Protein AF-0000000071582471 (afdb_homodimer)

Structure (mmCIF, N/CA/C/O backbone):
data_AF-0000000071582471-model_v1
#
loop_
_entity.id
_entity.type
_entity.pdbx_description
1 polymer Carboxypeptidase
#
loop_
_atom_site.group_PDB
_atom_site.id
_atom_site.type_symbol
_atom_site.label_atom_id
_atom_site.label_alt_id
_atom_site.label_comp_id
_atom_site.label_asym_id
_atom_site.label_entity_id
_atom_site.label_seq_id
_atom_site.pdbx_PDB_ins_code
_atom_site.Cartn_x
_atom_site.Cartn_y
_atom_site.Cartn_z
_atom_site.occupancy
_atom_site.B_iso_or_equiv
_atom_site.auth_seq_id
_atom_site.auth_comp_id
_atom_site.auth_asym_id
_atom_site.auth_atom_id
_atom_site.pdbx_PDB_model_num
ATOM 1 N N . MET A 1 1 ? -23.078 28.016 10.961 1 32.47 1 MET A N 1
ATOM 2 C CA . MET A 1 1 ? -22.375 28.109 12.234 1 32.47 1 MET A CA 1
ATOM 3 C C . MET A 1 1 ? -22.875 27.062 13.219 1 32.47 1 MET A C 1
ATOM 5 O O . MET A 1 1 ? -24.062 26.734 13.25 1 32.47 1 MET A O 1
ATOM 9 N N . SER A 1 2 ? -21.938 26.266 13.539 1 37.84 2 SER A N 1
ATOM 10 C CA . SER A 1 2 ? -22.453 25.297 14.492 1 37.84 2 SER A CA 1
ATOM 11 C C . SER A 1 2 ? -23.359 25.969 15.539 1 37.84 2 SER A C 1
ATOM 13 O O . SER A 1 2 ? -22.969 26.969 16.141 1 37.84 2 SER A O 1
ATOM 15 N N . ASN A 1 3 ? -24.5 25.844 15.461 1 38.28 3 ASN A N 1
ATOM 16 C CA . ASN A 1 3 ? -25.578 26.203 16.375 1 38.28 3 ASN A CA 1
ATOM 17 C C . ASN A 1 3 ? -25.234 25.812 17.812 1 38.28 3 ASN A C 1
ATOM 19 O O . ASN A 1 3 ? -26.062 25.953 18.719 1 38.28 3 ASN A O 1
ATOM 23 N N . ASN A 1 4 ? -24.359 24.859 18.031 1 43.53 4 ASN A N 1
ATOM 24 C CA . ASN A 1 4 ? -24.219 24.484 19.422 1 43.53 4 ASN A CA 1
ATOM 25 C C . ASN A 1 4 ? -23.25 25.406 20.172 1 43.53 4 ASN A C 1
ATOM 27 O O . ASN A 1 4 ? -22.125 25.625 19.719 1 43.53 4 ASN A O 1
ATOM 31 N N . ASN A 1 5 ? -23.625 26.203 21.047 1 47.34 5 ASN A N 1
ATOM 32 C CA . ASN A 1 5 ? -23 27.188 21.938 1 47.34 5 ASN A CA 1
ATOM 33 C C . ASN A 1 5 ? -21.609 26.734 22.375 1 47.34 5 ASN A C 1
ATOM 35 O O . ASN A 1 5 ? -20.703 27.547 22.516 1 47.34 5 ASN A O 1
ATOM 39 N N . ASN A 1 6 ? -21.422 25.484 22.672 1 47.84 6 ASN A N 1
ATOM 40 C CA . ASN A 1 6 ? -20.156 24.969 23.172 1 47.84 6 ASN A CA 1
ATOM 41 C C . ASN A 1 6 ? -19.094 24.906 22.078 1 47.84 6 ASN A C 1
ATOM 43 O O . ASN A 1 6 ? -17.906 24.953 22.359 1 47.84 6 ASN A O 1
ATOM 47 N N . LEU A 1 7 ? -19.438 24.688 20.859 1 53.22 7 LEU A N 1
ATOM 48 C CA . LEU A 1 7 ? -18.547 24.641 19.703 1 53.22 7 LEU A CA 1
ATOM 49 C C . LEU A 1 7 ? -17.859 25.984 19.5 1 53.22 7 LEU A C 1
ATOM 51 O O . LEU A 1 7 ? -16.828 26.062 18.828 1 53.22 7 LEU A O 1
ATOM 55 N N . LEU A 1 8 ? -18.328 26.984 20.328 1 62.06 8 LEU A N 1
ATOM 56 C CA . LEU A 1 8 ? -17.891 28.359 20.094 1 62.06 8 LEU A CA 1
ATOM 57 C C . LEU A 1 8 ? -16.703 28.703 20.969 1 62.06 8 LEU A C 1
ATOM 59 O O . LEU A 1 8 ? -16.094 29.766 20.812 1 62.06 8 LEU A O 1
ATOM 63 N N . CYS A 1 9 ? -16.266 27.656 21.719 1 79.31 9 CYS A N 1
ATOM 64 C CA . CYS A 1 9 ? -15.172 28.016 22.609 1 79.31 9 CYS A CA 1
ATOM 65 C C . CYS A 1 9 ? -13.844 27.5 22.078 1 79.31 9 CYS A C 1
ATOM 67 O O . CYS A 1 9 ? -12.789 27.766 22.656 1 79.31 9 CYS A O 1
ATOM 69 N N . ILE A 1 10 ? -13.883 26.828 21 1 89.38 10 ILE A N 1
ATOM 70 C CA . ILE A 1 10 ? -12.664 26.297 20.406 1 89.38 10 ILE A CA 1
ATOM 71 C C . ILE A 1 10 ? -12.492 26.844 18.984 1 89.38 10 ILE A C 1
ATOM 73 O O . ILE A 1 10 ? -13.453 26.891 18.219 1 89.38 10 ILE A O 1
ATOM 77 N N . GLN A 1 11 ? -11.328 27.281 18.719 1 93.75 11 GLN A N 1
ATOM 78 C CA . GLN A 1 11 ? -10.969 27.766 17.391 1 93.75 11 GLN A CA 1
ATOM 79 C C . GLN A 1 11 ? -9.82 26.938 16.797 1 93.75 11 GLN A C 1
ATOM 81 O O . GLN A 1 11 ? -8.844 26.641 17.484 1 93.75 11 GLN A O 1
ATOM 86 N N . VAL A 1 12 ? -10.016 26.516 15.57 1 96.88 12 VAL A N 1
ATOM 87 C CA . VAL A 1 12 ? -8.969 25.812 14.852 1 96.88 12 VAL A CA 1
ATOM 88 C C . VAL A 1 12 ? -8.523 26.641 13.641 1 96.88 12 VAL A C 1
ATOM 90 O O . VAL A 1 12 ? -9.352 27.031 12.82 1 96.88 12 VAL A O 1
ATOM 93 N N . ILE A 1 13 ? -7.246 26.938 13.586 1 97.69 13 ILE A N 1
ATOM 94 C CA . ILE A 1 13 ? -6.664 27.531 12.391 1 97.69 13 ILE A CA 1
ATOM 95 C C . ILE A 1 13 ? -6.191 26.438 11.438 1 97.69 13 ILE A C 1
ATOM 97 O O . ILE A 1 13 ? -5.547 25.484 11.852 1 97.69 13 ILE A O 1
ATOM 101 N N . TRP A 1 14 ? -6.527 26.562 10.18 1 98.19 14 TRP A N 1
ATOM 102 C CA . TRP A 1 14 ? -6.082 25.609 9.172 1 98.19 14 TRP A CA 1
ATOM 103 C C . TRP A 1 14 ? -5.039 26.234 8.25 1 98.19 14 TRP A C 1
ATOM 105 O O . TRP A 1 14 ? -5.242 27.344 7.734 1 98.19 14 TRP A O 1
ATOM 115 N N . LEU A 1 15 ? -3.936 25.469 8.023 1 96.94 15 LEU A N 1
ATOM 116 C CA . LEU A 1 15 ? -2.863 25.922 7.141 1 96.94 15 LEU A CA 1
ATOM 117 C C . LEU A 1 15 ? -2.508 24.844 6.121 1 96.94 15 LEU A C 1
ATOM 119 O O . LEU A 1 15 ? -2.051 23.766 6.492 1 96.94 15 LEU A O 1
ATOM 123 N N . ASN A 1 16 ? -2.688 25.156 4.848 1 93.44 16 ASN A N 1
ATOM 124 C CA . ASN A 1 16 ? -2.16 24.281 3.801 1 93.44 16 ASN A CA 1
ATOM 125 C C . ASN A 1 16 ? -0.647 24.422 3.66 1 93.44 16 ASN A C 1
ATOM 127 O O . ASN A 1 16 ? -0.058 25.375 4.195 1 93.44 16 ASN A O 1
ATOM 131 N N . GLY A 1 17 ? -0.134 23.438 2.975 1 89.5 17 GLY A N 1
ATOM 132 C CA . GLY A 1 17 ? 1.314 23.422 2.844 1 89.5 17 GLY A CA 1
ATOM 133 C C . GLY A 1 17 ? 1.81 24.141 1.599 1 89.5 17 GLY A C 1
ATOM 134 O O . GLY A 1 17 ? 1.415 25.266 1.325 1 89.5 17 GLY A O 1
ATOM 135 N N . GLY A 1 18 ? 2.525 23.516 0.954 1 81.06 18 GLY A N 1
ATOM 136 C CA . GLY A 1 18 ? 3.207 24.047 -0.213 1 81.06 18 GLY A CA 1
ATOM 137 C C . GLY A 1 18 ? 4.715 23.875 -0.155 1 81.06 18 GLY A C 1
ATOM 138 O O . GLY A 1 18 ? 5.223 22.766 -0.297 1 81.06 18 GLY A O 1
ATOM 139 N N . PRO A 1 19 ? 5.434 24.688 0.303 1 83.06 19 PRO A N 1
ATOM 140 C CA . PRO A 1 19 ? 4.953 25.953 0.853 1 83.06 19 PRO A CA 1
ATOM 141 C C . PRO A 1 19 ? 4.281 26.828 -0.198 1 83.06 19 PRO A C 1
ATOM 143 O O . PRO A 1 19 ? 4.477 26.625 -1.398 1 83.06 19 PRO A O 1
ATOM 146 N N . GLY A 1 20 ? 3.422 27.688 0.308 1 81.38 20 GLY A N 1
ATOM 147 C CA . GLY A 1 20 ? 2.863 28.734 -0.536 1 81.38 20 GLY A CA 1
ATOM 148 C C . GLY A 1 20 ? 1.494 28.391 -1.09 1 81.38 20 GLY A C 1
ATOM 149 O O . GLY A 1 20 ? 1.019 29.016 -2.031 1 81.38 20 GLY A O 1
ATOM 150 N N . CYS A 1 21 ? 0.934 27.344 -0.471 1 88.19 21 CYS A N 1
ATOM 151 C CA . CYS A 1 21 ? -0.406 27.016 -0.944 1 88.19 21 CYS A CA 1
ATOM 152 C C . CYS A 1 21 ? -1.469 27.625 -0.037 1 88.19 21 CYS A C 1
ATOM 154 O O . CYS A 1 21 ? -1.316 27.641 1.186 1 88.19 21 CYS A O 1
ATOM 156 N N . SER A 1 22 ? -2.498 28.094 -0.693 1 90.88 22 SER A N 1
ATOM 157 C CA . SER A 1 22 ? -3.566 28.812 -0.015 1 90.88 22 SER A CA 1
ATOM 158 C C . SER A 1 22 ? -4.379 27.891 0.884 1 90.88 22 SER A C 1
ATOM 160 O O . SER A 1 22 ? -4.723 26.781 0.487 1 90.88 22 SER A O 1
ATOM 162 N N . SER A 1 23 ? -4.738 28.359 2.053 1 94.75 23 SER A N 1
ATOM 163 C CA . SER A 1 23 ? -5.582 27.609 2.973 1 94.75 23 SER A CA 1
ATOM 164 C C . SER A 1 23 ? -7.035 27.594 2.508 1 94.75 23 SER A C 1
ATOM 166 O O . SER A 1 23 ? -7.844 26.812 3 1 94.75 23 SER A O 1
ATOM 168 N N . MET A 1 24 ? -7.312 28.359 1.475 1 92.69 24 MET A N 1
ATOM 169 C CA . MET A 1 24 ? -8.656 28.344 0.913 1 92.69 24 MET A CA 1
ATOM 170 C C . MET A 1 24 ? -8.938 27.016 0.206 1 92.69 24 MET A C 1
ATOM 172 O O . MET A 1 24 ? -10.094 26.641 0.012 1 92.69 24 MET A O 1
ATOM 176 N N . ILE A 1 25 ? -7.883 26.406 -0.139 1 89.69 25 ILE A N 1
ATOM 177 C CA . ILE A 1 25 ? -8.047 25.047 -0.656 1 89.69 25 ILE A CA 1
ATOM 178 C C . ILE A 1 25 ? -8.711 24.172 0.403 1 89.69 25 ILE A C 1
ATOM 180 O O . ILE A 1 25 ? -9.641 23.422 0.103 1 89.69 25 ILE A O 1
ATOM 184 N N . GLY A 1 26 ? -8.195 24.266 1.63 1 93.12 26 GLY A N 1
ATOM 185 C CA . GLY A 1 26 ? -8.805 23.531 2.734 1 93.12 26 GLY A CA 1
ATOM 186 C C . GLY A 1 26 ? -10.266 23.875 2.949 1 93.12 26 GLY A C 1
ATOM 187 O O . GLY A 1 26 ? -11.078 23 3.244 1 93.12 26 GLY A O 1
ATOM 188 N N . LEU A 1 27 ? -10.586 25.078 2.758 1 93.38 27 LEU A N 1
ATOM 189 C CA . LEU A 1 27 ? -11.953 25.562 2.943 1 93.38 27 LEU A CA 1
ATOM 190 C C . LEU A 1 27 ? -12.898 24.938 1.924 1 93.38 27 LEU A C 1
ATOM 192 O O . LEU A 1 27 ? -14.016 24.562 2.266 1 93.38 27 LEU A O 1
ATOM 196 N N . LEU A 1 28 ? -12.461 24.812 0.715 1 88.88 28 LEU A N 1
ATOM 197 C CA . LEU A 1 28 ? -13.398 24.469 -0.351 1 88.88 28 LEU A CA 1
ATOM 198 C C . LEU A 1 28 ? -13.32 22.984 -0.683 1 88.88 28 LEU A C 1
ATOM 200 O O . LEU A 1 28 ? -14.219 22.438 -1.318 1 88.88 28 LEU A O 1
ATOM 204 N N . VAL A 1 29 ? -12.273 22.281 -0.297 1 86.81 29 VAL A N 1
ATOM 205 C CA . VAL A 1 29 ? -12.133 20.922 -0.819 1 86.81 29 VAL A CA 1
ATOM 206 C C . VAL A 1 29 ? -11.82 19.969 0.323 1 86.81 29 VAL A C 1
ATOM 208 O O . VAL A 1 29 ? -12.062 18.766 0.213 1 86.81 29 VAL A O 1
ATOM 211 N N . GLU A 1 30 ? -11.352 20.422 1.375 1 91.81 30 GLU A N 1
ATOM 212 C CA . GLU A 1 30 ? -10.875 19.516 2.408 1 91.81 30 GLU A CA 1
ATOM 213 C C . GLU A 1 30 ? -11.812 19.484 3.607 1 91.81 30 GLU A C 1
ATOM 215 O O . GLU A 1 30 ? -12.758 18.688 3.645 1 91.81 30 GLU A O 1
ATOM 220 N N . ASN A 1 31 ? -11.664 20.344 4.527 1 95.81 31 ASN A N 1
ATOM 221 C CA . ASN A 1 31 ? -12.367 20.188 5.793 1 95.81 31 ASN A CA 1
ATOM 222 C C . ASN A 1 31 ? -13.367 21.312 6.027 1 95.81 31 ASN A C 1
ATOM 224 O O . ASN A 1 31 ? -13.883 21.469 7.137 1 95.81 31 ASN A O 1
ATOM 228 N N . GLY A 1 32 ? -13.648 22.094 5 1 95.06 32 GLY A N 1
ATOM 229 C CA . GLY A 1 32 ? -14.641 23.156 5.094 1 95.06 32 GLY A CA 1
ATOM 230 C C . GLY A 1 32 ? -16.047 22.656 4.832 1 95.06 32 GLY A C 1
ATOM 231 O O . GLY A 1 32 ? -16.281 21.469 4.629 1 95.06 32 GLY A O 1
ATOM 232 N N . PRO A 1 33 ? -16.984 23.531 4.918 1 93.31 33 PRO A N 1
ATOM 233 C CA . PRO A 1 33 ? -18.391 23.156 4.789 1 93.31 33 PRO A CA 1
ATOM 234 C C . PRO A 1 33 ? -18.781 22.812 3.354 1 93.31 33 PRO A C 1
ATOM 236 O O . PRO A 1 33 ? -19.859 22.25 3.117 1 93.31 33 PRO A O 1
ATOM 239 N N . ILE A 1 34 ? -17.953 23.203 2.41 1 87.94 34 ILE A N 1
ATOM 240 C CA . ILE A 1 34 ? -18.172 22.891 1.003 1 87.94 34 ILE A CA 1
ATOM 241 C C . ILE A 1 34 ? -17.047 22 0.491 1 87.94 34 ILE A C 1
ATOM 243 O O . ILE A 1 34 ? -15.914 22.078 0.989 1 87.94 34 ILE A O 1
ATOM 247 N N . THR A 1 35 ? -17.469 21.125 -0.405 1 85.44 35 THR A N 1
ATOM 248 C CA . THR A 1 35 ? -16.453 20.25 -0.972 1 85.44 35 THR A CA 1
ATOM 249 C C . THR A 1 35 ? -16.781 19.906 -2.426 1 85.44 35 THR A C 1
ATOM 251 O O . THR A 1 35 ? -17.734 20.438 -2.99 1 85.44 35 THR A O 1
ATOM 254 N N . LEU A 1 36 ? -15.797 19.281 -3.035 1 77.25 36 LEU A N 1
ATOM 255 C CA . LEU A 1 36 ? -16.016 18.703 -4.363 1 77.25 36 LEU A CA 1
ATOM 256 C C . LEU A 1 36 ? -16.266 17.203 -4.281 1 77.25 36 LEU A C 1
ATOM 258 O O . LEU A 1 36 ? -15.859 16.562 -3.32 1 77.25 36 LEU A O 1
ATOM 262 N N . PRO A 1 37 ? -17.078 16.75 -5.172 1 65.56 37 PRO A N 1
ATOM 263 C CA . PRO A 1 37 ? -17.312 15.312 -5.148 1 65.56 37 PRO A CA 1
ATOM 264 C C . PRO A 1 37 ? -16.016 14.508 -5.133 1 65.56 37 PRO A C 1
ATOM 266 O O . PRO A 1 37 ? -15.07 14.828 -5.863 1 65.56 37 PRO A O 1
ATOM 269 N N . THR A 1 38 ? -15.875 13.766 -3.924 1 60.31 38 THR A N 1
ATOM 270 C CA . THR A 1 38 ? -14.648 13.031 -3.635 1 60.31 38 THR A CA 1
ATOM 271 C C . THR A 1 38 ? -14.656 11.672 -4.328 1 60.31 38 THR A C 1
ATOM 273 O O . THR A 1 38 ? -15.719 11.07 -4.512 1 60.31 38 THR A O 1
ATOM 276 N N . PHE A 1 39 ? -13.648 11.359 -5.023 1 51.94 39 PHE A N 1
ATOM 277 C CA . PHE A 1 39 ? -13.594 9.992 -5.543 1 51.94 39 PHE A CA 1
ATOM 278 C C . PHE A 1 39 ? -12.688 9.125 -4.684 1 51.94 39 PHE A C 1
ATOM 280 O O . PHE A 1 39 ? -11.688 9.609 -4.141 1 51.94 39 PHE A O 1
ATOM 287 N N . PRO A 1 40 ? -13.234 7.973 -4.426 1 50.88 40 PRO A N 1
ATOM 288 C CA . PRO A 1 40 ? -12.477 7.039 -3.59 1 50.88 40 PRO A CA 1
ATOM 289 C C . PRO A 1 40 ? -11.102 6.711 -4.176 1 50.88 40 PRO A C 1
ATOM 291 O O . PRO A 1 40 ? -10.906 6.812 -5.387 1 50.88 40 PRO A O 1
ATOM 294 N N . SER A 1 41 ? -10.133 6.586 -3.264 1 50.78 41 SER A N 1
ATOM 295 C CA . SER A 1 41 ? -8.82 6.051 -3.621 1 50.78 41 SER A CA 1
ATOM 296 C C . SER A 1 41 ? -8.953 4.789 -4.465 1 50.78 41 SER A C 1
ATOM 298 O O . SER A 1 41 ? -9.898 4.016 -4.301 1 50.78 41 SER A O 1
ATOM 300 N N . GLY A 1 42 ? -8.102 4.543 -5.543 1 48.16 42 GLY A N 1
ATOM 301 C CA . GLY A 1 42 ? -8.031 3.326 -6.336 1 48.16 42 GLY A CA 1
ATOM 302 C C . GLY A 1 42 ? -8.75 3.439 -7.668 1 48.16 42 GLY A C 1
ATOM 303 O O . GLY A 1 42 ? -8.789 2.482 -8.445 1 48.16 42 GLY A O 1
ATOM 304 N N . ILE A 1 43 ? -9.547 4.535 -7.785 1 47.84 43 ILE A N 1
ATOM 305 C CA . ILE A 1 43 ? -10.281 4.578 -9.047 1 47.84 43 ILE A CA 1
ATOM 306 C C . ILE A 1 43 ? -9.391 5.172 -10.141 1 47.84 43 ILE A C 1
ATOM 308 O O . ILE A 1 43 ? -8.859 6.273 -9.984 1 47.84 43 ILE A O 1
ATOM 312 N N . PRO A 1 44 ? -9.062 4.289 -11.102 1 44.41 44 PRO A N 1
ATOM 313 C CA . PRO A 1 44 ? -8.234 4.758 -12.219 1 44.41 44 PRO A CA 1
ATOM 314 C C . PRO A 1 44 ? -8.719 6.086 -12.789 1 44.41 44 PRO A C 1
ATOM 316 O O . PRO A 1 44 ? -9.914 6.398 -12.727 1 44.41 44 PRO A O 1
ATOM 319 N N . PRO A 1 45 ? -7.629 6.844 -13.414 1 42.25 45 PRO A N 1
ATOM 320 C CA . PRO A 1 45 ? -7.953 8.102 -14.094 1 42.25 45 PRO A CA 1
ATOM 321 C C . PRO A 1 45 ? -8.945 7.914 -15.242 1 42.25 45 PRO A C 1
ATOM 323 O O . PRO A 1 45 ? -8.938 6.879 -15.914 1 42.25 45 PRO A O 1
ATOM 326 N N . GLY A 1 46 ? -9.883 8.938 -15.484 1 44 46 GLY A N 1
ATOM 327 C CA . GLY A 1 46 ? -10.836 8.992 -16.578 1 44 46 GLY A CA 1
ATOM 328 C C . GLY A 1 46 ? -12.203 8.453 -16.203 1 44 46 GLY A C 1
ATOM 329 O O . GLY A 1 46 ? -13.18 8.656 -16.938 1 44 46 GLY A O 1
ATOM 330 N N . LYS A 1 47 ? -12.133 7.48 -15.477 1 44.97 47 LYS A N 1
ATOM 331 C CA . LYS A 1 47 ? -13.461 7.027 -15.07 1 44.97 47 LYS A CA 1
ATOM 332 C C . LYS A 1 47 ? -14.008 7.875 -13.922 1 44.97 47 LYS A C 1
ATOM 334 O O . LYS A 1 47 ? -15.133 7.656 -13.469 1 44.97 47 LYS A O 1
ATOM 339 N N . ASN A 1 48 ? -13.078 8.672 -13.477 1 45.88 48 ASN A N 1
ATOM 340 C CA . ASN A 1 48 ? -13.547 9.461 -12.336 1 45.88 48 ASN A CA 1
ATOM 341 C C . ASN A 1 48 ? -14.102 10.812 -12.781 1 45.88 48 ASN A C 1
ATOM 343 O O . ASN A 1 48 ? -13.344 11.664 -13.258 1 45.88 48 ASN A O 1
ATOM 347 N N . PRO A 1 49 ? -15.25 10.867 -13.055 1 44.22 49 PRO A N 1
ATOM 348 C CA . PRO A 1 49 ? -15.82 12.164 -13.43 1 44.22 49 PRO A CA 1
ATOM 349 C C . PRO A 1 49 ? -15.297 13.305 -12.562 1 44.22 49 PRO A C 1
ATOM 351 O O . PRO A 1 49 ? -15.195 14.445 -13.039 1 44.22 49 PRO A O 1
ATOM 354 N N . SER A 1 50 ? -15.219 13.164 -11.414 1 46.59 50 SER A N 1
ATOM 355 C CA . SER A 1 50 ? -15.195 14.305 -10.5 1 46.59 50 SER A CA 1
ATOM 356 C C . SER A 1 50 ? -13.844 15.016 -10.547 1 46.59 50 SER A C 1
ATOM 358 O O . SER A 1 50 ? -13.703 16.125 -10.016 1 46.59 50 SER A O 1
ATOM 360 N N . SER A 1 51 ? -12.797 14.234 -10.836 1 50.25 51 SER A N 1
ATOM 361 C CA . SER A 1 51 ? -11.625 15.094 -10.992 1 50.25 51 SER A CA 1
ATOM 362 C C . SER A 1 51 ? -11.773 16.016 -12.195 1 50.25 51 SER A C 1
ATOM 364 O O . SER A 1 51 ? -10.82 16.703 -12.586 1 50.25 51 SER A O 1
ATOM 366 N N . SER A 1 52 ? -13 16.125 -12.492 1 54.19 52 SER A N 1
ATOM 367 C CA . SER A 1 52 ? -13.172 16.969 -13.68 1 54.19 52 SER A CA 1
ATOM 368 C C . SER A 1 52 ? -13.078 18.438 -13.328 1 54.19 52 SER A C 1
ATOM 370 O O . SER A 1 52 ? -13.508 18.859 -12.25 1 54.19 52 SER A O 1
ATOM 372 N N . MET A 1 53 ? -12.328 19.062 -14.008 1 60.72 53 MET A N 1
ATOM 373 C CA . MET A 1 53 ? -12.078 20.5 -13.977 1 60.72 53 MET A CA 1
ATOM 374 C C . MET A 1 53 ? -13.375 21.281 -13.773 1 60.72 53 MET A C 1
ATOM 376 O O . MET A 1 53 ? -13.367 22.359 -13.18 1 60.72 53 MET A O 1
ATOM 380 N N . GLY A 1 54 ? -14.469 20.625 -13.906 1 63.19 54 GLY A N 1
ATOM 381 C CA . GLY A 1 54 ? -15.719 21.359 -13.852 1 63.19 54 GLY A CA 1
ATOM 382 C C . GLY A 1 54 ? -16.703 20.812 -12.836 1 63.19 54 GLY A C 1
ATOM 383 O O . GLY A 1 54 ? -17.906 21.016 -12.953 1 63.19 54 GLY A O 1
ATOM 384 N N . ALA A 1 55 ? -16.109 20.219 -11.844 1 70.19 55 ALA A N 1
ATOM 385 C CA . ALA A 1 55 ? -17.016 19.656 -10.844 1 70.19 55 ALA A CA 1
ATOM 386 C C . ALA A 1 55 ? -17.703 20.75 -10.047 1 70.19 55 ALA A C 1
ATOM 388 O O . ALA A 1 55 ? -17.109 21.812 -9.789 1 70.19 55 ALA A O 1
ATOM 389 N N . LEU A 1 56 ? -18.938 20.531 -9.656 1 75.25 56 LEU A N 1
ATOM 390 C CA . LEU A 1 56 ? -19.703 21.5 -8.867 1 75.25 56 LEU A CA 1
ATOM 391 C C . LEU A 1 56 ? -19.531 21.25 -7.375 1 75.25 56 LEU A C 1
ATOM 393 O O . LEU A 1 56 ? -19.469 20.094 -6.941 1 75.25 56 LEU A O 1
ATOM 397 N N . PHE A 1 57 ? -19.422 22.359 -6.66 1 82.69 57 PHE A N 1
ATOM 398 C CA . PHE A 1 57 ? -19.312 22.266 -5.211 1 82.69 57 PHE A CA 1
ATOM 399 C C . PHE A 1 57 ? -20.547 21.594 -4.613 1 82.69 57 PHE A C 1
ATOM 401 O O . PHE A 1 57 ? -21.656 21.766 -5.121 1 82.69 57 PHE A O 1
ATOM 408 N N . THR A 1 58 ? -20.297 20.844 -3.629 1 84.38 58 THR A N 1
ATOM 409 C CA . THR A 1 58 ? -21.359 20.234 -2.852 1 84.38 58 THR A CA 1
ATOM 410 C C . THR A 1 58 ? -21.141 20.438 -1.357 1 84.38 58 THR A C 1
ATOM 412 O O . THR A 1 58 ? -20.031 20.797 -0.935 1 84.38 58 THR A O 1
ATOM 415 N N . SER A 1 59 ? -22.25 20.312 -0.565 1 89.81 59 SER A N 1
ATOM 416 C CA . SER A 1 59 ? -22.109 20.422 0.884 1 89.81 59 SER A CA 1
ATOM 417 C C . SER A 1 59 ? -21.234 19.297 1.441 1 89.81 59 SER A C 1
ATOM 419 O O . SER A 1 59 ? -21.297 18.172 0.958 1 89.81 59 SER A O 1
ATOM 421 N N . ASN A 1 60 ? -20.531 19.641 2.461 1 92.25 60 ASN A N 1
ATOM 422 C CA . ASN A 1 60 ? -19.672 18.688 3.145 1 92.25 60 ASN A CA 1
ATOM 423 C C . ASN A 1 60 ? -20.266 18.266 4.488 1 92.25 60 ASN A C 1
ATOM 425 O O . ASN A 1 60 ? -20.156 19 5.473 1 92.25 60 ASN A O 1
ATOM 429 N N . PRO A 1 61 ? -20.797 17.109 4.566 1 92.75 61 PRO A N 1
ATOM 430 C CA . PRO A 1 61 ? -21.406 16.688 5.832 1 92.75 61 PRO A CA 1
ATOM 431 C C . PRO A 1 61 ? -20.375 16.391 6.91 1 92.75 61 PRO A C 1
ATOM 433 O O . PRO A 1 61 ? -20.734 16.234 8.086 1 92.75 61 PRO A O 1
ATOM 436 N N . PHE A 1 62 ? -19.172 16.422 6.551 1 94.69 62 PHE A N 1
ATOM 437 C CA . PHE A 1 62 ? -18.125 16.078 7.512 1 94.69 62 PHE A CA 1
ATOM 438 C C . PHE A 1 62 ? -17.172 17.25 7.699 1 94.69 62 PHE A C 1
ATOM 440 O O . PHE A 1 62 ? -15.969 17.062 7.875 1 94.69 62 PHE A O 1
ATOM 447 N N . ALA A 1 63 ? -17.688 18.422 7.641 1 95.5 63 ALA A N 1
ATOM 448 C CA . ALA A 1 63 ? -16.906 19.641 7.832 1 95.5 63 ALA A CA 1
ATOM 449 C C . ALA A 1 63 ? -16.422 19.75 9.273 1 95.5 63 ALA A C 1
ATOM 451 O O . ALA A 1 63 ? -17.141 19.406 10.211 1 95.5 63 ALA A O 1
ATOM 452 N N . TRP A 1 64 ? -15.227 20.266 9.422 1 96.88 64 TRP A N 1
ATOM 453 C CA . TRP A 1 64 ? -14.664 20.453 10.758 1 96.88 64 TRP A CA 1
ATOM 454 C C . TRP A 1 64 ? -15.414 21.547 11.516 1 96.88 64 TRP A C 1
ATOM 456 O O . TRP A 1 64 ? -15.32 21.625 12.742 1 96.88 64 TRP A O 1
ATOM 466 N N . THR A 1 65 ? -16.25 22.281 10.852 1 94.25 65 THR A N 1
ATOM 467 C CA . THR A 1 65 ? -17.062 23.312 11.484 1 94.25 65 THR A CA 1
ATOM 468 C C . THR A 1 65 ? -18.109 22.688 12.406 1 94.25 65 THR A C 1
ATOM 470 O O . THR A 1 65 ? -18.703 23.375 13.234 1 94.25 65 THR A O 1
ATOM 473 N N . ARG A 1 66 ? -18.203 21.469 12.289 1 93 66 ARG A N 1
ATOM 474 C CA . ARG A 1 66 ? -19.125 20.75 13.172 1 93 66 ARG A CA 1
ATOM 475 C C . ARG A 1 66 ? -18.516 20.578 14.562 1 93 66 ARG A C 1
ATOM 477 O O . ARG A 1 66 ? -19.219 20.25 15.516 1 93 66 ARG A O 1
ATOM 484 N N . LYS A 1 67 ? -17.234 20.844 14.688 1 93.31 67 LYS A N 1
ATOM 485 C CA . LYS A 1 67 ? -16.562 20.578 15.953 1 93.31 67 LYS A CA 1
ATOM 486 C C . LYS A 1 67 ? -15.883 21.844 16.5 1 93.31 67 LYS A C 1
ATOM 488 O O . LYS A 1 67 ? -15.539 21.906 17.672 1 93.31 67 LYS A O 1
ATOM 493 N N . SER A 1 68 ? -15.75 22.812 15.648 1 93.44 68 SER A N 1
ATOM 494 C CA . SER A 1 68 ? -15.016 24 16.047 1 93.44 68 SER A CA 1
ATOM 495 C C . SER A 1 68 ? -15.312 25.172 15.133 1 93.44 68 SER A C 1
ATOM 497 O O . SER A 1 68 ? -15.852 25 14.039 1 93.44 68 SER A O 1
ATOM 499 N N . ALA A 1 69 ? -15.031 26.391 15.734 1 91.44 69 ALA A N 1
ATOM 500 C CA . ALA A 1 69 ? -14.859 27.531 14.82 1 91.44 69 ALA A CA 1
ATOM 501 C C . ALA A 1 69 ? -13.586 27.375 14 1 91.44 69 ALA A C 1
ATOM 503 O O . ALA A 1 69 ? -12.547 26.938 14.516 1 91.44 69 ALA A O 1
ATOM 504 N N . MET A 1 70 ? -13.711 27.703 12.734 1 94.25 70 MET A N 1
ATOM 505 C CA . MET A 1 70 ? -12.562 27.516 11.859 1 94.25 70 MET A CA 1
ATOM 506 C C . MET A 1 70 ? -12.047 28.844 11.336 1 94.25 70 MET A C 1
ATOM 508 O O . MET A 1 70 ? -12.836 29.734 11.023 1 94.25 70 MET A O 1
ATOM 512 N N . LEU A 1 71 ? -10.75 28.984 11.312 1 94.31 71 LEU A N 1
ATOM 513 C CA . LEU A 1 71 ? -10.062 30.094 10.68 1 94.31 71 LEU A CA 1
ATOM 514 C C . LEU A 1 71 ? -9.086 29.609 9.617 1 94.31 71 LEU A C 1
ATOM 516 O O . LEU A 1 71 ? -8.188 28.812 9.914 1 94.31 71 LEU A O 1
ATOM 520 N N . TYR A 1 72 ? -9.281 30 8.375 1 95.25 72 TYR A N 1
ATOM 521 C CA . TYR A 1 72 ? -8.391 29.672 7.277 1 95.25 72 TYR A CA 1
ATOM 522 C C . TYR A 1 72 ? -7.488 30.859 6.93 1 95.25 72 TYR A C 1
ATOM 524 O O . TYR A 1 72 ? -7.973 31.906 6.512 1 95.25 72 TYR A O 1
ATOM 532 N N . VAL A 1 73 ? -6.188 30.672 7.07 1 94.62 73 VAL A N 1
ATOM 533 C CA . VAL A 1 73 ? -5.27 31.781 6.922 1 94.62 73 VAL A CA 1
ATOM 534 C C . VAL A 1 73 ? -4.352 31.547 5.727 1 94.62 73 VAL A C 1
ATOM 536 O O . VAL A 1 73 ? -3.662 30.531 5.656 1 94.62 73 VAL A O 1
ATOM 539 N N . GLU A 1 74 ? -4.406 32.438 4.773 1 91.75 74 GLU A N 1
ATOM 540 C CA . GLU A 1 74 ? -3.449 32.406 3.67 1 91.75 74 GLU A CA 1
ATOM 541 C C . GLU A 1 74 ? -2.092 32.969 4.094 1 91.75 74 GLU A C 1
ATOM 543 O O . GLU A 1 74 ? -1.972 34.125 4.418 1 91.75 74 GLU A O 1
ATOM 548 N N . GLN A 1 75 ? -1.256 32.125 4.09 1 88.19 75 GLN A N 1
ATOM 549 C CA . GLN A 1 75 ? 0.106 32.438 4.5 1 88.19 75 GLN A CA 1
ATOM 550 C C . GLN A 1 75 ? 1.125 31.594 3.748 1 88.19 75 GLN A C 1
ATOM 552 O O . GLN A 1 75 ? 0.794 30.516 3.256 1 88.19 75 GLN A O 1
ATOM 557 N N . PRO A 1 76 ? 2.484 32.062 3.713 1 84.75 76 PRO A N 1
ATOM 558 C CA . PRO A 1 76 ? 3.027 33.344 4.125 1 84.75 76 PRO A CA 1
ATOM 559 C C . PRO A 1 76 ? 2.535 34.5 3.254 1 84.75 76 PRO A C 1
ATOM 561 O O . PRO A 1 76 ? 1.744 34.281 2.332 1 84.75 76 PRO A O 1
ATOM 564 N N . GLY A 1 77 ? 2.879 35.656 3.664 1 81.75 77 GLY A N 1
ATOM 565 C CA . GLY A 1 77 ? 2.537 36.781 2.818 1 81.75 77 GLY A CA 1
ATOM 566 C C . GLY A 1 77 ? 2.83 36.562 1.351 1 81.75 77 GLY A C 1
ATOM 567 O O . GLY A 1 77 ? 3.893 36.031 1.002 1 81.75 77 GLY A O 1
ATOM 568 N N . GLY A 1 78 ? 1.813 36.844 0.454 1 80.31 78 GLY A N 1
ATOM 569 C CA . GLY A 1 78 ? 1.955 36.656 -0.978 1 80.31 78 GLY A CA 1
ATOM 570 C C . GLY A 1 78 ? 1.126 35.469 -1.494 1 80.31 78 GLY A C 1
ATOM 571 O O . GLY A 1 78 ? 0.917 35.344 -2.701 1 80.31 78 GLY A O 1
ATOM 572 N N . VAL A 1 79 ? 0.657 34.75 -0.56 1 86.44 79 VAL A N 1
ATOM 573 C CA . VAL A 1 79 ? -0.149 33.594 -0.933 1 86.44 79 VAL A CA 1
ATOM 574 C C . VAL A 1 79 ? -1.62 34 -1.021 1 86.44 79 VAL A C 1
ATOM 576 O O . VAL A 1 79 ? -2.125 34.719 -0.157 1 86.44 79 VAL A O 1
ATOM 579 N N . GLY A 1 80 ? -2.266 33.531 -2.061 1 88.5 80 GLY A N 1
ATOM 580 C CA . GLY A 1 80 ? -3.674 33.812 -2.246 1 88.5 80 GLY A CA 1
ATOM 581 C C . GLY A 1 80 ? -3.963 35.312 -2.297 1 88.5 80 GLY A C 1
ATOM 582 O O . GLY A 1 80 ? -3.33 36.062 -3.059 1 88.5 80 GLY A O 1
ATOM 583 N N . TYR A 1 81 ? -4.832 35.719 -1.387 1 87.62 81 TYR A N 1
ATOM 584 C CA . TYR A 1 81 ? -5.223 37.125 -1.355 1 87.62 81 TYR A CA 1
ATOM 585 C C . TYR A 1 81 ? -4.309 37.938 -0.435 1 87.62 81 TYR A C 1
ATOM 587 O O . TYR A 1 81 ? -4.398 39.156 -0.372 1 87.62 81 TYR A O 1
ATOM 595 N N . SER A 1 82 ? -3.498 37.125 0.31 1 79.81 82 SER A N 1
ATOM 596 C CA . SER A 1 82 ? -2.652 37.812 1.271 1 79.81 82 SER A CA 1
ATOM 597 C C . SER A 1 82 ? -1.598 38.656 0.567 1 79.81 82 SER A C 1
ATOM 599 O O . SER A 1 82 ? -0.83 38.156 -0.252 1 79.81 82 SER A O 1
ATOM 601 N N . SER A 1 83 ? -2.094 39.594 -0.336 1 60.12 83 SER A N 1
ATOM 602 C CA . SER A 1 83 ? -1.246 40.469 -1.148 1 60.12 83 SER A CA 1
ATOM 603 C C . SER A 1 83 ? -0.167 41.125 -0.303 1 60.12 83 SER A C 1
ATOM 605 O O . SER A 1 83 ? -0.47 41.781 0.698 1 60.12 83 SER A O 1
ATOM 607 N N . ALA A 1 84 ? 1.005 40.5 -0.173 1 51.94 84 ALA A N 1
ATOM 608 C CA . ALA A 1 84 ? 2.088 41.375 0.242 1 51.94 84 ALA A CA 1
ATOM 609 C C . ALA A 1 84 ? 2.264 42.531 -0.745 1 51.94 84 ALA A C 1
ATOM 611 O O . ALA A 1 84 ? 2.82 42.344 -1.83 1 51.94 84 ALA A O 1
ATOM 612 N N . SER A 1 85 ? 1.312 43.062 -1.186 1 44.72 85 SER A N 1
ATOM 613 C CA . SER A 1 85 ? 1.693 44.062 -2.154 1 44.72 85 SER A CA 1
ATOM 614 C C . SER A 1 85 ? 3.049 44.688 -1.812 1 44.72 85 SER A C 1
ATOM 616 O O . SER A 1 85 ? 3.34 44.938 -0.642 1 44.72 85 SER A O 1
ATOM 618 N N . SER A 1 86 ? 3.908 44.406 -2.613 1 43.97 86 SER A N 1
ATOM 619 C CA . SER A 1 86 ? 5.148 45.156 -2.574 1 43.97 86 SER A CA 1
ATOM 620 C C . SER A 1 86 ? 4.91 46.562 -2.029 1 43.97 86 SER A C 1
ATOM 622 O O . SER A 1 86 ? 5.82 47.188 -1.462 1 43.97 86 SER A O 1
ATOM 624 N N . LYS A 1 87 ? 3.889 47.188 -2.465 1 43.53 87 LYS A N 1
ATOM 625 C CA . LYS A 1 87 ? 3.67 48.562 -2.084 1 43.53 87 LYS A CA 1
ATOM 626 C C . LYS A 1 87 ? 3.479 48.719 -0.576 1 43.53 87 LYS A C 1
ATOM 628 O O . LYS A 1 87 ? 3.68 49.781 -0.014 1 43.53 87 LYS A O 1
ATOM 633 N N . TRP A 1 88 ? 2.807 47.812 -0.055 1 40.03 88 TRP A N 1
ATOM 634 C CA . TRP A 1 88 ? 2.637 47.969 1.388 1 40.03 88 TRP A CA 1
ATOM 635 C C . TRP A 1 88 ? 3.795 47.312 2.139 1 40.03 88 TRP A C 1
ATOM 637 O O . TRP A 1 88 ? 3.949 47.5 3.346 1 40.03 88 TRP A O 1
ATOM 647 N N . ARG A 1 89 ? 4.426 46.312 1.438 1 42.94 89 ARG A N 1
ATOM 648 C CA . ARG A 1 89 ? 5.602 45.719 2.08 1 42.94 89 ARG A CA 1
ATOM 649 C C . ARG A 1 89 ? 6.805 46.656 1.954 1 42.94 89 ARG A C 1
ATOM 651 O O . ARG A 1 89 ? 7.215 47 0.844 1 42.94 89 ARG A O 1
ATOM 658 N N . GLY A 1 90 ? 6.859 47.5 2.725 1 40.34 90 GLY A N 1
ATOM 659 C CA . GLY A 1 90 ? 8.188 48.094 2.705 1 40.34 90 GLY A CA 1
ATOM 660 C C . GLY A 1 90 ? 9.281 47.094 2.365 1 40.34 90 GLY A C 1
ATOM 661 O O . GLY A 1 90 ? 9.016 45.906 2.219 1 40.34 90 GLY A O 1
ATOM 662 N N . GLU A 1 91 ? 10.5 47.469 1.925 1 43.41 91 GLU A N 1
ATOM 663 C CA . GLU A 1 91 ? 11.711 46.688 1.646 1 43.41 91 GLU A CA 1
ATOM 664 C C . GLU A 1 91 ? 11.797 45.469 2.541 1 43.41 91 GLU A C 1
ATOM 666 O O . GLU A 1 91 ? 12.359 44.438 2.145 1 43.41 91 GLU A O 1
ATOM 671 N N . ASP A 1 92 ? 11.359 45.438 3.717 1 43.47 92 ASP A N 1
ATOM 672 C CA . ASP A 1 92 ? 11.555 44.5 4.809 1 43.47 92 ASP A CA 1
ATOM 673 C C . ASP A 1 92 ? 10.469 43.438 4.797 1 43.47 92 ASP A C 1
ATOM 675 O O . ASP A 1 92 ? 10.406 42.594 5.703 1 43.47 92 ASP A O 1
ATOM 679 N N . ALA A 1 93 ? 9.547 43.406 3.887 1 51.16 93 ALA A N 1
ATOM 680 C CA . ALA A 1 93 ? 8.297 42.625 3.918 1 51.16 93 ALA A CA 1
ATOM 681 C C . ALA A 1 93 ? 8.477 41.25 3.318 1 51.16 93 ALA A C 1
ATOM 683 O O . ALA A 1 93 ? 7.535 40.469 3.258 1 51.16 93 ALA A O 1
ATOM 684 N N . ASP A 1 94 ? 9.547 40.938 3.002 1 61.66 94 ASP A N 1
ATOM 685 C CA . ASP A 1 94 ? 9.773 39.656 2.387 1 61.66 94 ASP A CA 1
ATOM 686 C C . ASP A 1 94 ? 9.875 38.531 3.445 1 61.66 94 ASP A C 1
ATOM 688 O O . ASP A 1 94 ? 10.719 38.625 4.336 1 61.66 94 ASP A O 1
ATOM 692 N N . VAL A 1 95 ? 8.711 37.781 3.518 1 74.56 95 VAL A N 1
ATOM 693 C CA . VAL A 1 95 ? 8.797 36.594 4.363 1 74.56 95 VAL A CA 1
ATOM 694 C C . VAL A 1 95 ? 9.812 35.625 3.777 1 74.56 95 VAL A C 1
ATOM 696 O O . VAL A 1 95 ? 9.547 34.969 2.758 1 74.56 95 VAL A O 1
ATOM 699 N N . ARG A 1 96 ? 10.938 35.562 4.379 1 73 96 ARG A N 1
ATOM 700 C CA . ARG A 1 96 ? 12.047 34.812 3.783 1 73 96 ARG A CA 1
ATOM 701 C C . ARG A 1 96 ? 12.344 33.531 4.578 1 73 96 ARG A C 1
ATOM 703 O O . ARG A 1 96 ? 12.914 32.594 4.043 1 73 96 ARG A O 1
ATOM 710 N N . THR A 1 97 ? 11.984 33.562 5.84 1 76 97 THR A N 1
ATOM 711 C CA . THR A 1 97 ? 12.344 32.438 6.695 1 76 97 THR A CA 1
ATOM 712 C C . THR A 1 97 ? 11.141 31.984 7.516 1 76 97 THR A C 1
ATOM 714 O O . THR A 1 97 ? 10.141 32.688 7.609 1 76 97 THR A O 1
ATOM 717 N N . GLU A 1 98 ? 11.312 30.859 8.148 1 78.25 98 GLU A N 1
ATOM 718 C CA . GLU A 1 98 ? 10.281 30.375 9.055 1 78.25 98 GLU A CA 1
ATOM 719 C C . GLU A 1 98 ? 10.117 31.297 10.258 1 78.25 98 GLU A C 1
ATOM 721 O O . GLU A 1 98 ? 9.016 31.438 10.789 1 78.25 98 GLU A O 1
ATOM 726 N N . LYS A 1 99 ? 11.188 31.891 10.57 1 79.31 99 LYS A N 1
ATOM 727 C CA . LYS A 1 99 ? 11.117 32.875 11.656 1 79.31 99 LYS A CA 1
ATOM 728 C C . LYS A 1 99 ? 10.203 34.031 11.289 1 79.31 99 LYS A C 1
ATOM 730 O O . LYS A 1 99 ? 9.43 34.5 12.125 1 79.31 99 LYS A O 1
ATOM 735 N N . ASP A 1 100 ? 10.352 34.438 10.062 1 81.38 100 ASP A N 1
ATOM 736 C CA . ASP A 1 100 ? 9.484 35.531 9.594 1 81.38 100 ASP A CA 1
ATOM 737 C C . ASP A 1 100 ? 8.023 35.094 9.609 1 81.38 100 ASP A C 1
ATOM 739 O O . ASP A 1 100 ? 7.145 35.875 9.969 1 81.38 100 ASP A O 1
ATOM 743 N N . VAL A 1 101 ? 7.848 33.875 9.266 1 84.69 101 VAL A N 1
ATOM 744 C CA . VAL A 1 101 ? 6.492 33.344 9.234 1 84.69 101 VAL A CA 1
ATOM 745 C C . VAL A 1 101 ? 5.91 33.312 10.648 1 84.69 101 VAL A C 1
ATOM 747 O O . VAL A 1 101 ? 4.766 33.719 10.859 1 84.69 101 VAL A O 1
ATOM 750 N N . ALA A 1 102 ? 6.695 32.875 11.578 1 88.94 102 ALA A N 1
ATOM 751 C CA . ALA A 1 102 ? 6.246 32.781 12.969 1 88.94 102 ALA A CA 1
ATOM 752 C C . ALA A 1 102 ? 5.918 34.188 13.531 1 88.94 102 ALA A C 1
ATOM 754 O O . ALA A 1 102 ? 4.906 34.344 14.211 1 88.94 102 ALA A O 1
ATOM 755 N N . LEU A 1 103 ? 6.742 35.125 13.219 1 85.81 103 LEU A N 1
ATOM 756 C CA . LEU A 1 103 ? 6.543 36.469 13.727 1 85.81 103 LEU A CA 1
ATOM 757 C C . LEU A 1 103 ? 5.312 37.125 13.094 1 85.81 103 LEU A C 1
ATOM 759 O O . LEU A 1 103 ? 4.516 37.75 13.789 1 85.81 103 LEU A O 1
ATOM 763 N N . ASP A 1 104 ? 5.242 36.969 11.852 1 86.75 104 ASP A N 1
ATOM 764 C CA . ASP A 1 104 ? 4.086 37.5 11.148 1 86.75 104 ASP A CA 1
ATOM 765 C C . ASP A 1 104 ? 2.787 36.906 11.68 1 86.75 104 ASP A C 1
ATOM 767 O O . ASP A 1 104 ? 1.785 37.594 11.828 1 86.75 104 ASP A O 1
ATOM 771 N N . PHE A 1 105 ? 2.857 35.656 11.93 1 91.75 105 PHE A N 1
ATOM 772 C CA . PHE A 1 105 ? 1.662 34.969 12.398 1 91.75 105 PHE A CA 1
ATOM 773 C C . PHE A 1 105 ? 1.289 35.438 13.805 1 91.75 105 PHE A C 1
ATOM 775 O O . PHE A 1 105 ? 0.107 35.594 14.117 1 91.75 105 PHE A O 1
ATOM 782 N N . TYR A 1 106 ? 2.281 35.562 14.672 1 91.94 106 TYR A N 1
ATOM 783 C CA . TYR A 1 106 ? 2.031 36.094 16.016 1 91.94 106 TYR A CA 1
ATOM 784 C C . TYR A 1 106 ? 1.388 37.469 15.961 1 91.94 106 TYR A C 1
ATOM 786 O O . TYR A 1 106 ? 0.413 37.719 16.672 1 91.94 106 TYR A O 1
ATOM 794 N N . ARG A 1 107 ? 1.873 38.312 15.086 1 88.31 107 ARG A N 1
ATOM 795 C CA . ARG A 1 107 ? 1.324 39.656 14.922 1 88.31 107 ARG A CA 1
ATOM 796 C C . ARG A 1 107 ? -0.096 39.625 14.367 1 88.31 107 ARG A C 1
ATOM 798 O O . ARG A 1 107 ? -0.96 40.375 14.789 1 88.31 107 ARG A O 1
ATOM 805 N N . PHE A 1 108 ? -0.284 38.812 13.461 1 90.19 108 PHE A N 1
ATOM 806 C CA . PHE A 1 108 ? -1.613 38.625 12.898 1 90.19 108 PHE A CA 1
ATOM 807 C C . PHE A 1 108 ? -2.619 38.25 13.984 1 90.19 108 PHE A C 1
ATOM 809 O O . PHE A 1 108 ? -3.697 38.844 14.062 1 90.19 108 PHE A O 1
ATOM 816 N N . LEU A 1 109 ? -2.234 37.219 14.852 1 92.56 109 LEU A N 1
ATOM 817 C CA . LEU A 1 109 ? -3.145 36.75 15.891 1 92.56 109 LEU A CA 1
ATOM 818 C C . LEU A 1 109 ? -3.424 37.844 16.906 1 92.56 109 LEU A C 1
ATOM 820 O O . LEU A 1 109 ? -4.559 38 17.359 1 92.56 109 LEU A O 1
ATOM 824 N N . GLN A 1 110 ? -2.398 38.656 17.266 1 89.75 110 GLN A N 1
ATOM 825 C CA . GLN A 1 110 ? -2.596 39.781 18.172 1 89.75 110 GLN A CA 1
ATOM 826 C C . GLN A 1 110 ? -3.578 40.812 17.609 1 89.75 110 GLN A C 1
ATOM 828 O O . GLN A 1 110 ? -4.473 41.281 18.312 1 89.75 110 GLN A O 1
ATOM 833 N N . ASN A 1 111 ? -3.402 41.062 16.344 1 87.12 111 ASN A N 1
ATOM 834 C CA . ASN A 1 111 ? -4.305 42.031 15.688 1 87.12 111 ASN A CA 1
ATOM 835 C C . ASN A 1 111 ? -5.715 41.438 15.562 1 87.12 111 ASN A C 1
ATOM 837 O O . ASN A 1 111 ? -6.699 42.156 15.719 1 87.12 111 ASN A O 1
ATOM 841 N N . PHE A 1 112 ? -5.773 40.219 15.234 1 88.5 112 PHE A N 1
ATOM 842 C CA . PHE A 1 112 ? -7.055 39.531 15.102 1 88.5 112 PHE A CA 1
ATOM 843 C C . PHE A 1 112 ? -7.844 39.594 16.406 1 88.5 112 PHE A C 1
ATOM 845 O O . PHE A 1 112 ? -9.039 39.875 16.391 1 88.5 112 PHE A O 1
ATOM 852 N N . TYR A 1 113 ? -7.184 39.312 17.5 1 86.44 113 TYR A N 1
ATOM 853 C CA . TYR A 1 113 ? -7.863 39.281 18.797 1 86.44 113 TYR A CA 1
ATOM 854 C C . TYR A 1 113 ? -8.203 40.688 19.266 1 86.44 113 TYR A C 1
ATOM 856 O O . TYR A 1 113 ? -9.133 40.875 20.062 1 86.44 113 TYR A O 1
ATOM 864 N N . ARG A 1 114 ? -7.512 41.656 18.781 1 83.88 114 ARG A N 1
ATOM 865 C CA . ARG A 1 114 ? -7.859 43.031 19.078 1 83.88 114 ARG A CA 1
ATOM 866 C C . ARG A 1 114 ? -9.125 43.469 18.344 1 83.88 114 ARG A C 1
ATOM 868 O O . ARG A 1 114 ? -9.945 44.219 18.891 1 83.88 114 ARG A O 1
ATOM 875 N N . VAL A 1 115 ? -9.266 42.969 17.219 1 84.19 115 VAL A N 1
ATOM 876 C CA . VAL A 1 115 ? -10.406 43.344 16.391 1 84.19 115 VAL A CA 1
ATOM 877 C C . VAL A 1 115 ? -11.633 42.531 16.797 1 84.19 115 VAL A C 1
ATOM 879 O O . VAL A 1 115 ? -12.75 43.062 16.828 1 84.19 115 VAL A O 1
ATOM 882 N N . PHE A 1 116 ? -11.359 41.312 17.109 1 82.44 116 PHE A N 1
ATOM 883 C CA . PHE A 1 116 ? -12.453 40.406 17.469 1 82.44 116 PHE A CA 1
ATOM 884 C C . PHE A 1 116 ? -12.344 40 18.938 1 82.44 116 PHE A C 1
ATOM 886 O O . PHE A 1 116 ? -11.852 38.906 19.25 1 82.44 116 PHE A O 1
ATOM 893 N N . ASP A 1 117 ? -12.789 40.812 19.906 1 71.88 117 ASP A N 1
ATOM 894 C CA . ASP A 1 117 ? -12.578 40.75 21.344 1 71.88 117 ASP A CA 1
ATOM 895 C C . ASP A 1 117 ? -13.07 39.406 21.891 1 71.88 117 ASP A C 1
ATOM 897 O O . ASP A 1 117 ? -12.484 38.875 22.828 1 71.88 117 ASP A O 1
ATOM 901 N N . ASP A 1 118 ? -14 38.812 21.5 1 71.56 118 ASP A N 1
ATOM 902 C CA . ASP A 1 118 ? -14.555 37.594 22.109 1 71.56 118 ASP A CA 1
ATOM 903 C C . ASP A 1 118 ? -13.797 36.344 21.641 1 71.56 118 ASP A C 1
ATOM 905 O O . ASP A 1 118 ? -13.93 35.281 22.234 1 71.56 118 ASP A O 1
ATOM 909 N N . GLU A 1 119 ? -12.82 36.5 20.875 1 73.94 119 GLU A N 1
ATOM 910 C CA . GLU A 1 119 ? -12.141 35.344 20.281 1 73.94 119 GLU A CA 1
ATOM 911 C C . GLU A 1 119 ? -10.914 34.969 21.094 1 73.94 119 GLU A C 1
ATOM 913 O O . GLU A 1 119 ? -10.461 33.812 21.016 1 73.94 119 GLU A O 1
ATOM 918 N N . GLU A 1 120 ? -10.43 35.781 21.922 1 73.19 120 GLU A N 1
ATOM 919 C CA . GLU A 1 120 ? -9.164 35.562 22.625 1 73.19 120 GLU A CA 1
ATOM 920 C C . GLU A 1 120 ? -9.32 34.562 23.75 1 73.19 120 GLU A C 1
ATOM 922 O O . GLU A 1 120 ? -8.344 33.969 24.203 1 73.19 120 GLU A O 1
ATOM 927 N N . THR A 1 121 ? -10.438 34.375 24.172 1 77.75 121 THR A N 1
ATOM 928 C CA . THR A 1 121 ? -10.656 33.5 25.312 1 77.75 121 THR A CA 1
ATOM 929 C C . THR A 1 121 ? -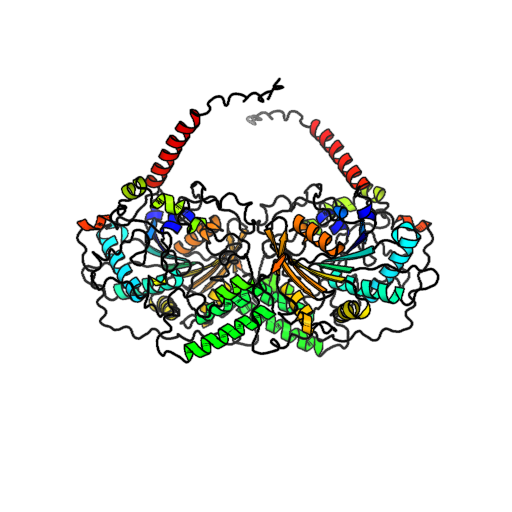10.828 32.062 24.844 1 77.75 121 THR A C 1
ATOM 931 O O . THR A 1 121 ? -10.797 31.125 25.656 1 77.75 121 THR A O 1
ATOM 934 N N . LYS A 1 122 ? -10.859 31.922 23.578 1 84.5 122 LYS A N 1
ATOM 935 C CA . LYS A 1 122 ? -11.07 30.578 23.047 1 84.5 122 LYS A CA 1
ATOM 936 C C . LYS A 1 122 ? -9.789 29.766 23.109 1 84.5 122 LYS A C 1
ATOM 938 O O . LYS A 1 122 ? -8.688 30.312 23.047 1 84.5 122 LYS A O 1
ATOM 943 N N . LYS A 1 123 ? -10.023 28.453 23.328 1 92.81 123 LYS A N 1
ATOM 944 C CA . LYS A 1 123 ? -8.914 27.516 23.141 1 92.81 123 LYS A CA 1
ATOM 945 C C . LYS A 1 123 ? -8.492 27.469 21.672 1 92.81 123 LYS A C 1
ATOM 947 O O . LYS A 1 123 ? -9.32 27.25 20.781 1 92.81 123 LYS A O 1
ATOM 952 N N . LEU A 1 124 ? -7.246 27.75 21.438 1 96.06 124 LEU A N 1
ATOM 953 C CA . LEU A 1 124 ? -6.754 27.812 20.062 1 96.06 124 LEU A CA 1
ATOM 954 C C . LEU A 1 124 ? -6.004 26.531 19.703 1 96.06 124 LEU A C 1
ATOM 956 O O . LEU A 1 124 ? -5.184 26.047 20.484 1 96.06 124 LEU A O 1
ATOM 960 N N . PHE A 1 125 ? -6.355 25.938 18.594 1 97.62 125 PHE A N 1
ATOM 961 C CA . PHE A 1 125 ? -5.602 24.875 17.953 1 97.62 125 PHE A CA 1
ATOM 962 C C . PHE A 1 125 ? -5.156 25.297 16.547 1 97.62 125 PHE A C 1
ATOM 964 O O . PHE A 1 125 ? -5.855 26.047 15.875 1 97.62 125 PHE A O 1
ATOM 971 N N . ILE A 1 126 ? -3.979 24.875 16.141 1 98.56 126 ILE A N 1
ATOM 972 C CA . ILE A 1 126 ? -3.506 25.094 14.773 1 98.56 126 ILE A CA 1
ATOM 973 C C . ILE A 1 126 ? -3.314 23.766 14.062 1 98.56 126 ILE A C 1
ATOM 975 O O . ILE A 1 126 ? -2.609 22.875 14.57 1 98.56 126 ILE A O 1
ATOM 979 N N . ALA A 1 127 ? -3.975 23.609 12.969 1 98.69 127 ALA A N 1
ATOM 980 C CA . ALA A 1 127 ? -3.891 22.375 12.172 1 98.69 127 ALA A CA 1
ATOM 981 C C . ALA A 1 127 ? -3.463 22.688 10.742 1 98.69 127 ALA A C 1
ATOM 983 O O . ALA A 1 127 ? -3.66 23.797 10.25 1 98.69 127 ALA A O 1
ATOM 984 N N . GLY A 1 128 ? -2.893 21.766 10.117 1 98.12 128 GLY A N 1
ATOM 985 C CA . GLY A 1 128 ? -2.451 21.891 8.734 1 98.12 128 GLY A CA 1
ATOM 986 C C . GLY A 1 128 ? -1.887 20.609 8.164 1 98.12 128 GLY A C 1
ATOM 987 O O . GLY A 1 128 ? -2.031 19.531 8.766 1 98.12 128 GLY A O 1
ATOM 988 N N . GLU A 1 129 ? -1.353 20.703 6.941 1 95.81 129 GLU A N 1
ATOM 989 C CA . GLU A 1 129 ? -0.846 19.5 6.289 1 95.81 129 GLU A CA 1
ATOM 990 C C . GLU A 1 129 ? 0.363 19.812 5.414 1 95.81 129 GLU A C 1
ATOM 992 O O . GLU A 1 129 ? 0.604 20.969 5.074 1 95.81 129 GLU A O 1
ATOM 997 N N . SER A 1 130 ? 1.062 18.781 5.074 1 92.94 130 SER A N 1
ATOM 998 C CA . SER A 1 130 ? 2.178 18.906 4.141 1 92.94 130 SER A CA 1
ATOM 999 C C . SER A 1 130 ? 3.258 19.828 4.695 1 92.94 130 SER A C 1
ATOM 1001 O O . SER A 1 130 ? 3.727 19.641 5.82 1 92.94 130 SER A O 1
ATOM 1003 N N . TYR A 1 131 ? 3.609 20.875 4.023 1 90.06 131 TYR A N 1
ATOM 1004 C CA . TYR A 1 131 ? 4.672 21.766 4.473 1 90.06 131 TYR A CA 1
ATOM 1005 C C . TYR A 1 131 ? 4.258 22.516 5.73 1 90.06 131 TYR A C 1
ATOM 1007 O O . TYR A 1 131 ? 5.102 23.109 6.414 1 90.06 131 TYR A O 1
ATOM 1015 N N . ALA A 1 132 ? 3.02 22.484 6.051 1 94.06 132 ALA A N 1
ATOM 1016 C CA . ALA A 1 132 ? 2.613 23.031 7.34 1 94.06 132 ALA A CA 1
ATOM 1017 C C . ALA A 1 132 ? 3.336 22.328 8.484 1 94.06 132 ALA A C 1
ATOM 1019 O O . ALA A 1 132 ? 3.363 22.828 9.617 1 94.06 132 ALA A O 1
ATOM 1020 N N . GLY A 1 133 ? 3.859 21.188 8.18 1 94.06 133 GLY A N 1
ATOM 1021 C CA . GLY A 1 133 ? 4.727 20.531 9.141 1 94.06 133 GLY A CA 1
ATOM 1022 C C . GLY A 1 133 ? 5.922 21.375 9.547 1 94.06 133 GLY A C 1
ATOM 1023 O O . GLY A 1 133 ? 6.465 21.219 10.641 1 94.06 133 GLY A O 1
ATOM 1024 N N . MET A 1 134 ? 6.309 22.234 8.688 1 89.44 134 MET A N 1
ATOM 1025 C CA . MET A 1 134 ? 7.379 23.188 8.992 1 89.44 134 MET A CA 1
ATOM 1026 C C . MET A 1 134 ? 6.816 24.453 9.625 1 89.44 134 MET A C 1
ATOM 1028 O O . MET A 1 134 ? 7.375 24.969 10.594 1 89.44 134 MET A O 1
ATOM 1032 N N . TYR A 1 135 ? 5.691 24.891 9.141 1 90.75 135 TYR A N 1
ATOM 1033 C CA . TYR A 1 135 ? 5.066 26.141 9.586 1 90.75 135 TYR A CA 1
ATOM 1034 C C . TYR A 1 135 ? 4.621 26.031 11.039 1 90.75 135 TYR A C 1
ATOM 1036 O O . TYR A 1 135 ? 4.934 26.906 11.859 1 90.75 135 TYR A O 1
ATOM 1044 N N . ILE A 1 136 ? 3.967 25.031 11.312 1 96.44 136 ILE A N 1
ATOM 1045 C CA . ILE A 1 136 ? 3.15 24.969 12.516 1 96.44 136 ILE A CA 1
ATOM 1046 C C . ILE A 1 136 ? 4.055 24.906 13.75 1 96.44 136 ILE A C 1
ATOM 1048 O O . ILE A 1 136 ? 3.859 25.656 14.703 1 96.44 136 ILE A O 1
ATOM 1052 N N . PRO A 1 137 ? 5.07 24.078 13.742 1 94.5 137 PRO A N 1
ATOM 1053 C CA . PRO A 1 137 ? 5.949 24.109 14.914 1 94.5 137 PRO A CA 1
ATOM 1054 C C . PRO A 1 137 ? 6.633 25.453 15.094 1 94.5 137 PRO A C 1
ATOM 1056 O O . PRO A 1 137 ? 6.809 25.922 16.234 1 94.5 137 PRO A O 1
ATOM 1059 N N . SER A 1 138 ? 6.984 26.078 14.031 1 90.69 138 SER A N 1
ATOM 1060 C CA . SER A 1 138 ? 7.602 27.391 14.094 1 90.69 138 SER A CA 1
ATOM 1061 C C . SER A 1 138 ? 6.629 28.438 14.641 1 90.69 138 SER A C 1
ATOM 1063 O O . SER A 1 138 ? 6.996 29.25 15.492 1 90.69 138 SER A O 1
ATOM 1065 N N . ILE A 1 139 ? 5.457 28.391 14.156 1 95 139 ILE A N 1
ATOM 1066 C CA . ILE A 1 139 ? 4.418 29.328 14.57 1 95 139 ILE A CA 1
ATOM 1067 C C . ILE A 1 139 ? 4.074 29.078 16.047 1 95 139 ILE A C 1
ATOM 1069 O O . ILE A 1 139 ? 3.986 30.031 16.828 1 95 139 ILE A O 1
ATOM 1073 N N . ALA A 1 140 ? 3.873 27.844 16.391 1 96.81 140 ALA A N 1
ATOM 1074 C CA . ALA A 1 140 ? 3.543 27.484 17.781 1 96.81 140 ALA A CA 1
ATOM 1075 C C . ALA A 1 140 ? 4.629 27.969 18.734 1 96.81 140 ALA A C 1
ATOM 1077 O O . ALA A 1 140 ? 4.332 28.531 19.781 1 96.81 140 ALA A O 1
ATOM 1078 N N . ARG A 1 141 ? 5.824 27.719 18.359 1 93.44 141 ARG A N 1
ATOM 1079 C CA . ARG A 1 141 ? 6.934 28.172 19.188 1 93.44 141 ARG A CA 1
ATOM 1080 C C . ARG A 1 141 ? 6.941 29.703 19.297 1 93.44 141 ARG A C 1
ATOM 1082 O O . ARG A 1 141 ? 7.184 30.25 20.375 1 93.44 141 ARG A O 1
ATOM 1089 N N . GLY A 1 142 ? 6.711 30.375 18.188 1 92.69 142 GLY A N 1
ATOM 1090 C CA . GLY A 1 142 ? 6.613 31.828 18.188 1 92.69 142 GLY A CA 1
ATOM 1091 C C . GLY A 1 142 ? 5.547 32.344 19.141 1 92.69 142 GLY A C 1
ATOM 1092 O O . GLY A 1 142 ? 5.762 33.344 19.844 1 92.69 142 GLY A O 1
ATOM 1093 N N . ILE A 1 143 ? 4.449 31.703 19.156 1 94.5 143 ILE A N 1
ATOM 1094 C CA . ILE A 1 143 ? 3.352 32.094 20.047 1 94.5 143 ILE A CA 1
ATOM 1095 C C . ILE A 1 143 ? 3.773 31.906 21.5 1 94.5 143 ILE A C 1
ATOM 1097 O O . ILE A 1 143 ? 3.559 32.812 22.328 1 94.5 143 ILE A O 1
ATOM 1101 N N . ILE A 1 144 ? 4.359 30.766 21.844 1 94.06 144 ILE A N 1
ATOM 1102 C CA . ILE A 1 144 ? 4.777 30.469 23.203 1 94.06 144 ILE A CA 1
ATOM 1103 C C . ILE A 1 144 ? 5.809 31.5 23.672 1 94.06 144 ILE A C 1
ATOM 1105 O O . ILE A 1 144 ? 5.723 32.031 24.781 1 94.06 144 ILE A O 1
ATOM 1109 N N . LYS A 1 145 ? 6.754 31.812 22.797 1 90.56 145 LYS A N 1
ATOM 1110 C CA . LYS A 1 145 ? 7.781 32.781 23.125 1 90.56 145 LYS A CA 1
ATOM 1111 C C . LYS A 1 145 ? 7.18 34.188 23.25 1 90.56 145 LYS A C 1
ATOM 1113 O O . LYS A 1 145 ? 7.594 34.969 24.109 1 90.56 145 LYS A O 1
ATOM 1118 N N . GLY A 1 146 ? 6.238 34.469 22.391 1 89.94 146 GLY A N 1
ATOM 1119 C CA . GLY A 1 146 ? 5.527 35.719 22.5 1 89.94 146 GLY A CA 1
ATOM 1120 C C . GLY A 1 146 ? 4.734 35.844 23.781 1 89.94 146 GLY A C 1
ATOM 1121 O O . GLY A 1 146 ? 4.672 36.938 24.375 1 89.94 146 GLY A O 1
ATOM 1122 N N . ASN A 1 147 ? 4.125 34.812 24.188 1 91 147 ASN A N 1
ATOM 1123 C CA . ASN A 1 147 ? 3.393 34.812 25.453 1 91 147 ASN A CA 1
ATOM 1124 C C . ASN A 1 147 ? 4.316 35.031 26.641 1 91 147 ASN A C 1
ATOM 1126 O O . ASN A 1 147 ? 3.918 35.656 27.625 1 91 147 ASN A O 1
ATOM 1130 N N . GLU A 1 148 ? 5.504 34.562 26.594 1 89.38 148 GLU A N 1
ATOM 1131 C CA . GLU A 1 148 ? 6.473 34.719 27.688 1 89.38 148 GLU A CA 1
ATOM 1132 C C . GLU A 1 148 ? 6.984 36.125 27.781 1 89.38 148 GLU A C 1
ATOM 1134 O O . GLU A 1 148 ? 7.371 36.594 28.859 1 89.38 148 GLU A O 1
ATOM 1139 N N . ARG A 1 149 ? 6.938 36.75 26.625 1 85.44 149 ARG A N 1
ATOM 1140 C CA . ARG A 1 149 ? 7.438 38.125 26.562 1 85.44 149 ARG A CA 1
ATOM 1141 C C . ARG A 1 149 ? 6.309 39.125 26.281 1 85.44 149 ARG A C 1
ATOM 1143 O O . ARG A 1 149 ? 6.445 39.969 25.406 1 85.44 149 ARG A O 1
ATOM 1150 N N . LEU A 1 150 ? 5.359 38.844 27.047 1 82.25 150 LEU A N 1
ATOM 1151 C CA . LEU A 1 150 ? 4.137 39.594 26.734 1 82.25 150 LEU A CA 1
ATOM 1152 C C . LEU A 1 150 ? 4.34 41.094 26.938 1 82.25 150 LEU A C 1
ATOM 1154 O O . LEU A 1 150 ? 4.793 41.5 28 1 82.25 150 LEU A O 1
ATOM 1158 N N . MET A 1 151 ? 4.047 41.719 25.891 1 73.75 151 MET A N 1
ATOM 1159 C CA . MET A 1 151 ? 4.02 43.188 25.969 1 73.75 151 MET A CA 1
ATOM 1160 C C . MET A 1 151 ? 2.666 43.656 26.484 1 73.75 151 MET A C 1
ATOM 1162 O O . MET A 1 151 ? 1.662 42.969 26.375 1 73.75 151 MET A O 1
ATOM 1166 N N . ALA A 1 152 ? 2.713 44.844 27.062 1 70.69 152 ALA A N 1
ATOM 1167 C CA . ALA A 1 152 ? 1.539 45.375 27.734 1 70.69 152 ALA A CA 1
ATOM 1168 C C . ALA A 1 152 ? 0.328 45.406 26.797 1 70.69 152 ALA A C 1
ATOM 1170 O O . ALA A 1 152 ? -0.791 45.094 27.234 1 70.69 152 ALA A O 1
ATOM 1171 N N . ALA A 1 153 ? 0.399 45.625 25.547 1 75.19 153 ALA A N 1
ATOM 1172 C CA . ALA A 1 153 ? -0.732 45.75 24.641 1 75.19 153 ALA A CA 1
ATOM 1173 C C . ALA A 1 153 ? -1.121 44.406 24.031 1 75.19 153 ALA A C 1
ATOM 1175 O O . ALA A 1 153 ? -2.145 44.281 23.359 1 75.19 153 ALA A O 1
ATOM 1176 N N . ASN A 1 154 ? -0.468 43.375 24.406 1 78 154 ASN A N 1
ATOM 1177 C CA . ASN A 1 154 ? -0.71 42.062 23.766 1 78 154 ASN A CA 1
ATOM 1178 C C . ASN A 1 154 ? -1.486 41.125 24.688 1 78 154 ASN A C 1
ATOM 1180 O O . ASN A 1 154 ? -1.486 41.312 25.906 1 78 154 ASN A O 1
ATOM 1184 N N . GLU A 1 155 ? -2.158 40.312 24.078 1 85.31 155 GLU A N 1
ATOM 1185 C CA . GLU A 1 155 ? -2.91 39.281 24.812 1 85.31 155 GLU A CA 1
ATOM 1186 C C . GLU A 1 155 ? -2.191 37.938 24.781 1 85.31 155 GLU A C 1
ATOM 1188 O O . GLU A 1 155 ? -1.46 37.656 23.844 1 85.31 155 GLU A O 1
ATOM 1193 N N . VAL A 1 156 ? -2.387 37.281 25.906 1 90.88 156 VAL A N 1
ATOM 1194 C CA . VAL A 1 156 ? -1.886 35.906 25.922 1 90.88 156 VAL A CA 1
ATOM 1195 C C . VAL A 1 156 ? -2.689 35.031 24.953 1 90.88 156 VAL A C 1
ATOM 1197 O O . VAL A 1 156 ? -3.922 35 25.016 1 90.88 156 VAL A O 1
ATOM 1200 N N . ILE A 1 157 ? -2.012 34.469 24.031 1 93.19 157 ILE A N 1
ATOM 1201 C CA . ILE A 1 157 ? -2.662 33.562 23.078 1 93.19 157 ILE A CA 1
ATOM 1202 C C . ILE A 1 157 ? -2.785 32.188 23.688 1 93.19 157 ILE A C 1
ATOM 1204 O O . ILE A 1 157 ? -1.784 31.578 24.078 1 93.19 157 ILE A O 1
ATOM 1208 N N . ASN A 1 158 ? -3.99 31.625 23.797 1 93.31 158 ASN A N 1
ATOM 1209 C CA . ASN A 1 158 ? -4.305 30.391 24.484 1 93.31 158 ASN A CA 1
ATOM 1210 C C . ASN A 1 158 ? -4.129 29.172 23.578 1 93.31 158 ASN A C 1
ATOM 1212 O O . ASN A 1 158 ? -5.082 28.422 23.344 1 93.31 158 ASN A O 1
ATOM 1216 N N . LEU A 1 159 ? -2.922 28.938 23.125 1 96.38 159 LEU A N 1
ATOM 1217 C CA . LEU A 1 159 ? -2.605 27.781 22.281 1 96.38 159 LEU A CA 1
ATOM 1218 C C . LEU A 1 159 ? -2.641 26.484 23.078 1 96.38 159 LEU A C 1
ATOM 1220 O O . LEU A 1 159 ? -1.865 26.312 24.031 1 96.38 159 LEU A O 1
ATOM 1224 N N . GLN A 1 160 ? -3.545 25.562 22.641 1 96.25 160 GLN A N 1
ATOM 1225 C CA . GLN A 1 160 ? -3.725 24.312 23.375 1 96.25 160 GLN A CA 1
ATOM 1226 C C . GLN A 1 160 ? -3.062 23.141 22.656 1 96.25 160 GLN A C 1
ATOM 1228 O O . GLN A 1 160 ? -2.631 22.188 23.297 1 96.25 160 GLN A O 1
ATOM 1233 N N . GLY A 1 161 ? -3.029 23.203 21.375 1 97.69 161 GLY A N 1
ATOM 1234 C CA . GLY A 1 161 ? -2.494 22.062 20.641 1 97.69 161 GLY A CA 1
ATOM 1235 C C . GLY A 1 161 ? -2.307 22.344 19.156 1 97.69 161 GLY A C 1
ATOM 1236 O O . GLY A 1 161 ? -2.756 23.375 18.656 1 97.69 161 GLY A O 1
ATOM 1237 N N . VAL A 1 162 ? -1.561 21.453 18.531 1 98.69 162 VAL A N 1
ATOM 1238 C CA . VAL A 1 162 ? -1.355 21.531 17.094 1 98.69 162 VAL A CA 1
ATOM 1239 C C . VAL A 1 162 ? -1.58 20.141 16.469 1 98.69 162 VAL A C 1
ATOM 1241 O O . VAL A 1 162 ? -1.302 19.125 17.094 1 98.69 162 VAL A O 1
ATOM 1244 N N . ALA A 1 163 ? -2.133 20.094 15.242 1 98.75 163 ALA A N 1
ATOM 1245 C CA . ALA A 1 163 ? -2.344 18.875 14.461 1 98.75 163 ALA A CA 1
ATOM 1246 C C . ALA A 1 163 ? -1.701 18.984 13.086 1 98.75 163 ALA A C 1
ATOM 1248 O O . ALA A 1 163 ? -2.051 19.875 12.305 1 98.75 163 ALA A O 1
ATOM 1249 N N . ILE A 1 164 ? -0.796 18.109 12.82 1 98.56 164 ILE A N 1
ATOM 1250 C CA . ILE A 1 164 ? -0.02 18.172 11.586 1 98.56 164 ILE A CA 1
ATOM 1251 C C . ILE A 1 164 ? -0.269 16.922 10.742 1 98.56 164 ILE A C 1
ATOM 1253 O O . ILE A 1 164 ? 0.182 15.836 11.094 1 98.56 164 ILE A O 1
ATOM 1257 N N . GLY A 1 165 ? -0.933 17.109 9.602 1 98.44 165 GLY A N 1
ATOM 1258 C CA . GLY A 1 165 ? -1.246 16.016 8.703 1 98.44 165 GLY A CA 1
ATOM 1259 C C . GLY A 1 165 ? -0.229 15.844 7.59 1 98.44 165 GLY A C 1
ATOM 1260 O O . GLY A 1 165 ? 0.084 16.797 6.879 1 98.44 165 GLY A O 1
ATOM 1261 N N . ASN A 1 166 ? 0.205 14.617 7.461 1 97.12 166 ASN A N 1
ATOM 1262 C CA . ASN A 1 166 ? 1.162 14.359 6.391 1 97.12 166 ASN A CA 1
ATOM 1263 C C . ASN A 1 166 ? 2.225 15.445 6.309 1 97.12 166 ASN A C 1
ATOM 1265 O O . ASN A 1 166 ? 2.475 16 5.238 1 97.12 166 ASN A O 1
ATOM 1269 N N . GLY A 1 167 ? 2.84 15.711 7.426 1 95.69 167 GLY A N 1
ATOM 1270 C CA . GLY A 1 167 ? 3.697 16.875 7.551 1 95.69 167 GLY A CA 1
ATOM 1271 C C . GLY A 1 167 ? 5.125 16.625 7.109 1 95.69 167 GLY A C 1
ATOM 1272 O O . GLY A 1 167 ? 5.684 15.555 7.387 1 95.69 167 GLY A O 1
ATOM 1273 N N . TRP A 1 168 ? 5.66 17.516 6.398 1 90.88 168 TRP A N 1
ATOM 1274 C CA . TRP A 1 168 ? 7.102 17.562 6.172 1 90.88 168 TRP A CA 1
ATOM 1275 C C . TRP A 1 168 ? 7.812 18.25 7.34 1 90.88 168 TRP A C 1
ATOM 1277 O O . TRP A 1 168 ? 7.594 19.438 7.605 1 90.88 168 TRP A O 1
ATOM 1287 N N . ILE A 1 169 ? 8.672 17.484 8.062 1 90.62 169 ILE A N 1
ATOM 1288 C CA . ILE A 1 169 ? 9.172 18.062 9.305 1 90.62 169 ILE A CA 1
ATOM 1289 C C . ILE A 1 169 ? 10.688 17.875 9.375 1 90.62 169 ILE A C 1
ATOM 1291 O O . ILE A 1 169 ? 11.367 18.578 10.133 1 90.62 169 ILE A O 1
ATOM 1295 N N . ASP A 1 170 ? 11.25 16.938 8.555 1 86.88 170 ASP A N 1
ATOM 1296 C CA . ASP A 1 170 ? 12.68 16.641 8.57 1 86.88 170 ASP A CA 1
ATOM 1297 C C . ASP A 1 170 ? 13.148 16.094 7.227 1 86.88 170 ASP A C 1
ATOM 1299 O O . ASP A 1 170 ? 12.852 14.953 6.875 1 86.88 170 ASP A O 1
ATOM 1303 N N . ALA A 1 171 ? 13.922 16.797 6.57 1 81.19 171 ALA A N 1
ATOM 1304 C CA . ALA A 1 171 ? 14.32 16.453 5.207 1 81.19 171 ALA A CA 1
ATOM 1305 C C . ALA A 1 171 ? 15.281 15.273 5.195 1 81.19 171 ALA A C 1
ATOM 1307 O O . ALA A 1 171 ? 15.266 14.461 4.27 1 81.19 171 ALA A O 1
ATOM 1308 N N . TYR A 1 172 ? 16.125 15.133 6.195 1 80.62 172 TYR A N 1
ATOM 1309 C CA . TYR A 1 172 ? 17.172 14.117 6.199 1 80.62 172 TYR A CA 1
ATOM 1310 C C . TYR A 1 172 ? 16.578 12.727 6.414 1 80.62 172 TYR A C 1
ATOM 1312 O O . TYR A 1 172 ? 17.016 11.758 5.793 1 80.62 172 TYR A O 1
ATOM 1320 N N . ILE A 1 173 ? 15.641 12.695 7.32 1 86.38 173 ILE A N 1
ATOM 1321 C CA . ILE A 1 173 ? 15.047 11.391 7.617 1 86.38 173 ILE A CA 1
ATOM 1322 C C . ILE A 1 173 ? 13.969 11.07 6.59 1 86.38 173 ILE A C 1
ATOM 1324 O O . ILE A 1 173 ? 13.906 9.953 6.074 1 86.38 173 ILE A O 1
ATOM 1328 N N . GLN A 1 174 ? 13.164 12.039 6.25 1 88.62 174 GLN A N 1
ATOM 1329 C CA . GLN A 1 174 ? 12.016 11.773 5.387 1 88.62 174 GLN A CA 1
ATOM 1330 C C . GLN A 1 174 ? 12.445 11.664 3.926 1 88.62 174 GLN A C 1
ATOM 1332 O O . GLN A 1 174 ? 11.836 10.922 3.15 1 88.62 174 GLN A O 1
ATOM 1337 N N . GLY A 1 175 ? 13.5 12.297 3.555 1 86.19 175 GLY A N 1
ATOM 1338 C CA . GLY A 1 175 ? 13.922 12.375 2.166 1 86.19 175 GLY A CA 1
ATOM 1339 C C . GLY A 1 175 ? 14.094 11.016 1.514 1 86.19 175 GLY A C 1
ATOM 1340 O O . GLY A 1 175 ? 13.406 10.695 0.543 1 86.19 175 GLY A O 1
ATOM 1341 N N . PRO A 1 176 ? 14.938 10.195 2.057 1 88.88 176 PRO A N 1
ATOM 1342 C CA . PRO A 1 176 ? 15.203 8.922 1.389 1 88.88 176 PRO A CA 1
ATOM 1343 C C . PRO A 1 176 ? 14.078 7.906 1.579 1 88.88 176 PRO A C 1
ATOM 1345 O O . PRO A 1 176 ? 14.039 6.883 0.893 1 88.88 176 PRO A O 1
ATOM 1348 N N . THR A 1 177 ? 13.141 8.133 2.477 1 92.81 177 THR A N 1
ATOM 1349 C CA . THR A 1 177 ? 12.086 7.168 2.764 1 92.81 177 THR A CA 1
ATOM 1350 C C . THR A 1 177 ? 11.156 7.008 1.56 1 92.81 177 THR A C 1
ATOM 1352 O O . THR A 1 177 ? 10.484 5.984 1.421 1 92.81 177 THR A O 1
ATOM 1355 N N . VAL A 1 178 ? 11.125 8.016 0.664 1 93.31 178 VAL A N 1
ATOM 1356 C CA . VAL A 1 178 ? 10.273 7.969 -0.52 1 93.31 178 VAL A CA 1
ATOM 1357 C C . VAL A 1 178 ? 10.695 6.801 -1.409 1 93.31 178 VAL A C 1
ATOM 1359 O O . VAL A 1 178 ? 9.859 6.188 -2.078 1 93.31 178 VAL A O 1
ATOM 1362 N N . ILE A 1 179 ? 11.992 6.449 -1.401 1 94.06 179 ILE A N 1
ATOM 1363 C CA . ILE A 1 179 ? 12.531 5.371 -2.221 1 94.06 179 ILE A CA 1
ATOM 1364 C C . ILE A 1 179 ? 11.961 4.035 -1.75 1 94.06 179 ILE A C 1
ATOM 1366 O O . ILE A 1 179 ? 11.383 3.285 -2.541 1 94.06 179 ILE A O 1
ATOM 1370 N N . ASP A 1 180 ? 12.086 3.785 -0.463 1 95.88 180 ASP A N 1
ATOM 1371 C CA . ASP A 1 180 ? 11.617 2.523 0.106 1 95.88 180 ASP A CA 1
ATOM 1372 C C . ASP A 1 180 ? 10.094 2.42 0.041 1 95.88 180 ASP A C 1
ATOM 1374 O O . ASP A 1 180 ? 9.555 1.354 -0.252 1 95.88 180 ASP A O 1
ATOM 1378 N N . TYR A 1 181 ? 9.469 3.537 0.348 1 97.19 181 TYR A N 1
ATOM 1379 C CA . TYR A 1 181 ? 8.016 3.543 0.239 1 97.19 181 TYR A CA 1
ATOM 1380 C C . TYR A 1 181 ? 7.57 3.111 -1.153 1 97.19 181 TYR A C 1
ATOM 1382 O O . TYR A 1 181 ? 6.676 2.277 -1.294 1 97.19 181 TYR A O 1
ATOM 1390 N N . ALA A 1 182 ? 8.156 3.686 -2.193 1 96.94 182 ALA A N 1
ATOM 1391 C CA . ALA A 1 182 ? 7.809 3.389 -3.58 1 96.94 182 ALA A CA 1
ATOM 1392 C C . ALA A 1 182 ? 8.039 1.912 -3.896 1 96.94 182 ALA A C 1
ATOM 1394 O O . ALA A 1 182 ? 7.227 1.288 -4.586 1 96.94 182 ALA A O 1
ATOM 1395 N N . PHE A 1 183 ? 9.109 1.363 -3.432 1 97.19 183 PHE A N 1
ATOM 1396 C CA . PHE A 1 183 ? 9.406 -0.045 -3.652 1 97.19 183 PHE A CA 1
ATOM 1397 C C . PHE A 1 183 ? 8.336 -0.934 -3.041 1 97.19 183 PHE A C 1
ATOM 1399 O O . PHE A 1 183 ? 7.805 -1.825 -3.709 1 97.19 183 PHE A O 1
ATOM 1406 N N . TRP A 1 184 ? 7.961 -0.691 -1.794 1 97.25 184 TRP A N 1
ATOM 1407 C CA . TRP A 1 184 ? 7.07 -1.577 -1.052 1 97.25 184 TRP A CA 1
ATOM 1408 C C . TRP A 1 184 ? 5.621 -1.386 -1.489 1 97.25 184 TRP A C 1
ATOM 1410 O O . TRP A 1 184 ? 4.742 -2.16 -1.104 1 97.25 184 TRP A O 1
ATOM 1420 N N . HIS A 1 185 ? 5.398 -0.396 -2.32 1 96 185 HIS A N 1
ATOM 1421 C CA . HIS A 1 185 ? 4.078 -0.239 -2.924 1 96 185 HIS A CA 1
ATOM 1422 C C . HIS A 1 185 ? 4.098 -0.63 -4.398 1 96 185 HIS A C 1
ATOM 1424 O O . HIS A 1 185 ? 3.158 -0.333 -5.137 1 96 185 HIS A O 1
ATOM 1430 N N . GLY A 1 186 ? 5.145 -1.231 -4.832 1 95.25 186 GLY A N 1
ATOM 1431 C CA . GLY A 1 186 ? 5.219 -1.841 -6.152 1 95.25 186 GLY A CA 1
ATOM 1432 C C . GLY A 1 186 ? 5.469 -0.835 -7.258 1 95.25 186 GLY A C 1
ATOM 1433 O O . GLY A 1 186 ? 5.273 -1.141 -8.438 1 95.25 186 GLY A O 1
ATOM 1434 N N . MET A 1 187 ? 5.965 0.375 -6.938 1 95.5 187 MET A N 1
ATOM 1435 C CA . MET A 1 187 ? 6.074 1.46 -7.91 1 95.5 187 MET A CA 1
ATOM 1436 C C . MET A 1 187 ? 7.391 1.375 -8.672 1 95.5 187 MET A C 1
ATOM 1438 O O . MET A 1 187 ? 7.473 1.791 -9.828 1 95.5 187 MET A O 1
ATOM 1442 N N . ILE A 1 188 ? 8.422 0.925 -8.039 1 96 188 ILE A N 1
ATOM 1443 C CA . ILE A 1 188 ? 9.742 0.812 -8.656 1 96 188 ILE A CA 1
ATOM 1444 C C . ILE A 1 188 ? 10.359 -0.538 -8.297 1 96 188 ILE A C 1
ATOM 1446 O O . ILE A 1 188 ? 9.953 -1.183 -7.332 1 96 188 ILE A O 1
ATOM 1450 N N . ASP A 1 189 ? 11.336 -0.942 -9.109 1 94.25 189 ASP A N 1
ATOM 1451 C CA . ASP A 1 189 ? 11.961 -2.236 -8.852 1 94.25 189 ASP A CA 1
ATOM 1452 C C . ASP A 1 189 ? 13.18 -2.09 -7.945 1 94.25 189 ASP A C 1
ATOM 1454 O O . ASP A 1 189 ? 13.602 -0.972 -7.645 1 94.25 189 ASP A O 1
ATOM 1458 N N . LEU A 1 190 ? 13.703 -3.162 -7.473 1 92.06 190 LEU A N 1
ATOM 1459 C CA . LEU A 1 190 ? 14.758 -3.197 -6.469 1 92.06 190 LEU A CA 1
ATOM 1460 C C . LEU A 1 190 ? 16.031 -2.549 -7 1 92.06 190 LEU A C 1
ATOM 1462 O O . LEU A 1 190 ? 16.766 -1.899 -6.25 1 92.06 190 LEU A O 1
ATOM 1466 N N . ARG A 1 191 ? 16.328 -2.713 -8.211 1 90.31 191 ARG A N 1
ATOM 1467 C CA . ARG A 1 191 ? 17.5 -2.096 -8.805 1 90.31 191 ARG A CA 1
ATOM 1468 C C . ARG A 1 191 ? 17.422 -0.575 -8.719 1 90.31 191 ARG A C 1
ATOM 1470 O O . ARG A 1 191 ? 18.422 0.085 -8.383 1 90.31 191 ARG A O 1
ATOM 1477 N N . THR A 1 192 ? 16.281 -0.111 -9.125 1 93.12 192 THR A N 1
ATOM 1478 C CA . THR A 1 192 ? 16.062 1.328 -9.039 1 93.12 192 THR A CA 1
ATOM 1479 C C . THR A 1 192 ? 16.219 1.819 -7.605 1 93.12 192 THR A C 1
ATOM 1481 O O . THR A 1 192 ? 16.781 2.891 -7.367 1 93.12 192 THR A O 1
ATOM 1484 N N . VAL A 1 193 ? 15.734 1.048 -6.617 1 93.75 193 VAL A N 1
ATOM 1485 C CA . VAL A 1 193 ? 15.867 1.378 -5.203 1 93.75 193 VAL A CA 1
ATOM 1486 C C . VAL A 1 193 ? 17.344 1.593 -4.855 1 93.75 193 VAL A C 1
ATOM 1488 O O . VAL A 1 193 ? 17.703 2.613 -4.266 1 93.75 193 VAL A O 1
ATOM 1491 N N . ASN A 1 194 ? 18.141 0.67 -5.223 1 89.69 194 ASN A N 1
ATOM 1492 C CA . ASN A 1 194 ? 19.562 0.723 -4.914 1 89.69 194 ASN A CA 1
ATOM 1493 C C . ASN A 1 194 ? 20.219 1.943 -5.543 1 89.69 194 ASN A C 1
ATOM 1495 O O . ASN A 1 194 ? 21 2.637 -4.887 1 89.69 194 ASN A O 1
ATOM 1499 N N . SER A 1 195 ? 19.891 2.152 -6.75 1 90.94 195 SER A N 1
ATOM 1500 C CA . SER A 1 195 ? 20.453 3.295 -7.465 1 90.94 195 SER A CA 1
ATOM 1501 C C . SER A 1 195 ? 20.062 4.609 -6.801 1 90.94 195 SER A C 1
ATOM 1503 O O . SER A 1 195 ? 20.891 5.52 -6.684 1 90.94 195 SER A O 1
ATOM 1505 N N . LEU A 1 196 ? 18.859 4.734 -6.434 1 92.12 196 LEU A N 1
ATOM 1506 C CA . LEU A 1 196 ? 18.359 5.992 -5.883 1 92.12 196 LEU A CA 1
ATOM 1507 C C . LEU A 1 196 ? 18.906 6.219 -4.477 1 92.12 196 LEU A C 1
ATOM 1509 O O . LEU A 1 196 ? 19.141 7.359 -4.066 1 92.12 196 LEU A O 1
ATOM 1513 N N . HIS A 1 197 ? 19.094 5.133 -3.717 1 91.75 197 HIS A N 1
ATOM 1514 C CA . HIS A 1 197 ? 19.766 5.289 -2.432 1 91.75 197 HIS A CA 1
ATOM 1515 C C . HIS A 1 197 ? 21.203 5.758 -2.613 1 91.75 197 HIS A C 1
ATOM 1517 O O . HIS A 1 197 ? 21.703 6.551 -1.812 1 91.75 197 HIS A O 1
ATOM 1523 N N . GLU A 1 198 ? 21.859 5.23 -3.623 1 88.25 198 GLU A N 1
ATOM 1524 C CA . GLU A 1 198 ? 23.188 5.707 -3.945 1 88.25 198 GLU A CA 1
ATOM 1525 C C . GLU A 1 198 ? 23.188 7.199 -4.277 1 88.25 198 GLU A C 1
ATOM 1527 O O . GLU A 1 198 ? 24.047 7.945 -3.818 1 88.25 198 GLU A O 1
ATOM 1532 N N . LYS A 1 199 ? 22.25 7.543 -5.094 1 86.44 199 LYS A N 1
ATOM 1533 C CA . LYS A 1 199 ? 22.094 8.953 -5.445 1 86.44 199 LYS A CA 1
ATOM 1534 C C . LYS A 1 199 ? 21.891 9.805 -4.199 1 86.44 199 LYS A C 1
ATOM 1536 O O . LYS A 1 199 ? 22.5 10.875 -4.066 1 86.44 199 LYS A O 1
ATOM 1541 N N . TRP A 1 200 ? 21.031 9.375 -3.32 1 87.38 200 TRP A N 1
ATOM 1542 C CA . TRP A 1 200 ? 20.766 10.102 -2.082 1 87.38 200 TRP A CA 1
ATOM 1543 C C . TRP A 1 200 ? 22.047 10.219 -1.239 1 87.38 200 TRP A C 1
ATOM 1545 O O . TRP A 1 200 ? 22.359 11.305 -0.749 1 87.38 200 TRP A O 1
ATOM 1555 N N . ASP A 1 201 ? 22.734 9.102 -1.057 1 84.62 201 ASP A N 1
ATOM 1556 C CA . ASP A 1 201 ? 23.938 9.07 -0.239 1 84.62 201 ASP A CA 1
ATOM 1557 C C . ASP A 1 201 ? 24.984 10.039 -0.783 1 84.62 201 ASP A C 1
ATOM 1559 O O . ASP A 1 201 ? 25.641 10.75 -0.016 1 84.62 201 ASP A O 1
ATOM 1563 N N . GLU A 1 202 ? 25.141 10.008 -2.029 1 83 202 GLU A N 1
ATOM 1564 C CA . GLU A 1 202 ? 26.109 10.906 -2.66 1 83 202 GLU A CA 1
ATOM 1565 C C . GLU A 1 202 ? 25.703 12.367 -2.477 1 83 202 GLU A C 1
ATOM 1567 O O . GLU A 1 202 ? 26.562 13.227 -2.242 1 83 202 GLU A O 1
ATOM 1572 N N . CYS A 1 203 ? 24.438 12.586 -2.617 1 81.56 203 CYS A N 1
ATOM 1573 C CA . CYS A 1 203 ? 23.922 13.938 -2.473 1 81.56 203 CYS A CA 1
ATOM 1574 C C . CYS A 1 203 ? 24.156 14.469 -1.061 1 81.56 203 CYS A C 1
ATOM 1576 O O . CYS A 1 203 ? 24.625 15.586 -0.883 1 81.56 203 CYS A O 1
ATOM 1578 N N . ILE A 1 204 ? 23.828 13.711 -0.053 1 78.75 204 ILE A N 1
ATOM 1579 C CA . ILE A 1 204 ? 23.906 14.164 1.332 1 78.75 204 ILE A CA 1
ATOM 1580 C C . ILE A 1 204 ? 25.375 14.32 1.738 1 78.75 204 ILE A C 1
ATOM 1582 O O . ILE A 1 204 ? 25.719 15.211 2.52 1 78.75 204 ILE A O 1
ATOM 1586 N N . LYS A 1 205 ? 26.188 13.422 1.304 1 75.38 205 LYS A N 1
ATOM 1587 C CA . LYS A 1 205 ? 27.625 13.539 1.581 1 75.38 205 LYS A CA 1
ATOM 1588 C C . LYS A 1 205 ? 28.172 14.867 1.075 1 75.38 205 LYS A C 1
ATOM 1590 O O . LYS A 1 205 ? 29 15.492 1.737 1 75.38 205 LYS A O 1
ATOM 1595 N N . ASN A 1 206 ? 27.766 15.258 -0.062 1 70.12 206 ASN A N 1
ATOM 1596 C CA . ASN A 1 206 ? 28.25 16.5 -0.662 1 70.12 206 ASN A CA 1
ATOM 1597 C C . ASN A 1 206 ? 27.625 17.719 0.008 1 70.12 206 ASN A C 1
ATOM 1599 O O . ASN A 1 206 ? 28.234 18.797 0.056 1 70.12 206 ASN A O 1
ATOM 1603 N N . LYS A 1 207 ? 26.391 17.656 0.326 1 61.72 207 LYS A N 1
ATOM 1604 C CA . LYS A 1 207 ? 25.703 18.766 0.977 1 61.72 207 LYS A CA 1
ATOM 1605 C C . LYS A 1 207 ? 26.188 18.953 2.412 1 61.72 207 LYS A C 1
ATOM 1607 O O . LYS A 1 207 ? 26.344 20.078 2.883 1 61.72 207 LYS A O 1
ATOM 1612 N N . ILE A 1 208 ? 26.203 17.844 3.139 1 53.78 208 ILE A N 1
ATOM 1613 C CA . ILE A 1 208 ? 26.734 17.938 4.492 1 53.78 208 ILE A CA 1
ATOM 1614 C C . ILE A 1 208 ? 28.172 18.469 4.441 1 53.78 208 ILE A C 1
ATOM 1616 O O . ILE A 1 208 ? 28.594 19.219 5.324 1 53.78 208 ILE A O 1
ATOM 1620 N N . THR A 1 209 ? 28.984 17.906 3.453 1 44.06 209 THR A N 1
ATOM 1621 C CA . THR A 1 209 ? 30.344 18.375 3.354 1 44.06 209 THR A CA 1
ATOM 1622 C C . THR A 1 209 ? 30.391 19.844 2.93 1 44.06 209 THR A C 1
ATOM 1624 O O . THR A 1 209 ? 31.391 20.531 3.111 1 44.06 209 THR A O 1
ATOM 1627 N N . SER A 1 210 ? 29.516 20.109 2.033 1 40.53 210 SER A N 1
ATOM 1628 C CA . SER A 1 210 ? 29.609 21.516 1.688 1 40.53 210 SER A CA 1
ATOM 1629 C C . SER A 1 210 ? 29.219 22.406 2.863 1 40.53 210 SER A C 1
ATOM 1631 O O . SER A 1 210 ? 29.141 21.938 4.004 1 40.53 210 SER A O 1
ATOM 1633 N N . SER A 1 211 ? 28.172 23.344 2.711 1 35.75 211 SER A N 1
ATOM 1634 C CA . SER A 1 211 ? 27.953 24.562 3.463 1 35.75 211 SER A CA 1
ATOM 1635 C C . SER A 1 211 ? 27.562 24.266 4.91 1 35.75 211 SER A C 1
ATOM 1637 O O . SER A 1 211 ? 26.859 23.297 5.184 1 35.75 211 SER A O 1
ATOM 1639 N N . GLU A 1 212 ? 28.469 24.672 5.914 1 34.28 212 GLU A N 1
ATOM 1640 C CA . GLU A 1 212 ? 28.172 25.188 7.246 1 34.28 212 GLU A CA 1
ATOM 1641 C C . GLU A 1 212 ? 26.734 25.672 7.355 1 34.28 212 GLU A C 1
ATOM 1643 O O . GLU A 1 212 ? 26.281 26.062 8.43 1 34.28 212 GLU A O 1
ATOM 1648 N N . SER A 1 213 ? 26.312 26.219 6.219 1 33.66 213 SER A N 1
ATOM 1649 C CA . SER A 1 213 ? 25.047 26.953 6.305 1 33.66 213 SER A CA 1
ATOM 1650 C C . SER A 1 213 ? 23.875 25.984 6.434 1 33.66 213 SER A C 1
ATOM 1652 O O . SER A 1 213 ? 23.938 24.859 5.945 1 33.66 213 SER A O 1
ATOM 1654 N N . GLU A 1 214 ? 23.203 26.266 7.34 1 33.38 214 GLU A N 1
ATOM 1655 C CA . GLU A 1 214 ? 21.953 25.594 7.672 1 33.38 214 GLU A CA 1
ATOM 1656 C C . GLU A 1 214 ? 21.219 25.141 6.41 1 33.38 214 GLU A C 1
ATOM 1658 O O . GLU A 1 214 ? 21 25.953 5.496 1 33.38 214 GLU A O 1
ATOM 1663 N N . PRO A 1 215 ? 21.531 24.031 6.043 1 33.66 215 PRO A N 1
ATOM 1664 C CA . PRO A 1 215 ? 21.016 23.484 4.781 1 33.66 215 PRO A CA 1
ATOM 1665 C C . PRO A 1 215 ? 19.609 23.969 4.449 1 33.66 215 PRO A C 1
ATOM 1667 O O . PRO A 1 215 ? 18.625 23.469 5.012 1 33.66 215 PRO A O 1
ATOM 1670 N N . PHE A 1 216 ? 19.438 25.375 4.457 1 30.92 216 PHE A N 1
ATOM 1671 C CA . PHE A 1 216 ? 18.125 25.859 4.062 1 30.92 216 PHE A CA 1
ATOM 1672 C C . PHE A 1 216 ? 17.844 25.531 2.605 1 30.92 216 PHE A C 1
ATOM 1674 O O . PHE A 1 216 ? 18.531 26 1.706 1 30.92 216 PHE A O 1
ATOM 1681 N N . HIS A 1 217 ? 17.516 24.391 2.268 1 35.44 217 HIS A N 1
ATOM 1682 C CA . HIS A 1 217 ? 17.266 24.141 0.856 1 35.44 217 HIS A CA 1
ATOM 1683 C C . HIS A 1 217 ? 16 24.844 0.385 1 35.44 217 HIS A C 1
ATOM 1685 O O . HIS A 1 217 ? 15.062 25.047 1.166 1 35.44 217 HIS A O 1
ATOM 1691 N N . PRO A 1 218 ? 16.125 25.75 -0.497 1 33.09 218 PRO A N 1
ATOM 1692 C CA . PRO A 1 218 ? 14.906 26.25 -1.136 1 33.09 218 PRO A CA 1
ATOM 1693 C C . PRO A 1 218 ? 13.773 25.219 -1.123 1 33.09 218 PRO A C 1
ATOM 1695 O O . PRO A 1 218 ? 14.023 24.016 -1.132 1 33.09 218 PRO A O 1
ATOM 1698 N N . PHE A 1 219 ? 12.719 25.547 -0.516 1 33.69 219 PHE A N 1
ATOM 1699 C CA . PHE A 1 219 ? 11.477 24.797 -0.339 1 33.69 219 PHE A CA 1
ATOM 1700 C C . PHE A 1 219 ? 11.211 23.906 -1.543 1 33.69 219 PHE A C 1
ATOM 1702 O O . PHE A 1 219 ? 10.172 23.234 -1.613 1 33.69 219 PHE A O 1
ATOM 1709 N N . THR A 1 220 ? 11.648 24.406 -2.73 1 36.31 220 THR A N 1
ATOM 1710 C CA . THR A 1 220 ? 11.398 23.219 -3.557 1 36.31 220 THR A CA 1
ATOM 1711 C C . THR A 1 220 ? 12.016 21.984 -2.92 1 36.31 220 THR A C 1
ATOM 1713 O O . THR A 1 220 ? 13.148 21.609 -3.236 1 36.31 220 THR A O 1
ATOM 1716 N N . THR A 1 221 ? 12.055 22.156 -1.633 1 40.97 221 THR A N 1
ATOM 1717 C CA . THR A 1 221 ? 12.625 21.172 -0.721 1 40.97 221 THR A CA 1
ATOM 1718 C C . THR A 1 221 ? 12.758 19.828 -1.404 1 40.97 221 THR A C 1
ATOM 1720 O O . THR A 1 221 ? 13.602 19 -1.017 1 40.97 221 THR A O 1
ATOM 1723 N N . PRO A 1 222 ? 11.438 19.438 -1.764 1 45.53 222 PRO A N 1
ATOM 1724 C CA . PRO A 1 222 ? 11.477 17.984 -1.57 1 45.53 222 PRO A CA 1
ATOM 1725 C C . PRO A 1 222 ? 12.836 17.375 -1.913 1 45.53 222 PRO A C 1
ATOM 1727 O O . PRO A 1 222 ? 13.422 16.656 -1.101 1 45.53 222 PRO A O 1
ATOM 1730 N N . ASP A 1 223 ? 12.953 17.141 -3.131 1 57.5 223 ASP A N 1
ATOM 1731 C CA . ASP A 1 223 ? 13.828 16.156 -3.758 1 57.5 223 ASP A CA 1
ATOM 1732 C C . ASP A 1 223 ? 15.242 16.703 -3.93 1 57.5 223 ASP A C 1
ATOM 1734 O O . ASP A 1 223 ? 15.688 16.938 -5.055 1 57.5 223 ASP A O 1
ATOM 1738 N N . GLU A 1 224 ? 15.805 17.594 -2.719 1 59.59 224 GLU A N 1
ATOM 1739 C CA . GLU A 1 224 ? 17.156 18.125 -2.855 1 59.59 224 GLU A CA 1
ATOM 1740 C C . GLU A 1 224 ? 18.047 17.188 -3.654 1 59.59 224 GLU A C 1
ATOM 1742 O O . GLU A 1 224 ? 18.859 17.625 -4.461 1 59.59 224 GLU A O 1
ATOM 1747 N N . CYS A 1 225 ? 17.781 16.234 -3.26 1 76.06 225 CYS A N 1
ATOM 1748 C CA . CYS A 1 225 ? 18.578 15.234 -3.953 1 76.06 225 CYS A CA 1
ATOM 1749 C C . CYS A 1 225 ? 17.859 14.711 -5.188 1 76.06 225 CYS A C 1
ATOM 1751 O O . CYS A 1 225 ? 18.391 13.867 -5.91 1 76.06 225 CYS A O 1
ATOM 1753 N N . GLY A 1 226 ? 16.688 15.328 -5.434 1 79.62 226 GLY A N 1
ATOM 1754 C CA . GLY A 1 226 ? 15.93 14.945 -6.613 1 79.62 226 GLY A CA 1
ATOM 1755 C C . GLY A 1 226 ? 15.414 13.516 -6.559 1 79.62 226 GLY A C 1
ATOM 1756 O O . GLY A 1 226 ? 15.094 12.93 -7.59 1 79.62 226 GLY A O 1
ATOM 1757 N N . VAL A 1 227 ? 15.414 13.047 -5.402 1 86.31 227 VAL A N 1
ATOM 1758 C CA . VAL A 1 227 ? 15.094 11.625 -5.281 1 86.31 227 VAL A CA 1
ATOM 1759 C C . VAL A 1 227 ? 13.594 11.422 -5.469 1 86.31 227 VAL A C 1
ATOM 1761 O O . VAL A 1 227 ? 13.164 10.43 -6.07 1 86.31 227 VAL A O 1
ATOM 1764 N N . THR A 1 228 ? 12.758 12.32 -4.902 1 88.12 228 THR A N 1
ATOM 1765 C CA . THR A 1 228 ? 11.32 12.188 -5.094 1 88.12 228 THR A CA 1
ATOM 1766 C C . THR A 1 228 ? 10.961 12.281 -6.574 1 88.12 228 THR A C 1
ATOM 1768 O O . THR A 1 228 ? 10.172 11.477 -7.078 1 88.12 228 THR A O 1
ATOM 1771 N N . MET A 1 229 ? 11.531 13.234 -7.234 1 85.94 229 MET A N 1
ATOM 1772 C CA . MET A 1 229 ? 11.289 13.383 -8.664 1 85.94 229 MET A CA 1
ATOM 1773 C C . MET A 1 229 ? 11.758 12.148 -9.43 1 85.94 229 MET A C 1
ATOM 1775 O O . MET A 1 229 ? 11.094 11.695 -10.359 1 85.94 229 MET A O 1
ATOM 1779 N N . ALA A 1 230 ? 12.898 11.672 -9.078 1 90 230 ALA A N 1
ATOM 1780 C CA . ALA A 1 230 ? 13.438 10.484 -9.727 1 90 230 ALA A CA 1
ATOM 1781 C C . ALA A 1 230 ? 12.508 9.289 -9.523 1 90 230 ALA A C 1
ATOM 1783 O O . ALA A 1 230 ? 12.289 8.5 -10.445 1 90 230 ALA A O 1
ATOM 1784 N N . VAL A 1 231 ? 12 9.141 -8.273 1 93.25 231 VAL A N 1
ATOM 1785 C CA . VAL A 1 231 ? 11.062 8.07 -7.984 1 93.25 231 VAL A CA 1
ATOM 1786 C C . VAL A 1 231 ? 9.82 8.211 -8.867 1 93.25 231 VAL A C 1
ATOM 1788 O O . VAL A 1 231 ? 9.336 7.23 -9.43 1 93.25 231 VAL A O 1
ATOM 1791 N N . MET A 1 232 ? 9.32 9.406 -8.992 1 90.44 232 MET A N 1
ATOM 1792 C CA . MET A 1 232 ? 8.125 9.648 -9.797 1 90.44 232 MET A CA 1
ATOM 1793 C C . MET A 1 232 ? 8.391 9.367 -11.273 1 90.44 232 MET A C 1
ATOM 1795 O O . MET A 1 232 ? 7.527 8.844 -11.977 1 90.44 232 MET A O 1
ATOM 1799 N N . GLU A 1 233 ? 9.547 9.711 -11.727 1 90.56 233 GLU A N 1
ATOM 1800 C CA . GLU A 1 233 ? 9.922 9.398 -13.102 1 90.56 233 GLU A CA 1
ATOM 1801 C C . GLU A 1 233 ? 10.039 7.891 -13.312 1 90.56 233 GLU A C 1
ATOM 1803 O O . GLU A 1 233 ? 9.555 7.355 -14.312 1 90.56 233 GLU A O 1
ATOM 1808 N N . ALA A 1 234 ? 10.656 7.273 -12.391 1 93.12 234 ALA A N 1
ATOM 1809 C CA . ALA A 1 234 ? 10.906 5.836 -12.484 1 93.12 234 ALA A CA 1
ATOM 1810 C C . ALA A 1 234 ? 9.602 5.051 -12.391 1 93.12 234 ALA A C 1
ATOM 1812 O O . ALA A 1 234 ? 9.5 3.928 -12.891 1 93.12 234 ALA A O 1
ATOM 1813 N N . SER A 1 235 ? 8.602 5.602 -11.695 1 93.38 235 SER A N 1
ATOM 1814 C CA . SER A 1 235 ? 7.344 4.902 -11.469 1 93.38 235 SER A CA 1
ATOM 1815 C C . SER A 1 235 ? 6.344 5.188 -12.586 1 93.38 235 SER A C 1
ATOM 1817 O O . SER A 1 235 ? 5.34 4.488 -12.719 1 93.38 235 SER A O 1
ATOM 1819 N N . GLY A 1 236 ? 6.641 6.195 -13.352 1 88.75 236 GLY A N 1
ATOM 1820 C CA . GLY A 1 236 ? 5.766 6.512 -14.469 1 88.75 236 GLY A CA 1
ATOM 1821 C C . GLY A 1 236 ? 4.602 7.402 -14.086 1 88.75 236 GLY A C 1
ATOM 1822 O O . GLY A 1 236 ? 4.801 8.5 -13.555 1 88.75 236 GLY A O 1
ATOM 1823 N N . SER A 1 237 ? 3.355 6.918 -14.141 1 79.19 237 SER A N 1
ATOM 1824 C CA . SER A 1 237 ? 2.135 7.715 -14.039 1 79.19 237 SER A CA 1
ATOM 1825 C C . SER A 1 237 ? 1.626 7.762 -12.602 1 79.19 237 SER A C 1
ATOM 1827 O O . SER A 1 237 ? 0.507 8.219 -12.352 1 79.19 237 SER A O 1
ATOM 1829 N N . SER A 1 238 ? 2.412 7.461 -11.727 1 83.5 238 SER A N 1
ATOM 1830 C CA . SER A 1 238 ? 1.983 7.379 -10.336 1 83.5 238 SER A CA 1
ATOM 1831 C C . SER A 1 238 ? 1.722 8.766 -9.758 1 83.5 238 SER A C 1
ATOM 1833 O O . SER A 1 238 ? 2.252 9.766 -10.25 1 83.5 238 SER A O 1
ATOM 1835 N N . ASN A 1 239 ? 0.827 8.82 -8.766 1 84.81 239 ASN A N 1
ATOM 1836 C CA . ASN A 1 239 ? 0.502 10.016 -7.996 1 84.81 239 ASN A CA 1
ATOM 1837 C C . ASN A 1 239 ? 1.17 10 -6.625 1 84.81 239 ASN A C 1
ATOM 1839 O O . ASN A 1 239 ? 0.857 9.156 -5.785 1 84.81 239 ASN A O 1
ATOM 1843 N N . MET A 1 240 ? 2.066 10.938 -6.379 1 88.81 240 MET A N 1
ATOM 1844 C CA . MET A 1 240 ? 2.836 10.922 -5.141 1 88.81 240 MET A CA 1
ATOM 1845 C C . MET A 1 240 ? 1.942 11.227 -3.941 1 88.81 240 MET A C 1
ATOM 1847 O O . MET A 1 240 ? 2.32 10.961 -2.799 1 88.81 240 MET A O 1
ATOM 1851 N N . TYR A 1 241 ? 0.729 11.766 -4.164 1 88.38 241 TYR A N 1
ATOM 1852 C CA . TYR A 1 241 ? -0.154 12.172 -3.076 1 88.38 241 TYR A CA 1
ATOM 1853 C C . TYR A 1 241 ? -1.182 11.086 -2.773 1 88.38 241 TYR A C 1
ATOM 1855 O O . TYR A 1 241 ? -1.916 11.18 -1.785 1 88.38 241 TYR A O 1
ATOM 1863 N N . ASP A 1 242 ? -1.295 10.125 -3.57 1 88.5 242 ASP A N 1
ATOM 1864 C CA . ASP A 1 242 ? -2.09 8.914 -3.393 1 88.5 242 ASP A CA 1
ATOM 1865 C C . ASP A 1 242 ? -1.663 7.828 -4.379 1 88.5 242 ASP A C 1
ATOM 1867 O O . ASP A 1 242 ? -2.125 7.801 -5.52 1 88.5 242 ASP A O 1
ATOM 1871 N N . VAL A 1 243 ? -0.966 6.91 -3.939 1 88.94 243 VAL A N 1
ATOM 1872 C CA . VAL A 1 243 ? -0.246 6.004 -4.828 1 88.94 243 VAL A CA 1
ATOM 1873 C C . VAL A 1 243 ? -1.229 5.043 -5.492 1 88.94 243 VAL A C 1
ATOM 1875 O O . VAL A 1 243 ? -0.856 4.293 -6.398 1 88.94 243 VAL A O 1
ATOM 1878 N N . THR A 1 244 ? -2.445 5.078 -5.094 1 82.12 244 THR A N 1
ATOM 1879 C CA . THR A 1 244 ? -3.439 4.219 -5.723 1 82.12 244 THR A CA 1
ATOM 1880 C C . THR A 1 244 ? -4.129 4.941 -6.875 1 82.12 244 THR A C 1
ATOM 1882 O O . THR A 1 244 ? -4.977 4.363 -7.559 1 82.12 244 THR A O 1
ATOM 1885 N N . THR A 1 245 ? -3.775 6.199 -7.055 1 78.69 245 THR A N 1
ATOM 1886 C CA . THR A 1 245 ? -4.414 6.988 -8.102 1 78.69 245 THR A CA 1
ATOM 1887 C C . THR A 1 245 ? -3.381 7.492 -9.102 1 78.69 245 THR A C 1
ATOM 1889 O O . THR A 1 245 ? -2.182 7.484 -8.82 1 78.69 245 THR A O 1
ATOM 1892 N N . TYR A 1 246 ? -3.9 7.945 -10.25 1 71.44 246 TYR A N 1
ATOM 1893 C CA . TYR A 1 246 ? -3.01 8.398 -11.312 1 71.44 246 TYR A CA 1
ATOM 1894 C C . TYR A 1 246 ? -3.352 9.82 -11.742 1 71.44 246 TYR A C 1
ATOM 1896 O O . TYR A 1 246 ? -2.785 10.336 -12.711 1 71.44 246 TYR A O 1
ATOM 1904 N N . ASP A 1 247 ? -4.234 10.344 -10.953 1 64.75 247 ASP A N 1
ATOM 1905 C CA . ASP A 1 247 ? -4.562 11.742 -11.188 1 64.75 247 ASP A CA 1
ATOM 1906 C C . ASP A 1 247 ? -3.971 12.641 -10.094 1 64.75 247 ASP A C 1
ATOM 1908 O O . ASP A 1 247 ? -4.016 12.297 -8.914 1 64.75 247 ASP A O 1
ATOM 1912 N N . THR A 1 248 ? -3.266 13.648 -10.422 1 60.5 248 THR A N 1
ATOM 1913 C CA . THR A 1 248 ? -2.584 14.5 -9.453 1 60.5 248 THR A CA 1
ATOM 1914 C C . THR A 1 248 ? -3.557 15.5 -8.836 1 60.5 248 THR A C 1
ATOM 1916 O O . THR A 1 248 ? -3.152 16.578 -8.414 1 60.5 248 THR A O 1
ATOM 1919 N N . TYR A 1 249 ? -4.719 15.148 -8.656 1 62.22 249 TYR A N 1
ATOM 1920 C CA . TYR A 1 249 ? -5.715 16.031 -8.062 1 62.22 249 TYR A CA 1
ATOM 1921 C C . TYR A 1 249 ? -5.719 17.391 -8.758 1 62.22 249 TYR A C 1
ATOM 1923 O O . TYR A 1 249 ? -5.602 18.438 -8.102 1 62.22 249 TYR A O 1
ATOM 1931 N N . PRO A 1 250 ? -5.797 17.406 -9.961 1 56.75 250 PRO A N 1
ATOM 1932 C CA . PRO A 1 250 ? -5.695 18.672 -10.695 1 56.75 250 PRO A CA 1
ATOM 1933 C C . PRO A 1 250 ? -6.672 19.734 -10.188 1 56.75 250 PRO A C 1
ATOM 1935 O O . PRO A 1 250 ? -6.379 20.922 -10.25 1 56.75 250 PRO A O 1
ATOM 1938 N N . VAL A 1 251 ? -7.617 19.281 -9.68 1 55.38 251 VAL A N 1
ATOM 1939 C CA . VAL A 1 251 ? -8.672 20.219 -9.297 1 55.38 251 VAL A CA 1
ATOM 1940 C C . VAL A 1 251 ? -8.156 21.172 -8.211 1 55.38 251 VAL A C 1
ATOM 1942 O O . VAL A 1 251 ? -8.555 22.328 -8.164 1 55.38 251 VAL A O 1
ATOM 1945 N N . HIS A 1 252 ? -7.238 20.703 -7.512 1 62.66 252 HIS A N 1
ATOM 1946 C CA . HIS A 1 252 ? -6.805 21.516 -6.379 1 62.66 252 HIS A CA 1
ATOM 1947 C C . HIS A 1 252 ? -5.828 22.594 -6.816 1 62.66 252 HIS A C 1
ATOM 1949 O O . HIS A 1 252 ? -5.762 23.656 -6.199 1 62.66 252 HIS A O 1
ATOM 1955 N N . VAL A 1 253 ? -5.18 22.359 -7.93 1 65.94 253 VAL A N 1
ATOM 1956 C CA . VAL A 1 253 ? -4.109 23.328 -8.188 1 65.94 253 VAL A CA 1
ATOM 1957 C C . VAL A 1 253 ? -4.191 23.812 -9.625 1 65.94 253 VAL A C 1
ATOM 1959 O O . VAL A 1 253 ? -3.455 24.719 -10.016 1 65.94 253 VAL A O 1
ATOM 1962 N N . ASP A 1 254 ? -5.191 23.391 -10.289 1 72.69 254 ASP A N 1
ATOM 1963 C CA . ASP A 1 254 ? -5.309 23.828 -11.68 1 72.69 254 ASP A CA 1
ATOM 1964 C C . ASP A 1 254 ? -5.773 25.281 -11.773 1 72.69 254 ASP A C 1
ATOM 1966 O O . ASP A 1 254 ? -6.816 25.625 -11.219 1 72.69 254 ASP A O 1
ATOM 1970 N N . PRO A 1 255 ? -5.039 26.078 -12.523 1 77.56 255 PRO A N 1
ATOM 1971 C CA . PRO A 1 255 ? -5.418 27.484 -12.641 1 77.56 255 PRO A CA 1
ATOM 1972 C C . PRO A 1 255 ? -6.746 27.688 -13.375 1 77.56 255 PRO A C 1
ATOM 1974 O O . PRO A 1 255 ? -7.348 28.75 -13.297 1 77.56 255 PRO A O 1
ATOM 1977 N N . HIS A 1 256 ? -7.184 26.656 -14.016 1 76.12 256 HIS A N 1
ATOM 1978 C CA . HIS A 1 256 ? -8.453 26.75 -14.734 1 76.12 256 HIS A CA 1
ATOM 1979 C C . HIS A 1 256 ? -9.5 25.828 -14.102 1 76.12 256 HIS A C 1
ATOM 1981 O O . HIS A 1 256 ? -10.531 25.562 -14.711 1 76.12 256 HIS A O 1
ATOM 1987 N N . GLY A 1 257 ? -9.148 25.422 -12.961 1 78.25 257 GLY A N 1
ATOM 1988 C CA . GLY A 1 257 ? -10.078 24.562 -12.258 1 78.25 257 GLY A CA 1
ATOM 1989 C C . GLY A 1 257 ? -11.148 25.328 -11.5 1 78.25 257 GLY A C 1
ATOM 1990 O O . GLY A 1 257 ? -11.117 26.547 -11.438 1 78.25 257 GLY A O 1
ATOM 1991 N N . THR A 1 258 ? -12.031 24.594 -10.984 1 80.38 258 THR A N 1
ATOM 1992 C CA . THR A 1 258 ? -13.211 25.109 -10.305 1 80.38 258 THR A CA 1
ATOM 1993 C C . THR A 1 258 ? -12.805 26.062 -9.18 1 80.38 258 THR A C 1
ATOM 1995 O O . THR A 1 258 ? -13.414 27.125 -9 1 80.38 258 THR A O 1
ATOM 1998 N N . ILE A 1 259 ? -11.773 25.797 -8.445 1 85.62 259 ILE A N 1
ATOM 1999 C CA . ILE A 1 259 ? -11.359 26.578 -7.289 1 85.62 259 ILE A CA 1
ATOM 2000 C C . ILE A 1 259 ? -10.766 27.906 -7.75 1 85.62 259 ILE A C 1
ATOM 2002 O O . ILE A 1 259 ? -11.109 28.969 -7.219 1 85.62 259 ILE A O 1
ATOM 2006 N N . ALA A 1 260 ? -9.898 27.812 -8.68 1 86.56 260 ALA A N 1
ATOM 2007 C CA . ALA A 1 260 ? -9.289 29.031 -9.211 1 86.56 260 ALA A CA 1
ATOM 2008 C C . ALA A 1 260 ? -10.336 29.938 -9.828 1 86.56 260 ALA A C 1
ATOM 2010 O O . ALA A 1 260 ? -10.289 31.156 -9.648 1 86.56 260 ALA A O 1
ATOM 2011 N N . GLU A 1 261 ? -11.211 29.344 -10.562 1 86.75 261 GLU A N 1
ATOM 2012 C CA . GLU A 1 261 ? -12.273 30.141 -11.172 1 86.75 261 GLU A CA 1
ATOM 2013 C C . GLU A 1 261 ? -13.148 30.812 -10.117 1 86.75 261 GLU A C 1
ATOM 2015 O O . GLU A 1 261 ? -13.562 31.953 -10.281 1 86.75 261 GLU A O 1
ATOM 2020 N N . PHE A 1 262 ? -13.406 30.125 -9.141 1 88.94 262 PHE A N 1
ATOM 2021 C CA . PHE A 1 262 ? -14.234 30.656 -8.062 1 88.94 262 PHE A CA 1
ATOM 2022 C C . PHE A 1 262 ? -13.578 31.859 -7.41 1 88.94 262 PHE A C 1
ATOM 2024 O O . PHE A 1 262 ? -14.188 32.938 -7.289 1 88.94 262 PHE A O 1
ATOM 2031 N N . PHE A 1 263 ? -12.328 31.781 -7.055 1 91.38 263 PHE A N 1
ATOM 2032 C CA . PHE A 1 263 ? -11.68 32.844 -6.281 1 91.38 263 PHE A CA 1
ATOM 2033 C C . PHE A 1 263 ? -11.219 33.969 -7.191 1 91.38 263 PHE A C 1
ATOM 2035 O O . PHE A 1 263 ? -10.867 35.062 -6.715 1 91.38 263 PHE A O 1
ATOM 2042 N N . ASN A 1 264 ? -11.266 33.719 -8.453 1 92 264 ASN A N 1
ATOM 2043 C CA . ASN A 1 264 ? -10.922 34.781 -9.383 1 92 264 ASN A CA 1
ATOM 2044 C C . ASN A 1 264 ? -12.164 35.469 -9.945 1 92 264 ASN A C 1
ATOM 2046 O O . ASN A 1 264 ? -12.062 36.438 -10.719 1 92 264 ASN A O 1
ATOM 2050 N N . ASP A 1 265 ? -13.281 34.969 -9.562 1 92.81 265 ASP A N 1
ATOM 2051 C CA . ASP A 1 265 ? -14.539 35.594 -9.969 1 92.81 265 ASP A CA 1
ATOM 2052 C C . ASP A 1 265 ? -14.711 36.969 -9.305 1 92.81 265 ASP A C 1
ATOM 2054 O O . ASP A 1 265 ? -14.531 37.094 -8.094 1 92.81 265 ASP A O 1
ATOM 2058 N N . ALA A 1 266 ? -15.188 37.938 -10.055 1 93.38 266 ALA A N 1
ATOM 2059 C CA . ALA A 1 266 ? -15.281 39.312 -9.578 1 93.38 266 ALA A CA 1
ATOM 2060 C C . ALA A 1 266 ? -16.328 39.438 -8.469 1 93.38 266 ALA A C 1
ATOM 2062 O O . ALA A 1 266 ? -16.125 40.156 -7.492 1 93.38 266 ALA A O 1
ATOM 2063 N N . ASP A 1 267 ? -17.422 38.781 -8.594 1 93.12 267 ASP A N 1
ATOM 2064 C CA . ASP A 1 267 ? -18.484 38.844 -7.598 1 93.12 267 ASP A CA 1
ATOM 2065 C C . ASP A 1 267 ? -18.047 38.219 -6.285 1 93.12 267 ASP A C 1
ATOM 2067 O O . ASP A 1 267 ? -18.391 38.688 -5.207 1 93.12 267 ASP A O 1
ATOM 2071 N N . VAL A 1 268 ? -17.297 37.156 -6.488 1 91.31 268 VAL A N 1
ATOM 2072 C CA . VAL A 1 268 ? -16.797 36.438 -5.309 1 91.31 268 VAL A CA 1
ATOM 2073 C C . VAL A 1 268 ? -15.789 37.344 -4.574 1 91.31 268 VAL A C 1
ATOM 2075 O O . VAL A 1 268 ? -15.852 37.469 -3.35 1 91.31 268 VAL A O 1
ATOM 2078 N N . ARG A 1 269 ? -14.914 37.906 -5.223 1 91.38 269 ARG A N 1
ATOM 2079 C CA . ARG A 1 269 ? -13.93 38.812 -4.621 1 91.38 269 ARG A CA 1
ATOM 2080 C C . ARG A 1 269 ? -14.609 39.938 -3.871 1 91.38 269 ARG A C 1
ATOM 2082 O O . ARG A 1 269 ? -14.211 40.281 -2.754 1 91.38 269 ARG A O 1
ATOM 2089 N N . MET A 1 270 ? -15.578 40.438 -4.477 1 91.81 270 MET A N 1
ATOM 2090 C CA . MET A 1 270 ? -16.312 41.531 -3.846 1 91.81 270 MET A CA 1
ATOM 2091 C C . MET A 1 270 ? -17.016 41.062 -2.57 1 91.81 270 MET A C 1
ATOM 2093 O O . MET A 1 270 ? -16.953 41.75 -1.54 1 91.81 270 MET A O 1
ATOM 2097 N N . ALA A 1 271 ? -17.594 39.938 -2.684 1 89.75 271 ALA A N 1
ATOM 2098 C CA . ALA A 1 271 ? -18.328 39.375 -1.541 1 89.75 271 ALA A CA 1
ATOM 2099 C C . ALA A 1 271 ? -17.375 39.094 -0.384 1 89.75 271 ALA A C 1
ATOM 2101 O O . ALA A 1 271 ? -17.766 39.188 0.784 1 89.75 271 ALA A O 1
ATOM 2102 N N . LEU A 1 272 ? -16.141 38.781 -0.706 1 88.62 272 LEU A N 1
ATOM 2103 C CA . LEU A 1 272 ? -15.172 38.406 0.306 1 88.62 272 LEU A CA 1
ATOM 2104 C C . LEU A 1 272 ? -14.359 39.594 0.772 1 88.62 272 LEU A C 1
ATOM 2106 O O . LEU A 1 272 ? -13.5 39.469 1.646 1 88.62 272 LEU A O 1
ATOM 2110 N N . ASN A 1 273 ? -14.664 40.688 0.14 1 88.31 273 ASN A N 1
ATOM 2111 C CA . ASN A 1 273 ? -13.859 41.875 0.374 1 88.31 273 ASN A CA 1
ATOM 2112 C C . ASN A 1 273 ? -12.383 41.625 0.072 1 88.31 273 ASN A C 1
ATOM 2114 O O . ASN A 1 273 ? -11.508 42.094 0.815 1 88.31 273 ASN A O 1
ATOM 2118 N N . ALA A 1 274 ? -12.18 40.844 -0.887 1 87.69 274 ALA A N 1
ATOM 2119 C CA . ALA A 1 274 ? -10.828 40.531 -1.349 1 87.69 274 ALA A CA 1
ATOM 2120 C C . ALA A 1 274 ? -10.336 41.594 -2.332 1 87.69 274 ALA A C 1
ATOM 2122 O O . ALA A 1 274 ? -11.141 42.375 -2.891 1 87.69 274 ALA A O 1
ATOM 2123 N N . PRO A 1 275 ? -8.977 41.625 -2.438 1 86.25 275 PRO A N 1
ATOM 2124 C CA . PRO A 1 275 ? -8.477 42.594 -3.41 1 86.25 275 PRO A CA 1
ATOM 2125 C C . PRO A 1 275 ? -9.055 42.406 -4.809 1 86.25 275 PRO A C 1
ATOM 2127 O O . PRO A 1 275 ? -9.195 41.25 -5.258 1 86.25 275 PRO A O 1
ATOM 2130 N N . SER A 1 276 ? -9.305 43.562 -5.391 1 84.19 276 SER A N 1
ATOM 2131 C CA . SER A 1 276 ? -9.805 43.5 -6.762 1 84.19 276 SER A CA 1
ATOM 2132 C C . SER A 1 276 ? -8.719 43.094 -7.734 1 84.19 276 SER A C 1
ATOM 2134 O O . SER A 1 276 ? -7.547 43 -7.363 1 84.19 276 SER A O 1
ATOM 2136 N N . SER A 1 277 ? -9.172 42.812 -8.992 1 84.62 277 SER A N 1
ATOM 2137 C CA . SER A 1 277 ? -8.25 42.312 -10.016 1 84.62 277 SER A CA 1
ATOM 2138 C C . SER A 1 277 ? -7.207 43.375 -10.359 1 84.62 277 SER A C 1
ATOM 2140 O O . SER A 1 277 ? -6.141 43.062 -10.891 1 84.62 277 SER A O 1
ATOM 2142 N N . ASP A 1 278 ? -7.465 44.625 -10.062 1 82.31 278 ASP A N 1
ATOM 2143 C CA . ASP A 1 278 ? -6.52 45.719 -10.312 1 82.31 278 ASP A CA 1
ATOM 2144 C C . ASP A 1 278 ? -5.359 45.688 -9.312 1 82.31 278 ASP A C 1
ATOM 2146 O O . ASP A 1 278 ? -4.254 46.125 -9.617 1 82.31 278 ASP A O 1
ATOM 2150 N N . VAL A 1 279 ? -5.688 45.156 -8.109 1 78.81 279 VAL A N 1
ATOM 2151 C CA . VAL A 1 279 ? -4.691 45.062 -7.047 1 78.81 279 VAL A CA 1
ATOM 2152 C C . VAL A 1 279 ? -3.975 43.719 -7.137 1 78.81 279 VAL A C 1
ATOM 2154 O O . VAL A 1 279 ? -2.746 43.656 -7.055 1 78.81 279 VAL A O 1
ATOM 2157 N N . LEU A 1 280 ? -4.703 42.719 -7.281 1 85.06 280 LEU A N 1
ATOM 2158 C CA . LEU A 1 280 ? -4.211 41.344 -7.477 1 85.06 280 LEU A CA 1
ATOM 2159 C C . LEU A 1 280 ? -4.84 40.719 -8.711 1 85.06 280 LEU A C 1
ATOM 2161 O O . LEU A 1 280 ? -6.008 40.312 -8.688 1 85.06 280 LEU A O 1
ATOM 2165 N N . SER A 1 281 ? -4.078 40.625 -9.672 1 84.94 281 SER A N 1
ATOM 2166 C CA . SER A 1 281 ? -4.602 40.219 -10.969 1 84.94 281 SER A CA 1
ATOM 2167 C C . SER A 1 281 ? -5.18 38.812 -10.914 1 84.94 281 SER A C 1
ATOM 2169 O O . SER A 1 281 ? -6.262 38.531 -11.445 1 84.94 281 SER A O 1
ATOM 2171 N N . THR A 1 282 ? -4.422 37.906 -10.289 1 87.75 282 THR A N 1
ATOM 2172 C CA . THR A 1 282 ? -4.867 36.531 -10.305 1 87.75 282 THR A CA 1
ATOM 2173 C C . THR A 1 282 ? -4.617 35.875 -8.953 1 87.75 282 THR A C 1
ATOM 2175 O O . THR A 1 282 ? -3.529 36 -8.391 1 87.75 282 THR A O 1
ATOM 2178 N N . TRP A 1 283 ? -5.699 35.312 -8.453 1 89.5 283 TRP A N 1
ATOM 2179 C CA . TRP A 1 283 ? -5.551 34.406 -7.309 1 89.5 283 TRP A CA 1
ATOM 2180 C C . TRP A 1 283 ? -5 33.062 -7.75 1 89.5 283 TRP A C 1
ATOM 2182 O O . TRP A 1 283 ? -5.488 32.469 -8.719 1 89.5 283 TRP A O 1
ATOM 2192 N N . GLU A 1 284 ? -3.99 32.625 -7.074 1 85.5 284 GLU A N 1
ATOM 2193 C CA . GLU A 1 284 ? -3.396 31.328 -7.355 1 85.5 284 GLU A CA 1
ATOM 2194 C C . GLU A 1 284 ? -3.465 30.406 -6.133 1 85.5 284 GLU A C 1
ATOM 2196 O O . GLU A 1 284 ? -3.246 30.859 -5.008 1 85.5 284 GLU A O 1
ATOM 2201 N N . ALA A 1 285 ? -3.818 29.156 -6.465 1 86.06 285 ALA A N 1
ATOM 2202 C CA . ALA A 1 285 ? -3.922 28.188 -5.383 1 86.06 285 ALA A CA 1
ATOM 2203 C C . ALA A 1 285 ? -2.578 27.984 -4.688 1 86.06 285 ALA A C 1
ATOM 2205 O O . ALA A 1 285 ? -2.52 27.859 -3.463 1 86.06 285 ALA A O 1
ATOM 2206 N N . CYS A 1 286 ? -1.55 27.891 -5.457 1 84.81 286 CYS A N 1
ATOM 2207 C CA . CYS A 1 286 ? -0.201 27.75 -4.922 1 84.81 286 CYS A CA 1
ATOM 2208 C C . CYS A 1 286 ? 0.781 28.641 -5.684 1 84.81 286 CYS A C 1
ATOM 2210 O O . CYS A 1 286 ? 0.742 28.703 -6.914 1 84.81 286 CYS A O 1
ATOM 2212 N N . VAL A 1 287 ? 1.572 29.281 -4.918 1 77.88 287 VAL A N 1
ATOM 2213 C CA . VAL A 1 287 ? 2.658 30.062 -5.512 1 77.88 287 VAL A CA 1
ATOM 2214 C C . VAL A 1 287 ? 3.969 29.281 -5.398 1 77.88 287 VAL A C 1
ATOM 2216 O O . VAL A 1 287 ? 4.219 28.625 -4.395 1 77.88 287 VAL A O 1
ATOM 2219 N N . PRO A 1 288 ? 4.672 29.266 -6.477 1 66.94 288 PRO A N 1
ATOM 2220 C CA . PRO A 1 288 ? 5.93 28.516 -6.398 1 66.94 288 PRO A CA 1
ATOM 2221 C C . PRO A 1 288 ? 6.793 28.938 -5.211 1 66.94 288 PRO A C 1
ATOM 2223 O O . PRO A 1 288 ? 6.926 30.125 -4.934 1 66.94 288 PRO A O 1
ATOM 2226 N N . GLY A 1 289 ? 7.277 28.031 -4.547 1 58.59 289 GLY A N 1
ATOM 2227 C CA . GLY A 1 289 ? 8.039 28.188 -3.32 1 58.59 289 GLY A CA 1
ATOM 2228 C C . GLY A 1 289 ? 9.266 29.062 -3.486 1 58.59 289 GLY A C 1
ATOM 2229 O O . GLY A 1 289 ? 9.672 29.766 -2.553 1 58.59 289 GLY A O 1
ATOM 2230 N N . ASN A 1 290 ? 9.797 28.922 -4.652 1 55.47 290 ASN A N 1
ATOM 2231 C CA . ASN A 1 290 ? 11.008 29.703 -4.863 1 55.47 290 ASN A CA 1
ATOM 2232 C C . ASN A 1 290 ? 10.727 31.203 -4.809 1 55.47 290 ASN A C 1
ATOM 2234 O O . ASN A 1 290 ? 11.656 32 -4.754 1 55.47 290 ASN A O 1
ATOM 2238 N N . LEU A 1 291 ? 9.617 31.375 -4.668 1 54.53 291 LEU A N 1
ATOM 2239 C CA . LEU A 1 291 ? 9.242 32.781 -4.574 1 54.53 291 LEU A CA 1
ATOM 2240 C C . LEU A 1 291 ? 8.93 33.156 -3.131 1 54.53 291 LEU A C 1
ATOM 2242 O O . LEU A 1 291 ? 8.812 34.344 -2.811 1 54.53 291 LEU A O 1
ATOM 2246 N N . ILE A 1 292 ? 8.828 32.062 -2.445 1 60.69 292 ILE A N 1
ATOM 2247 C CA . ILE A 1 292 ? 8.508 32.281 -1.038 1 60.69 292 ILE A CA 1
ATOM 2248 C C . ILE A 1 292 ? 9.555 31.609 -0.162 1 60.69 292 ILE A C 1
ATOM 2250 O O . ILE A 1 292 ? 10.148 30.594 -0.557 1 60.69 292 ILE A O 1
ATOM 2254 N N . LEU A 1 293 ? 9.898 32.125 0.914 1 61.34 293 LEU A N 1
ATOM 2255 C CA . LEU A 1 293 ? 10.812 31.594 1.913 1 61.34 293 LEU A CA 1
ATOM 2256 C C . LEU A 1 293 ? 12.203 31.375 1.318 1 61.34 293 LEU A C 1
ATOM 2258 O O . LEU A 1 293 ? 12.797 30.312 1.486 1 61.34 293 LEU A O 1
ATOM 2262 N N . LEU A 1 294 ? 12.586 32.25 0.512 1 59.5 294 LEU A N 1
ATOM 2263 C CA . LEU A 1 294 ? 13.781 32.188 -0.312 1 59.5 294 LEU A CA 1
ATOM 2264 C C . LEU A 1 294 ? 15.016 31.938 0.546 1 59.5 294 LEU A C 1
ATOM 2266 O O . LEU A 1 294 ? 16.031 31.438 0.05 1 59.5 294 LEU A O 1
ATOM 2270 N N . ALA A 1 295 ? 14.859 32.281 1.776 1 52.12 295 ALA A N 1
ATOM 2271 C CA . ALA A 1 295 ? 16.047 32.125 2.621 1 52.12 295 ALA A CA 1
ATOM 2272 C C . ALA A 1 295 ? 15.852 31.031 3.654 1 52.12 295 ALA A C 1
ATOM 2274 O O . ALA A 1 295 ? 16.594 30.953 4.633 1 52.12 295 ALA A O 1
ATOM 2275 N N . ASN A 1 296 ? 14.828 30.312 3.408 1 55.25 296 ASN A N 1
ATOM 2276 C CA . ASN A 1 296 ? 14.539 29.281 4.398 1 55.25 296 ASN A CA 1
ATOM 2277 C C . ASN A 1 29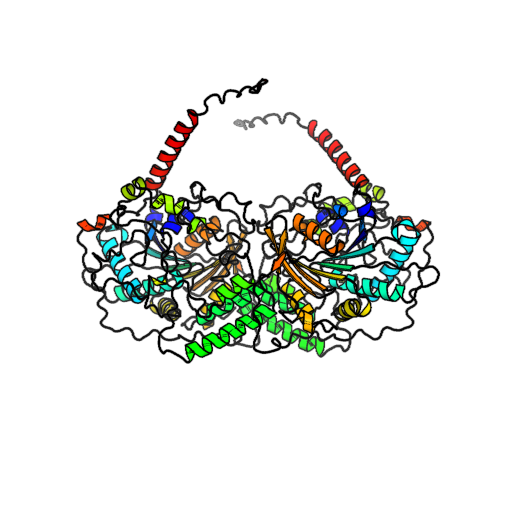6 ? 15.492 28.109 4.273 1 55.25 296 ASN A C 1
ATOM 2279 O O . ASN A 1 296 ? 15.586 27.484 3.211 1 55.25 296 ASN A O 1
ATOM 2283 N N . ASP A 1 297 ? 16.25 27.969 5.324 1 58.38 297 ASP A N 1
ATOM 2284 C CA . ASP A 1 297 ? 17.328 26.969 5.293 1 58.38 297 ASP A CA 1
ATOM 2285 C C . ASP A 1 297 ? 17.016 25.797 6.23 1 58.38 297 ASP A C 1
ATOM 2287 O O . ASP A 1 297 ? 17.828 24.875 6.367 1 58.38 297 ASP A O 1
ATOM 2291 N N . ARG A 1 298 ? 15.875 25.828 6.707 1 62.22 298 ARG A N 1
ATOM 2292 C CA . ARG A 1 298 ? 15.727 24.812 7.75 1 62.22 298 ARG A CA 1
ATOM 2293 C C . ARG A 1 298 ? 15.336 23.469 7.152 1 62.22 298 ARG A C 1
ATOM 2295 O O . ARG A 1 298 ? 14.406 23.375 6.352 1 62.22 298 ARG A O 1
ATOM 2302 N N . THR A 1 299 ? 16.219 22.516 7.617 1 72.44 299 THR A N 1
ATOM 2303 C CA . THR A 1 299 ? 16.016 21.156 7.105 1 72.44 299 THR A CA 1
ATOM 2304 C C . THR A 1 299 ? 15.195 20.328 8.086 1 72.44 299 THR A C 1
ATOM 2306 O O . THR A 1 299 ? 14.703 19.266 7.734 1 72.44 299 THR A O 1
ATOM 2309 N N . SER A 1 300 ? 15.023 20.938 9.289 1 82.5 300 SER A N 1
ATOM 2310 C CA . SER A 1 300 ? 14.266 20.188 10.281 1 82.5 300 SER A CA 1
ATOM 2311 C C . SER A 1 300 ? 13.648 21.109 11.328 1 82.5 300 SER A C 1
ATOM 2313 O O . SER A 1 300 ? 14.25 22.125 11.703 1 82.5 300 SER A O 1
ATOM 2315 N N . VAL A 1 301 ? 12.5 20.859 11.758 1 88.25 301 VAL A N 1
ATOM 2316 C CA . VAL A 1 301 ? 11.852 21.594 12.844 1 88.25 301 VAL A CA 1
ATOM 2317 C C . VAL A 1 301 ? 11.695 20.688 14.062 1 88.25 301 VAL A C 1
ATOM 2319 O O . VAL A 1 301 ? 10.969 21.016 15 1 88.25 301 VAL A O 1
ATOM 2322 N N . VAL A 1 302 ? 12.406 19.531 14.062 1 90.38 302 VAL A N 1
ATOM 2323 C CA . VAL A 1 302 ? 12.305 18.547 15.125 1 90.38 302 VAL A CA 1
ATOM 2324 C C . VAL A 1 302 ? 12.664 19.172 16.469 1 90.38 302 VAL A C 1
ATOM 2326 O O . VAL A 1 302 ? 11.992 18.938 17.469 1 90.38 302 VAL A O 1
ATOM 2329 N N . PRO A 1 303 ? 13.68 20.078 16.562 1 88.38 303 PRO A N 1
ATOM 2330 C CA . PRO A 1 303 ? 13.977 20.703 17.859 1 88.38 303 PRO A CA 1
ATOM 2331 C C . PRO A 1 303 ? 12.836 21.562 18.375 1 88.38 303 PRO A C 1
ATOM 2333 O O . PRO A 1 303 ? 12.617 21.656 19.578 1 88.38 303 PRO A O 1
ATOM 2336 N N . TYR A 1 304 ? 12.109 22.234 17.469 1 91.25 304 TYR A N 1
ATOM 2337 C CA . TYR A 1 304 ? 10.953 23.016 17.891 1 91.25 304 TYR A CA 1
ATOM 2338 C C . TYR A 1 304 ? 9.859 22.125 18.453 1 91.25 304 TYR A C 1
ATOM 2340 O O . TYR A 1 304 ? 9.227 22.469 19.453 1 91.25 304 TYR A O 1
ATOM 2348 N N . ILE A 1 305 ? 9.672 21 17.844 1 95.31 305 ILE A N 1
ATOM 2349 C CA . ILE A 1 305 ? 8.664 20.047 18.297 1 95.31 305 ILE A CA 1
ATOM 2350 C C . ILE A 1 305 ? 9.031 19.547 19.688 1 95.31 305 ILE A C 1
ATOM 2352 O O . ILE A 1 305 ? 8.18 19.5 20.594 1 95.31 305 ILE A O 1
ATOM 2356 N N . ALA A 1 306 ? 10.281 19.219 19.875 1 94.44 306 ALA A N 1
ATOM 2357 C CA . ALA A 1 306 ? 10.758 18.734 21.156 1 94.44 306 ALA A CA 1
ATOM 2358 C C . ALA A 1 306 ? 10.555 19.797 22.25 1 94.44 306 ALA A C 1
ATOM 2360 O O . ALA A 1 306 ? 10.133 19.469 23.359 1 94.44 306 ALA A O 1
ATOM 2361 N N . GLU A 1 307 ? 10.875 21 21.922 1 93.81 307 GLU A N 1
ATOM 2362 C CA . GLU A 1 307 ? 10.695 22.094 22.875 1 93.81 307 GLU A CA 1
ATOM 2363 C C . GLU A 1 307 ? 9.227 22.266 23.234 1 93.81 307 GLU A C 1
ATOM 2365 O O . GLU A 1 307 ? 8.898 22.484 24.406 1 93.81 307 GLU A O 1
ATOM 2370 N N . LEU A 1 308 ? 8.359 22.219 22.266 1 96.62 308 LEU A N 1
ATOM 2371 C CA . LEU A 1 308 ? 6.93 22.375 22.5 1 96.62 308 LEU A CA 1
ATOM 2372 C C . LEU A 1 308 ? 6.402 21.266 23.406 1 96.62 308 LEU A C 1
ATOM 2374 O O . LEU A 1 308 ? 5.555 21.516 24.266 1 96.62 308 LEU A O 1
ATOM 2378 N N . LEU A 1 309 ? 6.883 20.078 23.172 1 97.12 309 LEU A N 1
ATOM 2379 C CA . LEU A 1 309 ? 6.469 18.938 23.984 1 97.12 309 LEU A CA 1
ATOM 2380 C C . LEU A 1 309 ? 6.961 19.094 25.422 1 97.12 309 LEU A C 1
ATOM 2382 O O . LEU A 1 309 ? 6.211 18.844 26.375 1 97.12 309 LEU A O 1
ATOM 2386 N N . ASP A 1 310 ? 8.172 19.5 25.625 1 95.81 310 ASP A N 1
ATOM 2387 C CA . ASP A 1 310 ? 8.836 19.469 26.922 1 95.81 310 ASP A CA 1
ATOM 2388 C C . ASP A 1 310 ? 8.492 20.703 27.75 1 95.81 310 ASP A C 1
ATOM 2390 O O . ASP A 1 310 ? 8.242 20.594 28.953 1 95.81 310 ASP A O 1
ATOM 2394 N N . GLU A 1 311 ? 8.5 21.812 27.125 1 91.94 311 GLU A N 1
ATOM 2395 C CA . GLU A 1 311 ? 8.445 23.062 27.891 1 91.94 311 GLU A CA 1
ATOM 2396 C C . GLU A 1 311 ? 7.035 23.656 27.891 1 91.94 311 GLU A C 1
ATOM 2398 O O . GLU A 1 311 ? 6.535 24.094 28.922 1 91.94 311 GLU A O 1
ATOM 2403 N N . ALA A 1 312 ? 6.414 23.656 26.812 1 91.25 312 ALA A N 1
ATOM 2404 C CA . ALA A 1 312 ? 5.117 24.312 26.688 1 91.25 312 ALA A CA 1
ATOM 2405 C C . ALA A 1 312 ? 3.975 23.344 26.938 1 91.25 312 ALA A C 1
ATOM 2407 O O . ALA A 1 312 ? 2.834 23.75 27.172 1 91.25 312 ALA A O 1
ATOM 2408 N N . LYS A 1 313 ? 4.234 22.078 26.875 1 92.12 313 LYS A N 1
ATOM 2409 C CA . LYS A 1 313 ? 3.264 21.016 27.109 1 92.12 313 LYS A CA 1
ATOM 2410 C C . LYS A 1 313 ? 2.066 21.156 26.172 1 92.12 313 LYS A C 1
ATOM 2412 O O . LYS A 1 313 ? 0.922 20.953 26.578 1 92.12 313 LYS A O 1
ATOM 2417 N N . VAL A 1 314 ? 2.35 21.656 25.016 1 94.44 314 VAL A N 1
ATOM 2418 C CA . VAL A 1 314 ? 1.366 21.719 23.938 1 94.44 314 VAL A CA 1
ATOM 2419 C C . VAL A 1 314 ? 1.034 20.297 23.453 1 94.44 314 VAL A C 1
ATOM 2421 O O . VAL A 1 314 ? 1.922 19.453 23.344 1 94.44 314 VAL A O 1
ATOM 2424 N N . ARG A 1 315 ? -0.24 20.047 23.266 1 97.12 315 ARG A N 1
ATOM 2425 C CA . ARG A 1 315 ? -0.621 18.766 22.688 1 97.12 315 ARG A CA 1
ATOM 2426 C C . ARG A 1 315 ? -0.297 18.719 21.188 1 97.12 315 ARG A C 1
ATOM 2428 O O . ARG A 1 315 ? -0.67 19.625 20.453 1 97.12 315 ARG A O 1
ATOM 2435 N N . ILE A 1 316 ? 0.386 17.703 20.781 1 98.38 316 ILE A N 1
ATOM 2436 C CA . ILE A 1 316 ? 0.779 17.609 19.375 1 98.38 316 ILE A CA 1
ATOM 2437 C C . ILE A 1 316 ? 0.249 16.312 18.766 1 98.38 316 ILE A C 1
ATOM 2439 O O . ILE A 1 316 ? 0.512 15.227 19.297 1 98.38 316 ILE A O 1
ATOM 2443 N N . LEU A 1 317 ? -0.509 16.391 17.688 1 98.75 317 LEU A N 1
ATOM 2444 C CA . LEU A 1 317 ? -1.01 15.266 16.906 1 98.75 317 LEU A CA 1
ATOM 2445 C C . LEU A 1 317 ? -0.378 15.234 15.516 1 98.75 317 LEU A C 1
ATOM 2447 O O . LEU A 1 317 ? -0.479 16.203 14.766 1 98.75 317 LEU A O 1
ATOM 2451 N N . PHE A 1 318 ? 0.303 14.172 15.273 1 98.81 318 PHE A N 1
ATOM 2452 C CA . PHE A 1 318 ? 0.675 13.859 13.898 1 98.81 318 PHE A CA 1
ATOM 2453 C C . PHE A 1 318 ? -0.272 12.828 13.305 1 98.81 318 PHE A C 1
ATOM 2455 O O . PHE A 1 318 ? -0.615 11.836 13.961 1 98.81 318 PHE A O 1
ATOM 2462 N N . TYR A 1 319 ? -0.729 13.055 12.07 1 98.75 319 TYR A N 1
ATOM 2463 C CA . TYR A 1 319 ? -1.546 12.062 11.375 1 98.75 319 TYR A CA 1
ATOM 2464 C C . TYR A 1 319 ? -1.172 11.984 9.898 1 98.75 319 TYR A C 1
ATOM 2466 O O . TYR A 1 319 ? -0.883 13.008 9.273 1 98.75 319 TYR A O 1
ATOM 2474 N N . ASN A 1 320 ? -1.045 10.789 9.398 1 98.56 320 ASN A N 1
ATOM 2475 C CA . ASN A 1 320 ? -0.653 10.547 8.016 1 98.56 320 ASN A CA 1
ATOM 2476 C C . ASN A 1 320 ? -1.563 9.516 7.352 1 98.56 320 ASN A C 1
ATOM 2478 O O . ASN A 1 320 ? -1.942 8.523 7.973 1 98.56 320 ASN A O 1
ATOM 2482 N N . GLY A 1 321 ? -1.938 9.859 6.09 1 96.44 321 GLY A N 1
ATOM 2483 C CA . GLY A 1 321 ? -2.514 8.805 5.281 1 96.44 321 GLY A CA 1
ATOM 2484 C C . GLY A 1 321 ? -1.516 7.719 4.918 1 96.44 321 GLY A C 1
ATOM 2485 O O . GLY A 1 321 ? -0.351 8.008 4.637 1 96.44 321 GLY A O 1
ATOM 2486 N N . ASP A 1 322 ? -1.999 6.465 4.832 1 94.94 322 ASP A N 1
ATOM 2487 C CA . ASP A 1 322 ? -1.12 5.328 4.582 1 94.94 322 ASP A CA 1
ATOM 2488 C C . ASP A 1 322 ? -0.756 5.23 3.102 1 94.94 322 ASP A C 1
ATOM 2490 O O . ASP A 1 322 ? 0.162 4.496 2.73 1 94.94 322 ASP A O 1
ATOM 2494 N N . LEU A 1 323 ? -1.369 6.016 2.25 1 92.56 323 LEU A N 1
ATOM 2495 C CA . LEU A 1 323 ? -1.166 5.914 0.809 1 92.56 323 LEU A CA 1
ATOM 2496 C C . LEU A 1 323 ? -0.468 7.156 0.27 1 92.56 323 LEU A C 1
ATOM 2498 O O . LEU A 1 323 ? -0.54 7.445 -0.927 1 92.56 323 LEU A O 1
ATOM 2502 N N . ASP A 1 324 ? 0.191 7.867 1.156 1 94.31 324 ASP A N 1
ATOM 2503 C CA . ASP A 1 324 ? 0.927 9.078 0.799 1 94.31 324 ASP A CA 1
ATOM 2504 C C . ASP A 1 324 ? 2.418 8.789 0.641 1 94.31 324 ASP A C 1
ATOM 2506 O O . ASP A 1 324 ? 3.1 8.469 1.617 1 94.31 324 ASP A O 1
ATOM 2510 N N . LEU A 1 325 ? 2.898 8.992 -0.54 1 94.12 325 LEU A N 1
ATOM 2511 C CA . LEU A 1 325 ? 4.32 8.789 -0.793 1 94.12 325 LEU A CA 1
ATOM 2512 C C . LEU A 1 325 ? 5.125 10.016 -0.381 1 94.12 325 LEU A C 1
ATOM 2514 O O . LEU A 1 325 ? 6.234 9.891 0.141 1 94.12 325 LEU A O 1
ATOM 2518 N N . SER A 1 326 ? 4.648 11.133 -0.573 1 90.88 326 SER A N 1
ATOM 2519 C CA . SER A 1 326 ? 5.363 12.391 -0.388 1 90.88 326 SER A CA 1
ATOM 2520 C C . SER A 1 326 ? 5.73 12.609 1.075 1 90.88 326 SER A C 1
ATOM 2522 O O . SER A 1 326 ? 6.84 13.047 1.384 1 90.88 326 SER A O 1
ATOM 2524 N N . CYS A 1 327 ? 4.809 12.398 1.909 1 94.44 327 CYS A N 1
ATOM 2525 C CA . CYS A 1 327 ? 4.977 12.469 3.355 1 94.44 327 CYS A CA 1
ATOM 2526 C C . CYS A 1 327 ? 4.387 11.234 4.031 1 94.44 327 CYS A C 1
ATOM 2528 O O . CYS A 1 327 ? 3.395 11.328 4.754 1 94.44 327 CYS A O 1
ATOM 2530 N N . SER A 1 328 ? 5.105 10.148 3.902 1 96.62 328 SER A N 1
ATOM 2531 C CA . SER A 1 328 ? 4.555 8.859 4.312 1 96.62 328 SER A CA 1
ATOM 2532 C C . SER A 1 328 ? 4.457 8.758 5.832 1 96.62 328 SER A C 1
ATOM 2534 O O . SER A 1 328 ? 5.164 9.469 6.551 1 96.62 328 SER A O 1
ATOM 2536 N N . SER A 1 329 ? 3.514 7.926 6.262 1 98.06 329 SER A N 1
ATOM 2537 C CA . SER A 1 329 ? 3.385 7.676 7.695 1 98.06 329 SER A CA 1
ATOM 2538 C C . SER A 1 329 ? 4.672 7.105 8.273 1 98.06 329 SER A C 1
ATOM 2540 O O . SER A 1 329 ? 5.051 7.43 9.406 1 98.06 329 SER A O 1
ATOM 2542 N N . GLN A 1 330 ? 5.395 6.305 7.543 1 97.19 330 GLN A N 1
ATOM 2543 C CA . GLN A 1 330 ? 6.645 5.703 7.988 1 97.19 330 GLN A CA 1
ATOM 2544 C C . GLN A 1 330 ? 7.719 6.766 8.211 1 97.19 330 GLN A C 1
ATOM 2546 O O . GLN A 1 330 ? 8.469 6.699 9.188 1 97.19 330 GLN A O 1
ATOM 2551 N N . SER A 1 331 ? 7.781 7.672 7.285 1 94.69 331 SER A N 1
ATOM 2552 C CA . SER A 1 331 ? 8.773 8.734 7.434 1 94.69 331 SER A CA 1
ATOM 2553 C C . SER A 1 331 ? 8.523 9.547 8.695 1 94.69 331 SER A C 1
ATOM 2555 O O . SER A 1 331 ? 9.461 9.898 9.406 1 94.69 331 SER A O 1
ATOM 2557 N N . THR A 1 332 ? 7.254 9.883 8.945 1 97.06 332 THR A N 1
ATOM 2558 C CA . THR A 1 332 ? 6.906 10.617 10.156 1 97.06 332 THR A CA 1
ATOM 2559 C C . THR A 1 332 ? 7.266 9.805 11.406 1 97.06 332 THR A C 1
ATOM 2561 O O . THR A 1 332 ? 7.844 10.336 12.352 1 97.06 332 THR A O 1
ATOM 2564 N N . GLU A 1 333 ? 6.91 8.594 11.383 1 97.06 333 GLU A N 1
ATOM 2565 C CA . GLU A 1 333 ? 7.219 7.738 12.523 1 97.06 333 GLU A CA 1
ATOM 2566 C C . GLU A 1 333 ? 8.719 7.691 12.789 1 97.06 333 GLU A C 1
ATOM 2568 O O . GLU A 1 333 ? 9.156 7.758 13.938 1 97.06 333 GLU A O 1
ATOM 2573 N N . MET A 1 334 ? 9.484 7.527 11.766 1 94.25 334 MET A N 1
ATOM 2574 C CA . MET A 1 334 ? 10.938 7.457 11.906 1 94.25 334 MET A CA 1
ATOM 2575 C C . MET A 1 334 ? 11.484 8.734 12.531 1 94.25 334 MET A C 1
ATOM 2577 O O . MET A 1 334 ? 12.391 8.688 13.359 1 94.25 334 MET A O 1
ATOM 2581 N N . VAL A 1 335 ? 10.953 9.883 12.125 1 93.44 335 VAL A N 1
ATOM 2582 C CA . VAL A 1 335 ? 11.375 11.156 12.695 1 93.44 335 VAL A CA 1
ATOM 2583 C C . VAL A 1 335 ? 11.008 11.195 14.18 1 93.44 335 VAL A C 1
ATOM 2585 O O . VAL A 1 335 ? 11.836 11.547 15.023 1 93.44 335 VAL A O 1
ATOM 2588 N N . LEU A 1 336 ? 9.773 10.836 14.492 1 96.25 336 LEU A N 1
ATOM 2589 C CA . LEU A 1 336 ? 9.297 10.898 15.875 1 96.25 336 LEU A CA 1
ATOM 2590 C C . LEU A 1 336 ? 10.086 9.938 16.766 1 96.25 336 LEU A C 1
ATOM 2592 O O . LEU A 1 336 ? 10.391 10.258 17.906 1 96.25 336 LEU A O 1
ATOM 2596 N N . ASP A 1 337 ? 10.391 8.781 16.234 1 93.5 337 ASP A N 1
ATOM 2597 C CA . ASP A 1 337 ? 11.148 7.797 17 1 93.5 337 ASP A CA 1
ATOM 2598 C C . ASP A 1 337 ? 12.57 8.273 17.25 1 93.5 337 ASP A C 1
ATOM 2600 O O . ASP A 1 337 ? 13.195 7.902 18.25 1 93.5 337 ASP A O 1
ATOM 2604 N N . SER A 1 338 ? 13.078 9.109 16.391 1 90.94 338 SER A N 1
ATOM 2605 C CA . SER A 1 338 ? 14.461 9.562 16.5 1 90.94 338 SER A CA 1
ATOM 2606 C C . SER A 1 338 ? 14.562 10.859 17.297 1 90.94 338 SER A C 1
ATOM 2608 O O . SER A 1 338 ? 15.656 11.258 17.703 1 90.94 338 SER A O 1
ATOM 2610 N N . MET A 1 339 ? 13.477 11.484 17.547 1 92.38 339 MET A N 1
ATOM 2611 C CA . MET A 1 339 ? 13.453 12.789 18.203 1 92.38 339 MET A CA 1
ATOM 2612 C C . MET A 1 339 ? 13.891 12.672 19.672 1 92.38 339 MET A C 1
ATOM 2614 O O . MET A 1 339 ? 13.391 11.812 20.406 1 92.38 339 MET A O 1
ATOM 2618 N N . LYS A 1 340 ? 14.812 13.555 20.016 1 90 340 LYS A N 1
ATOM 2619 C CA . LYS A 1 340 ? 15.234 13.617 21.422 1 90 340 LYS A CA 1
ATOM 2620 C C . LYS A 1 340 ? 14.352 14.57 22.219 1 90 340 LYS A C 1
ATOM 2622 O O . LYS A 1 340 ? 14.297 15.766 21.922 1 90 340 LYS A O 1
ATOM 2627 N N . TRP A 1 341 ? 13.656 14.102 23.156 1 93.81 341 TRP A N 1
ATOM 2628 C CA . TRP A 1 341 ? 12.82 14.844 24.109 1 93.81 341 TRP A CA 1
ATOM 2629 C C . TRP A 1 341 ? 12.617 14.047 25.391 1 93.81 341 TRP A C 1
ATOM 2631 O O . TRP A 1 341 ? 13.062 12.906 25.5 1 93.81 341 TRP A O 1
ATOM 2641 N N . SER A 1 342 ? 12.109 14.617 26.391 1 95.38 342 SER A N 1
ATOM 2642 C CA . SER A 1 342 ? 12.039 14.016 27.719 1 95.38 342 SER A CA 1
ATOM 2643 C C . SER A 1 342 ? 11.219 12.734 27.703 1 95.38 342 SER A C 1
ATOM 2645 O O . SER A 1 342 ? 11.43 11.844 28.531 1 95.38 342 SER A O 1
ATOM 2647 N N . GLY A 1 343 ? 10.367 12.562 26.797 1 95.81 343 GLY A N 1
ATOM 2648 C CA . GLY A 1 343 ? 9.492 11.406 26.734 1 95.81 343 GLY A CA 1
ATOM 2649 C C . GLY A 1 343 ? 9.969 10.344 25.766 1 95.81 343 GLY A C 1
ATOM 2650 O O . GLY A 1 343 ? 9.258 9.367 25.516 1 95.81 343 GLY A O 1
ATOM 2651 N N . ASN A 1 344 ? 11.133 10.453 25.203 1 94.19 344 ASN A N 1
ATOM 2652 C CA . ASN A 1 344 ? 11.578 9.578 24.125 1 94.19 344 ASN A CA 1
ATOM 2653 C C . ASN A 1 344 ? 11.656 8.125 24.562 1 94.19 344 ASN A C 1
ATOM 2655 O O . ASN A 1 344 ? 11.227 7.223 23.844 1 94.19 344 ASN A O 1
ATOM 2659 N N . GLU A 1 345 ? 12.234 7.844 25.75 1 92.44 345 GLU A N 1
ATOM 2660 C CA . GLU A 1 345 ? 12.367 6.48 26.25 1 92.44 345 GLU A CA 1
ATOM 2661 C C . GLU A 1 345 ? 11 5.809 26.39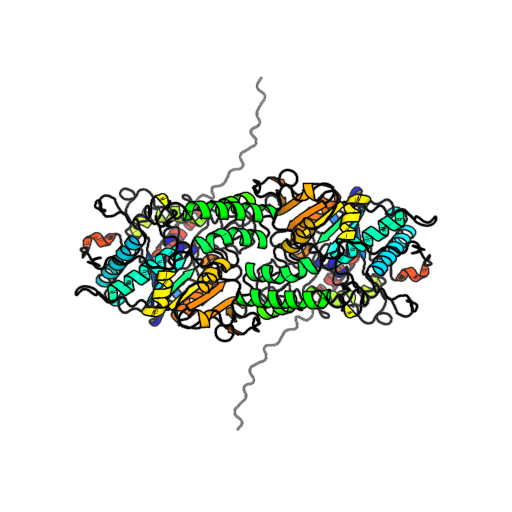1 1 92.44 345 GLU A C 1
ATOM 2663 O O . GLU A 1 345 ? 10.82 4.66 25.984 1 92.44 345 GLU A O 1
ATOM 2668 N N . ALA A 1 346 ? 10.078 6.516 26.938 1 94.88 346 ALA A N 1
ATOM 2669 C CA . ALA A 1 346 ? 8.727 5.984 27.094 1 94.88 346 ALA A CA 1
ATOM 2670 C C . ALA A 1 346 ? 8.055 5.797 25.734 1 94.88 346 ALA A C 1
ATOM 2672 O O . ALA A 1 346 ? 7.324 4.82 25.531 1 94.88 346 ALA A O 1
ATOM 2673 N N . TRP A 1 347 ? 8.281 6.723 24.844 1 95 347 TRP A N 1
ATOM 2674 C CA . TRP A 1 347 ? 7.73 6.684 23.5 1 95 347 TRP A CA 1
ATOM 2675 C C . TRP A 1 347 ? 8.172 5.418 22.766 1 95 347 TRP A C 1
ATOM 2677 O O . TRP A 1 347 ? 7.398 4.828 22.016 1 95 347 TRP A O 1
ATOM 2687 N N . LEU A 1 348 ? 9.375 4.949 23 1 90.94 348 LEU A N 1
ATOM 2688 C CA . LEU A 1 348 ? 9.961 3.814 22.297 1 90.94 348 LEU A CA 1
ATOM 2689 C C . LEU A 1 348 ? 9.711 2.516 23.062 1 90.94 348 LEU A C 1
ATOM 2691 O O . LEU A 1 348 ? 10.039 1.433 22.578 1 90.94 348 LEU A O 1
ATOM 2695 N N . ASN A 1 349 ? 9.07 2.58 24.234 1 89.19 349 ASN A N 1
ATOM 2696 C CA . ASN A 1 349 ? 8.82 1.41 25.062 1 89.19 349 ASN A CA 1
ATOM 2697 C C . ASN A 1 349 ? 7.426 0.835 24.812 1 89.19 349 ASN A C 1
ATOM 2699 O O . ASN A 1 349 ? 6.422 1.475 25.125 1 89.19 349 ASN A O 1
ATOM 2703 N N . PRO A 1 350 ? 7.367 -0.403 24.312 1 85.31 350 PRO A N 1
ATOM 2704 C CA . PRO A 1 350 ? 6.062 -0.983 23.984 1 85.31 350 PRO A CA 1
ATOM 2705 C C . PRO A 1 350 ? 5.188 -1.197 25.219 1 85.31 350 PRO A C 1
ATOM 2707 O O . PRO A 1 350 ? 3.967 -1.347 25.094 1 85.31 350 PRO A O 1
ATOM 2710 N N . ASP A 1 351 ? 5.734 -1.193 26.375 1 85.44 351 ASP A N 1
ATOM 2711 C CA . ASP A 1 351 ? 4.953 -1.347 27.609 1 85.44 351 ASP A CA 1
ATOM 2712 C C . ASP A 1 351 ? 4.238 -0.048 27.969 1 85.44 351 ASP A C 1
ATOM 2714 O O . ASP A 1 351 ? 3.182 -0.072 28.609 1 85.44 351 ASP A O 1
ATOM 2718 N N . THR A 1 352 ? 4.879 0.975 27.562 1 88.38 352 THR A N 1
ATOM 2719 C CA . THR A 1 352 ? 4.324 2.273 27.922 1 88.38 352 THR A CA 1
ATOM 2720 C C . THR A 1 352 ? 3.502 2.846 26.766 1 88.38 352 THR A C 1
ATOM 2722 O O . THR A 1 352 ? 2.479 3.496 27 1 88.38 352 THR A O 1
ATOM 2725 N N . THR A 1 353 ? 3.994 2.691 25.625 1 92.56 353 THR A N 1
ATOM 2726 C CA . THR A 1 353 ? 3.342 3.207 24.422 1 92.56 353 THR A CA 1
ATOM 2727 C C . THR A 1 353 ? 2.992 2.07 23.469 1 92.56 353 THR A C 1
ATOM 2729 O O . THR A 1 353 ? 3.852 1.593 22.719 1 92.56 353 THR A O 1
ATOM 2732 N N . GLN A 1 354 ? 1.726 1.798 23.406 1 92.44 354 GLN A N 1
ATOM 2733 C CA . GLN A 1 354 ? 1.271 0.656 22.625 1 92.44 354 GLN A CA 1
ATOM 2734 C C . GLN A 1 354 ? 0.732 1.101 21.266 1 92.44 354 GLN A C 1
ATOM 2736 O O . GLN A 1 354 ? 0.167 2.189 21.141 1 92.44 354 GLN A O 1
ATOM 2741 N N . TRP A 1 355 ? 1.021 0.237 20.328 1 93.81 355 TRP A N 1
ATOM 2742 C CA . TRP A 1 355 ? 0.349 0.343 19.047 1 93.81 355 TRP A CA 1
ATOM 2743 C C . TRP A 1 355 ? -1.089 -0.156 19.141 1 93.81 355 TRP A C 1
ATOM 2745 O O . TRP A 1 355 ? -1.34 -1.258 19.625 1 93.81 355 TRP A O 1
ATOM 2755 N N . LYS A 1 356 ? -2.09 0.766 18.781 1 96 356 LYS A N 1
ATOM 2756 C CA . LYS A 1 356 ? -3.502 0.436 18.953 1 96 356 LYS A CA 1
ATOM 2757 C C . LYS A 1 356 ? -4.285 0.705 17.672 1 96 356 LYS A C 1
ATOM 2759 O O . LYS A 1 356 ? -3.824 1.439 16.797 1 96 356 LYS A O 1
ATOM 2764 N N . GLU A 1 357 ? -5.496 0.089 17.594 1 95.38 357 GLU A N 1
ATOM 2765 C CA . GLU A 1 357 ? -6.395 0.363 16.484 1 95.38 357 GLU A CA 1
ATOM 2766 C C . GLU A 1 357 ? -7.309 1.547 16.781 1 95.38 357 GLU A C 1
ATOM 2768 O O . GLU A 1 357 ? -7.781 1.696 17.906 1 95.38 357 GLU A O 1
ATOM 2773 N N . TRP A 1 358 ? -7.43 2.383 15.852 1 96.88 358 TRP A N 1
ATOM 2774 C CA . TRP A 1 358 ? -8.414 3.459 15.844 1 96.88 358 TRP A CA 1
ATOM 2775 C C . TRP A 1 358 ? -9.664 3.047 15.062 1 96.88 358 TRP A C 1
ATOM 2777 O O . TRP A 1 358 ? -9.578 2.682 13.891 1 96.88 358 TRP A O 1
ATOM 2787 N N . ILE A 1 359 ? -10.852 3.084 15.742 1 93.69 359 ILE A N 1
ATOM 2788 C CA . ILE A 1 359 ? -12.102 2.588 15.172 1 93.69 359 ILE A CA 1
ATOM 2789 C C . ILE A 1 359 ? -13.109 3.729 15.07 1 93.69 359 ILE A C 1
ATOM 2791 O O . ILE A 1 359 ? -13.32 4.469 16.031 1 93.69 359 ILE A O 1
ATOM 2795 N N . VAL A 1 360 ? -13.625 3.898 13.898 1 93.44 360 VAL A N 1
ATOM 2796 C CA . VAL A 1 360 ? -14.688 4.867 13.648 1 93.44 360 VAL A CA 1
ATOM 2797 C C . VAL A 1 360 ? -15.914 4.156 13.062 1 93.44 360 VAL A C 1
ATOM 2799 O O . VAL A 1 360 ? -15.828 3.523 12.008 1 93.44 360 VAL A O 1
ATOM 2802 N N . GLU A 1 361 ? -17.031 4.25 13.766 1 88.62 361 GLU A N 1
ATOM 2803 C CA . GLU A 1 361 ? -18.281 3.613 13.367 1 88.62 361 GLU A CA 1
ATOM 2804 C C . GLU A 1 361 ? -18.078 2.131 13.07 1 88.62 361 GLU A C 1
ATOM 2806 O O . GLU A 1 361 ? -18.422 1.655 11.984 1 88.62 361 GLU A O 1
ATOM 2811 N N . ASP A 1 362 ? -17.375 1.488 13.836 1 84.88 362 ASP A N 1
ATOM 2812 C CA . ASP A 1 362 ? -17.188 0.041 13.867 1 84.88 362 ASP A CA 1
ATOM 2813 C C . ASP A 1 362 ? -16.266 -0.422 12.734 1 84.88 362 ASP A C 1
ATOM 2815 O O . ASP A 1 362 ? -16.281 -1.596 12.359 1 84.88 362 ASP A O 1
ATOM 2819 N N . GLN A 1 363 ? -15.617 0.499 12.227 1 84.69 363 GLN A N 1
ATOM 2820 C CA . GLN A 1 363 ? -14.625 0.163 11.211 1 84.69 363 GLN A CA 1
ATOM 2821 C C . GLN A 1 363 ? -13.242 0.665 11.602 1 84.69 363 GLN A C 1
ATOM 2823 O O . GLN A 1 363 ? -13.109 1.75 12.172 1 84.69 363 GLN A O 1
ATOM 2828 N N . VAL A 1 364 ? -12.297 -0.174 11.281 1 89.12 364 VAL A N 1
ATOM 2829 C CA . VAL A 1 364 ? -10.93 0.251 11.555 1 89.12 364 VAL A CA 1
ATOM 2830 C C . VAL A 1 364 ? -10.57 1.447 10.672 1 89.12 364 VAL A C 1
ATOM 2832 O O . VAL A 1 364 ? -10.633 1.359 9.445 1 89.12 364 VAL A O 1
ATOM 2835 N N . ALA A 1 365 ? -10.25 2.527 11.258 1 93.31 365 ALA A N 1
ATOM 2836 C CA . ALA A 1 365 ? -9.898 3.756 10.555 1 93.31 365 ALA A CA 1
ATOM 2837 C C . ALA A 1 365 ? -8.391 3.908 10.43 1 93.31 365 ALA A C 1
ATOM 2839 O O . ALA A 1 365 ? -7.898 4.68 9.602 1 93.31 365 ALA A O 1
ATOM 2840 N N . GLY A 1 366 ? -7.668 3.195 11.266 1 94.81 366 GLY A N 1
ATOM 2841 C CA . GLY A 1 366 ? -6.215 3.258 11.266 1 94.81 366 GLY A CA 1
ATOM 2842 C C . GLY A 1 366 ? -5.602 2.785 12.57 1 94.81 366 GLY A C 1
ATOM 2843 O O . GLY A 1 366 ? -6.172 1.94 13.266 1 94.81 366 GLY A O 1
ATOM 2844 N N . HIS A 1 367 ? -4.387 3.221 12.805 1 96.81 367 HIS A N 1
ATOM 2845 C CA . HIS A 1 367 ? -3.66 2.881 14.023 1 96.81 367 HIS A CA 1
ATOM 2846 C C . HIS A 1 367 ? -3.113 4.129 14.711 1 96.81 367 HIS A C 1
ATOM 2848 O O . HIS A 1 367 ? -3.043 5.195 14.094 1 96.81 367 HIS A O 1
ATOM 2854 N N . THR A 1 368 ? -2.777 3.918 15.984 1 97.56 368 THR A N 1
ATOM 2855 C CA . THR A 1 368 ? -2.277 5.059 16.734 1 97.56 368 THR A CA 1
ATOM 2856 C C . THR A 1 368 ? -1.325 4.602 17.844 1 97.56 368 THR A C 1
ATOM 2858 O O . THR A 1 368 ? -1.303 3.424 18.203 1 97.56 368 THR A O 1
ATOM 2861 N N . LYS A 1 369 ? -0.479 5.5 18.219 1 96 369 LYS A N 1
ATOM 2862 C CA . LYS A 1 369 ? 0.232 5.406 19.5 1 96 369 LYS A CA 1
ATOM 2863 C C . LYS A 1 369 ? 0.359 6.777 20.156 1 96 369 LYS A C 1
ATOM 2865 O O . LYS A 1 369 ? 0.448 7.797 19.469 1 96 369 LYS A O 1
ATOM 2870 N N . ARG A 1 370 ? 0.287 6.758 21.484 1 96.69 370 ARG A N 1
ATOM 2871 C CA . ARG A 1 370 ? 0.262 8.008 22.234 1 96.69 370 ARG A CA 1
ATOM 2872 C C . ARG A 1 370 ? 1.104 7.895 23.5 1 96.69 370 ARG A C 1
ATOM 2874 O O . ARG A 1 370 ? 1.094 6.859 24.172 1 96.69 370 ARG A O 1
ATOM 2881 N N . TYR A 1 371 ? 1.864 8.922 23.734 1 96.62 371 TYR A N 1
ATOM 2882 C CA . TYR A 1 371 ? 2.512 9.109 25.031 1 96.62 371 TYR A CA 1
ATOM 2883 C C . TYR A 1 371 ? 2.473 10.578 25.453 1 96.62 371 TYR A C 1
ATOM 2885 O O . TYR A 1 371 ? 2.959 11.453 24.734 1 96.62 371 TYR A O 1
ATOM 2893 N N . SER A 1 372 ? 1.815 10.805 26.656 1 95.94 372 SER A N 1
ATOM 2894 C CA . SER A 1 372 ? 1.706 12.156 27.188 1 95.94 372 SER A CA 1
ATOM 2895 C C . SER A 1 372 ? 1.008 13.086 26.203 1 95.94 372 SER A C 1
ATOM 2897 O O . SER A 1 372 ? -0.101 12.797 25.75 1 95.94 372 SER A O 1
ATOM 2899 N N . ASN A 1 373 ? 1.706 14.172 25.75 1 97.38 373 ASN A N 1
ATOM 2900 C CA . ASN A 1 373 ? 1.078 15.164 24.891 1 97.38 373 ASN A CA 1
ATOM 2901 C C . ASN A 1 373 ? 1.451 14.953 23.422 1 97.38 373 ASN A C 1
ATOM 2903 O O . ASN A 1 373 ? 1.248 15.844 22.594 1 97.38 373 ASN A O 1
ATOM 2907 N N . LEU A 1 374 ? 2.025 13.766 23.078 1 98.06 374 LEU A N 1
ATOM 2908 C CA . LEU A 1 374 ? 2.338 13.406 21.688 1 98.06 374 LEU A CA 1
ATOM 2909 C C . LEU A 1 374 ? 1.508 12.203 21.234 1 98.06 374 LEU A C 1
ATOM 2911 O O . LEU A 1 374 ? 1.449 11.188 21.938 1 98.06 374 LEU A O 1
ATOM 2915 N N . GLU A 1 375 ? 0.868 12.328 20.141 1 98.12 375 GLU A N 1
ATOM 2916 C CA . GLU A 1 375 ? 0.113 11.227 19.547 1 98.12 375 GLU A CA 1
ATOM 2917 C C . GLU A 1 375 ? 0.335 11.148 18.047 1 98.12 375 GLU A C 1
ATOM 2919 O O . GLU A 1 375 ? 0.473 12.172 17.375 1 98.12 375 GLU A O 1
ATOM 2924 N N . PHE A 1 376 ? 0.505 9.938 17.547 1 98.31 376 PHE A N 1
ATOM 2925 C CA . PHE A 1 376 ? 0.686 9.648 16.125 1 98.31 376 PHE A CA 1
ATOM 2926 C C . PHE A 1 376 ? -0.418 8.727 15.617 1 98.31 376 PHE A C 1
ATOM 2928 O O . PHE A 1 376 ? -0.69 7.684 16.219 1 98.31 376 PHE A O 1
ATOM 2935 N N . VAL A 1 377 ? -1.041 9.148 14.484 1 98.69 377 VAL A N 1
ATOM 2936 C CA . VAL A 1 377 ? -2.145 8.383 13.914 1 98.69 377 VAL A CA 1
ATOM 2937 C C . VAL A 1 377 ? -1.857 8.078 12.445 1 98.69 377 VAL A C 1
ATOM 2939 O O . VAL A 1 377 ? -1.499 8.977 11.68 1 98.69 377 VAL A O 1
ATOM 2942 N N . VAL A 1 378 ? -1.966 6.816 12.086 1 98.19 378 VAL A N 1
ATOM 2943 C CA . VAL A 1 378 ? -1.996 6.406 10.688 1 98.19 378 VAL A CA 1
ATOM 2944 C C . VAL A 1 378 ? -3.443 6.262 10.227 1 98.19 378 VAL A C 1
ATOM 2946 O O . VAL A 1 378 ? -4.215 5.5 10.812 1 98.19 378 VAL A O 1
ATOM 2949 N N . VAL A 1 379 ? -3.771 7 9.188 1 96.62 379 VAL A N 1
ATOM 2950 C CA . VAL A 1 379 ? -5.121 6.957 8.641 1 96.62 379 VAL A CA 1
ATOM 2951 C C . VAL A 1 379 ? -5.152 6.043 7.414 1 96.62 379 VAL A C 1
ATOM 2953 O O . VAL A 1 379 ? -4.469 6.301 6.422 1 96.62 379 VAL A O 1
ATOM 2956 N N . TYR A 1 380 ? -5.969 5.035 7.449 1 91.94 380 TYR A N 1
ATOM 2957 C CA . TYR A 1 380 ? -5.992 4.035 6.387 1 91.94 380 TYR A CA 1
ATOM 2958 C C . TYR A 1 380 ? -6.781 4.539 5.184 1 91.94 380 TYR A C 1
ATOM 2960 O O . TYR A 1 380 ? -7.738 5.301 5.336 1 91.94 380 TYR A O 1
ATOM 2968 N N . ASN A 1 381 ? -6.336 4.027 4.031 1 88 381 ASN A N 1
ATOM 2969 C CA . ASN A 1 381 ? -6.973 4.312 2.748 1 88 381 ASN A CA 1
ATOM 2970 C C . ASN A 1 381 ? -7.039 5.812 2.477 1 88 381 ASN A C 1
ATOM 2972 O O . ASN A 1 381 ? -8.078 6.324 2.051 1 88 381 ASN A O 1
ATOM 2976 N N . SER A 1 382 ? -5.973 6.422 2.826 1 91.56 382 SER A N 1
ATOM 2977 C CA . SER A 1 382 ? -5.902 7.867 2.645 1 91.56 382 SER A CA 1
ATOM 2978 C C . SER A 1 382 ? -4.566 8.281 2.037 1 91.56 382 SER A C 1
ATOM 2980 O O . SER A 1 382 ? -3.512 7.785 2.439 1 91.56 382 SER A O 1
ATOM 2982 N N . GLY A 1 383 ? -4.664 9.156 1.077 1 90.75 383 GLY A N 1
ATOM 2983 C CA . GLY A 1 383 ? -3.475 9.797 0.549 1 90.75 383 GLY A CA 1
ATOM 2984 C C . GLY A 1 383 ? -3.051 11.016 1.347 1 90.75 383 GLY A C 1
ATOM 2985 O O . GLY A 1 383 ? -3.146 11.023 2.576 1 90.75 383 GLY A O 1
ATOM 2986 N N . HIS A 1 384 ? -2.582 12 0.646 1 91.62 384 HIS A N 1
ATOM 2987 C CA . HIS A 1 384 ? -1.985 13.203 1.203 1 91.62 384 HIS A CA 1
ATOM 2988 C C . HIS A 1 384 ? -3.043 14.094 1.848 1 91.62 384 HIS A C 1
ATOM 2990 O O . HIS A 1 384 ? -2.754 14.812 2.807 1 91.62 384 HIS A O 1
ATOM 2996 N N . PHE A 1 385 ? -4.23 14.039 1.31 1 91.06 385 PHE A N 1
ATOM 2997 C CA . PHE A 1 385 ? -5.305 14.906 1.769 1 91.06 385 PHE A CA 1
ATOM 2998 C C . PHE A 1 385 ? -6.328 14.125 2.58 1 91.06 385 PHE A C 1
ATOM 3000 O O . PHE A 1 385 ? -7.422 13.828 2.09 1 91.06 385 PHE A O 1
ATOM 3007 N N . VAL A 1 386 ? -6.039 13.984 3.834 1 94.25 386 VAL A N 1
ATOM 3008 C CA . VAL A 1 386 ? -6.805 13.117 4.723 1 94.25 386 VAL A CA 1
ATOM 3009 C C . VAL A 1 386 ? -8.258 13.586 4.781 1 94.25 386 VAL A C 1
ATOM 3011 O O . VAL A 1 386 ? -9.18 12.781 4.672 1 94.25 386 VAL A O 1
ATOM 3014 N N . PRO A 1 387 ? -8.555 14.883 4.871 1 93.25 387 PRO A N 1
ATOM 3015 C CA . PRO A 1 387 ? -9.953 15.297 4.938 1 93.25 387 PRO A CA 1
ATOM 3016 C C . PRO A 1 387 ? -10.719 15.016 3.645 1 93.25 387 PRO A C 1
ATOM 3018 O O . PRO A 1 387 ? -11.945 14.914 3.656 1 93.25 387 PRO A O 1
ATOM 3021 N N . VAL A 1 388 ? -9.977 14.945 2.545 1 87.5 388 VAL A N 1
ATOM 3022 C CA . VAL A 1 388 ? -10.602 14.641 1.265 1 87.5 388 VAL A CA 1
ATOM 3023 C C . VAL A 1 388 ? -10.82 13.133 1.137 1 87.5 388 VAL A C 1
ATOM 3025 O O . VAL A 1 388 ? -11.914 12.688 0.784 1 87.5 388 VAL A O 1
ATOM 3028 N N . ASN A 1 389 ? -9.82 12.367 1.435 1 87.06 389 ASN A N 1
ATOM 3029 C CA . ASN A 1 389 ? -9.844 10.93 1.21 1 87.06 389 ASN A CA 1
ATOM 3030 C C . ASN A 1 389 ? -10.688 10.211 2.258 1 87.06 389 ASN A C 1
ATOM 3032 O O . ASN A 1 389 ? -11.289 9.172 1.973 1 87.06 389 ASN A O 1
ATOM 3036 N N . GLN A 1 390 ? -10.664 10.75 3.459 1 90.81 390 GLN A N 1
ATOM 3037 C CA . GLN A 1 390 ? -11.375 10.156 4.59 1 90.81 390 GLN A CA 1
ATOM 3038 C C . GLN A 1 390 ? -12.109 11.219 5.398 1 90.81 390 GLN A C 1
ATOM 3040 O O . GLN A 1 390 ? -11.781 11.461 6.562 1 90.81 390 GLN A O 1
ATOM 3045 N N . ALA A 1 391 ? -13.148 11.711 4.809 1 91.5 391 ALA A N 1
ATOM 3046 C CA . ALA A 1 391 ? -13.859 12.852 5.383 1 91.5 391 ALA A CA 1
ATOM 3047 C C . ALA A 1 391 ? -14.453 12.5 6.742 1 91.5 391 ALA A C 1
ATOM 3049 O O . ALA A 1 391 ? -14.273 13.234 7.715 1 91.5 391 ALA A O 1
ATOM 3050 N N . ARG A 1 392 ? -15.109 11.391 6.805 1 93.5 392 ARG A N 1
ATOM 3051 C CA . ARG A 1 392 ? -15.734 10.961 8.055 1 93.5 392 ARG A CA 1
ATOM 3052 C C . ARG A 1 392 ? -14.688 10.742 9.141 1 93.5 392 ARG A C 1
ATOM 3054 O O . ARG A 1 392 ? -14.852 11.219 10.273 1 93.5 392 ARG A O 1
ATOM 3061 N N . ASN A 1 393 ? -13.711 10.008 8.812 1 95.81 393 ASN A N 1
ATOM 3062 C CA . ASN A 1 393 ? -12.648 9.727 9.773 1 95.81 393 ASN A CA 1
ATOM 3063 C C . ASN A 1 393 ? -11.914 11 10.18 1 95.81 393 ASN A C 1
ATOM 3065 O O . ASN A 1 393 ? -11.461 11.125 11.32 1 95.81 393 ASN A O 1
ATOM 3069 N N . SER A 1 394 ? -11.75 11.914 9.266 1 96.62 394 SER A N 1
ATOM 3070 C CA . SER A 1 394 ? -11.094 13.188 9.539 1 96.62 394 SER A CA 1
ATOM 3071 C C . SER A 1 394 ? -11.883 14 10.562 1 96.62 394 SER A C 1
ATOM 3073 O O . SER A 1 394 ? -11.289 14.641 11.445 1 96.62 394 SER A O 1
ATOM 3075 N N . LEU A 1 395 ? -13.172 14.008 10.422 1 97.06 395 LEU A N 1
ATOM 3076 C CA . LEU A 1 395 ? -14 14.703 11.406 1 97.06 395 LEU A CA 1
ATOM 3077 C C . LEU A 1 395 ? -13.867 14.055 12.781 1 97.06 395 LEU A C 1
ATOM 3079 O O . LEU A 1 395 ? -13.789 14.75 13.797 1 97.06 395 LEU A O 1
ATOM 3083 N N . ASN A 1 396 ? -13.883 12.734 12.797 1 97.69 396 ASN A N 1
ATOM 3084 C CA . ASN A 1 396 ? -13.648 12.047 14.055 1 97.69 396 ASN A CA 1
ATOM 3085 C C . ASN A 1 396 ? -12.289 12.391 14.648 1 97.69 396 ASN A C 1
ATOM 3087 O O . ASN A 1 396 ? -12.164 12.617 15.852 1 97.69 396 ASN A O 1
ATOM 3091 N N . LEU A 1 397 ? -11.32 12.43 13.805 1 98.38 397 LEU A N 1
ATOM 3092 C CA . LEU A 1 397 ? -9.938 12.703 14.18 1 98.38 397 LEU A CA 1
ATOM 3093 C C . LEU A 1 397 ? -9.828 14.062 14.875 1 98.38 397 LEU A C 1
ATOM 3095 O O . LEU A 1 397 ? -9.305 14.148 15.984 1 98.38 397 LEU A O 1
ATOM 3099 N N . ILE A 1 398 ? -10.328 15.125 14.281 1 97.88 398 ILE A N 1
ATOM 3100 C CA . ILE A 1 398 ? -10.188 16.453 14.859 1 97.88 398 ILE A CA 1
ATOM 3101 C C . ILE A 1 398 ? -11.039 16.562 16.125 1 97.88 398 ILE A C 1
ATOM 3103 O O . ILE A 1 398 ? -10.664 17.234 17.078 1 97.88 398 ILE A O 1
ATOM 3107 N N . GLY A 1 399 ? -12.172 15.922 16.094 1 96.56 399 GLY A N 1
ATOM 3108 C CA . GLY A 1 399 ? -13 15.914 17.297 1 96.56 399 GLY A CA 1
ATOM 3109 C C . GLY A 1 399 ? -12.297 15.328 18.5 1 96.56 399 GLY A C 1
ATOM 3110 O O . GLY A 1 399 ? -12.328 15.906 19.578 1 96.56 399 GLY A O 1
ATOM 3111 N N . ARG A 1 400 ? -11.672 14.25 18.297 1 97.19 400 ARG A N 1
ATOM 3112 C CA . ARG A 1 400 ? -10.977 13.602 19.406 1 97.19 400 ARG A CA 1
ATOM 3113 C C . ARG A 1 400 ? -9.773 14.43 19.859 1 97.19 400 ARG A C 1
ATOM 3115 O O . ARG A 1 400 ? -9.461 14.477 21.047 1 97.19 400 ARG A O 1
ATOM 3122 N N . MET A 1 401 ? -9.109 15.023 18.891 1 96.88 401 MET A N 1
ATOM 3123 C CA . MET A 1 401 ? -8 15.906 19.234 1 96.88 401 MET A CA 1
ATOM 3124 C C . MET A 1 401 ? -8.469 17.047 20.125 1 96.88 401 MET A C 1
ATOM 3126 O O . MET A 1 401 ? -7.84 17.344 21.141 1 96.88 401 MET A O 1
ATOM 3130 N N . LEU A 1 402 ? -9.555 17.641 19.766 1 95.19 402 LEU A N 1
ATOM 3131 C CA . LEU A 1 402 ? -10.062 18.812 20.484 1 95.19 402 LEU A CA 1
ATOM 3132 C C . LEU A 1 402 ? -10.578 18.422 21.859 1 95.19 402 LEU A C 1
ATOM 3134 O O . LEU A 1 402 ? -10.461 19.203 22.812 1 95.19 402 LEU A O 1
ATOM 3138 N N . ASP A 1 403 ? -11.086 17.188 21.984 1 93.31 403 ASP A N 1
ATOM 3139 C CA . ASP A 1 403 ? -11.664 16.719 23.25 1 93.31 403 ASP A CA 1
ATOM 3140 C C . ASP A 1 403 ? -10.625 16.016 24.094 1 93.31 403 ASP A C 1
ATOM 3142 O O . ASP A 1 403 ? -10.914 15.602 25.234 1 93.31 403 ASP A O 1
ATOM 3146 N N . ASP A 1 404 ? -9.508 15.852 23.578 1 93.25 404 ASP A N 1
ATOM 3147 C CA . ASP A 1 404 ? -8.43 15.125 24.25 1 93.25 404 ASP A CA 1
ATOM 3148 C C . ASP A 1 404 ? -8.844 13.688 24.547 1 93.25 404 ASP A C 1
ATOM 3150 O O . ASP A 1 404 ? -8.703 13.227 25.688 1 93.25 404 ASP A O 1
ATOM 3154 N N . VAL A 1 405 ? -9.375 13.102 23.594 1 92.06 405 VAL A N 1
ATOM 3155 C CA . VAL A 1 405 ? -9.727 11.688 23.656 1 92.06 405 VAL A CA 1
ATOM 3156 C C . VAL A 1 405 ? -8.734 10.875 22.828 1 92.06 405 VAL A C 1
ATOM 3158 O O . VAL A 1 405 ? -8.445 11.211 21.672 1 92.06 405 VAL A O 1
ATOM 3161 N N . SER A 1 406 ? -8.258 9.805 23.406 1 90.38 406 SER A N 1
ATOM 3162 C CA . SER A 1 406 ? -7.301 8.953 22.703 1 90.38 406 SER A CA 1
ATOM 3163 C C . SER A 1 406 ? -7.945 8.273 21.5 1 90.38 406 SER A C 1
ATOM 3165 O O . SER A 1 406 ? -9.141 7.957 21.531 1 90.38 406 SER A O 1
ATOM 3167 N N . PHE A 1 407 ? -7.098 8.023 20.531 1 94.81 407 PHE A N 1
ATOM 3168 C CA . PHE A 1 407 ? -7.543 7.348 19.312 1 94.81 407 PHE A CA 1
ATOM 3169 C C . PHE A 1 407 ? -7.484 5.832 19.484 1 94.81 407 PHE A C 1
ATOM 3171 O O . PHE A 1 407 ? -7.996 5.09 18.656 1 94.81 407 PHE A O 1
ATOM 3178 N N . GLY A 1 408 ? -6.844 5.348 20.531 1 95.31 408 GLY A N 1
ATOM 3179 C CA . GLY A 1 408 ? -6.656 3.92 20.734 1 95.31 408 GLY A CA 1
ATOM 3180 C C . GLY A 1 408 ? -7.902 3.219 21.234 1 95.31 408 GLY A C 1
ATOM 3181 O O . GLY A 1 408 ? -8.164 3.195 22.438 1 95.31 408 GLY A O 1
ATOM 3182 N N . ASP A 1 409 ? -8.578 2.574 20.375 1 94.12 409 ASP A N 1
ATOM 3183 C CA . ASP A 1 409 ? -9.836 1.922 20.734 1 94.12 409 ASP A CA 1
ATOM 3184 C C . ASP A 1 409 ? -9.609 0.446 21.062 1 94.12 409 ASP A C 1
ATOM 3186 O O . ASP A 1 409 ? -10.289 -0.113 21.922 1 94.12 409 ASP A O 1
ATOM 3190 N N . GLU A 1 410 ? -8.766 -0.197 20.359 1 92.44 410 GLU A N 1
ATOM 3191 C CA . GLU A 1 410 ? -8.469 -1.608 20.594 1 92.44 410 GLU A CA 1
ATOM 3192 C C . GLU A 1 410 ? -6.977 -1.832 20.797 1 92.44 410 GLU A C 1
ATOM 3194 O O . GLU A 1 410 ? -6.164 -1.426 19.953 1 92.44 410 GLU A O 1
ATOM 3199 N N . SER A 1 411 ? -6.656 -2.486 21.906 1 91.88 411 SER A N 1
ATOM 3200 C CA . SER A 1 411 ? -5.266 -2.838 22.188 1 91.88 411 SER A CA 1
ATOM 3201 C C . SER A 1 411 ? -4.84 -4.066 21.391 1 91.88 411 SER A C 1
ATOM 3203 O O . SER A 1 411 ? -5.633 -4.984 21.172 1 91.88 411 SER A O 1
ATOM 3205 N N . LEU A 1 412 ? -3.643 -4.004 20.953 1 92.06 412 LEU A N 1
ATOM 3206 C CA . LEU A 1 412 ? -3.08 -5.09 20.156 1 92.06 412 LEU A CA 1
ATOM 3207 C C . LEU A 1 412 ? -1.921 -5.758 20.891 1 92.06 412 LEU A C 1
ATOM 3209 O O . LEU A 1 412 ? -1.286 -5.141 21.75 1 92.06 412 LEU A O 1
ATOM 3213 N N . PRO A 1 413 ? -1.71 -7.039 20.547 1 88.06 413 PRO A N 1
ATOM 3214 C CA . PRO A 1 413 ? -0.545 -7.707 21.125 1 88.06 413 PRO A CA 1
ATOM 3215 C C . PRO A 1 413 ? 0.765 -6.984 20.828 1 88.06 413 PRO A C 1
ATOM 3217 O O . PRO A 1 413 ? 0.949 -6.477 19.719 1 88.06 413 PRO A O 1
ATOM 3220 N N . GLN A 1 414 ? 1.585 -6.918 21.875 1 86.88 414 GLN A N 1
ATOM 3221 C CA . GLN A 1 414 ? 2.906 -6.316 21.719 1 86.88 414 GLN A CA 1
ATOM 3222 C C . GLN A 1 414 ? 3.982 -7.387 21.562 1 86.88 414 GLN A C 1
ATOM 3224 O O . GLN A 1 414 ? 3.82 -8.516 22.031 1 86.88 414 GLN A O 1
ATOM 3229 N N . PHE A 1 415 ? 5.016 -7.07 20.844 1 84.31 415 PHE A N 1
ATOM 3230 C CA . PHE A 1 415 ? 6.133 -7.977 20.609 1 84.31 415 PHE A CA 1
ATOM 3231 C C . PHE A 1 415 ? 7.441 -7.348 21.062 1 84.31 415 PHE A C 1
ATOM 3233 O O . PHE A 1 415 ? 8.102 -6.645 20.297 1 84.31 415 PHE A O 1
ATOM 3240 N N . PRO A 1 416 ? 7.82 -7.598 22.297 1 77.69 416 PRO A N 1
ATOM 3241 C CA . PRO A 1 416 ? 9.031 -6.969 22.828 1 77.69 416 PRO A CA 1
ATOM 3242 C C . PRO A 1 416 ? 10.312 -7.52 22.203 1 77.69 416 PRO A C 1
ATOM 3244 O O . PRO A 1 416 ? 10.336 -8.68 21.766 1 77.69 416 PRO A O 1
ATOM 3247 N N . SER A 1 417 ? 11.219 -6.586 21.859 1 74.94 417 SER A N 1
ATOM 3248 C CA . SER A 1 417 ? 12.539 -6.988 21.391 1 74.94 417 SER A CA 1
ATOM 3249 C C . SER A 1 417 ? 13.453 -7.371 22.547 1 74.94 417 SER A C 1
ATOM 3251 O O . SER A 1 417 ? 13.375 -6.785 23.625 1 74.94 417 SER A O 1
ATOM 3253 N N . SER A 1 418 ? 14.055 -8.547 22.422 1 62.19 418 SER A N 1
ATOM 3254 C CA . SER A 1 418 ? 15.031 -8.891 23.453 1 62.19 418 SER A CA 1
ATOM 3255 C C . SER A 1 418 ? 16.281 -8.039 23.344 1 62.19 418 SER A C 1
ATOM 3257 O O . SER A 1 418 ? 17.062 -7.949 24.281 1 62.19 418 SER A O 1
ATOM 3259 N N . ARG A 1 419 ? 16.641 -7.738 22.047 1 58.66 419 ARG A N 1
ATOM 3260 C CA . ARG A 1 419 ? 17.875 -6.988 21.828 1 58.66 419 ARG A CA 1
ATOM 3261 C C . ARG A 1 419 ? 17.703 -5.527 22.219 1 58.66 419 ARG A C 1
ATOM 3263 O O . ARG A 1 419 ? 16.641 -4.934 22 1 58.66 419 ARG A O 1
ATOM 3270 N N . GLY A 1 420 ? 17.703 -5.273 23.406 1 46.31 420 GLY A N 1
ATOM 3271 C CA . GLY A 1 420 ? 17.562 -3.873 23.781 1 46.31 420 GLY A CA 1
ATOM 3272 C C . GLY A 1 420 ? 17.172 -2.99 22.594 1 46.31 420 GLY A C 1
ATOM 3273 O O . GLY A 1 420 ? 16.797 -3.49 21.547 1 46.31 420 GLY A O 1
ATOM 3274 N N . ARG A 1 421 ? 17.766 -1.663 22.484 1 45.88 421 ARG A N 1
ATOM 3275 C CA . ARG A 1 421 ? 17.422 -0.557 21.609 1 45.88 421 ARG A CA 1
ATOM 3276 C C . ARG A 1 421 ? 17.609 -0.949 20.141 1 45.88 421 ARG A C 1
ATOM 3278 O O . ARG A 1 421 ? 18.578 -1.626 19.797 1 45.88 421 ARG A O 1
ATOM 3285 N N . ALA A 1 422 ? 16.5 -0.844 19.297 1 44.09 422 ALA A N 1
ATOM 3286 C CA . ALA A 1 422 ? 16.391 -0.812 17.844 1 44.09 422 ALA A CA 1
ATOM 3287 C C . ALA A 1 422 ? 17.703 -0.334 17.203 1 44.09 422 ALA A C 1
ATOM 3289 O O . ALA A 1 422 ? 18.5 0.339 17.859 1 44.09 422 ALA A O 1
ATOM 3290 N N . LYS A 1 423 ? 17.969 -0.896 15.938 1 44.5 423 LYS A N 1
ATOM 3291 C CA . LYS A 1 423 ? 18.953 -0.224 15.094 1 44.5 423 LYS A CA 1
ATOM 3292 C C . LYS A 1 423 ? 18.938 1.284 15.32 1 44.5 423 LYS A C 1
ATOM 3294 O O . LYS A 1 423 ? 17.891 1.863 15.602 1 44.5 423 LYS A O 1
ATOM 3299 N N . GLU A 1 424 ? 20.141 1.812 15.586 1 41.34 424 GLU A N 1
ATOM 3300 C CA . GLU A 1 424 ? 20.297 3.246 15.805 1 41.34 424 GLU A CA 1
ATOM 3301 C C . GLU A 1 424 ? 19.375 4.047 14.891 1 41.34 424 GLU A C 1
ATOM 3303 O O . GLU A 1 424 ? 19.422 3.891 13.664 1 41.34 424 GLU A O 1
ATOM 3308 N N . PRO A 1 425 ? 18.375 4.555 15.492 1 40.38 425 PRO A N 1
ATOM 3309 C CA . PRO A 1 425 ? 17.531 5.418 14.672 1 40.38 425 PRO A CA 1
ATOM 3310 C C . PRO A 1 425 ? 18.344 6.383 13.805 1 40.38 425 PRO A C 1
ATOM 3312 O O . PRO A 1 425 ? 19.438 6.789 14.188 1 40.38 425 PRO A O 1
ATOM 3315 N N . LEU A 1 426 ? 18.047 6.43 12.562 1 42.75 426 LEU A N 1
ATOM 3316 C CA . LEU A 1 426 ? 18.578 7.512 11.742 1 42.75 426 LEU A CA 1
ATOM 3317 C C . LEU A 1 426 ? 18.469 8.852 12.469 1 42.75 426 LEU A C 1
ATOM 3319 O O . LEU A 1 426 ? 17.422 9.164 13.039 1 42.75 426 LEU A O 1
ATOM 3323 N N . VAL A 1 427 ? 19.516 9.312 13.102 1 38.66 427 VAL A N 1
ATOM 3324 C CA . VAL A 1 427 ? 19.484 10.594 13.797 1 38.66 427 VAL A CA 1
ATOM 3325 C C . VAL A 1 427 ? 19.531 11.734 12.781 1 38.66 427 VAL A C 1
ATOM 3327 O O . VAL A 1 427 ? 20.328 11.703 11.836 1 38.66 427 VAL A O 1
ATOM 3330 N N . SER A 1 428 ? 18.438 12.516 12.875 1 46.16 428 SER A N 1
ATOM 3331 C CA . SER A 1 428 ? 18.547 13.766 12.133 1 46.16 428 SER A CA 1
ATOM 3332 C C . SER A 1 428 ? 19.75 14.586 12.602 1 46.16 428 SER A C 1
ATOM 3334 O O . SER A 1 428 ? 19.984 14.703 13.805 1 46.16 428 SER A O 1
ATOM 3336 N N . PRO A 1 429 ? 20.547 14.898 11.703 1 41.25 429 PRO A N 1
ATOM 3337 C CA . PRO A 1 429 ? 21.734 15.641 12.125 1 41.25 429 PRO A CA 1
ATOM 3338 C C . PRO A 1 429 ? 21.391 16.969 12.812 1 41.25 429 PRO A C 1
ATOM 3340 O O . PRO A 1 429 ? 22.25 17.562 13.461 1 41.25 429 PRO A O 1
ATOM 3343 N N . VAL A 1 430 ? 20.234 17.594 12.516 1 40.94 430 VAL A N 1
ATOM 3344 C CA . VAL A 1 430 ? 20 18.922 13.078 1 40.94 430 VAL A CA 1
ATOM 3345 C C . VAL A 1 430 ? 19.375 18.812 14.453 1 40.94 430 VAL A C 1
ATOM 3347 O O . VAL A 1 430 ? 18.156 18.609 14.57 1 40.94 430 VAL A O 1
ATOM 3350 N N . MET A 1 431 ? 20.172 18.547 15.492 1 44.62 431 MET A N 1
ATOM 3351 C CA . MET A 1 431 ? 19.656 18.297 16.828 1 44.62 431 MET A CA 1
ATOM 3352 C C . MET A 1 431 ? 19.531 19.594 17.625 1 44.62 431 MET A C 1
ATOM 3354 O O . MET A 1 431 ? 18.922 19.625 18.688 1 44.62 431 MET A O 1
ATOM 3358 N N . THR A 1 432 ? 20.125 20.781 17.062 1 46.47 432 THR A N 1
ATOM 3359 C CA . THR A 1 432 ? 20.141 21.906 17.984 1 46.47 432 THR A CA 1
ATOM 3360 C C . THR A 1 432 ? 19.406 23.109 17.391 1 46.47 432 THR A C 1
ATOM 3362 O O . THR A 1 432 ? 19.406 23.297 16.172 1 46.47 432 THR A O 1
ATOM 3365 N N . ILE A 1 433 ? 18.453 23.75 18.203 1 47.5 433 ILE A N 1
ATOM 3366 C CA . ILE A 1 433 ? 17.828 25.016 17.844 1 47.5 433 ILE A CA 1
ATOM 3367 C C . ILE A 1 433 ? 18.906 26.094 17.703 1 47.5 433 ILE A C 1
ATOM 3369 O O . ILE A 1 433 ? 19.766 26.234 18.578 1 47.5 433 ILE A O 1
ATOM 3373 N N . PRO A 1 434 ? 19.016 26.656 16.625 1 45.28 434 PRO A N 1
ATOM 3374 C CA . PRO A 1 434 ? 19.969 27.766 16.562 1 45.28 434 PRO A CA 1
ATOM 3375 C C . PRO A 1 434 ? 19.719 28.812 17.641 1 45.28 434 PRO A C 1
ATOM 3377 O O . PRO A 1 434 ? 18.578 29 18.078 1 45.28 434 PRO A O 1
ATOM 3380 N N . GLY A 1 435 ? 20.766 29.188 18.391 1 44.5 435 GLY A N 1
ATOM 3381 C CA . GLY A 1 435 ? 20.734 30.203 19.422 1 44.5 435 GLY A CA 1
ATOM 3382 C C . GLY A 1 435 ? 19.906 31.422 19.031 1 44.5 435 GLY A C 1
ATOM 3383 O O . GLY A 1 435 ? 20 31.906 17.891 1 44.5 435 GLY A O 1
ATOM 3384 N N . GLU A 1 436 ? 18.719 31.5 19.484 1 45.5 436 GLU A N 1
ATOM 3385 C CA . GLU A 1 436 ? 17.812 32.625 19.266 1 45.5 436 GLU A CA 1
ATOM 3386 C C . GLU A 1 436 ? 18.484 33.938 19.656 1 45.5 436 GLU A C 1
ATOM 3388 O O . GLU A 1 436 ? 19.203 34.031 20.656 1 45.5 436 GLU A O 1
ATOM 3393 N N . ASP A 1 437 ? 18.656 34.812 18.812 1 38.94 437 ASP A N 1
ATOM 3394 C CA . ASP A 1 437 ? 19 36.188 19.203 1 38.94 437 ASP A CA 1
ATOM 3395 C C . ASP A 1 437 ? 17.969 36.75 20.188 1 38.94 437 ASP A C 1
ATOM 3397 O O . ASP A 1 437 ? 16.766 36.75 19.906 1 38.94 437 ASP A O 1
ATOM 3401 N N . GLU A 1 438 ? 18.203 36.875 21.453 1 40.19 438 GLU A N 1
ATOM 3402 C CA . GLU A 1 438 ? 17.438 37.438 22.562 1 40.19 438 GLU A CA 1
ATOM 3403 C C . GLU A 1 438 ? 16.641 38.656 22.125 1 40.19 438 GLU A C 1
ATOM 3405 O O . GLU A 1 438 ? 15.664 39.031 22.766 1 40.19 438 GLU A O 1
ATOM 3410 N N . ASN A 1 439 ? 17.172 39.5 21.312 1 35.62 439 ASN A N 1
ATOM 3411 C CA . ASN A 1 439 ? 16.594 40.812 21.109 1 35.62 439 ASN A CA 1
ATOM 3412 C C . ASN A 1 439 ? 15.477 40.781 20.062 1 35.62 439 ASN A C 1
ATOM 3414 O O . ASN A 1 439 ? 15.148 41.812 19.469 1 35.62 439 ASN A O 1
ATOM 3418 N N . GLU A 1 440 ? 15.047 39.75 19.656 1 43.91 440 GLU A N 1
ATOM 3419 C CA . GLU A 1 440 ? 14.039 39.812 18.609 1 43.91 440 GLU A CA 1
ATOM 3420 C C . GLU A 1 440 ? 12.711 40.312 19.125 1 43.91 440 GLU A C 1
ATOM 3422 O O . GLU A 1 440 ? 12.133 39.75 20.062 1 43.91 440 GLU A O 1
ATOM 3427 N N . THR A 1 441 ? 12.484 41.625 19.016 1 41.75 441 THR A N 1
ATOM 3428 C CA . THR A 1 441 ? 11.367 42.438 19.5 1 41.75 441 THR A CA 1
ATOM 3429 C C . THR A 1 441 ? 10.062 42 18.844 1 41.75 441 THR A C 1
ATOM 3431 O O . THR A 1 441 ? 9.938 42.031 17.625 1 41.75 441 THR A O 1
ATOM 3434 N N . TYR A 1 442 ? 9.344 41.031 19.391 1 42.75 442 TYR A N 1
ATOM 3435 C CA . TYR A 1 442 ? 7.941 40.75 19.094 1 42.75 442 TYR A CA 1
ATOM 3436 C C . TYR A 1 442 ? 7.094 42 19.188 1 42.75 442 TYR A C 1
ATOM 3438 O O . TYR A 1 442 ? 6.109 42.031 19.922 1 42.75 442 TYR A O 1
ATOM 3446 N N . ARG A 1 443 ? 7.551 43.219 18.688 1 41.84 443 ARG A N 1
ATOM 3447 C CA . ARG A 1 443 ? 6.781 44.438 18.703 1 41.84 443 ARG A CA 1
ATOM 3448 C C . ARG A 1 443 ? 5.645 44.375 17.688 1 41.84 443 ARG A C 1
ATOM 3450 O O . ARG A 1 443 ? 5.855 44 16.531 1 41.84 443 ARG A O 1
ATOM 3457 N N . THR A 1 444 ? 4.434 44.25 18.109 1 42.78 444 THR A N 1
ATOM 3458 C CA . THR A 1 444 ? 3.225 44.312 17.312 1 42.78 444 THR A CA 1
ATOM 3459 C C . THR A 1 444 ? 3.027 45.719 16.734 1 42.78 444 THR A C 1
ATOM 3461 O O . THR A 1 444 ? 3.23 46.719 17.422 1 42.78 444 THR A O 1
ATOM 3464 N N . VAL A 1 445 ? 3.223 45.969 15.5 1 35.88 445 VAL A N 1
ATOM 3465 C CA . VAL A 1 445 ? 2.795 47.219 14.891 1 35.88 445 VAL A CA 1
ATOM 3466 C C . VAL A 1 445 ? 1.271 47.281 14.867 1 35.88 445 VAL A C 1
ATOM 3468 O O . VAL A 1 445 ? 0.605 46.344 14.438 1 35.88 445 VAL A O 1
ATOM 3471 N N . SER A 1 446 ? 0.69 48.219 15.656 1 33.81 446 SER A N 1
ATOM 3472 C CA . SER A 1 446 ? -0.747 48.5 15.641 1 33.81 446 SER A CA 1
ATOM 3473 C C . SER A 1 446 ? -1.226 48.875 14.242 1 33.81 446 SER A C 1
ATOM 3475 O O . SER A 1 446 ? -0.72 49.812 13.641 1 33.81 446 SER A O 1
ATOM 3477 N N . ILE A 1 447 ? -1.618 48.031 13.414 1 34.03 447 ILE A N 1
ATOM 3478 C CA . ILE A 1 447 ? -2.238 48.406 12.148 1 34.03 447 ILE A CA 1
ATOM 3479 C C . ILE A 1 447 ? -3.6 49.062 12.414 1 34.03 447 ILE A C 1
ATOM 3481 O O . ILE A 1 447 ? -4.414 48.5 13.164 1 34.03 447 ILE A O 1
ATOM 3485 N N . THR A 1 448 ? -3.76 50.375 12.148 1 29.41 448 THR A N 1
ATOM 3486 C CA . THR A 1 448 ? -5.031 51.094 12.203 1 29.41 448 THR A CA 1
ATOM 3487 C C . THR A 1 448 ? -6.09 50.375 11.383 1 29.41 448 THR A C 1
ATOM 3489 O O . THR A 1 448 ? -5.766 49.656 10.422 1 29.41 448 THR A O 1
ATOM 3492 N N . THR A 1 449 ? -7.484 50.406 11.82 1 32.69 449 THR A N 1
ATOM 3493 C CA . THR A 1 449 ? -8.742 49.781 11.383 1 32.69 449 THR A CA 1
ATOM 3494 C C . THR A 1 449 ? -8.883 49.875 9.859 1 32.69 449 THR A C 1
ATOM 3496 O O . THR A 1 449 ? -9.641 49.125 9.258 1 32.69 449 THR A O 1
ATOM 3499 N N . ALA A 1 450 ? -8.453 50.938 9.219 1 29.2 450 ALA A N 1
ATOM 3500 C CA . ALA A 1 450 ? -8.867 51.125 7.836 1 29.2 450 ALA A CA 1
ATOM 3501 C C . ALA A 1 450 ? -8.352 50.031 6.926 1 29.2 450 ALA A C 1
ATOM 3503 O O . ALA A 1 450 ? -8.953 49.75 5.891 1 29.2 450 ALA A O 1
ATOM 3504 N N . LEU A 1 451 ? -7.16 49.688 7.109 1 29.61 451 LEU A N 1
ATOM 3505 C CA . LEU A 1 451 ? -6.562 48.812 6.117 1 29.61 451 LEU A CA 1
ATOM 3506 C C . LEU A 1 451 ? -7.008 47.375 6.336 1 29.61 451 LEU A C 1
ATOM 3508 O O . LEU A 1 451 ? -6.496 46.438 5.691 1 29.61 451 LEU A O 1
ATOM 3512 N N . TRP A 1 452 ? -7.777 47.188 7.328 1 29.86 452 TRP A N 1
ATOM 3513 C CA . TRP A 1 452 ? -8.234 45.844 7.598 1 29.86 452 TRP A CA 1
ATOM 3514 C C . TRP A 1 452 ? -9.141 45.344 6.477 1 29.86 452 TRP A C 1
ATOM 3516 O O . TRP A 1 452 ? -9.844 44.344 6.637 1 29.86 452 TRP A O 1
ATOM 3526 N N . GLY A 1 453 ? -9.258 46.188 5.418 1 27.64 453 GLY A N 1
ATOM 3527 C CA . GLY A 1 453 ? -10.141 45.562 4.438 1 27.64 453 GLY A CA 1
ATOM 3528 C C . GLY A 1 453 ? -9.766 44.125 4.102 1 27.64 453 GLY A C 1
ATOM 3529 O O . GLY A 1 453 ? -10.641 43.281 3.924 1 27.64 453 GLY A O 1
ATOM 3530 N N . CYS A 1 454 ? -8.484 44.031 3.779 1 28.06 454 CYS A N 1
ATOM 3531 C CA . CYS A 1 454 ? -8.188 42.781 3.072 1 28.06 454 CYS A CA 1
ATOM 3532 C C . CYS A 1 454 ? -8.125 41.625 4.039 1 28.06 454 CYS A C 1
ATOM 3534 O O . CYS A 1 454 ? -7.984 40.469 3.615 1 28.06 454 CYS A O 1
ATOM 3536 N N . VAL A 1 455 ? -7.656 41.938 5.195 1 29.73 455 VAL A N 1
ATOM 3537 C CA . VAL A 1 455 ? -7.527 40.781 6.062 1 29.73 455 VAL A CA 1
ATOM 3538 C C . VAL A 1 455 ? -8.914 40.25 6.434 1 29.73 455 VAL A C 1
ATOM 3540 O O . VAL A 1 455 ? -9.047 39.406 7.312 1 29.73 455 VAL A O 1
ATOM 3543 N N . LEU A 1 456 ? -9.945 41.188 6.188 1 28.41 456 LEU A N 1
ATOM 3544 C CA . LEU A 1 456 ? -11.203 40.562 6.617 1 28.41 456 LEU A CA 1
ATOM 3545 C C . LEU A 1 456 ? -11.266 39.094 6.188 1 28.41 456 LEU A C 1
ATOM 3547 O O . LEU A 1 456 ? -11.188 38.812 4.992 1 28.41 456 LEU A O 1
ATOM 3551 N N . GLY A 1 457 ? -10.695 38.281 7.027 1 28.16 457 GLY A N 1
ATOM 3552 C CA . GLY A 1 457 ? -11.039 36.906 7.219 1 28.16 457 GLY A CA 1
ATOM 3553 C C . GLY A 1 457 ? -12.445 36.562 6.754 1 28.16 457 GLY A C 1
ATOM 3554 O O . GLY A 1 457 ? -13.414 37.219 7.148 1 28.16 457 GLY A O 1
ATOM 3555 N N . ALA A 1 458 ? -12.523 36.031 5.66 1 28.33 458 ALA A N 1
ATOM 3556 C CA . ALA A 1 458 ? -13.656 35.156 5.383 1 28.33 458 ALA A CA 1
ATOM 3557 C C . ALA A 1 458 ? -14.062 34.375 6.629 1 28.33 458 ALA A C 1
ATOM 3559 O O . ALA A 1 458 ? -13.43 33.375 6.965 1 28.33 458 ALA A O 1
ATOM 3560 N N . LEU A 1 459 ? -14.055 34.938 7.766 1 30.14 459 LEU A N 1
ATOM 3561 C CA . LEU A 1 459 ? -15.023 34.25 8.609 1 30.14 459 LEU A CA 1
ATOM 3562 C C . LEU A 1 459 ? -16.203 33.781 7.785 1 30.14 459 LEU A C 1
ATOM 3564 O O . LEU A 1 459 ? -17.078 34.562 7.406 1 30.14 459 LEU A O 1
ATOM 3568 N N . ILE A 1 460 ? -16 33.344 6.727 1 31.77 460 ILE A N 1
ATOM 3569 C CA . ILE A 1 460 ? -17.125 32.719 6.035 1 31.77 460 ILE A CA 1
ATOM 3570 C C . ILE A 1 460 ? -18.031 32.031 7.051 1 31.77 460 ILE A C 1
ATOM 3572 O O . ILE A 1 460 ? -17.656 31.031 7.664 1 31.77 460 ILE A O 1
ATOM 3576 N N . SER A 1 461 ? -18.609 32.75 7.844 1 29.7 461 SER A N 1
ATOM 3577 C CA . SER A 1 461 ? -19.812 32.156 8.383 1 29.7 461 SER A CA 1
ATOM 3578 C C . SER A 1 461 ? -20.469 31.234 7.367 1 29.7 461 SER A C 1
ATOM 3580 O O . SER A 1 461 ? -20.484 31.516 6.168 1 29.7 461 SER A O 1
ATOM 3582 N N . SER A 1 462 ? -20.516 30 7.641 1 34.16 462 SER A N 1
ATOM 3583 C CA . SER A 1 462 ? -21.281 28.969 6.941 1 34.16 462 SER A CA 1
ATOM 3584 C C . SER A 1 462 ? -22.406 29.578 6.129 1 34.16 462 SER A C 1
ATOM 3586 O O . SER A 1 462 ? -22.906 28.953 5.184 1 34.16 462 SER A O 1
ATOM 3588 N N . LEU A 1 463 ? -22.922 30.766 6.52 1 31.34 463 LEU A N 1
ATOM 3589 C CA . LEU A 1 463 ? -24.172 31.297 5.996 1 31.34 463 LEU A CA 1
ATOM 3590 C C . LEU A 1 463 ? -23.953 31.984 4.652 1 31.34 463 LEU A C 1
ATOM 3592 O O . LEU A 1 463 ? -24.812 31.922 3.77 1 31.34 463 LEU A O 1
ATOM 3596 N N . VAL A 1 464 ? -22.859 32.656 4.527 1 32.19 464 VAL A N 1
ATOM 3597 C CA . VAL A 1 464 ? -22.859 33.5 3.332 1 32.19 464 VAL A CA 1
ATOM 3598 C C . VAL A 1 464 ? -22.484 32.656 2.113 1 32.19 464 VAL A C 1
ATOM 3600 O O . VAL A 1 464 ? -23.094 32.781 1.05 1 32.19 464 VAL A O 1
ATOM 3603 N N . THR A 1 465 ? -21.5 31.859 2.209 1 36.5 465 THR A N 1
ATOM 3604 C CA . THR A 1 465 ? -21.141 31.062 1.036 1 36.5 465 THR A CA 1
ATOM 3605 C C . THR A 1 465 ? -22.266 30.109 0.658 1 36.5 465 THR A C 1
ATOM 3607 O O . THR A 1 465 ? -22.5 29.859 -0.525 1 36.5 465 THR A O 1
ATOM 3610 N N . SER A 1 466 ? -22.859 29.547 1.603 1 37.75 466 SER A N 1
ATOM 3611 C CA . SER A 1 466 ? -24.047 28.766 1.246 1 37.75 466 SER A CA 1
ATOM 3612 C C . SER A 1 466 ? -25.062 29.625 0.5 1 37.75 466 SER A C 1
ATOM 3614 O O . SER A 1 466 ? -25.75 29.141 -0.395 1 37.75 466 SER A O 1
ATOM 3616 N N . HIS A 1 467 ? -25.141 30.891 0.858 1 36.25 467 HIS A N 1
ATOM 3617 C CA . HIS A 1 467 ? -26.125 31.766 0.24 1 36.25 467 HIS A CA 1
ATOM 3618 C C . HIS A 1 467 ? -25.75 32.125 -1.193 1 36.25 467 HIS A C 1
ATOM 3620 O O . HIS A 1 467 ? -26.609 32.188 -2.074 1 36.25 467 HIS A O 1
ATOM 3626 N N . ILE A 1 468 ? -24.547 32.344 -1.414 1 38.34 468 ILE A N 1
ATOM 3627 C CA . ILE A 1 468 ? -24.188 32.719 -2.771 1 38.34 468 ILE A CA 1
ATOM 3628 C C . ILE A 1 468 ? -24.281 31.516 -3.697 1 38.34 468 ILE A C 1
ATOM 3630 O O . ILE A 1 468 ? -24.781 31.625 -4.816 1 38.34 468 ILE A O 1
ATOM 3634 N N . LEU A 1 469 ? -23.781 30.453 -3.219 1 42.25 469 LEU A N 1
ATOM 3635 C CA . LEU A 1 469 ? -23.812 29.266 -4.07 1 42.25 469 LEU A CA 1
ATOM 3636 C C . LEU A 1 469 ? -25.25 28.812 -4.305 1 42.25 469 LEU A C 1
ATOM 3638 O O . LEU A 1 469 ? -25.578 28.312 -5.391 1 42.25 469 LEU A O 1
ATOM 3642 N N . LEU A 1 470 ? -26.156 28.969 -3.355 1 41.44 470 LEU A N 1
ATOM 3643 C CA . LEU A 1 470 ? -27.562 28.656 -3.582 1 41.44 470 LEU A CA 1
ATOM 3644 C C . LEU A 1 470 ? -28.188 29.641 -4.578 1 41.44 470 LEU A C 1
ATOM 3646 O O . LEU A 1 470 ? -29.078 29.266 -5.344 1 41.44 470 LEU A O 1
ATOM 3650 N N . LYS A 1 471 ? -27.719 30.828 -4.594 1 37.25 471 LYS A N 1
ATOM 3651 C CA . LYS A 1 471 ? -28.328 31.766 -5.547 1 37.25 471 LYS A CA 1
ATOM 3652 C C . LYS A 1 471 ? -27.844 31.469 -6.969 1 37.25 471 LYS A C 1
ATOM 3654 O O . LYS A 1 471 ? -28.594 31.656 -7.93 1 37.25 471 LYS A O 1
ATOM 3659 N N . LYS A 1 472 ? -26.641 30.984 -7.125 1 41.56 472 LYS A N 1
ATOM 3660 C CA . LYS A 1 472 ? -26.203 30.719 -8.492 1 41.56 472 LYS A CA 1
ATOM 3661 C C . LYS A 1 472 ? -26.828 29.438 -9.039 1 41.56 472 LYS A C 1
ATOM 3663 O O . LYS A 1 472 ? -27 29.297 -10.25 1 41.56 472 LYS A O 1
ATOM 3668 N N . ARG A 1 473 ? -27.125 28.453 -8.281 1 40.91 473 ARG A N 1
ATOM 3669 C CA . ARG A 1 473 ? -27.906 27.328 -8.805 1 40.91 473 ARG A CA 1
ATOM 3670 C C . ARG A 1 473 ? -29.266 27.797 -9.297 1 40.91 473 ARG A C 1
ATOM 3672 O O . ARG A 1 473 ? -29.812 27.25 -10.266 1 40.91 473 ARG A O 1
ATOM 3679 N N . LYS A 1 474 ? -29.844 28.844 -8.672 1 39.06 474 LYS A N 1
ATOM 3680 C CA . LYS A 1 474 ? -31.172 29.297 -9.125 1 39.06 474 LYS A CA 1
ATOM 3681 C C . LYS A 1 474 ? -31.078 29.984 -10.477 1 39.06 474 LYS A C 1
ATOM 3683 O O . LYS A 1 474 ? -31.984 29.859 -11.312 1 39.06 474 LYS A O 1
ATOM 3688 N N . ARG A 1 475 ? -30 30.703 -10.719 1 36.84 475 ARG A N 1
ATOM 3689 C CA . ARG A 1 475 ? -29.906 31.359 -12.016 1 36.84 475 ARG A CA 1
ATOM 3690 C C . ARG A 1 475 ? -29.547 30.375 -13.117 1 36.84 475 ARG A C 1
ATOM 3692 O O . ARG A 1 475 ? -29.953 30.547 -14.266 1 36.84 475 ARG A O 1
ATOM 3699 N N . ALA A 1 476 ? -28.688 29.406 -12.828 1 39.09 476 ALA A N 1
ATOM 3700 C CA . ALA A 1 476 ? -28.391 28.469 -13.898 1 39.09 476 ALA A CA 1
ATOM 3701 C C . ALA A 1 476 ? -29.594 27.578 -14.211 1 39.09 476 ALA A C 1
ATOM 3703 O O . ALA A 1 476 ? -29.766 27.141 -15.352 1 39.09 476 ALA A O 1
ATOM 3704 N N . SER A 1 477 ? -30.453 27.234 -13.297 1 35.31 477 SER A N 1
ATOM 3705 C CA . SER A 1 477 ? -31.672 26.5 -13.656 1 35.31 477 SER A CA 1
ATOM 3706 C C . SER A 1 477 ? -32.562 27.328 -14.562 1 35.31 477 SER A C 1
ATOM 3708 O O . SER A 1 477 ? -33.375 26.781 -15.328 1 35.31 477 SER A O 1
ATOM 3710 N N . GLN A 1 478 ? -32.562 28.656 -14.469 1 33.81 478 GLN A N 1
ATOM 3711 C CA . GLN A 1 478 ? -33.469 29.391 -15.32 1 33.81 478 GLN A CA 1
ATOM 3712 C C . GLN A 1 478 ? -33 29.438 -16.766 1 33.81 478 GLN A C 1
ATOM 3714 O O . GLN A 1 478 ? -33.781 29.547 -17.703 1 33.81 478 GLN A O 1
ATOM 3719 N N . HIS A 1 479 ? -31.688 29.484 -17.016 1 33.25 479 HIS A N 1
ATOM 3720 C CA . HIS A 1 479 ? -31.312 29.656 -18.406 1 33.25 479 HIS A CA 1
ATOM 3721 C C . HIS A 1 479 ? -31.438 28.328 -19.172 1 33.25 479 HIS A C 1
ATOM 3723 O O . HIS A 1 479 ? -31.391 28.312 -20.406 1 33.25 479 HIS A O 1
ATOM 3729 N N . SER A 1 480 ? -31.281 27.172 -18.531 1 31.17 480 SER A N 1
ATOM 3730 C CA . SER A 1 480 ? -31.344 25.984 -19.375 1 31.17 480 SER A CA 1
ATOM 3731 C C . SER A 1 480 ? -32.75 25.734 -19.875 1 31.17 480 SER A C 1
ATOM 3733 O O . SER A 1 480 ? -33 24.766 -20.609 1 31.17 480 SER A O 1
ATOM 3735 N N . GLN A 1 481 ? -33.781 26.438 -19.375 1 27.12 481 GLN A N 1
ATOM 3736 C CA . GLN A 1 481 ? -35.062 26.078 -19.938 1 27.12 481 GLN A CA 1
ATOM 3737 C C . GLN A 1 481 ? -35.188 26.578 -21.375 1 27.12 481 GLN A C 1
ATOM 3739 O O . GLN A 1 481 ? -36 26.062 -22.156 1 27.12 481 GLN A O 1
ATOM 3744 N N . SER A 1 482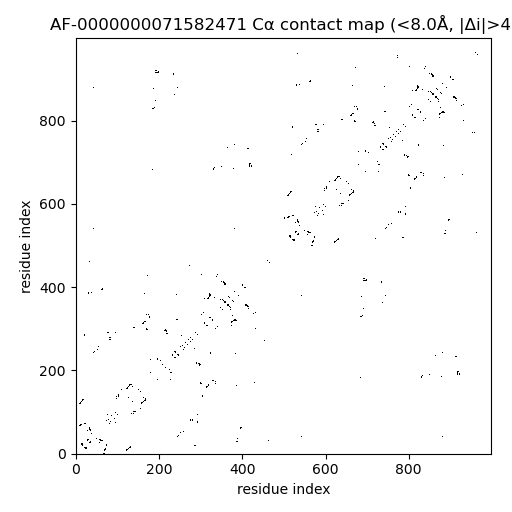 ? -34.656 27.734 -21.766 1 28.56 482 SER A N 1
ATOM 3745 C CA . SER A 1 482 ? -35.188 28.312 -23 1 28.56 482 SER A CA 1
ATOM 3746 C C . SER A 1 482 ? -34.594 27.609 -24.234 1 28.56 482 SER A C 1
ATOM 3748 O O . SER A 1 482 ? -35.156 27.703 -25.328 1 28.56 482 SER A O 1
ATOM 3750 N N . GLY A 1 483 ? -33.312 27.266 -24.281 1 25.91 483 GLY A N 1
ATOM 3751 C CA . GLY A 1 483 ? -32.75 27 -25.594 1 25.91 483 GLY A CA 1
ATOM 3752 C C . GLY A 1 483 ? -33.156 25.641 -26.156 1 25.91 483 GLY A C 1
ATOM 3753 O O . GLY A 1 483 ? -32.438 25.062 -26.969 1 25.91 483 GLY A O 1
ATOM 3754 N N . LEU A 1 484 ? -34.188 25.016 -25.578 1 24.17 484 LEU A N 1
ATOM 3755 C CA . LEU A 1 484 ? -34.656 23.781 -26.203 1 24.17 484 LEU A CA 1
ATOM 3756 C C . LEU A 1 484 ? -35.188 24.047 -27.609 1 24.17 484 LEU A C 1
ATOM 3758 O O . LEU A 1 484 ? -36.375 24.219 -27.812 1 24.17 484 LEU A O 1
ATOM 3762 N N . THR A 1 485 ? -34.594 25.109 -28.359 1 23.78 485 THR A N 1
ATOM 3763 C CA . THR A 1 485 ? -35.188 25.234 -29.688 1 23.78 485 THR A CA 1
ATOM 3764 C C . THR A 1 485 ? -35.094 23.906 -30.453 1 23.78 485 THR A C 1
ATOM 3766 O O . THR A 1 485 ? -34.188 23.094 -30.172 1 23.78 485 THR A O 1
ATOM 3769 N N . GLU A 1 486 ? -36.094 23.672 -31.359 1 24.02 486 GLU A N 1
ATOM 3770 C CA . GLU A 1 486 ? -36.5 22.609 -32.25 1 24.02 486 GLU A CA 1
ATOM 3771 C C . GLU A 1 486 ? -35.406 22.266 -33.281 1 24.02 486 GLU A C 1
ATOM 3773 O O . GLU A 1 486 ? -35 23.109 -34.031 1 24.02 486 GLU A O 1
ATOM 3778 N N . ILE A 1 487 ? -34.281 21.641 -32.844 1 22.89 487 ILE A N 1
ATOM 3779 C CA . ILE A 1 487 ? -33.344 21.234 -33.875 1 22.89 487 ILE A CA 1
ATOM 3780 C C . ILE A 1 487 ? -34.094 20.5 -35 1 22.89 487 ILE A C 1
ATOM 3782 O O . ILE A 1 487 ? -34.75 19.484 -34.75 1 22.89 487 ILE A O 1
ATOM 3786 N N . THR A 1 488 ? -34.594 21.25 -36.031 1 22.95 488 THR A N 1
ATOM 3787 C CA . THR A 1 488 ? -35.219 20.828 -37.281 1 22.95 488 THR A CA 1
ATOM 3788 C C . THR A 1 488 ? -34.375 19.75 -37.969 1 22.95 488 THR A C 1
ATOM 3790 O O . THR A 1 488 ? -33.156 19.828 -37.969 1 22.95 488 THR A O 1
ATOM 3793 N N . PRO A 1 489 ? -35.031 18.641 -38.406 1 23.66 489 PRO A N 1
ATOM 3794 C CA . PRO A 1 489 ? -34.469 17.453 -39.094 1 23.66 489 PRO A CA 1
ATOM 3795 C C . PRO A 1 489 ? -33.781 17.812 -40.406 1 23.66 489 PRO A C 1
ATOM 3797 O O . PRO A 1 489 ? -34.344 18.469 -41.25 1 23.66 489 PRO A O 1
ATOM 3800 N N . LEU A 1 490 ? -32.5 18.328 -40.344 1 20.34 490 LEU A N 1
ATOM 3801 C CA . LEU A 1 490 ? -31.859 18.625 -41.625 1 20.34 490 LEU A CA 1
ATOM 3802 C C . LEU A 1 490 ? -32.031 17.484 -42.594 1 20.34 490 LEU A C 1
ATOM 3804 O O . LEU A 1 490 ? -31.688 16.328 -42.312 1 20.34 490 LEU A O 1
ATOM 3808 N N . LYS A 1 491 ? -33.031 17.625 -43.562 1 21.83 491 LYS A N 1
ATOM 3809 C CA . LYS A 1 491 ? -33.25 16.844 -44.75 1 21.83 491 LYS A CA 1
ATOM 3810 C C . LYS A 1 491 ? -31.984 16.641 -45.562 1 21.83 491 LYS A C 1
ATOM 3812 O O . LYS A 1 491 ? -31.203 17.594 -45.719 1 21.83 491 LYS A O 1
ATOM 3817 N N . ALA A 1 492 ? -31.562 15.391 -45.688 1 23.56 492 ALA A N 1
ATOM 3818 C CA . ALA A 1 492 ? -30.547 14.797 -46.562 1 23.56 492 ALA A CA 1
ATOM 3819 C C . ALA A 1 492 ? -30.641 15.383 -47.969 1 23.56 492 ALA A C 1
ATOM 3821 O O . ALA A 1 492 ? -31.719 15.375 -48.594 1 23.56 492 ALA A O 1
ATOM 3822 N N . ARG A 1 493 ? -29.859 16.469 -48.375 1 21.83 493 ARG A N 1
ATOM 3823 C CA . ARG A 1 493 ? -29.672 17.062 -49.688 1 21.83 493 ARG A CA 1
ATOM 3824 C C . ARG A 1 493 ? -29.469 15.977 -50.75 1 21.83 493 ARG A C 1
ATOM 3826 O O . ARG A 1 493 ? -28.625 15.102 -50.594 1 21.83 493 ARG A O 1
ATOM 3833 N N . GLN A 1 494 ? -30.516 15.703 -51.5 1 22.06 494 GLN A N 1
ATOM 3834 C CA . GLN A 1 494 ? -30.594 14.969 -52.781 1 22.06 494 GLN A CA 1
ATOM 3835 C C . GLN A 1 494 ? -29.641 15.539 -53.812 1 22.06 494 GLN A C 1
ATOM 3837 O O . GLN A 1 494 ? -29.781 16.688 -54.219 1 22.06 494 GLN A O 1
ATOM 3842 N N . SER A 1 495 ? -28.234 15.586 -53.562 1 20.45 495 SER A N 1
ATOM 3843 C CA . SER A 1 495 ? -27.469 16.047 -54.688 1 20.45 495 SER A CA 1
ATOM 3844 C C . SER A 1 495 ? -27.906 15.336 -55.969 1 20.45 495 SER A C 1
ATOM 3846 O O . SER A 1 495 ? -27.828 14.109 -56.062 1 20.45 495 SER A O 1
ATOM 3848 N N . LYS A 1 496 ? -28.922 15.836 -56.688 1 23.94 496 LYS A N 1
ATOM 3849 C CA . LYS A 1 496 ? -29.391 15.539 -58.031 1 23.94 496 LYS A CA 1
ATOM 3850 C C . LYS A 1 496 ? -28.25 15.562 -59.031 1 23.94 496 LYS A C 1
ATOM 3852 O O . LYS A 1 496 ? -27.219 16.203 -58.812 1 23.94 496 LYS A O 1
ATOM 3857 N N . THR A 1 497 ? -28.562 14.898 -60.062 1 22.89 497 THR A N 1
ATOM 3858 C CA . THR A 1 497 ? -28.203 14.469 -61.406 1 22.89 497 THR A CA 1
ATOM 3859 C C . THR A 1 497 ? -27.938 15.672 -62.312 1 22.89 497 THR A C 1
ATOM 3861 O O . THR A 1 497 ? -28.844 16.453 -62.594 1 22.89 497 THR A O 1
ATOM 3864 N N . ILE A 1 498 ? -26.984 16.562 -62.031 1 21.19 498 ILE A N 1
ATOM 3865 C CA . ILE A 1 498 ? -26.703 17.5 -63.125 1 21.19 498 ILE A CA 1
ATOM 3866 C C . ILE A 1 498 ? -26.641 16.766 -64.438 1 21.19 498 ILE A C 1
ATOM 3868 O O . ILE A 1 498 ? -25.859 15.828 -64.625 1 21.19 498 ILE A O 1
ATOM 3872 N N . ASP A 1 499 ? -27.719 16.953 -65.188 1 22.58 499 ASP A N 1
ATOM 3873 C CA . ASP A 1 499 ? -27.812 17.172 -66.625 1 22.58 499 ASP A CA 1
ATOM 3874 C C . ASP A 1 499 ? -26.859 18.297 -67.062 1 22.58 499 ASP A C 1
ATOM 3876 O O . ASP A 1 499 ? -26.812 19.344 -66.438 1 22.58 499 ASP A O 1
ATOM 3880 N N . MET B 1 1 ? -18.578 -22.062 -24.375 1 32.38 1 MET B N 1
ATOM 3881 C CA . MET B 1 1 ? -17.359 -22.469 -25.062 1 32.38 1 MET B CA 1
ATOM 3882 C C . MET B 1 1 ? -16.906 -21.406 -26.047 1 32.38 1 MET B C 1
ATOM 3884 O O . MET B 1 1 ? -17.734 -20.734 -26.672 1 32.38 1 MET B O 1
ATOM 3888 N N . SER B 1 2 ? -15.766 -20.969 -25.75 1 37.81 2 SER B N 1
ATOM 3889 C CA . SER B 1 2 ? -15.375 -19.969 -26.734 1 37.81 2 SER B CA 1
ATOM 3890 C C . SER B 1 2 ? -15.711 -20.422 -28.156 1 37.81 2 SER B C 1
ATOM 3892 O O . SER B 1 2 ? -15.352 -21.531 -28.547 1 37.81 2 SER B O 1
ATOM 3894 N N . ASN B 1 3 ? -16.641 -19.984 -28.688 1 38.44 3 ASN B N 1
ATOM 3895 C CA . ASN B 1 3 ? -17.078 -20.094 -30.062 1 38.44 3 ASN B CA 1
ATOM 3896 C C . ASN B 1 3 ? -15.914 -19.938 -31.047 1 38.44 3 ASN B C 1
ATOM 3898 O O . ASN B 1 3 ? -16.109 -19.938 -32.25 1 38.44 3 ASN B O 1
ATOM 3902 N N . ASN B 1 4 ? -14.852 -19.25 -30.672 1 43.44 4 ASN B N 1
ATOM 3903 C CA . ASN B 1 4 ? -13.867 -19.031 -31.719 1 43.44 4 ASN B CA 1
ATOM 3904 C C . ASN B 1 4 ? -12.922 -20.219 -31.859 1 43.44 4 ASN B C 1
ATOM 3906 O O . ASN B 1 4 ? -12.328 -20.672 -30.859 1 43.44 4 ASN B O 1
ATOM 3910 N N . ASN B 1 5 ? -12.906 -20.984 -32.844 1 47.09 5 ASN B N 1
ATOM 3911 C CA . ASN B 1 5 ? -12.141 -22.156 -33.281 1 47.09 5 ASN B CA 1
ATOM 3912 C C . ASN B 1 5 ? -10.688 -22.078 -32.812 1 47.09 5 ASN B C 1
ATOM 3914 O O . ASN B 1 5 ? -10.086 -23.094 -32.469 1 47.09 5 ASN B O 1
ATOM 3918 N N . ASN B 1 6 ? -10.078 -20.938 -32.906 1 47.5 6 ASN B N 1
ATOM 3919 C CA . ASN B 1 6 ? -8.672 -20.781 -32.562 1 47.5 6 ASN B CA 1
ATOM 3920 C C . ASN B 1 6 ? -8.43 -20.875 -31.062 1 47.5 6 ASN B C 1
ATOM 3922 O O . ASN B 1 6 ? -7.332 -21.203 -30.625 1 47.5 6 ASN B O 1
ATOM 3926 N N . LEU B 1 7 ? -9.32 -20.484 -30.25 1 53.03 7 LEU B N 1
ATOM 3927 C CA . LEU B 1 7 ? -9.25 -20.547 -28.797 1 53.03 7 LEU B CA 1
ATOM 3928 C C . LEU B 1 7 ? -9.141 -22 -28.312 1 53.03 7 LEU B C 1
ATOM 3930 O O . LEU B 1 7 ? -8.695 -22.266 -27.203 1 53.03 7 LEU B O 1
ATOM 3934 N N . LEU B 1 8 ? -9.312 -22.938 -29.344 1 62 8 LEU B N 1
ATOM 3935 C CA . LEU B 1 8 ? -9.43 -24.344 -29 1 62 8 LEU B CA 1
ATOM 3936 C C . LEU B 1 8 ? -8.07 -25.031 -29.078 1 62 8 LEU B C 1
ATOM 3938 O O . LEU B 1 8 ? -7.934 -26.188 -28.672 1 62 8 LEU B O 1
ATOM 3942 N N . CYS B 1 9 ? -7.043 -24.203 -29.375 1 79.25 9 CYS B N 1
ATOM 3943 C CA . CYS B 1 9 ? -5.758 -24.875 -29.5 1 79.25 9 CYS B CA 1
ATOM 3944 C C . CYS B 1 9 ? -4.887 -24.656 -28.281 1 79.25 9 CYS B C 1
ATOM 3946 O O . CYS B 1 9 ? -3.785 -25.188 -28.188 1 79.25 9 CYS B O 1
ATOM 3948 N N . ILE B 1 10 ? -5.379 -23.922 -27.359 1 89.5 10 ILE B N 1
ATOM 3949 C CA . ILE B 1 10 ? -4.625 -23.656 -26.141 1 89.5 10 ILE B CA 1
ATOM 3950 C C . ILE B 1 10 ? -5.422 -24.125 -24.922 1 89.5 10 ILE B C 1
ATOM 3952 O O . ILE B 1 10 ? -6.629 -23.891 -24.844 1 89.5 10 ILE B O 1
ATOM 3956 N N . GLN B 1 11 ? -4.758 -24.797 -24.078 1 93.81 11 GLN B N 1
ATOM 3957 C CA . GLN B 1 11 ? -5.336 -25.25 -22.812 1 93.81 11 GLN B CA 1
ATOM 3958 C C . GLN B 1 11 ? -4.574 -24.688 -21.625 1 93.81 11 GLN B C 1
ATOM 3960 O O . GLN B 1 11 ? -3.342 -24.672 -21.609 1 93.81 11 GLN B O 1
ATOM 3965 N N . VAL B 1 12 ? -5.324 -24.141 -20.703 1 96.94 12 VAL B N 1
ATOM 3966 C CA . VAL B 1 12 ? -4.734 -23.656 -19.453 1 96.94 12 VAL B CA 1
ATOM 3967 C C . VAL B 1 12 ? -5.266 -24.469 -18.281 1 96.94 12 VAL B C 1
ATOM 3969 O O . VAL B 1 12 ? -6.48 -24.594 -18.094 1 96.94 12 VAL B O 1
ATOM 3972 N N . ILE B 1 13 ? -4.367 -25.047 -17.531 1 97.69 13 ILE B N 1
ATOM 3973 C CA . ILE B 1 13 ? -4.73 -25.688 -16.266 1 97.69 13 ILE B CA 1
ATOM 3974 C C . ILE B 1 13 ? -4.637 -24.672 -15.125 1 97.69 13 ILE B C 1
ATOM 3976 O O . ILE B 1 13 ? -3.662 -23.922 -15.031 1 97.69 13 ILE B O 1
ATOM 3980 N N . TRP B 1 14 ? -5.645 -24.625 -14.305 1 98.25 14 TRP B N 1
ATOM 3981 C CA . TRP B 1 14 ? -5.641 -23.734 -13.148 1 98.25 14 TRP B CA 1
ATOM 3982 C C . TRP B 1 14 ? -5.488 -24.516 -11.852 1 98.25 14 TRP B C 1
ATOM 3984 O O . TRP B 1 14 ? -6.203 -25.5 -11.625 1 98.25 14 TRP B O 1
ATOM 3994 N N . LEU B 1 15 ? -4.555 -24.031 -10.969 1 96.94 15 LEU B N 1
ATOM 3995 C CA . LEU B 1 15 ? -4.316 -24.656 -9.672 1 96.94 15 LEU B CA 1
ATOM 3996 C C . LEU B 1 15 ? -4.355 -23.609 -8.555 1 96.94 15 LEU B C 1
ATOM 3998 O O . LEU B 1 15 ? -3.525 -22.703 -8.516 1 96.94 15 LEU B O 1
ATOM 4002 N N . ASN B 1 16 ? -5.301 -23.766 -7.648 1 93.5 16 ASN B N 1
ATOM 4003 C CA . ASN B 1 16 ? -5.273 -22.984 -6.422 1 93.5 16 ASN B CA 1
ATOM 4004 C C . ASN B 1 16 ? -4.195 -23.469 -5.461 1 93.5 16 ASN B C 1
ATOM 4006 O O . ASN B 1 16 ? -3.66 -24.578 -5.637 1 93.5 16 ASN B O 1
ATOM 4010 N N . GLY B 1 17 ? -3.922 -22.578 -4.539 1 89.56 17 GLY B N 1
ATOM 4011 C CA . GLY B 1 17 ? -2.854 -22.906 -3.607 1 89.56 17 GLY B CA 1
ATOM 4012 C C . GLY B 1 17 ? -3.344 -23.609 -2.359 1 89.56 17 GLY B C 1
ATOM 4013 O O . GLY B 1 17 ? -4.09 -24.594 -2.443 1 89.56 17 GLY B O 1
ATOM 4014 N N . GLY B 1 18 ? -3.008 -23.141 -1.397 1 81.12 18 GLY B N 1
ATOM 4015 C CA . GLY B 1 18 ? -3.262 -23.734 -0.092 1 81.12 18 GLY B CA 1
ATOM 4016 C C . GLY B 1 18 ? -2.004 -23.922 0.734 1 81.12 18 GLY B C 1
ATOM 4017 O O . GLY B 1 18 ? -1.42 -22.938 1.214 1 81.12 18 GLY B O 1
ATOM 4018 N N . PRO B 1 19 ? -1.368 -24.906 0.7 1 83.06 19 PRO B N 1
ATOM 4019 C CA . PRO B 1 19 ? -1.732 -26.062 -0.114 1 83.06 19 PRO B CA 1
ATOM 4020 C C . PRO B 1 19 ? -3.066 -26.688 0.3 1 83.06 19 PRO B C 1
ATOM 4022 O O . PRO B 1 19 ? -3.539 -26.453 1.415 1 83.06 19 PRO B O 1
ATOM 4025 N N . GLY B 1 20 ? -3.66 -27.344 -0.664 1 81.5 20 GLY B N 1
ATOM 4026 C CA . GLY B 1 20 ? -4.828 -28.156 -0.371 1 81.5 20 GLY B CA 1
ATOM 4027 C C . GLY B 1 20 ? -6.137 -27.453 -0.662 1 81.5 20 GLY B C 1
ATOM 4028 O O . GLY B 1 20 ? -7.195 -27.891 -0.202 1 81.5 20 GLY B O 1
ATOM 4029 N N . CYS B 1 21 ? -5.984 -26.375 -1.4 1 88.5 21 CYS B N 1
ATOM 4030 C CA . CYS B 1 21 ? -7.234 -25.688 -1.744 1 88.5 21 CYS B CA 1
ATOM 4031 C C . CYS B 1 21 ? -7.703 -26.094 -3.137 1 88.5 21 CYS B C 1
ATOM 4033 O O . CYS B 1 21 ? -6.891 -26.234 -4.055 1 88.5 21 CYS B O 1
ATOM 4035 N N . SER B 1 22 ? -8.992 -26.25 -3.215 1 91 22 SER B N 1
ATOM 4036 C CA . SER B 1 22 ? -9.625 -26.75 -4.434 1 91 22 SER B CA 1
ATOM 4037 C C . SER B 1 22 ? -9.539 -25.719 -5.562 1 91 22 SER B C 1
ATOM 4039 O O . SER B 1 22 ? -9.766 -24.531 -5.344 1 91 22 SER B O 1
ATOM 4041 N N . SER B 1 23 ? -9.273 -26.188 -6.754 1 94.88 23 SER B N 1
ATOM 4042 C CA . SER B 1 23 ? -9.242 -25.312 -7.926 1 94.88 23 SER B CA 1
ATOM 4043 C C . SER B 1 23 ? -10.641 -24.922 -8.367 1 94.88 23 SER B C 1
ATOM 4045 O O . SER B 1 23 ? -10.812 -24 -9.172 1 94.88 23 SER B O 1
ATOM 4047 N N . MET B 1 24 ? -11.625 -25.5 -7.738 1 92.81 24 MET B N 1
ATOM 4048 C CA . MET B 1 24 ? -13 -25.125 -8.039 1 92.81 24 MET B CA 1
ATOM 4049 C C . MET B 1 24 ? -13.305 -23.719 -7.52 1 92.81 24 MET B C 1
ATOM 4051 O O . MET B 1 24 ? -14.242 -23.078 -7.988 1 92.81 24 MET B O 1
ATOM 4055 N N . ILE B 1 25 ? -12.516 -23.359 -6.598 1 89.75 25 ILE B N 1
ATOM 4056 C CA . ILE B 1 25 ? -12.609 -21.969 -6.164 1 89.75 25 ILE B CA 1
ATOM 4057 C C . ILE B 1 25 ? -12.32 -21.047 -7.34 1 89.75 25 ILE B C 1
ATOM 4059 O O . ILE B 1 25 ? -13.047 -20.062 -7.566 1 89.75 25 ILE B O 1
ATOM 4063 N N . GLY B 1 26 ? -11.25 -21.344 -8.062 1 93.25 26 GLY B N 1
ATOM 4064 C CA . GLY B 1 26 ? -10.93 -20.578 -9.258 1 93.25 26 GLY B CA 1
ATOM 4065 C C . GLY B 1 26 ? -12.039 -20.578 -10.289 1 93.25 26 GLY B C 1
ATOM 4066 O O . GLY B 1 26 ? -12.305 -19.562 -10.93 1 93.25 26 GLY B O 1
ATOM 4067 N N . LEU B 1 27 ? -12.695 -21.641 -10.406 1 93.38 27 LEU B N 1
ATOM 4068 C CA . LEU B 1 27 ? -13.781 -21.812 -11.359 1 93.38 27 LEU B CA 1
ATOM 4069 C C . LEU B 1 27 ? -14.953 -20.906 -11.016 1 93.38 27 LEU B C 1
ATOM 4071 O O . LEU B 1 27 ? -15.555 -20.281 -11.898 1 93.38 27 LEU B O 1
ATOM 4075 N N . LEU B 1 28 ? -15.266 -20.797 -9.758 1 89 28 LEU B N 1
ATOM 4076 C CA . LEU B 1 28 ? -16.516 -20.156 -9.391 1 89 28 LEU B CA 1
ATOM 4077 C C . LEU B 1 28 ? -16.297 -18.703 -8.961 1 89 28 LEU B C 1
ATOM 4079 O O . LEU B 1 28 ? -17.234 -17.922 -8.914 1 89 28 LEU B O 1
ATOM 4083 N N . VAL B 1 29 ? -15.078 -18.312 -8.641 1 87 29 VAL B N 1
ATOM 4084 C CA . VAL B 1 29 ? -14.953 -16.984 -8.039 1 87 29 VAL B CA 1
ATOM 4085 C C . VAL B 1 29 ? -13.82 -16.219 -8.711 1 87 29 VAL B C 1
ATOM 4087 O O . VAL B 1 29 ? -13.781 -14.984 -8.672 1 87 29 VAL B O 1
ATOM 4090 N N . GLU B 1 30 ? -12.969 -16.859 -9.344 1 91.88 30 GLU B N 1
ATOM 4091 C CA . GLU B 1 30 ? -11.781 -16.172 -9.844 1 91.88 30 GLU B CA 1
ATOM 4092 C C . GLU B 1 30 ? -11.828 -16 -11.359 1 91.88 30 GLU B C 1
ATOM 4094 O O . GLU B 1 30 ? -12.305 -14.984 -11.859 1 91.88 30 GLU B O 1
ATOM 4099 N N . ASN B 1 31 ? -11.422 -16.953 -12.102 1 95.88 31 ASN B N 1
ATOM 4100 C CA . ASN B 1 31 ? -11.211 -16.719 -13.531 1 95.88 31 ASN B CA 1
ATOM 4101 C C . ASN B 1 31 ? -12.133 -17.578 -14.375 1 95.88 31 ASN B C 1
ATOM 4103 O O . ASN B 1 31 ? -11.938 -17.703 -15.586 1 95.88 31 ASN B O 1
ATOM 4107 N N . GLY B 1 32 ? -13.125 -18.188 -13.742 1 95.19 32 GLY B N 1
ATOM 4108 C CA . GLY B 1 32 ? -14.102 -18.984 -14.469 1 95.19 32 GLY B CA 1
ATOM 4109 C C . GLY B 1 32 ? -15.25 -18.156 -15.023 1 95.19 32 GLY B C 1
ATOM 4110 O O . GLY B 1 32 ? -15.258 -16.922 -14.891 1 95.19 32 GLY B O 1
ATOM 4111 N N . PRO B 1 33 ? -16.141 -18.797 -15.688 1 93.38 33 PRO B N 1
ATOM 4112 C CA . PRO B 1 33 ? -17.234 -18.094 -16.344 1 93.38 33 PRO B CA 1
ATOM 4113 C C . PRO B 1 33 ? -18.266 -17.562 -15.367 1 93.38 33 PRO B C 1
ATOM 4115 O O . PRO B 1 33 ? -19.125 -16.75 -15.742 1 93.38 33 PRO B O 1
ATOM 4118 N N . ILE B 1 34 ? -18.234 -18.062 -14.148 1 88 34 ILE B N 1
ATOM 4119 C CA . ILE B 1 34 ? -19.125 -17.594 -13.094 1 88 34 ILE B CA 1
ATOM 4120 C C . ILE B 1 34 ? -18.312 -16.953 -11.969 1 88 34 ILE B C 1
ATOM 4122 O O . ILE B 1 34 ? -17.156 -17.328 -11.75 1 88 34 ILE B O 1
ATOM 4126 N N . THR B 1 35 ? -18.953 -15.953 -11.406 1 85.62 35 THR B N 1
ATOM 4127 C CA . THR B 1 35 ? -18.266 -15.297 -10.305 1 85.62 35 THR B CA 1
ATOM 4128 C C . THR B 1 35 ? -19.266 -14.789 -9.266 1 85.62 35 THR B C 1
ATOM 4130 O O . THR B 1 35 ? -20.469 -15.031 -9.391 1 85.62 35 THR B O 1
ATOM 4133 N N . LEU B 1 36 ? -18.688 -14.352 -8.164 1 77.5 36 LEU B N 1
ATOM 4134 C CA . LEU B 1 36 ? -19.469 -13.648 -7.152 1 77.5 36 LEU B CA 1
ATOM 4135 C C . LEU B 1 36 ? -19.281 -12.141 -7.258 1 77.5 36 LEU B C 1
ATOM 4137 O O . LEU B 1 36 ? -18.25 -11.68 -7.754 1 77.5 36 LEU B O 1
ATOM 4141 N N . PRO B 1 37 ? -20.297 -11.438 -6.949 1 65.69 37 PRO B N 1
ATOM 4142 C CA . PRO B 1 37 ? -20.125 -9.984 -6.984 1 65.69 37 PRO B CA 1
ATOM 4143 C C . PRO B 1 37 ? -18.906 -9.516 -6.191 1 65.69 37 PRO B C 1
ATOM 4145 O O . PRO B 1 37 ? -18.656 -10.008 -5.09 1 65.69 37 PRO B O 1
ATOM 4148 N N . THR B 1 38 ? -17.922 -8.945 -7.059 1 60.38 38 THR B N 1
ATOM 4149 C CA . THR B 1 38 ? -16.625 -8.539 -6.52 1 60.38 38 THR B CA 1
ATOM 4150 C C . THR B 1 38 ? -16.703 -7.16 -5.883 1 60.38 38 THR B C 1
ATOM 4152 O O . THR B 1 38 ? -17.5 -6.32 -6.309 1 60.38 38 THR B O 1
ATOM 4155 N N . PHE B 1 39 ? -16.234 -7.004 -4.719 1 51.66 39 PHE B N 1
ATOM 4156 C CA . PHE B 1 39 ? -16.156 -5.648 -4.184 1 51.66 39 PHE B CA 1
ATOM 4157 C C . PHE B 1 39 ? -14.75 -5.09 -4.305 1 51.66 39 PHE B C 1
ATOM 4159 O O . PHE B 1 39 ? -13.773 -5.836 -4.219 1 51.66 39 PHE B O 1
ATOM 4166 N N . PRO B 1 40 ? -14.758 -3.875 -4.723 1 50.62 40 PRO B N 1
ATOM 4167 C CA . PRO B 1 40 ? -13.461 -3.215 -4.906 1 50.62 40 PRO B CA 1
ATOM 4168 C C . PRO B 1 40 ? -12.625 -3.188 -3.629 1 50.62 40 PRO B C 1
ATOM 4170 O O . PRO B 1 40 ? -13.172 -3.225 -2.527 1 50.62 40 PRO B O 1
ATOM 4173 N N . SER B 1 41 ? -11.32 -3.402 -3.834 1 50.41 41 SER B N 1
ATOM 4174 C CA . SER B 1 41 ? -10.352 -3.172 -2.766 1 50.41 41 SER B CA 1
ATOM 4175 C C . SER B 1 41 ? -10.617 -1.852 -2.051 1 50.41 41 SER B C 1
ATOM 4177 O O . SER B 1 41 ? -11.078 -0.889 -2.668 1 50.41 41 SER B O 1
ATOM 4179 N N . GLY B 1 42 ? -10.492 -1.711 -0.653 1 47.56 42 GLY B N 1
ATOM 4180 C CA . GLY B 1 42 ? -10.594 -0.489 0.128 1 47.56 42 GLY B CA 1
ATOM 4181 C C . GLY B 1 42 ? -11.945 -0.329 0.807 1 47.56 42 GLY B C 1
ATOM 4182 O O . GLY B 1 42 ? -12.18 0.657 1.509 1 47.56 42 GLY B O 1
ATOM 4183 N N . ILE B 1 43 ? -12.914 -1.194 0.364 1 47.81 43 ILE B N 1
ATOM 4184 C CA . ILE B 1 43 ? -14.211 -0.972 0.986 1 47.81 43 ILE B CA 1
ATOM 4185 C C . ILE B 1 43 ? -14.273 -1.691 2.332 1 47.81 43 ILE B C 1
ATOM 4187 O O . ILE B 1 43 ? -14.023 -2.896 2.41 1 47.81 43 ILE B O 1
ATOM 4191 N N . PRO B 1 44 ? -14.352 -0.851 3.387 1 44.28 44 PRO B N 1
ATOM 4192 C CA . PRO B 1 44 ? -14.445 -1.434 4.727 1 44.28 44 PRO B CA 1
ATOM 4193 C C . PRO B 1 44 ? -15.469 -2.561 4.812 1 44.28 44 PRO B C 1
ATOM 4195 O O . PRO B 1 44 ? -16.453 -2.564 4.062 1 44.28 44 PRO B O 1
ATOM 4198 N N . PRO B 1 45 ? -15.133 -3.508 5.875 1 42.03 45 PRO B N 1
ATOM 4199 C CA . PRO B 1 45 ? -16.062 -4.605 6.137 1 42.03 45 PRO B CA 1
ATOM 4200 C C . PRO B 1 45 ? -17.453 -4.113 6.535 1 42.03 45 PRO B C 1
ATOM 4202 O O . PRO B 1 45 ? -17.594 -3.068 7.176 1 42.03 45 PRO B O 1
ATOM 4205 N N . GLY B 1 46 ? -18.578 -4.875 6.133 1 43.88 46 GLY B N 1
ATOM 4206 C CA . GLY B 1 46 ? -19.969 -4.641 6.496 1 43.88 46 GLY B CA 1
ATOM 4207 C C . GLY B 1 46 ? -20.719 -3.807 5.477 1 43.88 46 GLY B C 1
ATOM 4208 O O . GLY B 1 46 ? -21.953 -3.734 5.512 1 43.88 46 GLY B O 1
ATOM 4209 N N . LYS B 1 47 ? -20.031 -2.924 5 1 44.72 47 LYS B N 1
ATOM 4210 C CA . LYS B 1 47 ? -20.75 -2.189 3.965 1 44.72 47 LYS B CA 1
ATOM 4211 C C . LYS B 1 47 ? -20.734 -2.949 2.641 1 44.72 47 LYS B C 1
ATOM 4213 O O . LYS B 1 47 ? -21.312 -2.49 1.65 1 44.72 47 LYS B O 1
ATOM 4218 N N . ASN B 1 48 ? -19.938 -3.992 2.73 1 45.94 48 ASN B N 1
ATOM 4219 C CA . ASN B 1 48 ? -19.859 -4.723 1.47 1 45.94 48 ASN B CA 1
ATOM 4220 C C . ASN B 1 48 ? -20.844 -5.879 1.43 1 45.94 48 ASN B C 1
ATOM 4222 O O . ASN B 1 48 ? -20.688 -6.867 2.146 1 45.94 48 ASN B O 1
ATOM 4226 N N . PRO B 1 49 ? -21.938 -5.641 1.013 1 44.31 49 PRO B N 1
ATOM 4227 C CA . PRO B 1 49 ? -22.906 -6.734 0.916 1 44.31 49 PRO B CA 1
ATOM 4228 C C . PRO B 1 49 ? -22.281 -8.023 0.387 1 44.31 49 PRO B C 1
ATOM 4230 O O . PRO B 1 49 ? -22.734 -9.117 0.738 1 44.31 49 PRO B O 1
ATOM 4233 N N . SER B 1 50 ? -21.547 -7.984 -0.528 1 46.38 50 SER B N 1
ATOM 4234 C CA . SER B 1 50 ? -21.281 -9.148 -1.364 1 46.38 50 SER B CA 1
ATOM 4235 C C . SER B 1 50 ? -20.391 -10.156 -0.646 1 46.38 50 SER B C 1
ATOM 4237 O O . SER B 1 50 ? -20.234 -11.289 -1.105 1 46.38 50 SER B O 1
ATOM 4239 N N . SER B 1 51 ? -19.547 -9.641 0.235 1 50.56 51 SER B N 1
ATOM 4240 C CA . SER B 1 51 ? -18.891 -10.727 0.954 1 50.56 51 SER B CA 1
ATOM 4241 C C . SER B 1 51 ? -19.891 -11.5 1.812 1 50.56 51 SER B C 1
ATOM 4243 O O . SER B 1 51 ? -19.5 -12.344 2.621 1 50.56 51 SER B O 1
ATOM 4245 N N . SER B 1 52 ? -21.062 -11.305 1.392 1 54.34 52 SER B N 1
ATOM 4246 C CA . SER B 1 52 ? -22.062 -11.984 2.219 1 54.34 52 SER B CA 1
ATOM 4247 C C . SER B 1 52 ? -22.141 -13.461 1.865 1 54.34 52 SER B C 1
ATOM 4249 O O . SER B 1 52 ? -21.969 -13.844 0.705 1 54.34 52 SER B O 1
ATOM 4251 N N . MET B 1 53 ? -22.094 -14.195 2.811 1 60.94 53 MET B N 1
ATOM 4252 C CA . MET B 1 53 ? -22.234 -15.648 2.816 1 60.94 53 MET B CA 1
ATOM 4253 C C . MET B 1 53 ? -23.328 -16.094 1.86 1 60.94 53 MET B C 1
ATOM 4255 O O . MET B 1 53 ? -23.266 -17.188 1.298 1 60.94 53 MET B O 1
ATOM 4259 N N . GLY B 1 54 ? -24.109 -15.172 1.412 1 63.38 54 GLY B N 1
ATOM 4260 C CA . GLY B 1 54 ? -25.25 -15.594 0.61 1 63.38 54 GLY B CA 1
ATOM 4261 C C . GLY B 1 54 ? -25.312 -14.906 -0.741 1 63.38 54 GLY B C 1
ATOM 4262 O O . GLY B 1 54 ? -26.375 -14.82 -1.349 1 63.38 54 GLY B O 1
ATOM 4263 N N . ALA B 1 55 ? -24.156 -14.531 -1.19 1 70.44 55 ALA B N 1
ATOM 4264 C CA . ALA B 1 55 ? -24.172 -13.844 -2.48 1 70.44 55 ALA B CA 1
ATOM 4265 C C . ALA B 1 55 ? -24.516 -14.812 -3.611 1 70.44 55 ALA B C 1
ATOM 4267 O O . ALA B 1 55 ? -24.141 -15.992 -3.562 1 70.44 55 ALA B O 1
ATOM 4268 N N . LEU B 1 56 ? -25.219 -14.328 -4.613 1 75.38 56 LEU B N 1
ATOM 4269 C CA . LEU B 1 56 ? -25.594 -15.141 -5.762 1 75.38 56 LEU B CA 1
ATOM 4270 C C . LEU B 1 56 ? -24.547 -15.047 -6.867 1 75.38 56 LEU B C 1
ATOM 4272 O O . LEU B 1 56 ? -23.984 -13.977 -7.102 1 75.38 56 LEU B O 1
ATOM 4276 N N . PHE B 1 57 ? -24.344 -16.203 -7.477 1 82.81 57 PHE B N 1
ATOM 4277 C CA . PHE B 1 57 ? -23.406 -16.266 -8.594 1 82.81 57 PHE B CA 1
ATOM 4278 C C . PHE B 1 57 ? -23.891 -15.367 -9.742 1 82.81 57 PHE B C 1
ATOM 4280 O O . PHE B 1 57 ? -25.094 -15.234 -9.961 1 82.81 57 PHE B O 1
ATOM 4287 N N . THR B 1 58 ? -22.938 -14.766 -10.352 1 84.44 58 THR B N 1
ATOM 4288 C CA . THR B 1 58 ? -23.203 -13.969 -11.547 1 84.44 58 THR B CA 1
ATOM 4289 C C . THR B 1 58 ? -22.219 -14.344 -12.656 1 84.44 58 THR B C 1
ATOM 4291 O O . THR B 1 58 ? -21.203 -14.984 -12.406 1 84.44 58 THR B O 1
ATOM 4294 N N . SER B 1 59 ? -22.609 -14.016 -13.93 1 89.88 59 SER B N 1
ATOM 4295 C CA . SER B 1 59 ? -21.703 -14.266 -15.047 1 89.88 59 SER B CA 1
ATOM 4296 C C . SER B 1 59 ? -20.438 -13.43 -14.93 1 89.88 59 SER B C 1
ATOM 4298 O O . SER B 1 59 ? -20.484 -12.281 -14.477 1 89.88 59 SER B O 1
ATOM 4300 N N . ASN B 1 60 ? -19.391 -14 -15.383 1 92.31 60 ASN B N 1
ATOM 4301 C CA . ASN B 1 60 ? -18.109 -13.328 -15.391 1 92.31 60 ASN B CA 1
ATOM 4302 C C . ASN B 1 60 ? -17.703 -12.883 -16.797 1 92.31 60 ASN B C 1
ATOM 4304 O O . ASN B 1 60 ? -17.234 -13.688 -17.594 1 92.31 60 ASN B O 1
ATOM 4308 N N . PRO B 1 61 ? -17.812 -11.641 -17.078 1 92.75 61 PRO B N 1
ATOM 4309 C CA . PRO B 1 61 ? -17.469 -11.188 -18.422 1 92.75 61 PRO B CA 1
ATOM 4310 C C . PRO B 1 61 ? -15.969 -11.219 -18.703 1 92.75 61 PRO B C 1
ATOM 4312 O O . PRO B 1 61 ? -15.539 -11.078 -19.844 1 92.75 61 PRO B O 1
ATOM 4315 N N . PHE B 1 62 ? -15.242 -11.508 -17.719 1 94.69 62 PHE B N 1
ATOM 4316 C CA . PHE B 1 62 ? -13.789 -11.508 -17.891 1 94.69 62 PHE B CA 1
ATOM 4317 C C . PHE B 1 62 ? -13.211 -12.883 -17.594 1 94.69 62 PHE B C 1
ATOM 4319 O O . PHE B 1 62 ? -12.117 -13 -17.031 1 94.69 62 PHE B O 1
ATOM 4326 N N . ALA B 1 63 ? -13.914 -13.883 -17.922 1 95.56 63 ALA B N 1
ATOM 4327 C CA . ALA B 1 63 ? -13.484 -15.266 -17.734 1 95.56 63 ALA B CA 1
ATOM 4328 C C . ALA B 1 63 ? -12.305 -15.602 -18.64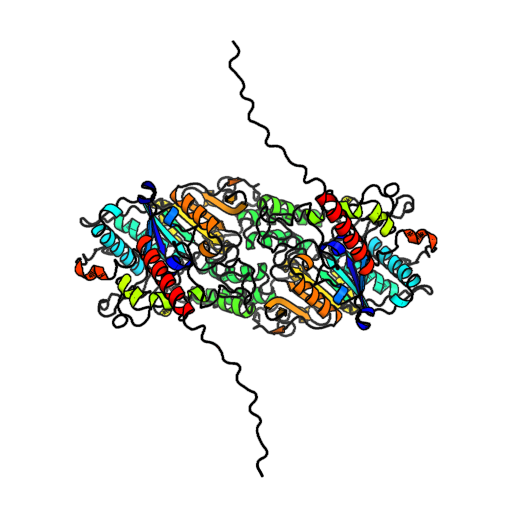1 1 95.56 63 ALA B C 1
ATOM 4330 O O . ALA B 1 63 ? -12.258 -15.156 -19.797 1 95.56 63 ALA B O 1
ATOM 4331 N N . TRP B 1 64 ? -11.414 -16.391 -18.125 1 96.88 64 TRP B N 1
ATOM 4332 C CA . TRP B 1 64 ? -10.258 -16.797 -18.922 1 96.88 64 TRP B CA 1
ATOM 4333 C C . TRP B 1 64 ? -10.68 -17.734 -20.047 1 96.88 64 TRP B C 1
ATOM 4335 O O . TRP B 1 64 ? -9.93 -17.938 -21.016 1 96.88 64 TRP B O 1
ATOM 4345 N N . THR B 1 65 ? -11.891 -18.203 -20.031 1 94.31 65 THR B N 1
ATOM 4346 C CA . THR B 1 65 ? -12.414 -19.047 -21.094 1 94.31 65 THR B CA 1
ATOM 4347 C C . THR B 1 65 ? -12.562 -18.266 -22.391 1 94.31 65 THR B C 1
ATOM 4349 O O . THR B 1 65 ? -12.734 -18.859 -23.469 1 94.31 65 THR B O 1
ATOM 4352 N N . ARG B 1 66 ? -12.43 -17.062 -22.266 1 93.06 66 ARG B N 1
ATOM 4353 C CA . ARG B 1 66 ? -12.477 -16.219 -23.453 1 93.06 66 ARG B CA 1
ATOM 4354 C C . ARG B 1 66 ? -11.164 -16.297 -24.234 1 93.06 66 ARG B C 1
ATOM 4356 O O . ARG B 1 66 ? -11.102 -15.875 -25.391 1 93.06 66 ARG B O 1
ATOM 4363 N N . LYS B 1 67 ? -10.148 -16.859 -23.641 1 93.31 67 LYS B N 1
ATOM 4364 C CA . LYS B 1 67 ? -8.836 -16.859 -24.266 1 93.31 67 LYS B CA 1
ATOM 4365 C C . LYS B 1 67 ? -8.297 -18.281 -24.422 1 93.31 67 LYS B C 1
ATOM 4367 O O . LYS B 1 67 ? -7.371 -18.516 -25.203 1 93.31 67 LYS B O 1
ATOM 4372 N N . SER B 1 68 ? -8.898 -19.188 -23.734 1 93.44 68 SER B N 1
ATOM 4373 C CA . SER B 1 68 ? -8.375 -20.547 -23.734 1 93.44 68 SER B CA 1
ATOM 4374 C C . SER B 1 68 ? -9.414 -21.547 -23.234 1 93.44 68 SER B C 1
ATOM 4376 O O . SER B 1 68 ? -10.414 -21.156 -22.625 1 93.44 68 SER B O 1
ATOM 4378 N N . ALA B 1 69 ? -9.148 -22.844 -23.656 1 91.5 69 ALA B N 1
ATOM 4379 C CA . ALA B 1 69 ? -9.797 -23.906 -22.906 1 91.5 69 ALA B CA 1
ATOM 4380 C C . ALA B 1 69 ? -9.219 -24 -21.484 1 91.5 69 ALA B C 1
ATOM 4382 O O . ALA B 1 69 ? -8.008 -23.875 -21.297 1 91.5 69 ALA B O 1
ATOM 4383 N N . MET B 1 70 ? -10.125 -24.188 -20.562 1 94.31 70 MET B N 1
ATOM 4384 C CA . MET B 1 70 ? -9.664 -24.219 -19.172 1 94.31 70 MET B CA 1
ATOM 4385 C C . MET B 1 70 ? -9.875 -25.594 -18.547 1 94.31 70 MET B C 1
ATOM 4387 O O . MET B 1 70 ? -10.891 -26.234 -18.812 1 94.31 70 MET B O 1
ATOM 4391 N N . LEU B 1 71 ? -8.898 -26.031 -17.797 1 94.31 71 LEU B N 1
ATOM 4392 C CA . LEU B 1 71 ? -8.984 -27.234 -16.984 1 94.31 71 LEU B CA 1
ATOM 4393 C C . LEU B 1 71 ? -8.695 -26.906 -15.516 1 94.31 71 LEU B C 1
ATOM 4395 O O . LEU B 1 71 ? -7.633 -26.375 -15.188 1 94.31 71 LEU B O 1
ATOM 4399 N N . TYR B 1 72 ? -9.664 -27.141 -14.641 1 95.31 72 TYR B N 1
ATOM 4400 C CA . TYR B 1 72 ? -9.5 -26.953 -13.203 1 95.31 72 TYR B CA 1
ATOM 4401 C C . TYR B 1 72 ? -9.273 -28.281 -12.5 1 95.31 72 TYR B C 1
ATOM 4403 O O . TYR B 1 72 ? -10.141 -29.156 -12.516 1 95.31 72 TYR B O 1
ATOM 4411 N N . VAL B 1 73 ? -8.117 -28.422 -11.867 1 94.69 73 VAL B N 1
ATOM 4412 C CA . VAL B 1 73 ? -7.746 -29.719 -11.305 1 94.69 73 VAL B CA 1
ATOM 4413 C C . VAL B 1 73 ? -7.645 -29.625 -9.789 1 94.69 73 VAL B C 1
ATOM 4415 O O . VAL B 1 73 ? -6.898 -28.797 -9.258 1 94.69 73 VAL B O 1
ATOM 4418 N N . GLU B 1 74 ? -8.453 -30.406 -9.109 1 91.75 74 GLU B N 1
ATOM 4419 C CA . GLU B 1 74 ? -8.305 -30.516 -7.66 1 91.75 74 GLU B CA 1
ATOM 4420 C C . GLU B 1 74 ? -7.129 -31.406 -7.281 1 91.75 74 GLU B C 1
ATOM 4422 O O . GLU B 1 74 ? -7.129 -32.594 -7.57 1 91.75 74 GLU B O 1
ATOM 4427 N N . GLN B 1 75 ? -6.266 -30.797 -6.738 1 88.19 75 GLN B N 1
ATOM 4428 C CA . GLN B 1 75 ? -5.035 -31.469 -6.328 1 88.19 75 GLN B CA 1
ATOM 4429 C C . GLN B 1 75 ? -4.453 -30.828 -5.07 1 88.19 75 GLN B C 1
ATOM 4431 O O . GLN B 1 75 ? -4.727 -29.672 -4.773 1 88.19 75 GLN B O 1
ATOM 4436 N N . PRO B 1 76 ? -3.525 -31.609 -4.305 1 84.94 76 PRO B N 1
ATOM 4437 C CA . PRO B 1 76 ? -3.172 -33.031 -4.434 1 84.94 76 PRO B CA 1
ATOM 4438 C C . PRO B 1 76 ? -4.328 -33.969 -4.082 1 84.94 76 PRO B C 1
ATOM 4440 O O . PRO B 1 76 ? -5.422 -33.5 -3.758 1 84.94 76 PRO B O 1
ATOM 4443 N N . GLY B 1 77 ? -4.098 -35.188 -4.316 1 81.69 77 GLY B N 1
ATOM 4444 C CA . GLY B 1 77 ? -5.117 -36.125 -3.902 1 81.69 77 GLY B CA 1
ATOM 4445 C C . GLY B 1 77 ? -5.664 -35.875 -2.514 1 81.69 77 GLY B C 1
ATOM 4446 O O . GLY B 1 77 ? -4.902 -35.594 -1.586 1 81.69 77 GLY B O 1
ATOM 4447 N N . GLY B 1 78 ? -7.043 -35.844 -2.387 1 80.25 78 GLY B N 1
ATOM 4448 C CA . GLY B 1 78 ? -7.695 -35.562 -1.118 1 80.25 78 GLY B CA 1
ATOM 4449 C C . GLY B 1 78 ? -8.359 -34.219 -1.077 1 80.25 78 GLY B C 1
ATOM 4450 O O . GLY B 1 78 ? -9.18 -33.938 -0.194 1 80.25 78 GLY B O 1
ATOM 4451 N N . VAL B 1 79 ? -8.023 -33.469 -2.043 1 86.5 79 VAL B N 1
ATOM 4452 C CA . VAL B 1 79 ? -8.594 -32.125 -2.107 1 86.5 79 VAL B CA 1
ATOM 4453 C C . VAL B 1 79 ? -9.898 -32.156 -2.9 1 86.5 79 VAL B C 1
ATOM 4455 O O . VAL B 1 79 ? -9.977 -32.781 -3.953 1 86.5 79 VAL B O 1
ATOM 4458 N N . GLY B 1 80 ? -10.898 -31.469 -2.369 1 88.62 80 GLY B N 1
ATOM 4459 C CA . GLY B 1 80 ? -12.188 -31.406 -3.041 1 88.62 80 GLY B CA 1
ATOM 4460 C C . GLY B 1 80 ? -12.797 -32.781 -3.279 1 88.62 80 GLY B C 1
ATOM 4461 O O . GLY B 1 80 ? -12.906 -33.562 -2.354 1 88.62 80 GLY B O 1
ATOM 4462 N N . TYR B 1 81 ? -13.07 -33.031 -4.551 1 87.69 81 TYR B N 1
ATOM 4463 C CA . TYR B 1 81 ? -13.695 -34.281 -4.906 1 87.69 81 TYR B CA 1
ATOM 4464 C C . TYR B 1 81 ? -12.641 -35.344 -5.207 1 87.69 81 TYR B C 1
ATOM 4466 O O . TYR B 1 81 ? -12.969 -36.531 -5.418 1 87.69 81 TYR B O 1
ATOM 4474 N N . SER B 1 82 ? -11.398 -34.812 -5.27 1 80.19 82 SER B N 1
ATOM 4475 C CA . SER B 1 82 ? -10.359 -35.75 -5.617 1 80.19 82 SER B CA 1
ATOM 4476 C C . SER B 1 82 ? -10.148 -36.781 -4.504 1 80.19 82 SER B C 1
ATOM 4478 O O . SER B 1 82 ? -10.039 -36.406 -3.332 1 80.19 82 SER B O 1
ATOM 4480 N N . SER B 1 83 ? -11.141 -37.688 -4.355 1 59.97 83 SER B N 1
ATOM 4481 C CA . SER B 1 83 ? -11.172 -38.719 -3.312 1 59.97 83 SER B CA 1
ATOM 4482 C C . SER B 1 83 ? -9.883 -39.531 -3.293 1 59.97 83 SER B C 1
ATOM 4484 O O . SER B 1 83 ? -9.477 -40.062 -4.316 1 59.97 83 SER B O 1
ATOM 4486 N N . ALA B 1 84 ? -8.867 -39.062 -2.527 1 52.5 84 ALA B N 1
ATOM 4487 C CA . ALA B 1 84 ? -7.906 -40.125 -2.27 1 52.5 84 ALA B CA 1
ATOM 4488 C C . ALA B 1 84 ? -8.562 -41.281 -1.502 1 52.5 84 ALA B C 1
ATOM 4490 O O . ALA B 1 84 ? -8.75 -41.188 -0.286 1 52.5 84 ALA B O 1
ATOM 4491 N N . SER B 1 85 ? -9.672 -41.562 -1.748 1 44.41 85 SER B N 1
ATOM 4492 C CA . SER B 1 85 ? -10.148 -42.594 -0.825 1 44.41 85 SER B CA 1
ATOM 4493 C C . SER B 1 85 ? -9.016 -43.531 -0.392 1 44.41 85 SER B C 1
ATOM 4495 O O . SER B 1 85 ? -8.188 -43.906 -1.211 1 44.41 85 SER B O 1
ATOM 4497 N N . SER B 1 86 ? -8.75 -43.406 0.768 1 44.19 86 SER B N 1
ATOM 4498 C CA . SER B 1 86 ? -7.934 -44.438 1.392 1 44.19 86 SER B CA 1
ATOM 4499 C C . SER B 1 86 ? -8.156 -45.781 0.72 1 44.19 86 SER B C 1
ATOM 4501 O O . SER B 1 86 ? -7.258 -46.656 0.713 1 44.19 86 SER B O 1
ATOM 4503 N N . LYS B 1 87 ? -9.352 -46.094 0.458 1 43 87 LYS B N 1
ATOM 4504 C CA . LYS B 1 87 ? -9.641 -47.438 -0.076 1 43 87 LYS B CA 1
ATOM 4505 C C . LYS B 1 87 ? -8.969 -47.656 -1.43 1 43 87 LYS B C 1
ATOM 4507 O O . LYS B 1 87 ? -8.688 -48.781 -1.821 1 43 87 LYS B O 1
ATOM 4512 N N . TRP B 1 88 ? -9.016 -46.656 -2.203 1 40.03 88 TRP B N 1
ATOM 4513 C CA . TRP B 1 88 ? -8.336 -46.844 -3.48 1 40.03 88 TRP B CA 1
ATOM 4514 C C . TRP B 1 88 ? -6.852 -46.531 -3.361 1 40.03 88 TRP B C 1
ATOM 4516 O O . TRP B 1 88 ? -6.078 -46.812 -4.277 1 40.03 88 TRP B O 1
ATOM 4526 N N . ARG B 1 89 ? -6.551 -45.719 -2.32 1 42.66 89 ARG B N 1
ATOM 4527 C CA . ARG B 1 89 ? -5.133 -45.469 -2.086 1 42.66 89 ARG B CA 1
ATOM 4528 C C . ARG B 1 89 ? -4.461 -46.656 -1.438 1 42.66 89 ARG B C 1
ATOM 4530 O O . ARG B 1 89 ? -4.848 -47.094 -0.345 1 42.66 89 ARG B O 1
ATOM 4537 N N . GLY B 1 90 ? -4.203 -47.531 -2.154 1 40.62 90 GLY B N 1
ATOM 4538 C CA . GLY B 1 90 ? -3.281 -48.406 -1.466 1 40.62 90 GLY B CA 1
ATOM 4539 C C . GLY B 1 90 ? -2.357 -47.688 -0.506 1 40.62 90 GLY B C 1
ATOM 4540 O O . GLY B 1 90 ? -2.354 -46.469 -0.448 1 40.62 90 GLY B O 1
ATOM 4541 N N . GLU B 1 91 ? -1.728 -48.281 0.521 1 43.56 91 GLU B N 1
ATOM 4542 C CA . GLU B 1 91 ? -0.727 -47.812 1.466 1 43.56 91 GLU B CA 1
ATOM 4543 C C . GLU B 1 91 ? 0.125 -46.719 0.849 1 43.56 91 GLU B C 1
ATOM 4545 O O . GLU B 1 91 ? 0.602 -45.812 1.556 1 43.56 91 GLU B O 1
ATOM 4550 N N . ASP B 1 92 ? 0.397 -46.688 -0.373 1 43.5 92 ASP B N 1
ATOM 4551 C CA . ASP B 1 92 ? 1.372 -45.875 -1.117 1 43.5 92 ASP B CA 1
ATOM 4552 C C . ASP B 1 92 ? 0.752 -44.594 -1.625 1 43.5 92 ASP B C 1
ATOM 4554 O O . ASP B 1 92 ? 1.401 -43.812 -2.34 1 43.5 92 ASP B O 1
ATOM 4558 N N . ALA B 1 93 ? -0.496 -44.281 -1.39 1 51 93 ALA B N 1
ATOM 4559 C CA . ALA B 1 93 ? -1.286 -43.25 -2.057 1 51 93 ALA B CA 1
ATOM 4560 C C . ALA B 1 93 ? -1.154 -41.906 -1.34 1 51 93 ALA B C 1
ATOM 4562 O O . ALA B 1 93 ? -1.745 -40.938 -1.762 1 51 93 ALA B O 1
ATOM 4563 N N . ASP B 1 94 ? -0.425 -41.844 -0.441 1 61.62 94 ASP B N 1
ATOM 4564 C CA . ASP B 1 94 ? -0.294 -40.594 0.295 1 61.62 94 ASP B CA 1
ATOM 4565 C C . ASP B 1 94 ? 0.642 -39.625 -0.427 1 61.62 94 ASP B C 1
ATOM 4567 O O . ASP B 1 94 ? 1.802 -39.969 -0.686 1 61.62 94 ASP B O 1
ATOM 4571 N N . VAL B 1 95 ? -0.046 -38.625 -1.067 1 74.38 95 VAL B N 1
ATOM 4572 C CA . VAL B 1 95 ? 0.774 -37.562 -1.613 1 74.38 95 VAL B CA 1
ATOM 4573 C C . VAL B 1 95 ? 1.471 -36.812 -0.477 1 74.38 95 VAL B C 1
ATOM 4575 O O . VAL B 1 95 ? 0.829 -36.062 0.273 1 74.38 95 VAL B O 1
ATOM 4578 N N . ARG B 1 96 ? 2.725 -37.031 -0.33 1 73 96 ARG B N 1
ATOM 4579 C CA . ARG B 1 96 ? 3.432 -36.531 0.843 1 73 96 ARG B CA 1
ATOM 4580 C C . ARG B 1 96 ? 4.418 -35.438 0.458 1 73 96 ARG B C 1
ATOM 4582 O O . ARG B 1 96 ? 4.793 -34.625 1.294 1 73 96 ARG B O 1
ATOM 4589 N N . THR B 1 97 ? 4.84 -35.5 -0.774 1 75.88 97 THR B N 1
ATOM 4590 C CA . THR B 1 97 ? 5.871 -34.531 -1.188 1 75.88 97 THR B CA 1
ATOM 4591 C C . THR B 1 97 ? 5.5 -33.875 -2.506 1 75.88 97 THR B C 1
ATOM 4593 O O . THR B 1 97 ? 4.59 -34.344 -3.203 1 75.88 97 THR B O 1
ATOM 4596 N N . GLU B 1 98 ? 6.242 -32.906 -2.85 1 78.19 98 GLU B N 1
ATOM 4597 C CA . GLU B 1 98 ? 6.059 -32.25 -4.141 1 78.19 98 GLU B CA 1
ATOM 4598 C C . GLU B 1 98 ? 6.383 -33.188 -5.293 1 78.19 98 GLU B C 1
ATOM 4600 O O . GLU B 1 98 ? 5.781 -33.094 -6.367 1 78.19 98 GLU B O 1
ATOM 4605 N N . LYS B 1 99 ? 7.273 -34.031 -4.984 1 78.88 99 LYS B N 1
ATOM 4606 C CA . LYS B 1 99 ? 7.598 -35.031 -5.988 1 78.88 99 LYS B CA 1
ATOM 4607 C C . LYS B 1 99 ? 6.391 -35.906 -6.297 1 78.88 99 LYS B C 1
ATOM 4609 O O . LYS B 1 99 ? 6.141 -36.25 -7.457 1 78.88 99 LYS B O 1
ATOM 4614 N N . ASP B 1 100 ? 5.719 -36.25 -5.246 1 81.25 100 ASP B N 1
ATOM 4615 C CA . ASP B 1 100 ? 4.512 -37.062 -5.426 1 81.25 100 ASP B CA 1
ATOM 4616 C C . ASP B 1 100 ? 3.467 -36.312 -6.238 1 81.25 100 ASP B C 1
ATOM 4618 O O . ASP B 1 100 ? 2.789 -36.8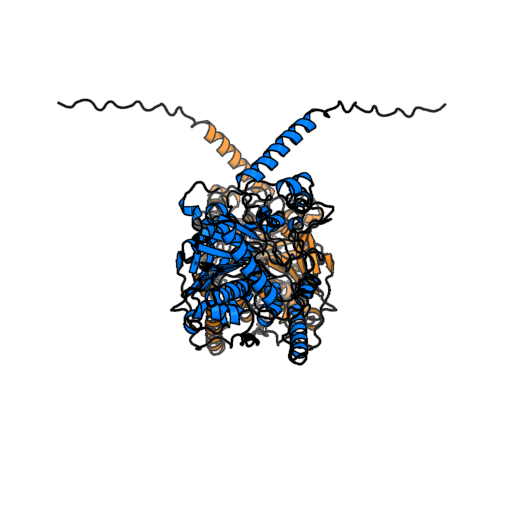75 -7.09 1 81.25 100 ASP B O 1
ATOM 4622 N N . VAL B 1 101 ? 3.42 -35.062 -5.953 1 84.62 101 VAL B N 1
ATOM 4623 C CA . VAL B 1 101 ? 2.463 -34.219 -6.656 1 84.62 101 VAL B CA 1
ATOM 4624 C C . VAL B 1 101 ? 2.803 -34.156 -8.141 1 84.62 101 VAL B C 1
ATOM 4626 O O . VAL B 1 101 ? 1.92 -34.312 -8.992 1 84.62 101 VAL B O 1
ATOM 4629 N N . ALA B 1 102 ? 4.051 -34 -8.43 1 88.75 102 ALA B N 1
ATOM 4630 C CA . ALA B 1 102 ? 4.5 -33.906 -9.82 1 88.75 102 ALA B CA 1
ATOM 4631 C C . ALA B 1 102 ? 4.23 -35.219 -10.57 1 88.75 102 ALA B C 1
ATOM 4633 O O . ALA B 1 102 ? 3.777 -35.188 -11.719 1 88.75 102 ALA B O 1
ATOM 4634 N N . LEU B 1 103 ? 4.473 -36.281 -9.93 1 85.62 103 LEU B N 1
ATOM 4635 C CA . LEU B 1 103 ? 4.281 -37.594 -10.562 1 85.62 103 LEU B CA 1
ATOM 4636 C C . LEU B 1 103 ? 2.799 -37.875 -10.789 1 85.62 103 LEU B C 1
ATOM 4638 O O . LEU B 1 103 ? 2.412 -38.344 -11.859 1 85.62 103 LEU B O 1
ATOM 4642 N N . ASP B 1 104 ? 2.082 -37.594 -9.797 1 86.56 104 ASP B N 1
ATOM 4643 C CA . ASP B 1 104 ? 0.64 -37.812 -9.922 1 86.56 104 ASP B CA 1
ATOM 4644 C C . ASP B 1 104 ? 0.067 -36.938 -11.047 1 86.56 104 ASP B C 1
ATOM 4646 O O . ASP B 1 104 ? -0.804 -37.406 -11.789 1 86.56 104 ASP B O 1
ATOM 4650 N N . PHE B 1 105 ? 0.562 -35.781 -11.117 1 91.75 105 PHE B N 1
ATOM 4651 C CA . PHE B 1 105 ? 0.051 -34.875 -12.133 1 91.75 105 PHE B CA 1
ATOM 4652 C C . PHE B 1 105 ? 0.446 -35.312 -13.531 1 91.75 105 PHE B C 1
ATOM 4654 O O . PHE B 1 105 ? -0.344 -35.219 -14.469 1 91.75 105 PHE B O 1
ATOM 4661 N N . TYR B 1 106 ? 1.681 -35.781 -13.688 1 91.88 106 TYR B N 1
ATOM 4662 C CA . TYR B 1 106 ? 2.125 -36.312 -14.969 1 91.88 106 TYR B CA 1
ATOM 4663 C C . TYR B 1 106 ? 1.258 -37.5 -15.398 1 91.88 106 TYR B C 1
ATOM 4665 O O . TYR B 1 106 ? 0.829 -37.562 -16.547 1 91.88 106 TYR B O 1
ATOM 4673 N N . ARG B 1 107 ? 0.945 -38.344 -14.469 1 88.38 107 ARG B N 1
ATOM 4674 C CA . ARG B 1 107 ? 0.102 -39.5 -14.758 1 88.38 107 ARG B CA 1
ATOM 4675 C C . ARG B 1 107 ? -1.318 -39.062 -15.109 1 88.38 107 ARG B C 1
ATOM 4677 O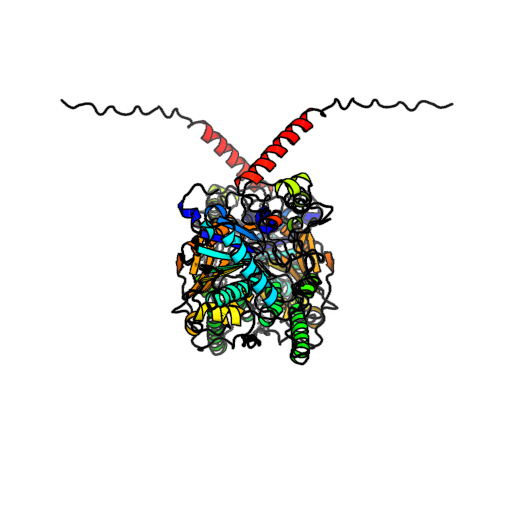 O . ARG B 1 107 ? -1.945 -39.656 -16 1 88.38 107 ARG B O 1
ATOM 4684 N N . PHE B 1 108 ? -1.788 -38.188 -14.406 1 90.19 108 PHE B N 1
ATOM 4685 C CA . PHE B 1 108 ? -3.111 -37.656 -14.68 1 90.19 108 PHE B CA 1
ATOM 4686 C C . PHE B 1 108 ? -3.197 -37.125 -16.109 1 90.19 108 PHE B C 1
ATOM 4688 O O . PHE B 1 108 ? -4.145 -37.438 -16.828 1 90.19 108 PHE B O 1
ATOM 4695 N N . LEU B 1 109 ? -2.166 -36.281 -16.531 1 92.62 109 LEU B N 1
ATOM 4696 C CA . LEU B 1 109 ? -2.18 -35.719 -17.859 1 92.62 109 LEU B CA 1
ATOM 4697 C C . LEU B 1 109 ? -2.088 -36.781 -18.938 1 92.62 109 LEU B C 1
ATOM 4699 O O . LEU B 1 109 ? -2.762 -36.688 -19.969 1 92.62 109 LEU B O 1
ATOM 4703 N N . GLN B 1 110 ? -1.276 -37.844 -18.719 1 89.81 110 GLN B N 1
ATOM 4704 C CA . GLN B 1 110 ? -1.177 -38.938 -19.672 1 89.81 110 GLN B CA 1
ATOM 4705 C C . GLN B 1 110 ? -2.52 -39.656 -19.828 1 89.81 110 GLN B C 1
ATOM 4707 O O . GLN B 1 110 ? -2.938 -39.938 -20.953 1 89.81 110 GLN B O 1
ATOM 4712 N N . ASN B 1 111 ? -3.156 -39.844 -18.688 1 87.12 111 ASN B N 1
ATOM 4713 C CA . ASN B 1 111 ? -4.461 -40.5 -18.75 1 87.12 111 ASN B CA 1
ATOM 4714 C C . ASN B 1 111 ? -5.512 -39.625 -19.391 1 87.12 111 ASN B C 1
ATOM 4716 O O . ASN B 1 111 ? -6.363 -40.094 -20.141 1 87.12 111 ASN B O 1
ATOM 4720 N N . PHE B 1 112 ? -5.465 -38.375 -19.062 1 88.56 112 PHE B N 1
ATOM 4721 C CA . PHE B 1 112 ? -6.387 -37.375 -19.625 1 88.56 112 PHE B CA 1
ATOM 4722 C C . PHE B 1 112 ? -6.281 -37.375 -21.141 1 88.56 112 PHE B C 1
ATOM 4724 O O . PHE B 1 112 ? -7.297 -37.375 -21.844 1 88.56 112 PHE B O 1
ATOM 4731 N N . TYR B 1 113 ? -5.07 -37.344 -21.672 1 86.5 113 TYR B N 1
ATOM 4732 C CA . TYR B 1 113 ? -4.855 -37.25 -23.109 1 86.5 113 TYR B CA 1
ATOM 4733 C C . TYR B 1 113 ? -5.195 -38.562 -23.812 1 86.5 113 TYR B C 1
ATOM 4735 O O . TYR B 1 113 ? -5.496 -38.594 -25 1 86.5 113 TYR B O 1
ATOM 4743 N N . ARG B 1 114 ? -5.16 -39.625 -23.094 1 84.06 114 ARG B N 1
ATOM 4744 C CA . ARG B 1 114 ? -5.59 -40.906 -23.656 1 84.06 114 ARG B CA 1
ATOM 4745 C C . ARG B 1 114 ? -7.105 -40.938 -23.812 1 84.06 114 ARG B C 1
ATOM 4747 O O . ARG B 1 114 ? -7.617 -41.531 -24.766 1 84.06 114 ARG B O 1
ATOM 4754 N N . VAL B 1 115 ? -7.742 -40.344 -22.922 1 84.25 115 VAL B N 1
ATOM 4755 C CA . VAL B 1 115 ? -9.203 -40.375 -22.922 1 84.25 115 VAL B CA 1
ATOM 4756 C C . VAL B 1 115 ? -9.734 -39.312 -23.891 1 84.25 115 VAL B C 1
ATOM 4758 O O . VAL B 1 115 ? -10.727 -39.562 -24.594 1 84.25 115 VAL B O 1
ATOM 4761 N N . PHE B 1 116 ? -9.055 -38.219 -23.891 1 82.56 116 PHE B N 1
ATOM 4762 C CA . PHE B 1 116 ? -9.484 -37.094 -24.734 1 82.56 116 PHE B CA 1
ATOM 4763 C C . PHE B 1 116 ? -8.469 -36.844 -25.844 1 82.56 116 PHE B C 1
ATOM 4765 O O . PHE B 1 116 ? -7.648 -35.938 -25.734 1 82.56 116 PHE B O 1
ATOM 4772 N N . ASP B 1 117 ? -8.461 -37.625 -26.953 1 72.25 117 ASP B N 1
ATOM 4773 C CA . ASP B 1 117 ? -7.449 -37.688 -28 1 72.25 117 ASP B CA 1
ATOM 4774 C C . ASP B 1 117 ? -7.211 -36.312 -28.625 1 72.25 117 ASP B C 1
ATOM 4776 O O . ASP B 1 117 ? -6.082 -36 -29.016 1 72.25 117 ASP B O 1
ATOM 4780 N N . ASP B 1 118 ? -8.031 -35.5 -28.781 1 71.75 118 ASP B N 1
ATOM 4781 C CA . ASP B 1 118 ? -7.832 -34.25 -29.5 1 71.75 118 ASP B CA 1
ATOM 4782 C C . ASP B 1 118 ? -7.195 -33.188 -28.594 1 71.75 118 ASP B C 1
ATOM 4784 O O . ASP B 1 118 ? -6.699 -32.156 -29.078 1 71.75 118 ASP B O 1
ATOM 4788 N N . GLU B 1 119 ? -6.91 -33.5 -27.406 1 74.31 119 GLU B N 1
ATOM 4789 C CA . GLU B 1 119 ? -6.441 -32.531 -26.453 1 74.31 119 GLU B CA 1
ATOM 4790 C C . GLU B 1 119 ? -4.914 -32.5 -26.391 1 74.31 119 GLU B C 1
ATOM 4792 O O . GLU B 1 119 ? -4.324 -31.484 -26 1 74.31 119 GLU B O 1
ATOM 4797 N N . GLU B 1 120 ? -4.258 -33.469 -26.859 1 73.12 120 GLU B N 1
ATOM 4798 C CA . GLU B 1 120 ? -2.812 -33.625 -26.703 1 73.12 120 GLU B CA 1
ATOM 4799 C C . GLU B 1 120 ? -2.059 -32.688 -27.656 1 73.12 120 GLU B C 1
ATOM 4801 O O . GLU B 1 120 ? -0.887 -32.375 -27.422 1 73.12 120 GLU B O 1
ATOM 4806 N N . THR B 1 121 ? -2.67 -32.281 -28.609 1 78 121 THR B N 1
ATOM 4807 C CA . THR B 1 121 ? -1.988 -31.453 -29.594 1 78 121 THR B CA 1
ATOM 4808 C C . THR B 1 121 ? -2.041 -29.969 -29.203 1 78 121 THR B C 1
ATOM 4810 O O . THR B 1 121 ? -1.337 -29.141 -29.781 1 78 121 THR B O 1
ATOM 4813 N N . LYS B 1 122 ? -2.748 -29.75 -28.156 1 84.62 122 LYS B N 1
ATOM 4814 C CA . LYS B 1 122 ? -2.893 -28.375 -27.734 1 84.62 122 LYS B CA 1
ATOM 4815 C C . LYS B 1 122 ? -1.647 -27.891 -27 1 84.62 122 LYS B C 1
ATOM 4817 O O . LYS B 1 122 ? -0.949 -28.672 -26.359 1 84.62 122 LYS B O 1
ATOM 4822 N N . LYS B 1 123 ? -1.39 -26.578 -27.219 1 92.88 123 LYS B N 1
ATOM 4823 C CA . LYS B 1 123 ? -0.402 -25.938 -26.359 1 92.88 123 LYS B CA 1
ATOM 4824 C C . LYS B 1 123 ? -0.889 -25.875 -24.922 1 92.88 123 LYS B C 1
ATOM 4826 O O . LYS B 1 123 ? -1.991 -25.391 -24.641 1 92.88 123 LYS B O 1
ATOM 4831 N N . LEU B 1 124 ? -0.11 -26.422 -24.031 1 96.12 124 LEU B N 1
ATOM 4832 C CA . LEU B 1 124 ? -0.514 -26.5 -22.641 1 96.12 124 LEU B CA 1
ATOM 4833 C C . LEU B 1 124 ? 0.177 -25.406 -21.812 1 96.12 124 LEU B C 1
ATOM 4835 O O . LEU B 1 124 ? 1.383 -25.203 -21.953 1 96.12 124 LEU B O 1
ATOM 4839 N N . PHE B 1 125 ? -0.586 -24.688 -21.062 1 97.69 125 PHE B N 1
ATOM 4840 C CA . PHE B 1 125 ? -0.105 -23.781 -20.016 1 97.69 125 PHE B CA 1
ATOM 4841 C C . PHE B 1 125 ? -0.646 -24.188 -18.656 1 97.69 125 PHE B C 1
ATOM 4843 O O . PHE B 1 125 ? -1.764 -24.703 -18.547 1 97.69 125 PHE B O 1
ATOM 4850 N N . ILE B 1 126 ? 0.15 -24.031 -17.609 1 98.56 126 ILE B N 1
ATOM 4851 C CA . ILE B 1 126 ? -0.303 -24.25 -16.25 1 98.56 126 ILE B CA 1
ATOM 4852 C C . ILE B 1 126 ? -0.23 -22.953 -15.453 1 98.56 126 ILE B C 1
ATOM 4854 O O . ILE B 1 126 ? 0.819 -22.297 -15.406 1 98.56 126 ILE B O 1
ATOM 4858 N N . ALA B 1 127 ? -1.343 -22.562 -14.914 1 98.69 127 ALA B N 1
ATOM 4859 C CA . ALA B 1 127 ? -1.435 -21.344 -14.117 1 98.69 127 ALA B CA 1
ATOM 4860 C C . ALA B 1 127 ? -1.979 -21.641 -12.727 1 98.69 127 ALA B C 1
ATOM 4862 O O . ALA B 1 127 ? -2.674 -22.641 -12.516 1 98.69 127 ALA B O 1
ATOM 4863 N N . GLY B 1 128 ? -1.657 -20.828 -11.805 1 98.19 128 GLY B N 1
ATOM 4864 C CA . GLY B 1 128 ? -2.117 -20.953 -10.438 1 98.19 128 GLY B CA 1
ATOM 4865 C C . GLY B 1 128 ? -1.69 -19.797 -9.547 1 98.19 128 GLY B C 1
ATOM 4866 O O . GLY B 1 128 ? -1.211 -18.781 -10.039 1 98.19 128 GLY B O 1
ATOM 4867 N N . GLU B 1 129 ? -1.984 -19.938 -8.258 1 95.94 129 GLU B N 1
ATOM 4868 C CA . GLU B 1 129 ? -1.667 -18.844 -7.34 1 95.94 129 GLU B CA 1
ATOM 4869 C C . GLU B 1 129 ? -1.283 -19.375 -5.961 1 95.94 129 GLU B C 1
ATOM 4871 O O . GLU B 1 129 ? -1.563 -20.531 -5.633 1 95.94 129 GLU B O 1
ATOM 4876 N N . SER B 1 130 ? -0.677 -18.531 -5.215 1 92.94 130 SER B N 1
ATOM 4877 C CA . SER B 1 130 ? -0.354 -18.844 -3.83 1 92.94 130 SER B CA 1
ATOM 4878 C C . SER B 1 130 ? 0.591 -20.047 -3.744 1 92.94 130 SER B C 1
ATOM 4880 O O . SER B 1 130 ? 1.643 -20.047 -4.387 1 92.94 130 SER B O 1
ATOM 4882 N N . TYR B 1 131 ? 0.231 -21.078 -3.078 1 89.81 131 TYR B N 1
ATOM 4883 C CA . TYR B 1 131 ? 1.108 -22.234 -2.914 1 89.81 131 TYR B CA 1
ATOM 4884 C C . TYR B 1 131 ? 1.316 -22.953 -4.242 1 89.81 131 TYR B C 1
ATOM 4886 O O . TYR B 1 131 ? 2.221 -23.781 -4.371 1 89.81 131 TYR B O 1
ATOM 4894 N N . ALA B 1 132 ? 0.53 -22.641 -5.199 1 94.25 132 ALA B N 1
ATOM 4895 C CA . ALA B 1 132 ? 0.812 -23.172 -6.531 1 94.25 132 ALA B CA 1
ATOM 4896 C C . ALA B 1 132 ? 2.197 -22.734 -7.008 1 94.25 132 ALA B C 1
ATOM 4898 O O . ALA B 1 132 ? 2.736 -23.312 -7.961 1 94.25 132 ALA B O 1
ATOM 4899 N N . GLY B 1 133 ? 2.705 -21.75 -6.367 1 94 133 GLY B N 1
ATOM 4900 C CA . GLY B 1 133 ? 4.094 -21.391 -6.613 1 94 133 GLY B CA 1
ATOM 4901 C C . GLY B 1 133 ? 5.059 -22.531 -6.336 1 94 133 GLY B C 1
ATOM 4902 O O . GLY B 1 133 ? 6.145 -22.578 -6.914 1 94 133 GLY B O 1
ATOM 4903 N N . MET B 1 134 ? 4.68 -23.391 -5.469 1 89.56 134 MET B N 1
ATOM 4904 C CA . MET B 1 134 ? 5.469 -24.578 -5.195 1 89.56 134 MET B CA 1
ATOM 4905 C C . MET B 1 134 ? 5.078 -25.719 -6.129 1 89.56 134 MET B C 1
ATOM 4907 O O . MET B 1 134 ? 5.941 -26.422 -6.652 1 89.56 134 MET B O 1
ATOM 4911 N N . TYR B 1 135 ? 3.814 -25.828 -6.402 1 91.06 135 TYR B N 1
ATOM 4912 C CA . TYR B 1 135 ? 3.275 -26.922 -7.219 1 91.06 135 TYR B CA 1
ATOM 4913 C C . TYR B 1 135 ? 3.773 -26.828 -8.656 1 91.06 135 TYR B C 1
ATOM 4915 O O . TYR B 1 135 ? 4.273 -27.797 -9.211 1 91.06 135 TYR B O 1
ATOM 4923 N N . ILE B 1 136 ? 3.639 -25.719 -9.172 1 96.44 136 ILE B N 1
ATOM 4924 C CA . ILE B 1 136 ? 3.697 -25.562 -10.617 1 96.44 136 ILE B CA 1
ATOM 4925 C C . ILE B 1 136 ? 5.121 -25.812 -11.109 1 96.44 136 ILE B C 1
ATOM 4927 O O . ILE B 1 136 ? 5.328 -26.562 -12.062 1 96.44 136 ILE B O 1
ATOM 4931 N N . PRO B 1 137 ? 6.121 -25.25 -10.469 1 94.25 137 PRO B N 1
ATOM 4932 C CA . PRO B 1 137 ? 7.469 -25.578 -10.93 1 94.25 137 PRO B CA 1
ATOM 4933 C C . PRO B 1 137 ? 7.789 -27.062 -10.797 1 94.25 137 PRO B C 1
ATOM 4935 O O . PRO B 1 137 ? 8.453 -27.641 -11.656 1 94.25 137 PRO B O 1
ATOM 4938 N N . SER B 1 138 ? 7.309 -27.656 -9.766 1 90.56 138 SER B N 1
ATOM 4939 C CA . SER B 1 138 ? 7.516 -29.094 -9.57 1 90.56 138 SER B CA 1
ATOM 4940 C C . SER B 1 138 ? 6.809 -29.906 -10.648 1 90.56 138 SER B C 1
ATOM 4942 O O . SER B 1 138 ? 7.383 -30.844 -11.203 1 90.56 138 SER B O 1
ATOM 4944 N N . ILE B 1 139 ? 5.621 -29.547 -10.914 1 94.88 139 ILE B N 1
ATOM 4945 C CA . ILE B 1 139 ? 4.82 -30.234 -11.922 1 94.88 139 ILE B CA 1
ATOM 4946 C C . ILE B 1 139 ? 5.438 -30.031 -13.305 1 94.88 139 ILE B C 1
ATOM 4948 O O . ILE B 1 139 ? 5.586 -30.984 -14.07 1 94.88 139 ILE B O 1
ATOM 4952 N N . ALA B 1 140 ? 5.777 -28.812 -13.617 1 96.75 140 ALA B N 1
ATOM 4953 C CA . ALA B 1 140 ? 6.383 -28.5 -14.906 1 96.75 140 ALA B CA 1
ATOM 4954 C C . ALA B 1 140 ? 7.672 -29.281 -15.109 1 96.75 140 ALA B C 1
ATOM 4956 O O . ALA B 1 140 ? 7.898 -29.844 -16.188 1 96.75 140 ALA B O 1
ATOM 4957 N N . ARG B 1 141 ? 8.453 -29.297 -14.102 1 93.19 141 ARG B N 1
ATOM 4958 C CA . ARG B 1 141 ? 9.688 -30.078 -14.18 1 93.19 141 ARG B CA 1
ATOM 4959 C C . ARG B 1 141 ? 9.391 -31.562 -14.383 1 93.19 141 ARG B C 1
ATOM 4961 O O . ARG B 1 141 ? 10.062 -32.219 -15.172 1 93.19 141 ARG B O 1
ATOM 4968 N N . GLY B 1 142 ? 8.414 -32.062 -13.656 1 92.5 142 GLY B N 1
ATOM 4969 C CA . GLY B 1 142 ? 7.992 -33.438 -13.828 1 92.5 142 GLY B CA 1
ATOM 4970 C C . GLY B 1 142 ? 7.566 -33.781 -15.25 1 92.5 142 GLY B C 1
ATOM 4971 O O . GLY B 1 142 ? 7.898 -34.844 -15.781 1 92.5 142 GLY B O 1
ATOM 4972 N N . ILE B 1 143 ? 6.867 -32.875 -15.852 1 94.5 143 ILE B N 1
ATOM 4973 C CA . ILE B 1 143 ? 6.41 -33.062 -17.219 1 94.5 143 ILE B CA 1
ATOM 4974 C C . ILE B 1 143 ? 7.613 -33.094 -18.172 1 94.5 143 ILE B C 1
ATOM 4976 O O . ILE B 1 143 ? 7.699 -33.969 -19.031 1 94.5 143 ILE B O 1
ATOM 4980 N N . ILE B 1 144 ? 8.547 -32.156 -18.016 1 93.94 144 ILE B N 1
ATOM 4981 C CA . ILE B 1 144 ? 9.719 -32.062 -18.891 1 93.94 144 ILE B CA 1
ATOM 4982 C C . ILE B 1 144 ? 10.547 -33.344 -18.75 1 93.94 144 ILE B C 1
ATOM 4984 O O . ILE B 1 144 ? 10.984 -33.906 -19.766 1 93.94 144 ILE B O 1
ATOM 4988 N N . LYS B 1 145 ? 10.719 -33.812 -17.531 1 90.38 145 LYS B N 1
ATOM 4989 C CA . LYS B 1 145 ? 11.477 -35.031 -17.297 1 90.38 145 LYS B CA 1
ATOM 4990 C C . LYS B 1 145 ? 10.742 -36.25 -17.844 1 90.38 145 LYS B C 1
ATOM 4992 O O . LYS B 1 145 ? 11.367 -37.188 -18.375 1 90.38 145 LYS B O 1
ATOM 4997 N N . GLY B 1 146 ? 9.453 -36.219 -17.688 1 89.88 146 GLY B N 1
ATOM 4998 C CA . GLY B 1 146 ? 8.648 -37.281 -18.281 1 89.88 146 GLY B CA 1
ATOM 4999 C C . GLY B 1 146 ? 8.719 -37.312 -19.797 1 89.88 146 GLY B C 1
ATOM 5000 O O . GLY B 1 146 ? 8.75 -38.406 -20.391 1 89.88 146 GLY B O 1
ATOM 5001 N N . ASN B 1 147 ? 8.719 -36.188 -20.391 1 90.94 147 ASN B N 1
ATOM 5002 C CA . ASN B 1 147 ? 8.859 -36.094 -21.844 1 90.94 147 ASN B CA 1
ATOM 5003 C C . ASN B 1 147 ? 10.203 -36.656 -22.312 1 90.94 147 ASN B C 1
ATOM 5005 O O . ASN B 1 147 ? 10.297 -37.25 -23.391 1 90.94 147 ASN B O 1
ATOM 5009 N N . GLU B 1 148 ? 11.234 -36.469 -21.578 1 89.31 148 GLU B N 1
ATOM 5010 C CA . GLU B 1 148 ? 12.578 -36.906 -21.938 1 89.31 148 GLU B CA 1
ATOM 5011 C C . GLU B 1 148 ? 12.695 -38.438 -21.828 1 89.31 148 GLU B C 1
ATOM 5013 O O . GLU B 1 148 ? 13.5 -39.031 -22.547 1 89.31 148 GLU B O 1
ATOM 5018 N N . ARG B 1 149 ? 11.859 -38.938 -20.953 1 85.56 149 ARG B N 1
ATOM 5019 C CA . ARG B 1 149 ? 11.891 -40.375 -20.734 1 85.56 149 ARG B CA 1
ATOM 5020 C C . ARG B 1 149 ? 10.602 -41.031 -21.203 1 85.56 149 ARG B C 1
ATOM 5022 O O . ARG B 1 149 ? 10.008 -41.844 -20.469 1 85.56 149 ARG B O 1
ATOM 5029 N N . LEU B 1 150 ? 10.352 -40.594 -22.359 1 82.5 150 LEU B N 1
ATOM 5030 C CA . LEU B 1 150 ? 9.039 -41 -22.844 1 82.5 150 LEU B CA 1
ATOM 5031 C C . LEU B 1 150 ? 8.953 -42.5 -23.016 1 82.5 150 LEU B C 1
ATOM 5033 O O . LEU B 1 150 ? 9.812 -43.125 -23.656 1 82.5 150 LEU B O 1
ATOM 5037 N N . MET B 1 151 ? 7.98 -42.969 -22.375 1 74.06 151 MET B N 1
ATOM 5038 C CA . MET B 1 151 ? 7.66 -44.375 -22.562 1 74.06 151 MET B CA 1
ATOM 5039 C C . MET B 1 151 ? 6.762 -44.594 -23.781 1 74.06 151 MET B C 1
ATOM 5041 O O . MET B 1 151 ? 6.07 -43.656 -24.203 1 74.06 151 MET B O 1
ATOM 5045 N N . ALA B 1 152 ? 6.836 -45.781 -24.312 1 70.81 152 ALA B N 1
ATOM 5046 C CA . ALA B 1 152 ? 6.156 -46.094 -25.562 1 70.81 152 ALA B CA 1
ATOM 5047 C C . ALA B 1 152 ? 4.676 -45.719 -25.484 1 70.81 152 ALA B C 1
ATOM 5049 O O . ALA B 1 152 ? 4.105 -45.219 -26.453 1 70.81 152 ALA B O 1
ATOM 5050 N N . ALA B 1 153 ? 3.973 -45.844 -24.438 1 75.88 153 ALA B N 1
ATOM 5051 C CA . ALA B 1 153 ? 2.529 -45.656 -24.344 1 75.88 153 ALA B CA 1
ATOM 5052 C C . ALA B 1 153 ? 2.209 -44.188 -23.969 1 75.88 153 ALA B C 1
ATOM 5054 O O . ALA B 1 153 ? 1.045 -43.781 -23.969 1 75.88 153 ALA B O 1
ATOM 5055 N N . ASN B 1 154 ? 3.182 -43.375 -23.812 1 78.44 154 ASN B N 1
ATOM 5056 C CA . ASN B 1 154 ? 2.945 -42.031 -23.344 1 78.44 154 ASN B CA 1
ATOM 5057 C C . ASN B 1 154 ? 3.078 -41 -24.469 1 78.44 154 ASN B C 1
ATOM 5059 O O . ASN B 1 154 ? 3.723 -41.281 -25.484 1 78.44 154 ASN B O 1
ATOM 5063 N N . GLU B 1 155 ? 2.395 -40 -24.281 1 85.56 155 GLU B N 1
ATOM 5064 C CA . GLU B 1 155 ? 2.461 -38.875 -25.234 1 85.56 155 GLU B CA 1
ATOM 5065 C C . GLU B 1 155 ? 3.338 -37.75 -24.703 1 85.56 155 GLU B C 1
ATOM 5067 O O . GLU B 1 155 ? 3.457 -37.562 -23.484 1 85.56 155 GLU B O 1
ATOM 5072 N N . VAL B 1 156 ? 3.973 -37.156 -25.672 1 90.94 156 VAL B N 1
ATOM 5073 C CA . VAL B 1 156 ? 4.707 -35.938 -25.312 1 90.94 156 VAL B CA 1
ATOM 5074 C C . VAL B 1 156 ? 3.73 -34.844 -24.891 1 90.94 156 VAL B C 1
ATOM 5076 O O . VAL B 1 156 ? 2.805 -34.5 -25.641 1 90.94 156 VAL B O 1
ATOM 5079 N N . ILE B 1 157 ? 3.877 -34.375 -23.703 1 93.19 157 ILE B N 1
ATOM 5080 C CA . ILE B 1 157 ? 3.041 -33.281 -23.219 1 93.19 157 ILE B CA 1
ATOM 5081 C C . ILE B 1 157 ? 3.623 -31.953 -23.688 1 93.19 157 ILE B C 1
ATOM 5083 O O . ILE B 1 157 ? 4.781 -31.641 -23.406 1 93.19 157 ILE B O 1
ATOM 5087 N N . ASN B 1 158 ? 2.855 -31.141 -24.422 1 93.31 158 ASN B N 1
ATOM 5088 C CA . ASN B 1 158 ? 3.299 -29.906 -25.062 1 93.31 158 ASN B CA 1
ATOM 5089 C C . ASN B 1 158 ? 3.209 -28.703 -24.125 1 93.31 158 ASN B C 1
ATOM 5091 O O . ASN B 1 158 ? 2.498 -27.75 -24.422 1 93.31 158 ASN B O 1
ATOM 5095 N N . LEU B 1 159 ? 3.977 -28.734 -23.062 1 96.38 159 LEU B N 1
ATOM 5096 C CA . LEU B 1 159 ? 4.016 -27.641 -22.094 1 96.38 159 LEU B CA 1
ATOM 5097 C C . LEU B 1 159 ? 4.754 -26.438 -22.672 1 96.38 159 LEU B C 1
ATOM 5099 O O . LEU B 1 159 ? 5.941 -26.516 -22.984 1 96.38 159 LEU B O 1
ATOM 5103 N N . GLN B 1 160 ? 4.008 -25.281 -22.75 1 96.25 160 GLN B N 1
ATOM 5104 C CA . GLN B 1 160 ? 4.582 -24.078 -23.375 1 96.25 160 GLN B CA 1
ATOM 5105 C C . GLN B 1 160 ? 4.977 -23.062 -22.312 1 96.25 160 GLN B C 1
ATOM 5107 O O . GLN B 1 160 ? 5.906 -22.281 -22.516 1 96.25 160 GLN B O 1
ATOM 5112 N N . GLY B 1 161 ? 4.262 -23.031 -21.25 1 97.75 161 GLY B N 1
ATOM 5113 C CA . GLY B 1 161 ? 4.543 -22 -20.266 1 97.75 161 GLY B CA 1
ATOM 5114 C C . GLY B 1 161 ? 3.785 -22.203 -18.953 1 97.75 161 GLY B C 1
ATOM 5115 O O . GLY B 1 161 ? 2.893 -23.047 -18.875 1 97.75 161 GLY B O 1
ATOM 5116 N N . VAL B 1 162 ? 4.223 -21.469 -17.953 1 98.69 162 VAL B N 1
ATOM 5117 C CA . VAL B 1 162 ? 3.551 -21.484 -16.656 1 98.69 162 VAL B CA 1
ATOM 5118 C C . VAL B 1 162 ? 3.354 -20.047 -16.172 1 98.69 162 VAL B C 1
ATOM 5120 O O . VAL B 1 162 ? 4.176 -19.172 -16.438 1 98.69 162 VAL B O 1
ATOM 5123 N N . ALA B 1 163 ? 2.236 -19.781 -15.469 1 98.81 163 ALA B N 1
ATOM 5124 C CA . ALA B 1 163 ? 1.92 -18.5 -14.852 1 98.81 163 ALA B CA 1
ATOM 5125 C C . ALA B 1 163 ? 1.622 -18.656 -13.367 1 98.81 163 ALA B C 1
ATOM 5127 O O . ALA B 1 163 ? 0.694 -19.375 -12.984 1 98.81 163 ALA B O 1
ATOM 5128 N N . ILE B 1 164 ? 2.396 -18 -12.562 1 98.56 164 ILE B N 1
ATOM 5129 C CA . ILE B 1 164 ? 2.293 -18.156 -11.117 1 98.56 164 ILE B CA 1
ATOM 5130 C C . ILE B 1 164 ? 1.917 -16.828 -10.477 1 98.56 164 ILE B C 1
ATOM 5132 O O . ILE B 1 164 ? 2.732 -15.906 -10.422 1 98.56 164 ILE B O 1
ATOM 5136 N N . GLY B 1 165 ? 0.701 -16.766 -9.922 1 98.44 165 GLY B N 1
ATOM 5137 C CA . GLY B 1 165 ? 0.203 -15.562 -9.273 1 98.44 165 GLY B CA 1
ATOM 5138 C C . GLY B 1 165 ? 0.415 -15.555 -7.773 1 98.44 165 GLY B C 1
ATOM 5139 O O . GLY B 1 165 ? 0.026 -16.5 -7.086 1 98.44 165 GLY B O 1
ATOM 5140 N N . ASN B 1 166 ? 0.989 -14.461 -7.332 1 97.12 166 ASN B N 1
ATOM 5141 C CA . ASN B 1 166 ? 1.199 -14.359 -5.891 1 97.12 166 ASN B CA 1
ATOM 5142 C C . ASN B 1 166 ? 1.731 -15.664 -5.309 1 97.12 166 ASN B C 1
ATOM 5144 O O . ASN B 1 166 ? 1.188 -16.188 -4.332 1 97.12 166 ASN B O 1
ATOM 5148 N N . GLY B 1 167 ? 2.785 -16.141 -5.895 1 95.75 167 GLY B N 1
ATOM 5149 C CA . GLY B 1 167 ? 3.256 -17.484 -5.602 1 95.75 167 GLY B CA 1
ATOM 5150 C C . GLY B 1 167 ? 4.195 -17.547 -4.41 1 95.75 167 GLY B C 1
ATOM 5151 O O . GLY B 1 167 ? 5.051 -16.672 -4.242 1 95.75 167 GLY B O 1
ATOM 5152 N N . TRP B 1 168 ? 3.998 -18.484 -3.605 1 90.75 168 TRP B N 1
ATOM 5153 C CA . TRP B 1 168 ? 4.988 -18.859 -2.605 1 90.75 168 TRP B CA 1
ATOM 5154 C C . TRP B 1 168 ? 6.051 -19.781 -3.213 1 90.75 168 TRP B C 1
ATOM 5156 O O . TRP B 1 168 ? 5.742 -20.891 -3.654 1 90.75 168 TRP B O 1
ATOM 5166 N N . ILE B 1 169 ? 7.316 -19.312 -3.24 1 90.62 169 ILE B N 1
ATOM 5167 C CA . ILE B 1 169 ? 8.281 -20.078 -4.016 1 90.62 169 ILE B CA 1
ATOM 5168 C C . ILE B 1 169 ? 9.562 -20.266 -3.205 1 90.62 169 ILE B C 1
ATOM 5170 O O . ILE B 1 169 ? 10.359 -21.156 -3.494 1 90.62 169 ILE B O 1
ATOM 5174 N N . ASP B 1 170 ? 9.758 -19.438 -2.129 1 86.69 170 ASP B N 1
ATOM 5175 C CA . ASP B 1 170 ? 10.969 -19.484 -1.315 1 86.69 170 ASP B CA 1
ATOM 5176 C C . ASP B 1 170 ? 10.703 -18.969 0.098 1 86.69 170 ASP B C 1
ATOM 5178 O O . ASP B 1 170 ? 10.547 -17.766 0.304 1 86.69 170 ASP B O 1
ATOM 5182 N N . ALA B 1 171 ? 10.789 -19.781 1.02 1 81 171 ALA B N 1
ATOM 5183 C CA . ALA B 1 171 ? 10.422 -19.453 2.393 1 81 171 ALA B CA 1
ATOM 5184 C C . ALA B 1 171 ? 11.453 -18.516 3.027 1 81 171 ALA B C 1
ATOM 5186 O O . ALA B 1 171 ? 11.109 -17.656 3.844 1 81 171 ALA B O 1
ATOM 5187 N N . TYR B 1 172 ? 12.719 -18.656 2.697 1 80.44 172 TYR B N 1
ATOM 5188 C CA . TYR B 1 172 ? 13.797 -17.922 3.359 1 80.44 172 TYR B CA 1
ATOM 5189 C C . TYR B 1 172 ? 13.781 -16.453 2.949 1 80.44 172 TYR B C 1
ATOM 5191 O O . TYR B 1 172 ? 14.023 -15.57 3.775 1 80.44 172 TYR B O 1
ATOM 5199 N N . ILE B 1 173 ? 13.539 -16.266 1.678 1 86.25 173 ILE B N 1
ATOM 5200 C CA . ILE B 1 173 ? 13.547 -14.898 1.192 1 86.25 173 ILE B CA 1
ATOM 5201 C C . ILE B 1 173 ? 12.188 -14.25 1.451 1 86.25 173 ILE B C 1
ATOM 5203 O O . ILE B 1 173 ? 12.117 -13.117 1.928 1 86.25 173 ILE B O 1
ATOM 5207 N N . GLN B 1 174 ? 11.133 -14.977 1.199 1 88.69 174 GLN B N 1
ATOM 5208 C CA . GLN B 1 174 ? 9.797 -14.383 1.281 1 88.69 174 GLN B CA 1
ATOM 5209 C C . GLN B 1 174 ? 9.336 -14.266 2.73 1 88.69 174 GLN B C 1
ATOM 5211 O O . GLN B 1 174 ? 8.594 -13.344 3.078 1 88.69 174 GLN B O 1
ATOM 5216 N N . GLY B 1 175 ? 9.805 -15.094 3.586 1 86.25 175 GLY B N 1
ATOM 5217 C CA . GLY B 1 175 ? 9.344 -15.172 4.961 1 86.25 175 GLY B CA 1
ATOM 5218 C C . GLY B 1 175 ? 9.438 -13.844 5.695 1 86.25 175 GLY B C 1
ATOM 5219 O O . GLY B 1 175 ? 8.414 -13.297 6.125 1 86.25 175 GLY B O 1
ATOM 5220 N N . PRO B 1 176 ? 10.617 -13.297 5.797 1 88.88 176 PRO B N 1
ATOM 5221 C CA . PRO B 1 176 ? 10.75 -12.078 6.594 1 88.88 176 PRO B CA 1
ATOM 5222 C C . PRO B 1 176 ? 10.211 -10.836 5.875 1 88.88 176 PRO B C 1
ATOM 5224 O O . PRO B 1 176 ? 10.039 -9.789 6.492 1 88.88 176 PRO B O 1
ATOM 5227 N N . THR B 1 177 ? 9.93 -10.906 4.586 1 92.81 177 THR B N 1
ATOM 5228 C CA . THR B 1 177 ? 9.492 -9.734 3.824 1 92.81 177 THR B CA 1
ATOM 5229 C C . THR B 1 177 ? 8.117 -9.266 4.297 1 92.81 177 THR B C 1
ATOM 5231 O O . THR B 1 177 ? 7.754 -8.102 4.105 1 92.81 177 THR B O 1
ATOM 5234 N N . VAL B 1 178 ? 7.34 -10.172 4.941 1 93.31 178 VAL B N 1
ATOM 5235 C CA . VAL B 1 178 ? 6.012 -9.828 5.43 1 93.31 178 VAL B CA 1
ATOM 5236 C C . VAL B 1 178 ? 6.117 -8.727 6.488 1 93.31 178 VAL B C 1
ATOM 5238 O O . VAL B 1 178 ? 5.227 -7.887 6.609 1 93.31 178 VAL B O 1
ATOM 5241 N N . ILE B 1 179 ? 7.234 -8.695 7.242 1 94 179 ILE B N 1
ATOM 5242 C CA . ILE B 1 179 ? 7.457 -7.715 8.297 1 94 179 ILE B CA 1
ATOM 5243 C C . ILE B 1 179 ? 7.594 -6.32 7.691 1 94 179 ILE B C 1
ATOM 5245 O O . ILE B 1 179 ? 6.867 -5.395 8.07 1 94 179 ILE B O 1
ATOM 5249 N N . ASP B 1 180 ? 8.477 -6.203 6.73 1 95.75 180 ASP B N 1
ATOM 5250 C CA . ASP B 1 180 ? 8.734 -4.914 6.094 1 95.75 180 ASP B CA 1
ATOM 5251 C C . ASP B 1 180 ? 7.52 -4.449 5.289 1 95.75 180 ASP B C 1
ATOM 5253 O O . ASP B 1 180 ? 7.18 -3.266 5.305 1 95.75 180 ASP B O 1
ATOM 5257 N N . TYR B 1 181 ? 6.938 -5.41 4.598 1 97.19 181 TYR B N 1
ATOM 5258 C CA . TYR B 1 181 ? 5.727 -5.066 3.863 1 97.19 181 TYR B CA 1
ATOM 5259 C C . TYR B 1 181 ? 4.688 -4.438 4.785 1 97.19 181 TYR B C 1
ATOM 5261 O O . TYR B 1 181 ? 4.102 -3.404 4.453 1 97.19 181 TYR B O 1
ATOM 5269 N N . ALA B 1 182 ? 4.422 -5.047 5.926 1 96.88 182 ALA B N 1
ATOM 5270 C CA . ALA B 1 182 ? 3.434 -4.57 6.891 1 96.88 182 ALA B CA 1
ATOM 5271 C C . ALA B 1 182 ? 3.785 -3.172 7.391 1 96.88 182 ALA B C 1
ATOM 5273 O O . ALA B 1 182 ? 2.906 -2.322 7.547 1 96.88 182 ALA B O 1
ATOM 5274 N N . PHE B 1 183 ? 5.031 -2.928 7.664 1 97.19 183 PHE B N 1
ATOM 5275 C CA . PHE B 1 183 ? 5.48 -1.62 8.125 1 97.19 183 PHE B CA 1
ATOM 5276 C C . PHE B 1 183 ? 5.191 -0.549 7.078 1 97.19 183 PHE B C 1
ATOM 5278 O O . PHE B 1 183 ? 4.609 0.49 7.395 1 97.19 183 PHE B O 1
ATOM 5285 N N . TRP B 1 184 ? 5.543 -0.788 5.828 1 97.31 184 TRP B N 1
ATOM 5286 C CA . TRP B 1 184 ? 5.473 0.226 4.781 1 97.31 184 TRP B CA 1
ATOM 5287 C C . TRP B 1 184 ? 4.035 0.419 4.305 1 97.31 184 TRP B C 1
ATOM 5289 O O . TRP B 1 184 ? 3.744 1.354 3.555 1 97.31 184 TRP B O 1
ATOM 5299 N N . HIS B 1 185 ? 3.148 -0.43 4.781 1 96 185 HIS B N 1
ATOM 5300 C CA . HIS B 1 185 ? 1.729 -0.224 4.516 1 96 185 HIS B CA 1
ATOM 5301 C C . HIS B 1 185 ? 1 0.263 5.766 1 96 185 HIS B C 1
ATOM 5303 O O . HIS B 1 185 ? -0.232 0.254 5.812 1 96 185 HIS B O 1
ATOM 5309 N N . GLY B 1 186 ? 1.722 0.632 6.762 1 95.25 186 GLY B N 1
ATOM 5310 C CA . GLY B 1 186 ? 1.178 1.306 7.934 1 95.25 186 GLY B CA 1
ATOM 5311 C C . GLY B 1 186 ? 0.509 0.358 8.906 1 95.25 186 GLY B C 1
ATOM 5312 O O . GLY B 1 186 ? -0.234 0.791 9.789 1 95.25 186 GLY B O 1
ATOM 5313 N N . MET B 1 187 ? 0.795 -0.953 8.828 1 95.56 187 MET B N 1
ATOM 5314 C CA . MET B 1 187 ? 0.073 -1.954 9.609 1 95.56 187 MET B CA 1
ATOM 5315 C C . MET B 1 187 ? 0.7 -2.127 10.984 1 95.56 187 MET B C 1
ATOM 5317 O O . MET B 1 187 ? 0.008 -2.457 11.953 1 95.56 187 MET B O 1
ATOM 5321 N N . ILE B 1 188 ? 1.979 -1.984 11.086 1 96.06 188 ILE B N 1
ATOM 5322 C CA . ILE B 1 188 ? 2.697 -2.141 12.344 1 96.06 188 ILE B CA 1
ATOM 5323 C C . ILE B 1 188 ? 3.707 -1.009 12.508 1 96.06 188 ILE B C 1
ATOM 5325 O O . ILE B 1 188 ? 4.086 -0.361 11.531 1 96.06 188 ILE B O 1
ATOM 5329 N N . ASP B 1 189 ? 4.113 -0.791 13.758 1 94.44 189 ASP B N 1
ATOM 5330 C CA . ASP B 1 189 ? 5.059 0.295 14 1 94.44 189 ASP B CA 1
ATOM 5331 C C . ASP B 1 189 ? 6.5 -0.206 13.938 1 94.44 189 ASP B C 1
ATOM 5333 O O . ASP B 1 189 ? 6.742 -1.412 13.844 1 94.44 189 ASP B O 1
ATOM 5337 N N . LEU B 1 190 ? 7.434 0.669 13.922 1 92.25 190 LEU B N 1
ATOM 5338 C CA . LEU B 1 190 ? 8.852 0.375 13.711 1 92.25 190 LEU B CA 1
ATOM 5339 C C . LEU B 1 190 ? 9.391 -0.519 14.82 1 92.25 190 LEU B C 1
ATOM 5341 O O . LEU B 1 190 ? 10.242 -1.38 14.57 1 92.25 190 LEU B O 1
ATOM 5345 N N . ARG B 1 191 ? 8.969 -0.322 15.984 1 90.5 191 ARG B N 1
ATOM 5346 C CA . ARG B 1 191 ? 9.414 -1.16 17.094 1 90.5 191 ARG B CA 1
ATOM 5347 C C . ARG B 1 191 ? 9.039 -2.619 16.859 1 90.5 191 ARG B C 1
ATOM 5349 O O . ARG B 1 191 ? 9.852 -3.52 17.094 1 90.5 191 ARG B O 1
ATOM 5356 N N . THR B 1 192 ? 7.801 -2.779 16.516 1 93.31 192 THR B N 1
ATOM 5357 C CA . THR B 1 192 ? 7.328 -4.125 16.203 1 93.31 192 THR B CA 1
ATOM 5358 C C . THR B 1 192 ? 8.148 -4.746 15.078 1 93.31 192 THR B C 1
ATOM 5360 O O . THR B 1 192 ? 8.469 -5.938 15.125 1 93.31 192 THR B O 1
ATOM 5363 N N . VAL B 1 193 ? 8.516 -3.955 14.055 1 93.88 193 VAL B N 1
ATOM 5364 C CA . VAL B 1 193 ? 9.344 -4.414 12.945 1 93.88 193 VAL B CA 1
ATOM 5365 C C . VAL B 1 193 ? 10.648 -5 13.484 1 93.88 193 VAL B C 1
ATOM 5367 O O . VAL B 1 193 ? 11.023 -6.117 13.133 1 93.88 193 VAL B O 1
ATOM 5370 N N . ASN B 1 194 ? 11.289 -4.262 14.297 1 89.69 194 ASN B N 1
ATOM 5371 C CA . ASN B 1 194 ? 12.57 -4.672 14.852 1 89.69 194 ASN B CA 1
ATOM 5372 C C . ASN B 1 194 ? 12.453 -5.965 15.656 1 89.69 194 ASN B C 1
ATOM 5374 O O . ASN B 1 194 ? 13.273 -6.871 15.508 1 89.69 194 ASN B O 1
ATOM 5378 N N . SER B 1 195 ? 11.453 -6 16.438 1 91.06 195 SER B N 1
ATOM 5379 C CA . SER B 1 195 ? 11.219 -7.184 17.266 1 91.06 195 SER B CA 1
ATOM 5380 C C . SER B 1 195 ? 10.977 -8.414 16.391 1 91.06 195 SER B C 1
ATOM 5382 O O . SER B 1 195 ? 11.469 -9.5 16.703 1 91.06 195 SER B O 1
ATOM 5384 N N . LEU B 1 196 ? 10.203 -8.289 15.406 1 92.31 196 LEU B N 1
ATOM 5385 C CA . LEU B 1 196 ? 9.828 -9.43 14.578 1 92.31 196 LEU B CA 1
ATOM 5386 C C . LEU B 1 196 ? 10.992 -9.883 13.711 1 92.31 196 LEU B C 1
ATOM 5388 O O . LEU B 1 196 ? 11.133 -11.07 13.422 1 92.31 196 LEU B O 1
ATOM 5392 N N . HIS B 1 197 ? 11.828 -8.93 13.266 1 91.75 197 HIS B N 1
ATOM 5393 C CA . HIS B 1 197 ? 13.047 -9.344 12.586 1 91.75 197 HIS B CA 1
ATOM 5394 C C . HIS B 1 197 ? 13.961 -10.125 13.516 1 91.75 197 HIS B C 1
ATOM 5396 O O . HIS B 1 197 ? 14.625 -11.078 13.086 1 91.75 197 HIS B O 1
ATOM 5402 N N . GLU B 1 198 ? 14.031 -9.695 14.758 1 88.19 198 GLU B N 1
ATOM 5403 C CA . GLU B 1 198 ? 14.797 -10.453 15.75 1 88.19 198 GLU B CA 1
ATOM 5404 C C . GLU B 1 198 ? 14.242 -11.867 15.906 1 88.19 198 GLU B C 1
ATOM 5406 O O . GLU B 1 198 ? 15 -12.836 15.961 1 88.19 198 GLU B O 1
ATOM 5411 N N . LYS B 1 199 ? 12.953 -11.922 16.031 1 86.44 199 LYS B N 1
ATOM 5412 C CA . LYS B 1 199 ? 12.297 -13.219 16.125 1 86.44 199 LYS B CA 1
ATOM 5413 C C . LYS B 1 199 ? 12.641 -14.102 14.922 1 86.44 199 LYS B C 1
ATOM 5415 O O . LYS B 1 199 ? 12.938 -15.289 15.078 1 86.44 199 LYS B O 1
ATOM 5420 N N . TRP B 1 200 ? 12.562 -13.539 13.734 1 87.38 200 TRP B N 1
ATOM 5421 C CA . TRP B 1 200 ? 12.883 -14.273 12.516 1 87.38 200 TRP B CA 1
ATOM 5422 C C . TRP B 1 200 ? 14.328 -14.758 12.531 1 87.38 200 TRP B C 1
ATOM 5424 O O . TRP B 1 200 ? 14.609 -15.922 12.227 1 87.38 200 TRP B O 1
ATOM 5434 N N . ASP B 1 201 ? 15.25 -13.852 12.859 1 84.56 201 ASP B N 1
ATOM 5435 C CA . ASP B 1 201 ? 16.672 -14.18 12.875 1 84.56 201 ASP B CA 1
ATOM 5436 C C . ASP B 1 201 ? 16.953 -15.32 13.852 1 84.56 201 ASP B C 1
ATOM 5438 O O . ASP B 1 201 ? 17.734 -16.219 13.539 1 84.56 201 ASP B O 1
ATOM 5442 N N . GLU B 1 202 ? 16.391 -15.234 14.961 1 82.81 202 GLU B N 1
ATOM 5443 C CA . GLU B 1 202 ? 16.578 -16.281 15.961 1 82.81 202 GLU B CA 1
ATOM 5444 C C . GLU B 1 202 ? 16.016 -17.609 15.469 1 82.81 202 GLU B C 1
ATOM 5446 O O . GLU B 1 202 ? 16.609 -18.672 15.695 1 82.81 202 GLU B O 1
ATOM 5451 N N . CYS B 1 203 ? 14.891 -17.516 14.852 1 81.5 203 CYS B N 1
ATOM 5452 C CA . CYS B 1 203 ? 14.234 -18.703 14.328 1 81.5 203 CYS B CA 1
ATOM 5453 C C . CYS B 1 203 ? 15.094 -19.375 13.266 1 81.5 203 CYS B C 1
ATOM 5455 O O . CYS B 1 203 ? 15.305 -20.594 13.305 1 81.5 203 CYS B O 1
ATOM 5457 N N . ILE B 1 204 ? 15.586 -18.656 12.312 1 78.69 204 ILE B N 1
ATOM 5458 C CA . ILE B 1 204 ? 16.344 -19.219 11.188 1 78.69 204 ILE B CA 1
ATOM 5459 C C . ILE B 1 204 ? 17.688 -19.75 11.68 1 78.69 204 ILE B C 1
ATOM 5461 O O . ILE B 1 204 ? 18.188 -20.75 11.164 1 78.69 204 ILE B O 1
ATOM 5465 N N . LYS B 1 205 ? 18.297 -19.047 12.578 1 74.88 205 LYS B N 1
ATOM 5466 C CA . LYS B 1 205 ? 19.547 -19.516 13.156 1 74.88 205 LYS B CA 1
ATOM 5467 C C . LYS B 1 205 ? 19.375 -20.891 13.781 1 74.88 205 LYS B C 1
ATOM 5469 O O . LYS B 1 205 ? 20.266 -21.75 13.672 1 74.88 205 LYS B O 1
ATOM 5474 N N . ASN B 1 206 ? 18.312 -21.094 14.445 1 69.38 206 ASN B N 1
ATOM 5475 C CA . ASN B 1 206 ? 18.047 -22.359 15.109 1 69.38 206 ASN B CA 1
ATOM 5476 C C . ASN B 1 206 ? 17.641 -23.453 14.109 1 69.38 206 ASN B C 1
ATOM 5478 O O . ASN B 1 206 ? 17.891 -24.625 14.344 1 69.38 206 ASN B O 1
ATOM 5482 N N . LYS B 1 207 ? 16.891 -23.109 13.133 1 61.75 207 LYS B N 1
ATOM 5483 C CA . LYS B 1 207 ? 16.469 -24.078 12.125 1 61.75 207 LYS B CA 1
ATOM 5484 C C . LYS B 1 207 ? 17.609 -24.453 11.195 1 61.75 207 LYS B C 1
ATOM 5486 O O . LYS B 1 207 ? 17.734 -25.609 10.781 1 61.75 207 LYS B O 1
ATOM 5491 N N . ILE B 1 208 ? 18.281 -23.438 10.68 1 53.53 208 ILE B N 1
ATOM 5492 C CA . ILE B 1 208 ? 19.453 -23.766 9.867 1 53.53 208 ILE B CA 1
ATOM 5493 C C . ILE B 1 208 ? 20.422 -24.625 10.672 1 53.53 208 ILE B C 1
ATOM 5495 O O . ILE B 1 208 ? 21.078 -25.516 10.125 1 53.53 208 ILE B O 1
ATOM 5499 N N . THR B 1 209 ? 20.641 -24.203 11.984 1 43.78 209 THR B N 1
ATOM 5500 C CA . THR B 1 209 ? 21.547 -25.016 12.789 1 43.78 209 THR B CA 1
ATOM 5501 C C . THR B 1 209 ? 20.969 -26.422 13.008 1 43.78 209 THR B C 1
ATOM 5503 O O . THR B 1 209 ? 21.703 -27.344 13.367 1 43.78 209 THR B O 1
ATOM 5506 N N . SER B 1 210 ? 19.688 -26.391 13.203 1 39.5 210 SER B N 1
ATOM 5507 C CA . SER B 1 210 ? 19.234 -27.766 13.406 1 39.5 210 SER B CA 1
ATOM 5508 C C . SER B 1 210 ? 19.312 -28.578 12.117 1 39.5 210 SER B C 1
ATOM 5510 O O . SER B 1 210 ? 19.922 -28.125 11.141 1 39.5 210 SER B O 1
ATOM 5512 N N . SER B 1 211 ? 18.141 -29.328 11.688 1 35.75 211 SER B N 1
ATOM 5513 C CA . SER B 1 211 ? 18 -30.5 10.828 1 35.75 211 SER B CA 1
ATOM 5514 C C . SER B 1 211 ? 18.375 -30.172 9.383 1 35.75 211 SER B C 1
ATOM 5516 O O . SER B 1 211 ? 18.188 -29.047 8.93 1 35.75 211 SER B O 1
ATOM 5518 N N . GLU B 1 212 ? 19.344 -30.953 8.75 1 34 212 GLU B N 1
ATOM 5519 C CA . GLU B 1 212 ? 19.422 -31.531 7.41 1 34 212 GLU B CA 1
ATOM 5520 C C . GLU B 1 212 ? 18.062 -31.547 6.727 1 34 212 GLU B C 1
ATOM 5522 O O . GLU B 1 212 ? 17.938 -31.984 5.586 1 34 212 GLU B O 1
ATOM 5527 N N . SER B 1 213 ? 17.031 -31.656 7.59 1 33.84 213 SER B N 1
ATOM 5528 C CA . SER B 1 213 ? 15.734 -31.953 6.984 1 33.84 213 SER B CA 1
ATOM 5529 C C . SER B 1 213 ? 15.148 -30.734 6.289 1 33.84 213 SER B C 1
ATOM 5531 O O . SER B 1 213 ? 15.336 -29.609 6.746 1 33.84 213 SER B O 1
ATOM 5533 N N . GLU B 1 214 ? 14.914 -30.953 5.129 1 33.41 214 GLU B N 1
ATOM 5534 C CA . GLU B 1 214 ? 14.305 -30.047 4.16 1 33.41 214 GLU B CA 1
ATOM 5535 C C . GLU B 1 214 ? 13.141 -29.281 4.785 1 33.41 214 GLU B C 1
ATOM 5537 O O . GLU B 1 214 ? 12.242 -29.875 5.379 1 33.41 214 GLU B O 1
ATOM 5542 N N . PRO B 1 215 ? 13.328 -28.188 5.18 1 35.34 215 PRO B N 1
ATOM 5543 C CA . PRO B 1 215 ? 12.422 -27.344 5.953 1 35.34 215 PRO B CA 1
ATOM 5544 C C . PRO B 1 215 ? 11.008 -27.312 5.383 1 35.34 215 PRO B C 1
ATOM 5546 O O . PRO B 1 215 ? 10.695 -26.453 4.551 1 35.34 215 PRO B O 1
ATOM 5549 N N . PHE B 1 216 ? 10.398 -28.516 4.926 1 32.53 216 PHE B N 1
ATOM 5550 C CA . PHE B 1 216 ? 9.047 -28.406 4.391 1 32.53 216 PHE B CA 1
ATOM 5551 C C . PHE B 1 216 ? 8.07 -27.938 5.469 1 32.53 216 PHE B C 1
ATOM 5553 O O . PHE B 1 216 ? 7.914 -28.609 6.496 1 32.53 216 PHE B O 1
ATOM 5560 N N . HIS B 1 217 ? 7.871 -26.703 5.711 1 34.69 217 HIS B N 1
ATOM 5561 C CA . HIS B 1 217 ? 6.887 -26.281 6.699 1 34.69 217 HIS B CA 1
ATOM 5562 C C . HIS B 1 217 ? 5.465 -26.469 6.176 1 34.69 217 HIS B C 1
ATOM 5564 O O . HIS B 1 217 ? 5.227 -26.375 4.969 1 34.69 217 HIS B O 1
ATOM 5570 N N . PRO B 1 218 ? 4.586 -27.172 6.66 1 32.56 218 PRO B N 1
ATOM 5571 C CA . PRO B 1 218 ? 3.164 -27.328 6.336 1 32.56 218 PRO B CA 1
ATOM 5572 C C . PRO B 1 218 ? 2.561 -26.078 5.711 1 32.56 218 PRO B C 1
ATOM 5574 O O . PRO B 1 218 ? 3.057 -24.969 5.941 1 32.56 218 PRO B O 1
ATOM 5577 N N . PHE B 1 219 ? 1.848 -26.109 4.656 1 33.25 219 PHE B N 1
ATOM 5578 C CA . PHE B 1 219 ? 1.122 -25.156 3.816 1 33.25 219 PHE B CA 1
ATOM 5579 C C . PHE B 1 219 ? 0.601 -23.984 4.645 1 33.25 219 PHE B C 1
ATOM 5581 O O . PHE B 1 219 ? 0.073 -23.016 4.094 1 33.25 219 PHE B O 1
ATOM 5588 N N . THR B 1 220 ? -0.176 -24.234 5.641 1 36.31 220 THR B N 1
ATOM 5589 C CA . THR B 1 220 ? -0.174 -22.953 6.332 1 36.31 220 THR B CA 1
ATOM 5590 C C . THR B 1 220 ? 1.229 -22.359 6.359 1 36.31 220 THR B C 1
ATOM 5592 O O . THR B 1 220 ? 2.049 -22.719 7.207 1 36.31 220 THR B O 1
ATOM 5595 N N . THR B 1 221 ? 1.922 -22.594 5.234 1 40.47 221 THR B N 1
ATOM 5596 C CA . THR B 1 221 ? 3.32 -22.188 5.137 1 40.47 221 THR B CA 1
ATOM 5597 C C . THR B 1 221 ? 3.736 -21.375 6.363 1 40.47 221 THR B C 1
ATOM 5599 O O . THR B 1 221 ? 3.256 -20.266 6.57 1 40.47 221 THR B O 1
ATOM 5602 N N . PRO B 1 222 ? 3.967 -22.109 7.184 1 43.81 222 PRO B N 1
ATOM 5603 C CA . PRO B 1 222 ? 4.215 -21.766 8.586 1 43.81 222 PRO B CA 1
ATOM 5604 C C . PRO B 1 222 ? 5.117 -20.531 8.742 1 43.81 222 PRO B C 1
ATOM 5606 O O . PRO B 1 222 ? 6.121 -20.406 8.039 1 43.81 222 PRO B O 1
ATOM 5609 N N . ASP B 1 223 ? 4.504 -19.578 8.703 1 58.38 223 ASP B N 1
ATOM 5610 C CA . ASP B 1 223 ? 5.215 -18.625 9.547 1 58.38 223 ASP B CA 1
ATOM 5611 C C . ASP B 1 223 ? 6.125 -19.344 10.539 1 58.38 223 ASP B C 1
ATOM 5613 O O . ASP B 1 223 ? 5.809 -19.438 11.727 1 58.38 223 ASP B O 1
ATOM 5617 N N . GLU B 1 224 ? 7.035 -20.438 9.734 1 60.66 224 GLU B N 1
ATOM 5618 C CA . GLU B 1 224 ? 7.945 -21.25 10.539 1 60.66 224 GLU B CA 1
ATOM 5619 C C . GLU B 1 224 ? 8.398 -20.5 11.789 1 60.66 224 GLU B C 1
ATOM 5621 O O . GLU B 1 224 ? 8.523 -21.078 12.867 1 60.66 224 GLU B O 1
ATOM 5626 N N . CYS B 1 225 ? 8.453 -19.453 11.359 1 76.06 225 CYS B N 1
ATOM 5627 C CA . CYS B 1 225 ? 8.93 -18.641 12.477 1 76.06 225 CYS B CA 1
ATOM 5628 C C . CYS B 1 225 ? 7.785 -17.875 13.117 1 76.06 225 CYS B C 1
ATOM 5630 O O . CYS B 1 225 ? 7.992 -17.141 14.086 1 76.06 225 CYS B O 1
ATOM 5632 N N . GLY B 1 226 ? 6.543 -18.125 12.547 1 80.38 226 GLY B N 1
ATOM 5633 C CA . GLY B 1 226 ? 5.367 -17.484 13.117 1 80.38 226 GLY B CA 1
ATOM 5634 C C . GLY B 1 226 ? 5.336 -15.977 12.898 1 80.38 226 GLY B C 1
ATOM 5635 O O . GLY B 1 226 ? 4.652 -15.25 13.625 1 80.38 226 GLY B O 1
ATOM 5636 N N . VAL B 1 227 ? 6.098 -15.586 11.977 1 86.62 227 VAL B N 1
ATOM 5637 C CA . VAL B 1 227 ? 6.242 -14.148 11.812 1 86.62 227 VAL B CA 1
ATOM 5638 C C . VAL B 1 227 ? 5.004 -13.578 11.125 1 86.62 227 VAL B C 1
ATOM 5640 O O . VAL B 1 227 ? 4.562 -12.469 11.445 1 86.62 227 VAL B O 1
ATOM 5643 N N . THR B 1 228 ? 4.457 -14.281 10.117 1 88.31 228 THR B N 1
ATOM 5644 C CA . THR B 1 228 ? 3.238 -13.805 9.469 1 88.31 228 THR B CA 1
ATOM 5645 C C . THR B 1 228 ? 2.096 -13.695 10.477 1 88.31 228 THR B C 1
ATOM 5647 O O . THR B 1 228 ? 1.376 -12.695 10.5 1 88.31 228 THR B O 1
ATOM 5650 N N . MET B 1 229 ? 1.945 -14.695 11.266 1 86.38 229 MET B N 1
ATOM 5651 C CA . MET B 1 229 ? 0.909 -14.68 12.297 1 86.38 229 MET B CA 1
ATOM 5652 C C . MET B 1 229 ? 1.14 -13.539 13.281 1 86.38 229 MET B C 1
ATOM 5654 O O . MET B 1 229 ? 0.192 -12.867 13.695 1 86.38 229 MET B O 1
ATOM 5658 N N . ALA B 1 230 ? 2.357 -13.375 13.672 1 90.12 230 ALA B N 1
ATOM 5659 C CA . ALA B 1 230 ? 2.689 -12.297 14.602 1 90.12 230 ALA B CA 1
ATOM 5660 C C . ALA B 1 230 ? 2.357 -10.938 14 1 90.12 230 ALA B C 1
ATOM 5662 O O . ALA B 1 230 ? 1.848 -10.055 14.688 1 90.12 230 ALA B O 1
ATOM 5663 N N . VAL B 1 231 ? 2.693 -10.773 12.688 1 93.38 231 VAL B N 1
ATOM 5664 C CA . VAL B 1 231 ? 2.369 -9.531 12 1 93.38 231 VAL B CA 1
ATOM 5665 C C . VAL B 1 231 ? 0.857 -9.312 12.008 1 93.38 231 VAL B C 1
ATOM 5667 O O . VAL B 1 231 ? 0.385 -8.203 12.266 1 93.38 231 VAL B O 1
ATOM 5670 N N . MET B 1 232 ? 0.105 -10.352 11.742 1 90.5 232 MET B N 1
ATOM 5671 C CA . MET B 1 232 ? -1.35 -10.234 11.703 1 90.5 232 MET B CA 1
ATOM 5672 C C . MET B 1 232 ? -1.907 -9.922 13.086 1 90.5 232 MET B C 1
ATOM 5674 O O . MET B 1 232 ? -2.861 -9.148 13.219 1 90.5 232 MET B O 1
ATOM 5678 N N . GLU B 1 233 ? -1.332 -10.484 14.086 1 90.69 233 GLU B N 1
ATOM 5679 C CA . GLU B 1 233 ? -1.74 -10.164 15.453 1 90.69 233 GLU B CA 1
ATOM 5680 C C . GLU B 1 233 ? -1.408 -8.719 15.805 1 90.69 233 GLU B C 1
ATOM 5682 O O . GLU B 1 233 ? -2.232 -8.016 16.391 1 90.69 233 GLU B O 1
ATOM 5687 N N . ALA B 1 234 ? -0.253 -8.344 15.453 1 93.31 234 ALA B N 1
ATOM 5688 C CA . ALA B 1 234 ? 0.225 -7.004 15.781 1 93.31 234 ALA B CA 1
ATOM 5689 C C . ALA B 1 234 ? -0.566 -5.941 15.023 1 93.31 234 ALA B C 1
ATOM 5691 O O . ALA B 1 234 ? -0.658 -4.793 15.461 1 93.31 234 ALA B O 1
ATOM 5692 N N . SER B 1 235 ? -1.082 -6.273 13.836 1 93.44 235 SER B N 1
ATOM 5693 C CA . SER B 1 235 ? -1.786 -5.316 12.992 1 93.44 235 SER B CA 1
ATOM 5694 C C . SER B 1 235 ? -3.275 -5.281 13.32 1 93.44 235 SER B C 1
ATOM 5696 O O . SER B 1 235 ? -3.982 -4.355 12.914 1 93.44 235 SER B O 1
ATOM 5698 N N . GLY B 1 236 ? -3.711 -6.27 14.031 1 89 236 GLY B N 1
ATOM 5699 C CA . GLY B 1 236 ? -5.109 -6.289 14.43 1 89 236 GLY B CA 1
ATOM 5700 C C . GLY B 1 236 ? -6.02 -6.895 13.383 1 89 236 GLY B C 1
ATOM 5701 O O . GLY B 1 236 ? -5.828 -8.039 12.977 1 89 236 GLY B O 1
ATOM 5702 N N . SER B 1 237 ? -6.914 -6.125 12.773 1 79.62 237 SER B N 1
ATOM 5703 C CA . SER B 1 237 ? -8.008 -6.605 11.93 1 79.62 237 SER B CA 1
ATOM 5704 C C . SER B 1 237 ? -7.605 -6.641 10.461 1 79.62 237 SER B C 1
ATOM 5706 O O . SER B 1 237 ? -8.445 -6.84 9.586 1 79.62 237 SER B O 1
ATOM 5708 N N . SER B 1 238 ? -6.414 -6.602 10.211 1 83.81 238 SER B N 1
ATOM 5709 C CA . SER B 1 238 ? -5.941 -6.527 8.828 1 83.81 238 SER B CA 1
ATOM 5710 C C . SER B 1 238 ? -6.148 -7.855 8.102 1 83.81 238 SER B C 1
ATOM 5712 O O . SER B 1 238 ? -6.246 -8.906 8.734 1 83.81 238 SER B O 1
ATOM 5714 N N . ASN B 1 239 ? -6.312 -7.77 6.781 1 85.19 239 ASN B N 1
ATOM 5715 C CA . ASN B 1 239 ? -6.418 -8.906 5.879 1 85.19 239 ASN B CA 1
ATOM 5716 C C . ASN B 1 239 ? -5.109 -9.156 5.137 1 85.19 239 ASN B C 1
ATOM 5718 O O . ASN B 1 239 ? -4.676 -8.328 4.34 1 85.19 239 ASN B O 1
ATOM 5722 N N . MET B 1 240 ? -4.492 -10.305 5.367 1 89 240 MET B N 1
ATOM 5723 C CA . MET B 1 240 ? -3.18 -10.57 4.785 1 89 240 MET B CA 1
ATOM 5724 C C . MET B 1 240 ? -3.277 -10.742 3.273 1 89 240 MET B C 1
ATOM 5726 O O . MET B 1 240 ? -2.27 -10.664 2.57 1 89 240 MET B O 1
ATOM 5730 N N . TYR B 1 241 ? -4.492 -10.945 2.73 1 88.44 241 TYR B N 1
ATOM 5731 C CA . TYR B 1 241 ? -4.668 -11.211 1.309 1 88.44 241 TYR B CA 1
ATOM 5732 C C . TYR B 1 241 ? -5.051 -9.945 0.556 1 88.44 241 TYR B C 1
ATOM 5734 O O . TYR B 1 241 ? -5.094 -9.938 -0.676 1 88.44 241 TYR B O 1
ATOM 5742 N N . ASP B 1 242 ? -5.359 -8.922 1.218 1 88.56 242 ASP B N 1
ATOM 5743 C CA . ASP B 1 242 ? -5.598 -7.57 0.712 1 88.56 242 ASP B CA 1
ATOM 5744 C C . ASP B 1 242 ? -5.559 -6.543 1.842 1 88.56 242 ASP B C 1
ATOM 5746 O O . ASP B 1 242 ? -6.562 -6.324 2.523 1 88.56 242 ASP B O 1
ATOM 5750 N N . VAL B 1 243 ? -4.543 -5.855 1.941 1 89.06 243 VAL B N 1
ATOM 5751 C CA . VAL B 1 243 ? -4.258 -5.082 3.145 1 89.06 243 VAL B CA 1
ATOM 5752 C C . VAL B 1 243 ? -5.18 -3.865 3.203 1 89.06 243 VAL B C 1
ATOM 5754 O O . VAL B 1 243 ? -5.215 -3.154 4.211 1 89.06 243 VAL B O 1
ATOM 5757 N N . THR B 1 244 ? -5.926 -3.641 2.188 1 82.38 244 THR B N 1
ATOM 5758 C CA . THR B 1 244 ? -6.859 -2.521 2.201 1 82.38 244 THR B CA 1
ATOM 5759 C C . THR B 1 244 ? -8.234 -2.967 2.705 1 82.38 244 THR B C 1
ATOM 5761 O O . THR B 1 244 ? -9.148 -2.152 2.832 1 82.38 244 THR B O 1
ATOM 5764 N N . THR B 1 245 ? -8.352 -4.258 2.953 1 78.94 245 THR B N 1
ATOM 5765 C CA . THR B 1 245 ? -9.641 -4.785 3.391 1 78.94 245 THR B CA 1
ATOM 5766 C C . THR B 1 245 ? -9.516 -5.453 4.758 1 78.94 245 THR B C 1
ATOM 5768 O O . THR B 1 245 ? -8.406 -5.754 5.207 1 78.94 245 THR B O 1
ATOM 5771 N N . TYR B 1 246 ? -10.688 -5.691 5.359 1 72.12 246 TYR B N 1
ATOM 5772 C CA . TYR B 1 246 ? -10.695 -6.277 6.695 1 72.12 246 TYR B CA 1
ATOM 5773 C C . TYR B 1 246 ? -11.547 -7.543 6.73 1 72.12 246 TYR B C 1
ATOM 5775 O O . TYR B 1 246 ? -11.773 -8.117 7.797 1 72.12 246 TYR B O 1
ATOM 5783 N N . ASP B 1 247 ? -11.898 -7.879 5.523 1 65.75 247 ASP B N 1
ATOM 5784 C CA . ASP B 1 247 ? -12.617 -9.141 5.395 1 65.75 247 ASP B CA 1
ATOM 5785 C C . ASP B 1 247 ? -11.734 -10.219 4.777 1 65.75 247 ASP B C 1
ATOM 5787 O O . ASP B 1 247 ? -11.031 -9.969 3.795 1 65.75 247 ASP B O 1
ATOM 5791 N N . THR B 1 248 ? -11.609 -11.328 5.355 1 61.28 248 THR B N 1
ATOM 5792 C CA . THR B 1 248 ? -10.727 -12.391 4.891 1 61.28 248 THR B CA 1
ATOM 5793 C C . THR B 1 248 ? -11.375 -13.188 3.762 1 61.28 248 THR B C 1
ATOM 5795 O O . THR B 1 248 ? -11.062 -14.359 3.562 1 61.28 248 THR B O 1
ATOM 5798 N N . TYR B 1 249 ? -12.156 -12.625 3.008 1 63.16 249 TYR B N 1
ATOM 5799 C CA . TYR B 1 249 ? -12.82 -13.297 1.895 1 63.16 249 TYR B CA 1
ATOM 5800 C C . TYR B 1 249 ? -13.531 -14.555 2.365 1 63.16 249 TYR B C 1
ATOM 5802 O O . TYR B 1 249 ? -13.328 -15.633 1.811 1 63.16 249 TYR B O 1
ATOM 5810 N N . PRO B 1 250 ? -14.281 -14.453 3.312 1 57.97 250 PRO B N 1
ATOM 5811 C CA . PRO B 1 250 ? -14.922 -15.641 3.879 1 57.97 250 PRO B CA 1
ATOM 5812 C C . PRO B 1 250 ? -15.656 -16.469 2.832 1 57.97 250 PRO B C 1
ATOM 5814 O O . PRO B 1 250 ? -15.742 -17.703 2.957 1 57.97 250 PRO B O 1
ATOM 5817 N N . VAL B 1 251 ? -16.016 -15.852 1.921 1 56.56 251 VAL B N 1
ATOM 5818 C CA . VAL B 1 251 ? -16.859 -16.531 0.937 1 56.56 251 VAL B CA 1
ATOM 5819 C C . VAL B 1 251 ? -16.047 -17.656 0.263 1 56.56 251 VAL B C 1
ATOM 5821 O O . VAL B 1 251 ? -16.609 -18.688 -0.104 1 56.56 251 VAL B O 1
ATOM 5824 N N . HIS B 1 252 ? -14.828 -17.469 0.242 1 63.5 252 HIS B N 1
ATOM 5825 C CA . HIS B 1 252 ? -14.023 -18.422 -0.507 1 63.5 252 HIS B CA 1
ATOM 5826 C C . HIS B 1 252 ? -13.758 -19.688 0.316 1 63.5 252 HIS B C 1
ATOM 5828 O O . HIS B 1 252 ? -13.594 -20.766 -0.24 1 63.5 252 HIS B O 1
ATOM 5834 N N . VAL B 1 253 ? -13.828 -19.531 1.622 1 66.81 253 VAL B N 1
ATOM 5835 C CA . VAL B 1 253 ? -13.352 -20.703 2.363 1 66.81 253 VAL B CA 1
ATOM 5836 C C . VAL B 1 253 ? -14.352 -21.047 3.463 1 66.81 253 VAL B C 1
ATOM 5838 O O . VAL B 1 253 ? -14.211 -22.078 4.133 1 66.81 253 VAL B O 1
ATOM 5841 N N . ASP B 1 254 ? -15.414 -20.359 3.49 1 73.25 254 ASP B N 1
ATOM 5842 C CA . ASP B 1 254 ? -16.391 -20.641 4.531 1 73.25 254 ASP B CA 1
ATOM 5843 C C . ASP B 1 254 ? -17.156 -21.922 4.23 1 73.25 254 ASP B C 1
ATOM 5845 O O . ASP B 1 254 ? -17.766 -22.062 3.162 1 73.25 254 ASP B O 1
ATOM 5849 N N . PRO B 1 255 ? -17.203 -22.828 5.215 1 78.12 255 PRO B N 1
ATOM 5850 C CA . PRO B 1 255 ? -17.906 -24.078 4.992 1 78.12 255 PRO B CA 1
ATOM 5851 C C . PRO B 1 255 ? -19.422 -23.891 4.82 1 78.12 255 PRO B C 1
ATOM 5853 O O . PRO B 1 255 ? -20.109 -24.797 4.336 1 78.12 255 PRO B O 1
ATOM 5856 N N . HIS B 1 256 ? -19.875 -22.766 5.168 1 76.69 256 HIS B N 1
ATOM 5857 C CA . HIS B 1 256 ? -21.297 -22.484 5.031 1 76.69 256 HIS B CA 1
ATOM 5858 C C . HIS B 1 256 ? -21.547 -21.391 3.99 1 76.69 256 HIS B C 1
ATOM 5860 O O . HIS B 1 256 ? -22.656 -20.828 3.92 1 76.69 256 HIS B O 1
ATOM 5866 N N . GLY B 1 257 ? -20.531 -21.172 3.283 1 78.56 257 GLY B N 1
ATOM 5867 C CA . GLY B 1 257 ? -20.656 -20.156 2.244 1 78.56 257 GLY B CA 1
ATOM 5868 C C . GLY B 1 257 ? -21.266 -20.688 0.96 1 78.56 257 GLY B C 1
ATOM 5869 O O . GLY B 1 257 ? -21.5 -21.891 0.836 1 78.56 257 GLY B O 1
ATOM 5870 N N . THR B 1 258 ? -21.484 -19.797 0.086 1 80.62 258 THR B N 1
ATOM 5871 C CA . THR B 1 258 ? -22.156 -20.078 -1.177 1 80.62 258 THR B CA 1
ATOM 5872 C C . THR B 1 258 ? -21.422 -21.188 -1.942 1 80.62 258 THR B C 1
ATOM 5874 O O . THR B 1 258 ? -22.047 -22.078 -2.512 1 80.62 258 THR B O 1
ATOM 5877 N N . ILE B 1 259 ? -20.141 -21.219 -1.938 1 85.88 259 ILE B N 1
ATOM 5878 C CA . ILE B 1 259 ? -19.344 -22.172 -2.713 1 85.88 259 ILE B CA 1
ATOM 5879 C C . ILE B 1 259 ? -19.453 -23.562 -2.1 1 85.88 259 ILE B C 1
ATOM 5881 O O . ILE B 1 259 ? -19.688 -24.547 -2.811 1 85.88 259 ILE B O 1
ATOM 5885 N N . ALA B 1 260 ? -19.281 -23.594 -0.83 1 86.62 260 ALA B N 1
ATOM 5886 C CA . ALA B 1 260 ? -19.391 -24.891 -0.139 1 86.62 260 ALA B CA 1
ATOM 5887 C C . ALA B 1 260 ? -20.781 -25.469 -0.29 1 86.62 260 ALA B C 1
ATOM 5889 O O . ALA B 1 260 ? -20.938 -26.672 -0.505 1 86.62 260 ALA B O 1
ATOM 5890 N N . GLU B 1 261 ? -21.734 -24.625 -0.147 1 87.06 261 GLU B N 1
ATOM 5891 C CA . GLU B 1 261 ? -23.109 -25.094 -0.303 1 87.06 261 GLU B CA 1
ATOM 5892 C C . GLU B 1 261 ? -23.359 -25.609 -1.715 1 87.06 261 GLU B C 1
ATOM 5894 O O . GLU B 1 261 ? -24.062 -26.625 -1.9 1 87.06 261 GLU B O 1
ATOM 5899 N N . PHE B 1 262 ? -22.859 -24.969 -2.607 1 89.06 262 PHE B N 1
ATOM 5900 C CA . PHE B 1 262 ? -23.031 -25.359 -4.004 1 89.06 262 PHE B CA 1
ATOM 5901 C C . PHE B 1 262 ? -22.422 -26.734 -4.258 1 89.06 262 PHE B C 1
ATOM 5903 O O . PHE B 1 262 ? -23.094 -27.625 -4.789 1 89.06 262 PHE B O 1
ATOM 5910 N N . PHE B 1 263 ? -21.234 -27 -3.838 1 91.38 263 PHE B N 1
ATOM 5911 C CA . PHE B 1 263 ? -20.531 -28.234 -4.184 1 91.38 263 PHE B CA 1
ATOM 5912 C C . PHE B 1 263 ? -20.953 -29.375 -3.26 1 91.38 263 PHE B C 1
ATOM 5914 O O . PHE B 1 263 ? -20.656 -30.531 -3.531 1 91.38 263 PHE B O 1
ATOM 5921 N N . ASN B 1 264 ? -21.656 -29.016 -2.232 1 92 264 ASN B N 1
ATOM 5922 C CA . ASN B 1 264 ? -22.156 -30.062 -1.357 1 92 264 ASN B CA 1
ATOM 5923 C C . ASN B 1 264 ? -23.625 -30.375 -1.649 1 92 264 ASN B C 1
ATOM 5925 O O . ASN B 1 264 ? -24.203 -31.266 -1.028 1 92 264 ASN B O 1
ATOM 5929 N N . ASP B 1 265 ? -24.172 -29.672 -2.572 1 92.88 265 ASP B N 1
ATOM 5930 C CA . ASP B 1 265 ? -25.531 -29.938 -3 1 92.88 265 ASP B CA 1
ATOM 5931 C C . ASP B 1 265 ? -25.625 -31.266 -3.742 1 92.88 265 ASP B C 1
ATOM 5933 O O . ASP B 1 265 ? -24.828 -31.531 -4.645 1 92.88 265 ASP B O 1
ATOM 5937 N N . ALA B 1 266 ? -26.641 -32.031 -3.463 1 93.38 266 ALA B N 1
ATOM 5938 C CA . ALA B 1 266 ? -26.781 -33.375 -4.016 1 93.38 266 ALA B CA 1
ATOM 5939 C C . ALA B 1 266 ? -27 -33.344 -5.523 1 93.38 266 ALA B C 1
ATOM 5941 O O . ALA B 1 266 ? -26.469 -34.156 -6.266 1 93.38 266 ALA B O 1
ATOM 5942 N N . ASP B 1 267 ? -27.797 -32.438 -5.98 1 93.25 267 ASP B N 1
ATOM 5943 C CA . ASP B 1 267 ? -28.078 -32.312 -7.406 1 93.25 267 ASP B CA 1
ATOM 5944 C C . ASP B 1 267 ? -26.844 -31.906 -8.188 1 93.25 267 ASP B C 1
ATOM 5946 O O . ASP B 1 267 ? -26.609 -32.375 -9.305 1 93.25 267 ASP B O 1
ATOM 5950 N N . VAL B 1 268 ? -26.125 -31.047 -7.531 1 91.31 268 VAL B N 1
ATOM 5951 C CA . VAL B 1 268 ? -24.891 -30.578 -8.172 1 91.31 268 VAL B CA 1
ATOM 5952 C C . VAL B 1 268 ? -23.891 -31.719 -8.266 1 91.31 268 VAL B C 1
ATOM 5954 O O . VAL B 1 268 ? -23.281 -31.938 -9.312 1 91.31 268 VAL B O 1
ATOM 5957 N N . ARG B 1 269 ? -23.703 -32.438 -7.262 1 91.44 269 ARG B N 1
ATOM 5958 C CA . ARG B 1 269 ? -22.797 -33.594 -7.266 1 91.44 269 ARG B CA 1
ATOM 5959 C C . ARG B 1 269 ? -23.188 -34.594 -8.352 1 91.44 269 ARG B C 1
ATOM 5961 O O . ARG B 1 269 ? -22.312 -35.094 -9.07 1 91.44 269 ARG B O 1
ATOM 5968 N N . MET B 1 270 ? -24.406 -34.781 -8.445 1 91.81 270 MET B N 1
ATOM 5969 C CA . MET B 1 270 ? -24.906 -35.719 -9.469 1 91.81 270 MET B CA 1
ATOM 5970 C C . MET B 1 270 ? -24.609 -35.188 -10.867 1 91.81 270 MET B C 1
ATOM 5972 O O . MET B 1 270 ? -24.141 -35.938 -11.727 1 91.81 270 MET B O 1
ATOM 5976 N N . ALA B 1 271 ? -24.859 -33.938 -11.031 1 89.88 271 ALA B N 1
ATOM 5977 C CA . ALA B 1 271 ? -24.656 -33.344 -12.336 1 89.88 271 ALA B CA 1
ATOM 5978 C C . ALA B 1 271 ? -23.188 -33.344 -12.727 1 89.88 271 ALA B C 1
ATOM 5980 O O . ALA B 1 271 ? -22.844 -33.438 -13.914 1 89.88 271 ALA B O 1
ATOM 5981 N N . LEU B 1 272 ? -22.328 -33.344 -11.742 1 88.62 272 LEU B N 1
ATOM 5982 C CA . LEU B 1 272 ? -20.891 -33.281 -11.992 1 88.62 272 LEU B CA 1
ATOM 5983 C C . LEU B 1 272 ? -20.281 -34.656 -12.008 1 88.62 272 LEU B C 1
ATOM 5985 O O . LEU B 1 272 ? -19.078 -34.812 -12.227 1 88.62 272 LEU B O 1
ATOM 5989 N N . ASN B 1 273 ? -21.125 -35.594 -11.742 1 88.38 273 ASN B N 1
ATOM 5990 C CA . ASN B 1 273 ? -20.641 -36.938 -11.57 1 88.38 273 ASN B CA 1
ATOM 5991 C C . ASN B 1 273 ? -19.594 -37.062 -10.469 1 88.38 273 ASN B C 1
ATOM 5993 O O . ASN B 1 273 ? -18.594 -37.75 -10.617 1 88.38 273 ASN B O 1
ATOM 5997 N N . ALA B 1 274 ? -19.797 -36.25 -9.508 1 87.75 274 ALA B N 1
ATOM 5998 C CA . ALA B 1 274 ? -18.922 -36.25 -8.336 1 87.75 274 ALA B CA 1
ATOM 5999 C C . ALA B 1 274 ? -19.344 -37.344 -7.336 1 87.75 274 ALA B C 1
ATOM 6001 O O . ALA B 1 274 ? -20.469 -37.844 -7.387 1 87.75 274 ALA B O 1
ATOM 6002 N N . PRO B 1 275 ? -18.328 -37.688 -6.477 1 86.38 275 PRO B N 1
ATOM 6003 C CA . PRO B 1 275 ? -18.719 -38.656 -5.465 1 86.38 275 PRO B CA 1
ATOM 6004 C C . PRO B 1 275 ? -19.922 -38.219 -4.633 1 86.38 275 PRO B C 1
ATOM 6006 O O . PRO B 1 275 ? -20.016 -37.062 -4.258 1 86.38 275 PRO B O 1
ATOM 6009 N N . SER B 1 276 ? -20.719 -39.25 -4.379 1 84.56 276 SER B N 1
ATOM 6010 C CA . SER B 1 276 ? -21.875 -38.969 -3.533 1 84.56 276 SER B CA 1
ATOM 6011 C C . SER B 1 276 ? -21.469 -38.75 -2.084 1 84.56 276 SER B C 1
ATOM 6013 O O . SER B 1 276 ? -20.312 -38.969 -1.72 1 84.56 276 SER B O 1
ATOM 6015 N N . SER B 1 277 ? -22.469 -38.281 -1.303 1 84.88 277 SER B N 1
ATOM 6016 C CA . SER B 1 277 ? -22.203 -37.969 0.095 1 84.88 277 SER B CA 1
ATOM 6017 C C . SER B 1 277 ? -21.828 -39.219 0.891 1 84.88 277 SER B C 1
ATOM 6019 O O . SER B 1 277 ? -21.219 -39.094 1.958 1 84.88 277 SER B O 1
ATOM 6021 N N . ASP B 1 278 ? -22.172 -40.375 0.403 1 82.5 278 ASP B N 1
ATOM 6022 C CA . ASP B 1 278 ? -21.812 -41.625 1.061 1 82.5 278 ASP B CA 1
ATOM 6023 C C . ASP B 1 278 ? -20.328 -41.938 0.896 1 82.5 278 ASP B C 1
ATOM 6025 O O . ASP B 1 278 ? -19.734 -42.625 1.736 1 82.5 278 ASP B O 1
ATOM 6029 N N . VAL B 1 279 ? -19.781 -41.438 -0.238 1 79.06 279 VAL B N 1
ATOM 6030 C CA . VAL B 1 279 ? -18.375 -41.656 -0.542 1 79.06 279 VAL B CA 1
ATOM 6031 C C . VAL B 1 279 ? -17.531 -40.531 0.038 1 79.06 279 VAL B C 1
ATOM 6033 O O . VAL B 1 279 ? -16.516 -40.75 0.678 1 79.06 279 VAL B O 1
ATOM 6036 N N . LEU B 1 280 ? -17.953 -39.375 -0.162 1 85.12 280 LEU B N 1
ATOM 6037 C CA . LEU B 1 280 ? -17.359 -38.156 0.38 1 85.12 280 LEU B CA 1
ATOM 6038 C C . LEU B 1 280 ? -18.406 -37.281 1.086 1 85.12 280 LEU B C 1
ATOM 6040 O O . LEU B 1 280 ? -19.219 -36.625 0.433 1 85.12 280 LEU B O 1
ATOM 6044 N N . SER B 1 281 ? -18.312 -37.312 2.305 1 85.12 281 SER B N 1
ATOM 6045 C CA . SER B 1 281 ? -19.359 -36.688 3.107 1 85.12 281 SER B CA 1
ATOM 6046 C C . SER B 1 281 ? -19.453 -35.188 2.844 1 85.12 281 SER B C 1
ATOM 6048 O O . SER B 1 281 ? -20.547 -34.656 2.691 1 85.12 281 SER B O 1
ATOM 6050 N N . THR B 1 282 ? -18.281 -34.562 2.826 1 87.88 282 THR B N 1
ATOM 6051 C CA . THR B 1 282 ? -18.312 -33.125 2.695 1 87.88 282 THR B CA 1
ATOM 6052 C C . THR B 1 282 ? -17.203 -32.656 1.778 1 87.88 282 THR B C 1
ATOM 6054 O O . THR B 1 282 ? -16.047 -33.062 1.925 1 87.88 282 THR B O 1
ATOM 6057 N N . TRP B 1 283 ? -17.625 -31.891 0.794 1 89.62 283 TRP B N 1
ATOM 6058 C CA . TRP B 1 283 ? -16.656 -31.125 0.013 1 89.62 283 TRP B CA 1
ATOM 6059 C C . TRP B 1 283 ? -16.141 -29.922 0.792 1 89.62 283 TRP B C 1
ATOM 6061 O O . TRP B 1 283 ? -16.938 -29.156 1.354 1 89.62 283 TRP B O 1
ATOM 6071 N N . GLU B 1 284 ? -14.859 -29.797 0.833 1 85.62 284 GLU B N 1
ATOM 6072 C CA . GLU B 1 284 ? -14.242 -28.656 1.499 1 85.62 284 GLU B CA 1
ATOM 6073 C C . GLU B 1 284 ? -13.391 -27.844 0.527 1 85.62 284 GLU B C 1
ATOM 6075 O O . GLU B 1 284 ? -12.688 -28.422 -0.312 1 85.62 284 GLU B O 1
ATOM 6080 N N . ALA B 1 285 ? -13.555 -26.531 0.691 1 86.19 285 ALA B N 1
ATOM 6081 C CA . ALA B 1 285 ? -12.789 -25.641 -0.18 1 86.19 285 ALA B CA 1
ATOM 6082 C C . ALA B 1 285 ? -11.289 -25.828 0.024 1 86.19 285 ALA B C 1
ATOM 6084 O O . ALA B 1 285 ? -10.523 -25.812 -0.938 1 86.19 285 ALA B O 1
ATOM 6085 N N . CYS B 1 286 ? -10.898 -25.922 1.246 1 85 286 CYS B N 1
ATOM 6086 C CA . CYS B 1 286 ? -9.492 -26.156 1.58 1 85 286 CYS B CA 1
ATOM 6087 C C . CYS B 1 286 ? -9.359 -27.188 2.691 1 85 286 CYS B C 1
ATOM 6089 O O . CYS B 1 286 ? -10.109 -27.156 3.67 1 85 286 CYS B O 1
ATOM 6091 N N . VAL B 1 287 ? -8.461 -28.062 2.471 1 77.94 287 VAL B N 1
ATOM 6092 C CA . VAL B 1 287 ? -8.125 -29.031 3.51 1 77.94 287 VAL B CA 1
ATOM 6093 C C . VAL B 1 287 ? -6.852 -28.594 4.234 1 77.94 287 VAL B C 1
ATOM 6095 O O . VAL B 1 287 ? -5.922 -28.078 3.609 1 77.94 287 VAL B O 1
ATOM 6098 N N . PRO B 1 288 ? -6.93 -28.672 5.512 1 67 288 PRO B N 1
ATOM 6099 C CA . PRO B 1 288 ? -5.723 -28.25 6.227 1 67 288 PRO B CA 1
ATOM 6100 C C . PRO B 1 288 ? -4.461 -28.953 5.723 1 67 288 PRO B C 1
ATOM 6102 O O . PRO B 1 288 ? -4.48 -30.156 5.469 1 67 288 PRO B O 1
ATOM 6105 N N . GLY B 1 289 ? -3.488 -28.234 5.531 1 58.25 289 GLY B N 1
ATOM 6106 C CA . GLY B 1 289 ? -2.221 -28.656 4.953 1 58.25 289 GLY B CA 1
ATOM 6107 C C . GLY B 1 289 ? -1.566 -29.797 5.715 1 58.25 289 GLY B C 1
ATOM 6108 O O . GLY B 1 289 ? -0.873 -30.625 5.121 1 58.25 289 GLY B O 1
ATOM 6109 N N . ASN B 1 290 ? -1.789 -29.703 6.977 1 55.41 290 ASN B N 1
ATOM 6110 C CA . ASN B 1 290 ? -1.142 -30.734 7.773 1 55.41 290 ASN B CA 1
ATOM 6111 C C . ASN B 1 290 ? -1.682 -32.125 7.434 1 55.41 290 ASN B C 1
ATOM 6113 O O . ASN B 1 290 ? -1.116 -33.125 7.855 1 55.41 290 ASN B O 1
ATOM 6117 N N . LEU B 1 291 ? -2.492 -32.031 6.656 1 54.41 291 LEU B N 1
ATOM 6118 C CA . LEU B 1 291 ? -3.059 -33.312 6.242 1 54.41 291 LEU B CA 1
ATOM 6119 C C . LEU B 1 291 ? -2.572 -33.688 4.848 1 54.41 291 LEU B C 1
ATOM 6121 O O . LEU B 1 291 ? -2.76 -34.844 4.414 1 54.41 291 LEU B O 1
ATOM 6125 N N . ILE B 1 292 ? -2 -32.656 4.328 1 60.72 292 ILE B N 1
ATOM 6126 C CA . ILE B 1 292 ? -1.5 -32.906 2.977 1 60.72 292 ILE B CA 1
ATOM 6127 C C . ILE B 1 292 ? -0.012 -32.562 2.916 1 60.72 292 ILE B C 1
ATOM 6129 O O . ILE B 1 292 ? 0.466 -31.688 3.654 1 60.72 292 ILE B O 1
ATOM 6133 N N . LEU B 1 293 ? 0.739 -33.219 2.176 1 61.72 293 LEU B N 1
ATOM 6134 C CA . LEU B 1 293 ? 2.156 -32.969 1.922 1 61.72 293 LEU B CA 1
ATOM 6135 C C . LEU B 1 293 ? 2.963 -33.062 3.213 1 61.72 293 LEU B C 1
ATOM 6137 O O . LEU B 1 293 ? 3.777 -32.188 3.504 1 61.72 293 LEU B O 1
ATOM 6141 N N . LEU B 1 294 ? 2.609 -33.969 4.023 1 59.69 294 LEU B N 1
ATOM 6142 C CA . LEU B 1 294 ? 3.104 -34.156 5.383 1 59.69 294 LEU B CA 1
ATOM 6143 C C . LEU B 1 294 ? 4.625 -34.25 5.398 1 59.69 294 LEU B C 1
ATOM 6145 O O . LEU B 1 294 ? 5.262 -34 6.418 1 59.69 294 LEU B O 1
ATOM 6149 N N . ALA B 1 295 ? 5.117 -34.625 4.289 1 53.03 295 ALA B N 1
ATOM 6150 C CA . ALA B 1 295 ? 6.566 -34.812 4.277 1 53.03 295 ALA B CA 1
ATOM 6151 C C . ALA B 1 295 ? 7.262 -33.781 3.408 1 53.03 295 ALA B C 1
ATOM 6153 O O . ALA B 1 295 ? 8.422 -33.938 3.035 1 53.03 295 ALA B O 1
ATOM 6154 N N . ASN B 1 296 ? 6.473 -32.812 3.094 1 55.72 296 ASN B N 1
ATOM 6155 C CA . ASN B 1 296 ? 7.059 -31.828 2.201 1 55.72 296 ASN B CA 1
ATOM 6156 C C . ASN B 1 296 ? 7.996 -30.891 2.951 1 55.72 296 ASN B C 1
ATOM 6158 O O . ASN B 1 296 ? 7.578 -30.203 3.893 1 55.72 296 ASN B O 1
ATOM 6162 N N . ASP B 1 297 ? 9.219 -31.031 2.605 1 58.81 297 ASP B N 1
ATOM 6163 C CA . ASP B 1 297 ? 10.242 -30.266 3.326 1 58.81 297 ASP B CA 1
ATOM 6164 C C . ASP B 1 297 ? 10.844 -29.172 2.441 1 58.81 297 ASP B C 1
ATOM 6166 O O . ASP B 1 297 ? 11.805 -28.516 2.832 1 58.81 297 ASP B O 1
ATOM 6170 N N . ARG B 1 298 ? 10.227 -28.969 1.397 1 62.84 298 ARG B N 1
ATOM 6171 C CA . ARG B 1 298 ? 10.93 -28.047 0.521 1 62.84 298 ARG B CA 1
ATOM 6172 C C . ARG B 1 298 ? 10.617 -26.594 0.89 1 62.84 298 ARG B C 1
ATOM 6174 O O . ARG B 1 298 ? 9.453 -26.234 1.059 1 62.84 298 ARG B O 1
ATOM 6181 N N . THR B 1 299 ? 11.797 -25.938 1.034 1 72.94 299 THR B N 1
ATOM 6182 C CA . THR B 1 299 ? 11.68 -24.531 1.438 1 72.94 299 THR B CA 1
ATOM 6183 C C . THR B 1 299 ? 11.789 -23.609 0.229 1 72.94 299 THR B C 1
ATOM 6185 O O . THR B 1 299 ? 11.461 -22.422 0.317 1 72.94 299 THR B O 1
ATOM 6188 N N . SER B 1 300 ? 12.18 -24.266 -0.909 1 82.38 300 SER B N 1
ATOM 6189 C CA . SER B 1 300 ? 12.328 -23.422 -2.096 1 82.38 300 SER B CA 1
ATOM 6190 C C . SER B 1 300 ? 12.219 -24.25 -3.371 1 82.38 300 SER B C 1
ATOM 6192 O O . SER B 1 300 ? 12.664 -25.406 -3.414 1 82.38 300 SER B O 1
ATOM 6194 N N . VAL B 1 301 ? 11.625 -23.766 -4.375 1 88.06 301 VAL B N 1
ATOM 6195 C CA . VAL B 1 301 ? 11.562 -24.391 -5.684 1 88.06 301 VAL B CA 1
ATOM 6196 C C . VAL B 1 301 ? 12.344 -23.562 -6.699 1 88.06 301 VAL B C 1
ATOM 6198 O O . VAL B 1 301 ? 12.227 -23.781 -7.91 1 88.06 301 VAL B O 1
ATOM 6201 N N . VAL B 1 302 ? 13.18 -22.625 -6.211 1 90.12 302 VAL B N 1
ATOM 6202 C CA . VAL B 1 302 ? 13.93 -21.719 -7.062 1 90.12 302 VAL B CA 1
ATOM 6203 C C . VAL B 1 302 ? 14.828 -22.516 -8.008 1 90.12 302 VAL B C 1
ATOM 6205 O O . VAL B 1 302 ? 14.914 -22.203 -9.195 1 90.12 302 VAL B O 1
ATOM 6208 N N . PRO B 1 303 ? 15.477 -23.641 -7.586 1 87.88 303 PRO B N 1
ATOM 6209 C CA . PRO B 1 303 ? 16.297 -24.422 -8.523 1 87.88 303 PRO B CA 1
ATOM 6210 C C . PRO B 1 303 ? 15.469 -25.016 -9.664 1 87.88 303 PRO B C 1
ATOM 6212 O O . PRO B 1 303 ? 15.969 -25.156 -10.789 1 87.88 303 PRO B O 1
ATOM 6215 N N . TYR B 1 304 ? 14.227 -25.422 -9.391 1 90.94 304 TYR B N 1
ATOM 6216 C CA . TYR B 1 304 ? 13.359 -25.938 -10.445 1 90.94 304 TYR B CA 1
ATOM 6217 C C . TYR B 1 304 ? 13.031 -24.859 -11.461 1 90.94 304 TYR B C 1
ATOM 6219 O O . TYR B 1 304 ? 13.023 -25.109 -12.672 1 90.94 304 TYR B O 1
ATOM 6227 N N . ILE B 1 305 ? 12.805 -23.688 -10.984 1 95.06 305 ILE B N 1
ATOM 6228 C CA . ILE B 1 305 ? 12.5 -22.562 -11.859 1 95.06 305 ILE B CA 1
ATOM 6229 C C . ILE B 1 305 ? 13.695 -22.25 -12.75 1 95.06 305 ILE B C 1
ATOM 6231 O O . ILE B 1 305 ? 13.547 -22.078 -13.961 1 95.06 305 ILE B O 1
ATOM 6235 N N . ALA B 1 306 ? 14.859 -22.25 -12.156 1 94.12 306 ALA B N 1
ATOM 6236 C CA . ALA B 1 306 ? 16.094 -22 -12.914 1 94.12 306 ALA B CA 1
ATOM 6237 C C . ALA B 1 306 ? 16.297 -23.047 -14 1 94.12 306 ALA B C 1
ATOM 6239 O O . ALA B 1 306 ? 16.656 -22.719 -15.133 1 94.12 306 ALA B O 1
ATOM 6240 N N . GLU B 1 307 ? 16.062 -24.266 -13.648 1 93.38 307 GLU B N 1
ATOM 6241 C CA . GLU B 1 307 ? 16.203 -25.359 -14.609 1 93.38 307 GLU B CA 1
ATOM 6242 C C . GLU B 1 307 ? 15.211 -25.203 -15.758 1 93.38 307 GLU B C 1
ATOM 6244 O O . GLU B 1 307 ? 15.562 -25.406 -16.922 1 93.38 307 GLU B O 1
ATOM 6249 N N . LEU B 1 308 ? 13.992 -24.875 -15.445 1 96.44 308 LEU B N 1
ATOM 6250 C CA . LEU B 1 308 ? 12.953 -24.703 -16.453 1 96.44 308 LEU B CA 1
ATOM 6251 C C . LEU B 1 308 ? 13.312 -23.578 -17.422 1 96.44 308 LEU B C 1
ATOM 6253 O O . LEU B 1 308 ? 13.07 -23.672 -18.625 1 96.44 308 LEU B O 1
ATOM 6257 N N . LEU B 1 309 ? 13.844 -22.531 -16.875 1 97.06 309 LEU B N 1
ATOM 6258 C CA . LEU B 1 309 ? 14.25 -21.391 -17.688 1 97.06 309 LEU B CA 1
ATOM 6259 C C . LEU B 1 309 ? 15.422 -21.766 -18.594 1 97.06 309 LEU B C 1
ATOM 6261 O O . LEU B 1 309 ? 15.422 -21.406 -19.781 1 97.06 309 LEU B O 1
ATOM 6265 N N . ASP B 1 310 ? 16.391 -22.453 -18.109 1 95.75 310 ASP B N 1
ATOM 6266 C CA . ASP B 1 310 ? 17.656 -22.672 -18.797 1 95.75 310 ASP B CA 1
ATOM 6267 C C . ASP B 1 310 ? 17.562 -23.859 -19.75 1 95.75 310 ASP B C 1
ATOM 6269 O O . ASP B 1 310 ? 18.078 -23.797 -20.875 1 95.75 310 ASP B O 1
ATOM 6273 N N . GLU B 1 311 ? 16.938 -24.891 -19.328 1 91.94 311 GLU B N 1
ATOM 6274 C CA . GLU B 1 311 ? 17.031 -26.141 -20.078 1 91.94 311 GLU B CA 1
ATOM 6275 C C . GLU B 1 311 ? 15.773 -26.375 -20.922 1 91.94 311 GLU B C 1
ATOM 6277 O O . GLU B 1 311 ? 15.867 -26.766 -22.078 1 91.94 311 GLU B O 1
ATOM 6282 N N . ALA B 1 312 ? 14.688 -26.141 -20.391 1 91.19 312 ALA B N 1
ATOM 6283 C CA . ALA B 1 312 ? 13.438 -26.469 -21.078 1 91.19 312 ALA B CA 1
ATOM 6284 C C . ALA B 1 312 ? 12.906 -25.266 -21.859 1 91.19 312 ALA B C 1
ATOM 6286 O O . ALA B 1 312 ? 12.039 -25.406 -22.719 1 91.19 312 ALA B O 1
ATOM 6287 N N . LYS B 1 313 ? 13.375 -24.109 -21.562 1 92.06 313 LYS B N 1
ATOM 6288 C CA . LYS B 1 313 ? 12.992 -22.859 -22.219 1 92.06 313 LYS B CA 1
ATOM 6289 C C . LYS B 1 313 ? 11.484 -22.641 -22.141 1 92.06 313 LYS B C 1
ATOM 6291 O O . LYS B 1 313 ? 10.859 -22.219 -23.109 1 92.06 313 LYS B O 1
ATOM 6296 N N . VAL B 1 314 ? 10.938 -23.094 -21.078 1 94.44 314 VAL B N 1
ATOM 6297 C CA . VAL B 1 314 ? 9.539 -22.844 -20.75 1 94.44 314 VAL B CA 1
ATOM 6298 C C . VAL B 1 314 ? 9.344 -21.359 -20.438 1 94.44 314 VAL B C 1
ATOM 6300 O O . VAL B 1 314 ? 10.18 -20.75 -19.766 1 94.44 314 VAL B O 1
ATOM 6303 N N . ARG B 1 315 ? 8.297 -20.797 -20.969 1 97.12 315 ARG B N 1
ATOM 6304 C CA . ARG B 1 315 ? 7.973 -19.406 -20.609 1 97.12 315 ARG B CA 1
ATOM 6305 C C . ARG B 1 315 ? 7.395 -19.344 -19.203 1 97.12 315 ARG B C 1
ATOM 6307 O O . ARG B 1 315 ? 6.461 -20.078 -18.859 1 97.12 315 ARG B O 1
ATOM 6314 N N . ILE B 1 316 ? 7.934 -18.484 -18.391 1 98.38 316 ILE B N 1
ATOM 6315 C CA . ILE B 1 316 ? 7.473 -18.391 -17.016 1 98.38 316 ILE B CA 1
ATOM 6316 C C . ILE B 1 316 ? 7.023 -16.953 -16.719 1 98.38 316 ILE B C 1
ATOM 6318 O O . ILE B 1 316 ? 7.785 -16 -16.922 1 98.38 316 ILE B O 1
ATOM 6322 N N . LEU B 1 317 ? 5.789 -16.766 -16.266 1 98.75 317 LEU B N 1
ATOM 6323 C CA . LEU B 1 317 ? 5.223 -15.5 -15.82 1 98.75 317 LEU B CA 1
ATOM 6324 C C . LEU B 1 317 ? 4.941 -15.523 -14.32 1 98.75 317 LEU B C 1
ATOM 6326 O O . LEU B 1 317 ? 4.203 -16.375 -13.836 1 98.75 317 LEU B O 1
ATOM 6330 N N . PHE B 1 318 ? 5.602 -14.641 -13.656 1 98.81 318 PHE B N 1
ATOM 6331 C CA . PHE B 1 318 ? 5.188 -14.32 -12.297 1 98.81 318 PHE B CA 1
ATOM 6332 C C . PHE B 1 318 ? 4.352 -13.047 -12.258 1 98.81 318 PHE B C 1
ATOM 6334 O O . PHE B 1 318 ? 4.688 -12.062 -12.922 1 98.81 318 PHE B O 1
ATOM 6341 N N . TYR B 1 319 ? 3.238 -13.078 -11.523 1 98.81 319 TYR B N 1
ATOM 6342 C CA . TYR B 1 319 ? 2.441 -11.867 -11.344 1 98.81 319 TYR B CA 1
ATOM 6343 C C . TYR B 1 319 ? 1.921 -11.766 -9.914 1 98.81 319 TYR B C 1
ATOM 6345 O O . TYR B 1 319 ? 1.557 -12.781 -9.305 1 98.81 319 TYR B O 1
ATOM 6353 N N . ASN B 1 320 ? 2.018 -10.602 -9.336 1 98.56 320 ASN B N 1
ATOM 6354 C CA . ASN B 1 320 ? 1.604 -10.352 -7.965 1 98.56 320 ASN B CA 1
ATOM 6355 C C . ASN B 1 320 ? 0.753 -9.086 -7.855 1 98.56 320 ASN B C 1
ATOM 6357 O O . ASN B 1 320 ? 1.044 -8.078 -8.508 1 98.56 320 ASN B O 1
ATOM 6361 N N . GLY B 1 321 ? -0.34 -9.242 -7.062 1 96.5 321 GLY B N 1
ATOM 6362 C CA . GLY B 1 321 ? -1.001 -8.016 -6.645 1 96.5 321 GLY B CA 1
ATOM 6363 C C . GLY B 1 321 ? -0.16 -7.18 -5.695 1 96.5 321 GLY B C 1
ATOM 6364 O O . GLY B 1 321 ? 0.527 -7.719 -4.828 1 96.5 321 GLY B O 1
ATOM 6365 N N . ASP B 1 322 ? -0.283 -5.844 -5.809 1 94.94 322 ASP B N 1
ATOM 6366 C CA . ASP B 1 322 ? 0.54 -4.934 -5.02 1 94.94 322 ASP B CA 1
ATOM 6367 C C . ASP B 1 322 ? 0.011 -4.816 -3.59 1 94.94 322 ASP B C 1
ATOM 6369 O O . ASP B 1 322 ? 0.699 -4.301 -2.709 1 94.94 322 ASP B O 1
ATOM 6373 N N . LEU B 1 323 ? -1.147 -5.367 -3.301 1 92.62 323 LEU B N 1
ATOM 6374 C CA . LEU B 1 323 ? -1.781 -5.207 -1.997 1 92.62 323 LEU B CA 1
ATOM 6375 C C . LEU B 1 323 ? -1.832 -6.539 -1.252 1 92.62 323 LEU B C 1
ATOM 6377 O O . LEU B 1 323 ? -2.627 -6.703 -0.323 1 92.62 323 LEU B O 1
ATOM 6381 N N . ASP B 1 324 ? -0.981 -7.449 -1.655 1 94.31 324 ASP B N 1
ATOM 6382 C CA . ASP B 1 324 ? -0.893 -8.766 -1.035 1 94.31 324 ASP B CA 1
ATOM 6383 C C . ASP B 1 324 ? 0.265 -8.828 -0.042 1 94.31 324 ASP B C 1
ATOM 6385 O O . ASP B 1 324 ? 1.432 -8.766 -0.436 1 94.31 324 ASP B O 1
ATOM 6389 N N . LEU B 1 325 ? -0.074 -9.055 1.177 1 94.25 325 LEU B N 1
ATOM 6390 C CA . LEU B 1 325 ? 0.956 -9.18 2.203 1 94.25 325 LEU B CA 1
ATOM 6391 C C . LEU B 1 325 ? 1.53 -10.594 2.227 1 94.25 325 LEU B C 1
ATOM 6393 O O . LEU B 1 325 ? 2.732 -10.781 2.436 1 94.25 325 LEU B O 1
ATOM 6397 N N . SER B 1 326 ? 0.784 -11.547 2.041 1 91.06 326 SER B N 1
ATOM 6398 C CA . SER B 1 326 ? 1.151 -12.945 2.201 1 91.06 326 SER B CA 1
ATOM 6399 C C . SER B 1 326 ? 2.219 -13.359 1.193 1 91.06 326 SER B C 1
ATOM 6401 O O . SER B 1 326 ? 3.166 -14.07 1.537 1 91.06 326 SER B O 1
ATOM 6403 N N . CYS B 1 327 ? 2.002 -13 0.003 1 94.62 327 CYS B N 1
ATOM 6404 C CA . CYS B 1 327 ? 2.939 -13.211 -1.094 1 94.62 327 CYS B CA 1
ATOM 6405 C C . CYS B 1 327 ? 3.152 -11.93 -1.889 1 94.62 327 CYS B C 1
ATOM 6407 O O . CYS B 1 327 ? 2.754 -11.844 -3.051 1 94.62 327 CYS B O 1
ATOM 6409 N N . SER B 1 328 ? 3.912 -11.039 -1.299 1 96.62 328 SER B N 1
ATOM 6410 C CA . SER B 1 328 ? 4.016 -9.695 -1.851 1 96.62 328 SER B CA 1
ATOM 6411 C C . SER B 1 328 ? 4.824 -9.68 -3.143 1 96.62 328 SER B C 1
ATOM 6413 O O . SER B 1 328 ? 5.621 -10.594 -3.389 1 96.62 328 SER B O 1
ATOM 6415 N N . SER B 1 329 ? 4.527 -8.68 -3.967 1 98.06 329 SER B N 1
ATOM 6416 C CA . SER B 1 329 ? 5.297 -8.516 -5.195 1 98.06 329 SER B CA 1
ATOM 6417 C C . SER B 1 329 ? 6.781 -8.312 -4.898 1 98.06 329 SER B C 1
ATOM 6419 O O . SER B 1 329 ? 7.641 -8.805 -5.633 1 98.06 329 SER B O 1
ATOM 6421 N N . GLN B 1 330 ? 7.117 -7.648 -3.822 1 97.06 330 GLN B N 1
ATOM 6422 C CA . GLN B 1 330 ? 8.5 -7.395 -3.432 1 97.06 330 GLN B CA 1
ATOM 6423 C C . GLN B 1 330 ? 9.219 -8.695 -3.09 1 97.06 330 GLN B C 1
ATOM 6425 O O . GLN B 1 330 ? 10.383 -8.891 -3.465 1 97.06 330 GLN B O 1
ATOM 6430 N N . SER B 1 331 ? 8.531 -9.523 -2.365 1 94.69 331 SER B N 1
ATOM 6431 C CA . SER B 1 331 ? 9.141 -10.797 -2.006 1 94.69 331 SER B CA 1
ATOM 6432 C C . SER B 1 331 ? 9.461 -11.625 -3.244 1 94.69 331 SER B C 1
ATOM 6434 O O . SER B 1 331 ? 10.531 -12.234 -3.33 1 94.69 331 SER B O 1
ATOM 6436 N N . THR B 1 332 ? 8.531 -11.672 -4.203 1 97 332 THR B N 1
ATOM 6437 C CA . THR B 1 332 ? 8.766 -12.391 -5.449 1 97 332 THR B CA 1
ATOM 6438 C C . THR B 1 332 ? 9.945 -11.789 -6.207 1 97 332 THR B C 1
ATOM 6440 O O . THR B 1 332 ? 10.812 -12.508 -6.695 1 97 332 THR B O 1
ATOM 6443 N N . GLU B 1 333 ? 9.938 -10.516 -6.297 1 97 333 GLU B N 1
ATOM 6444 C CA . GLU B 1 333 ? 11.039 -9.852 -6.996 1 97 333 GLU B CA 1
ATOM 6445 C C . GLU B 1 333 ? 12.383 -10.188 -6.355 1 97 333 GLU B C 1
ATOM 6447 O O . GLU B 1 333 ? 13.359 -10.438 -7.055 1 97 333 GLU B O 1
ATOM 6452 N N . MET B 1 334 ? 12.445 -10.133 -5.07 1 94.12 334 MET B N 1
ATOM 6453 C CA . MET B 1 334 ? 13.688 -10.422 -4.363 1 94.12 334 MET B CA 1
ATOM 6454 C C . MET B 1 334 ? 14.164 -11.836 -4.66 1 94.12 334 MET B C 1
ATOM 6456 O O . MET B 1 334 ? 15.359 -12.07 -4.82 1 94.12 334 MET B O 1
ATOM 6460 N N . VAL B 1 335 ? 13.242 -12.797 -4.715 1 93.5 335 VAL B N 1
ATOM 6461 C CA . VAL B 1 335 ? 13.602 -14.172 -5.051 1 93.5 335 VAL B CA 1
ATOM 6462 C C . VAL B 1 335 ? 14.141 -14.234 -6.477 1 93.5 335 VAL B C 1
ATOM 6464 O O . VAL B 1 335 ? 15.188 -14.828 -6.723 1 93.5 335 VAL B O 1
ATOM 6467 N N . LEU B 1 336 ? 13.422 -13.609 -7.406 1 96.25 336 LEU B N 1
ATOM 6468 C CA . LEU B 1 336 ? 13.82 -13.656 -8.812 1 96.25 336 LEU B CA 1
ATOM 6469 C C . LEU B 1 336 ? 15.172 -12.984 -9.016 1 96.25 336 LEU B C 1
ATOM 6471 O O . LEU B 1 336 ? 15.984 -13.453 -9.812 1 96.25 336 LEU B O 1
ATOM 6475 N N . ASP B 1 337 ? 15.391 -11.898 -8.336 1 93.31 337 ASP B N 1
ATOM 6476 C CA . ASP B 1 337 ? 16.656 -11.18 -8.461 1 93.31 337 ASP B CA 1
ATOM 6477 C C . ASP B 1 337 ? 17.812 -12.008 -7.891 1 93.31 337 ASP B C 1
ATOM 6479 O O . ASP B 1 337 ? 18.953 -11.875 -8.336 1 93.31 337 ASP B O 1
ATOM 6483 N N . SER B 1 338 ? 17.516 -12.867 -6.965 1 90.75 338 SER B N 1
ATOM 6484 C CA . SER B 1 338 ? 18.562 -13.648 -6.301 1 90.75 338 SER B CA 1
ATOM 6485 C C . SER B 1 338 ? 18.781 -14.984 -7 1 90.75 338 SER B C 1
ATOM 6487 O O . SER B 1 338 ? 19.766 -15.672 -6.746 1 90.75 338 SER B O 1
ATOM 6489 N N . MET B 1 339 ? 17.906 -15.359 -7.875 1 92.19 339 MET B N 1
ATOM 6490 C CA . MET B 1 339 ? 17.953 -16.672 -8.531 1 92.19 339 MET B CA 1
ATOM 6491 C C . MET B 1 339 ? 19.156 -16.766 -9.469 1 92.19 339 MET B C 1
ATOM 6493 O O . MET B 1 339 ? 19.375 -15.875 -10.289 1 92.19 339 MET B O 1
ATOM 6497 N N . LYS B 1 340 ? 19.859 -17.859 -9.297 1 89.81 340 LYS B N 1
ATOM 6498 C CA . LYS B 1 340 ? 20.969 -18.125 -10.211 1 89.81 340 LYS B CA 1
ATOM 6499 C C . LYS B 1 340 ? 20.5 -18.891 -11.438 1 89.81 340 LYS B C 1
ATOM 6501 O O . LYS B 1 340 ? 20.016 -20.016 -11.32 1 89.81 340 LYS B O 1
ATOM 6506 N N . TRP B 1 341 ? 20.594 -18.359 -12.578 1 93.69 341 TRP B N 1
ATOM 6507 C CA . TRP B 1 341 ? 20.297 -18.953 -13.875 1 93.69 341 TRP B CA 1
ATOM 6508 C C . TRP B 1 341 ? 21.062 -18.234 -14.984 1 93.69 341 TRP B C 1
ATOM 6510 O O . TRP B 1 341 ? 21.75 -17.234 -14.734 1 93.69 341 TRP B O 1
ATOM 6520 N N . SER B 1 342 ? 21.094 -18.734 -16.141 1 95.25 342 SER B N 1
ATOM 6521 C CA . SER B 1 342 ? 21.938 -18.234 -17.219 1 95.25 342 SER B CA 1
ATOM 6522 C C . SER B 1 342 ? 21.594 -16.797 -17.578 1 95.25 342 SER B C 1
ATOM 6524 O O . SER B 1 342 ? 22.438 -16.047 -18.062 1 95.25 342 SER B O 1
ATOM 6526 N N . GLY B 1 343 ? 20.438 -16.359 -17.297 1 95.69 343 GLY B N 1
ATOM 6527 C CA . GLY B 1 343 ? 20 -15.023 -17.656 1 95.69 343 GLY B CA 1
ATOM 6528 C C . GLY B 1 343 ? 20.078 -14.039 -16.5 1 95.69 343 GLY B C 1
ATOM 6529 O O . GLY B 1 343 ? 19.609 -12.906 -16.625 1 95.69 343 GLY B O 1
ATOM 6530 N N . ASN B 1 344 ? 20.656 -14.383 -15.391 1 94.19 344 ASN B N 1
ATOM 6531 C CA . ASN B 1 344 ? 20.609 -13.562 -14.18 1 94.19 344 ASN B CA 1
ATOM 6532 C C . ASN B 1 344 ? 21.266 -12.203 -14.391 1 94.19 344 ASN B C 1
ATOM 6534 O O . ASN B 1 344 ? 20.734 -11.172 -13.977 1 94.19 344 ASN B O 1
ATOM 6538 N N . GLU B 1 345 ? 22.453 -12.148 -15.008 1 92.31 345 GLU B N 1
ATOM 6539 C CA . GLU B 1 345 ? 23.172 -10.898 -15.242 1 92.31 345 GLU B CA 1
ATOM 6540 C C . GLU B 1 345 ? 22.328 -9.938 -16.078 1 92.31 345 GLU B C 1
ATOM 6542 O O . GLU B 1 345 ? 22.234 -8.75 -15.758 1 92.31 345 GLU B O 1
ATOM 6547 N N . ALA B 1 346 ? 21.75 -10.445 -17.109 1 94.75 346 ALA B N 1
ATOM 6548 C CA . ALA B 1 346 ? 20.906 -9.625 -17.969 1 94.75 346 ALA B CA 1
ATOM 6549 C C . ALA B 1 346 ? 19.641 -9.18 -17.219 1 94.75 346 ALA B C 1
ATOM 6551 O O . ALA B 1 346 ? 19.188 -8.047 -17.391 1 94.75 346 ALA B O 1
ATOM 6552 N N . TRP B 1 347 ? 19.094 -10.062 -16.438 1 94.94 347 TRP B N 1
ATOM 6553 C CA . TRP B 1 347 ? 17.906 -9.789 -15.633 1 94.94 347 TRP B CA 1
ATOM 6554 C C . TRP B 1 347 ? 18.141 -8.617 -14.688 1 94.94 347 TRP B C 1
ATOM 6556 O O . TRP B 1 347 ? 17.25 -7.805 -14.461 1 94.94 347 TRP B O 1
ATOM 6566 N N . LEU B 1 348 ? 19.344 -8.469 -14.156 1 90.88 348 LEU B N 1
ATOM 6567 C CA . LEU B 1 348 ? 19.672 -7.457 -13.156 1 90.88 348 LEU B CA 1
ATOM 6568 C C . LEU B 1 348 ? 20.219 -6.195 -13.828 1 90.88 348 LEU B C 1
ATOM 6570 O O . LEU B 1 348 ? 20.469 -5.191 -13.156 1 90.88 348 LEU B O 1
ATOM 6574 N N . ASN B 1 349 ? 20.359 -6.188 -15.148 1 89.06 349 ASN B N 1
ATOM 6575 C CA . ASN B 1 349 ? 20.922 -5.059 -15.883 1 89.06 349 ASN B CA 1
ATOM 6576 C C . ASN B 1 349 ? 19.812 -4.152 -16.422 1 89.06 349 ASN B C 1
ATOM 6578 O O . ASN B 1 349 ? 19.047 -4.555 -17.297 1 89.06 349 ASN B O 1
ATOM 6582 N N . PRO B 1 350 ? 19.781 -2.91 -15.961 1 84.81 350 PRO B N 1
ATOM 6583 C CA . PRO B 1 350 ? 18.703 -2.014 -16.391 1 84.81 350 PRO B CA 1
ATOM 6584 C C . PRO B 1 350 ? 18.766 -1.694 -17.875 1 84.81 350 PRO B C 1
ATOM 6586 O O . PRO B 1 350 ? 17.766 -1.257 -18.453 1 84.81 350 PRO B O 1
ATOM 6589 N N . ASP B 1 351 ? 19.844 -1.907 -18.516 1 85 351 ASP B N 1
ATOM 6590 C CA . ASP B 1 351 ? 19.953 -1.667 -19.953 1 85 351 ASP B CA 1
ATOM 6591 C C . ASP B 1 351 ? 19.281 -2.779 -20.75 1 85 351 ASP B C 1
ATOM 6593 O O . ASP B 1 351 ? 18.812 -2.551 -21.875 1 85 351 ASP B O 1
ATOM 6597 N N . THR B 1 352 ? 19.312 -3.893 -20.141 1 88.19 352 THR B N 1
ATOM 6598 C CA . THR B 1 352 ? 18.766 -5.043 -20.844 1 88.19 352 THR B CA 1
ATOM 6599 C C . THR B 1 352 ? 17.328 -5.312 -20.406 1 88.19 352 THR B C 1
ATOM 6601 O O . THR B 1 352 ? 16.5 -5.727 -21.219 1 88.19 352 THR B O 1
ATOM 6604 N N . THR B 1 353 ? 17.109 -5.191 -19.172 1 92.38 353 THR B N 1
ATOM 6605 C CA . THR B 1 353 ? 15.797 -5.441 -18.594 1 92.38 353 THR B CA 1
ATOM 6606 C C . THR B 1 353 ? 15.258 -4.184 -17.922 1 92.38 353 THR B C 1
ATOM 6608 O O . THR B 1 353 ? 15.625 -3.875 -16.797 1 92.38 353 THR B O 1
ATOM 6611 N N . GLN B 1 354 ? 14.305 -3.602 -18.578 1 92.38 354 GLN B N 1
ATOM 6612 C CA . GLN B 1 354 ? 13.773 -2.328 -18.094 1 92.38 354 GLN B CA 1
ATOM 6613 C C . GLN B 1 354 ? 12.469 -2.531 -17.328 1 92.38 354 GLN B C 1
ATOM 6615 O O . GLN B 1 354 ? 11.695 -3.439 -17.625 1 92.38 354 GLN B O 1
ATOM 6620 N N . TRP B 1 355 ? 12.375 -1.69 -16.328 1 93.81 355 TRP B N 1
ATOM 6621 C CA . TRP B 1 355 ? 11.086 -1.539 -15.648 1 93.81 355 TRP B CA 1
ATOM 6622 C C . TRP B 1 355 ? 10.125 -0.719 -16.5 1 93.81 355 TRP B C 1
ATOM 6624 O O . TRP B 1 355 ? 10.461 0.377 -16.953 1 93.81 355 TRP B O 1
ATOM 6634 N N . LYS B 1 356 ? 8.922 -1.354 -16.875 1 96 356 LYS B N 1
ATOM 6635 C CA . LYS B 1 356 ? 7.984 -0.708 -17.781 1 96 356 LYS B CA 1
ATOM 6636 C C . LYS B 1 356 ? 6.574 -0.687 -17.203 1 96 356 LYS B C 1
ATOM 6638 O O . LYS B 1 356 ? 6.266 -1.44 -16.281 1 96 356 LYS B O 1
ATOM 6643 N N . GLU B 1 357 ? 5.73 0.2 -17.781 1 95.38 357 GLU B N 1
ATOM 6644 C CA . GLU B 1 357 ? 4.32 0.235 -17.391 1 95.38 357 GLU B CA 1
ATOM 6645 C C . GLU B 1 357 ? 3.488 -0.715 -18.234 1 95.38 357 GLU B C 1
ATOM 6647 O O . GLU B 1 357 ? 3.719 -0.836 -19.453 1 95.38 357 GLU B O 1
ATOM 6652 N N . TRP B 1 358 ? 2.656 -1.406 -17.609 1 96.81 358 TRP B N 1
ATOM 6653 C CA . TRP B 1 358 ? 1.615 -2.213 -18.25 1 96.81 358 TRP B CA 1
ATOM 6654 C C . TRP B 1 358 ? 0.291 -1.458 -18.281 1 96.81 358 TRP B C 1
ATOM 6656 O O . TRP B 1 358 ? -0.223 -1.038 -17.25 1 96.81 358 TRP B O 1
ATOM 6666 N N . ILE B 1 359 ? -0.273 -1.26 -19.516 1 93.62 359 ILE B N 1
ATOM 6667 C CA . ILE B 1 359 ? -1.461 -0.437 -19.719 1 93.62 359 ILE B CA 1
ATOM 6668 C C . ILE B 1 359 ? -2.588 -1.29 -20.297 1 93.62 359 ILE B C 1
ATOM 6670 O O . ILE B 1 359 ? -2.381 -2.029 -21.266 1 93.62 359 ILE B O 1
ATOM 6674 N N . VAL B 1 360 ? -3.699 -1.249 -19.625 1 93.38 360 VAL B N 1
ATOM 6675 C CA . VAL B 1 360 ? -4.906 -1.916 -20.109 1 93.38 360 VAL B CA 1
ATOM 6676 C C . VAL B 1 360 ? -6.031 -0.896 -20.266 1 93.38 360 VAL B C 1
ATOM 6678 O O . VAL B 1 360 ? -6.414 -0.225 -19.312 1 93.38 360 VAL B O 1
ATOM 6681 N N . GLU B 1 361 ? -6.539 -0.777 -21.484 1 88.5 361 GLU B N 1
ATOM 6682 C CA . GLU B 1 361 ? -7.605 0.167 -21.812 1 88.5 361 GLU B CA 1
ATOM 6683 C C . GLU B 1 361 ? -7.258 1.575 -21.344 1 88.5 361 GLU B C 1
ATOM 6685 O O . GLU B 1 361 ? -8.031 2.199 -20.609 1 88.5 361 GLU B O 1
ATOM 6690 N N . ASP B 1 362 ? -6.117 1.968 -21.516 1 84.56 362 ASP B N 1
ATOM 6691 C CA . ASP B 1 362 ? -5.609 3.324 -21.328 1 84.56 362 ASP B CA 1
ATOM 6692 C C . ASP B 1 362 ? -5.422 3.639 -19.844 1 84.56 362 ASP B C 1
ATOM 6694 O O . ASP B 1 362 ? -5.379 4.809 -19.453 1 84.56 362 ASP B O 1
ATOM 6698 N N . GLN B 1 363 ? -5.41 2.623 -19.125 1 84.56 363 GLN B N 1
ATOM 6699 C CA . GLN B 1 363 ? -5.125 2.787 -17.703 1 84.56 363 GLN B CA 1
ATOM 6700 C C . GLN B 1 363 ? -3.928 1.942 -17.281 1 84.56 363 GLN B C 1
ATOM 6702 O O . GLN B 1 363 ? -3.756 0.817 -17.75 1 84.56 363 GLN B O 1
ATOM 6707 N N . VAL B 1 364 ? -3.168 2.561 -16.406 1 88.94 364 VAL B N 1
ATOM 6708 C CA . VAL B 1 364 ? -2.033 1.803 -15.891 1 88.94 364 VAL B CA 1
ATOM 6709 C C . VAL B 1 364 ? -2.535 0.625 -15.062 1 88.94 364 VAL B C 1
ATOM 6711 O O . VAL B 1 364 ? -3.256 0.813 -14.078 1 88.94 364 VAL B O 1
ATOM 6714 N N . ALA B 1 365 ? -2.211 -0.544 -15.445 1 93.19 365 ALA B N 1
ATOM 6715 C CA . ALA B 1 365 ? -2.627 -1.766 -14.766 1 93.19 365 ALA B CA 1
ATOM 6716 C C . ALA B 1 365 ? -1.535 -2.268 -13.82 1 93.19 365 ALA B C 1
ATOM 6718 O O . ALA B 1 365 ? -1.801 -3.072 -12.922 1 93.19 365 ALA B O 1
ATOM 6719 N N . GLY B 1 366 ? -0.328 -1.812 -14.039 1 94.81 366 GLY B N 1
ATOM 6720 C CA . GLY B 1 366 ? 0.805 -2.221 -13.227 1 94.81 366 GLY B CA 1
ATOM 6721 C C . GLY B 1 366 ? 2.141 -2.012 -13.914 1 94.81 366 GLY B C 1
ATOM 6722 O O . GLY B 1 366 ? 2.283 -1.11 -14.742 1 94.81 366 GLY B O 1
ATOM 6723 N N . HIS B 1 367 ? 3.125 -2.73 -13.453 1 96.75 367 HIS B N 1
ATOM 6724 C CA . HIS B 1 367 ? 4.469 -2.666 -14.016 1 96.75 367 HIS B CA 1
ATOM 6725 C C . HIS B 1 367 ? 4.992 -4.059 -14.359 1 96.75 367 HIS B C 1
ATOM 6727 O O . HIS B 1 367 ? 4.445 -5.062 -13.898 1 96.75 367 HIS B O 1
ATOM 6733 N N . THR B 1 368 ? 6.031 -4.031 -15.203 1 97.56 368 THR B N 1
ATOM 6734 C CA . THR B 1 368 ? 6.582 -5.312 -15.633 1 97.56 368 THR B CA 1
ATOM 6735 C C . THR B 1 368 ? 8.062 -5.18 -15.961 1 97.56 368 THR B C 1
ATOM 6737 O O . THR B 1 368 ? 8.57 -4.07 -16.156 1 97.56 368 THR B O 1
ATOM 6740 N N . LYS B 1 369 ? 8.734 -6.277 -15.859 1 95.94 369 LYS B N 1
ATOM 6741 C CA . LYS B 1 369 ? 10.039 -6.453 -16.484 1 95.94 369 LYS B CA 1
ATOM 6742 C C . LYS B 1 369 ? 10.18 -7.859 -17.062 1 95.94 369 LYS B C 1
ATOM 6744 O O . LYS B 1 369 ? 9.617 -8.82 -16.531 1 95.94 369 LYS B O 1
ATOM 6749 N N . ARG B 1 370 ? 10.875 -7.93 -18.188 1 96.75 370 ARG B N 1
ATOM 6750 C CA . ARG B 1 370 ? 10.977 -9.188 -18.922 1 96.75 370 ARG B CA 1
ATOM 6751 C C . ARG B 1 370 ? 12.391 -9.375 -19.484 1 96.75 370 ARG B C 1
ATOM 6753 O O . ARG B 1 370 ? 13.008 -8.422 -19.953 1 96.75 370 ARG B O 1
ATOM 6760 N N . TYR B 1 371 ? 12.875 -10.57 -19.328 1 96.62 371 TYR B N 1
ATOM 6761 C CA . TYR B 1 371 ? 14.078 -11.008 -20.031 1 96.62 371 TYR B CA 1
ATOM 6762 C C . TYR B 1 371 ? 13.938 -12.445 -20.516 1 96.62 371 TYR B C 1
ATOM 6764 O O . TYR B 1 371 ? 13.703 -13.352 -19.703 1 96.62 371 TYR B O 1
ATOM 6772 N N . SER B 1 372 ? 14.047 -12.602 -21.875 1 95.88 372 SER B N 1
ATOM 6773 C CA . SER B 1 372 ? 13.945 -13.93 -22.484 1 95.88 372 SER B CA 1
ATOM 6774 C C . SER B 1 372 ? 12.609 -14.594 -22.141 1 95.88 372 SER B C 1
ATOM 6776 O O . SER B 1 372 ? 11.547 -14.016 -22.375 1 95.88 372 SER B O 1
ATOM 6778 N N . ASN B 1 373 ? 12.664 -15.773 -21.453 1 97.38 373 ASN B N 1
ATOM 6779 C CA . ASN B 1 373 ? 11.438 -16.516 -21.172 1 97.38 373 ASN B CA 1
ATOM 6780 C C . ASN B 1 373 ? 10.953 -16.281 -19.75 1 97.38 373 ASN B C 1
ATOM 6782 O O . ASN B 1 373 ? 10.109 -17.031 -19.25 1 97.38 373 ASN B O 1
ATOM 6786 N N . LEU B 1 374 ? 11.484 -15.25 -19.047 1 98 374 LEU B N 1
ATOM 6787 C CA . LEU B 1 374 ? 11.031 -14.867 -17.719 1 98 374 LEU B CA 1
ATOM 6788 C C . LEU B 1 374 ? 10.406 -13.477 -17.734 1 98 374 LEU B C 1
ATOM 6790 O O . LEU B 1 374 ? 10.992 -12.531 -18.266 1 98 374 LEU B O 1
ATOM 6794 N N . GLU B 1 375 ? 9.242 -13.359 -17.188 1 98.12 375 GLU B N 1
ATOM 6795 C CA . GLU B 1 375 ? 8.57 -12.07 -17.047 1 98.12 375 GLU B CA 1
ATOM 6796 C C . GLU B 1 375 ? 7.91 -11.93 -15.68 1 98.12 375 GLU B C 1
ATOM 6798 O O . GLU B 1 375 ? 7.395 -12.906 -15.133 1 98.12 375 GLU B O 1
ATOM 6803 N N . PHE B 1 376 ? 8.062 -10.766 -15.086 1 98.31 376 PHE B N 1
ATOM 6804 C CA . PHE B 1 376 ? 7.469 -10.414 -13.797 1 98.31 376 PHE B CA 1
ATOM 6805 C C . PHE B 1 376 ? 6.531 -9.227 -13.938 1 98.31 376 PHE B C 1
ATOM 6807 O O . PHE B 1 376 ? 6.902 -8.195 -14.5 1 98.31 376 PHE B O 1
ATOM 6814 N N . VAL B 1 377 ? 5.289 -9.398 -13.383 1 98.69 377 VAL B N 1
ATOM 6815 C CA . VAL B 1 377 ? 4.281 -8.352 -13.484 1 98.69 377 VAL B CA 1
ATOM 6816 C C . VAL B 1 377 ? 3.748 -8.016 -12.094 1 98.69 377 VAL B C 1
ATOM 6818 O O . VAL B 1 377 ? 3.385 -8.914 -11.328 1 98.69 377 VAL B O 1
ATOM 6821 N N . VAL B 1 378 ? 3.777 -6.742 -11.773 1 98.12 378 VAL B N 1
ATOM 6822 C CA . VAL B 1 378 ? 3.059 -6.234 -10.609 1 98.12 378 VAL B CA 1
ATOM 6823 C C . VAL B 1 378 ? 1.688 -5.711 -11.039 1 98.12 378 VAL B C 1
ATOM 6825 O O . VAL B 1 378 ? 1.592 -4.832 -11.898 1 98.12 378 VAL B O 1
ATOM 6828 N N . VAL B 1 379 ? 0.66 -6.266 -10.43 1 96.56 379 VAL B N 1
ATOM 6829 C CA . VAL B 1 379 ? -0.708 -5.859 -10.734 1 96.56 379 VAL B CA 1
ATOM 6830 C C . VAL B 1 379 ? -1.206 -4.875 -9.68 1 96.56 379 VAL B C 1
ATOM 6832 O O . VAL B 1 379 ? -1.289 -5.215 -8.5 1 96.56 379 VAL B O 1
ATOM 6835 N N . TYR B 1 380 ? -1.581 -3.711 -10.086 1 91.81 380 TYR B N 1
ATOM 6836 C CA . TYR B 1 380 ? -1.967 -2.66 -9.156 1 91.81 380 TYR B CA 1
ATOM 6837 C C . TYR B 1 380 ? -3.391 -2.869 -8.656 1 91.81 380 TYR B C 1
ATOM 6839 O O . TYR B 1 380 ? -4.242 -3.389 -9.383 1 91.81 380 TYR B O 1
ATOM 6847 N N . ASN B 1 381 ? -3.584 -2.389 -7.426 1 87.88 381 ASN B N 1
ATOM 6848 C CA . ASN B 1 381 ? -4.883 -2.418 -6.758 1 87.88 381 ASN B CA 1
ATOM 6849 C C . ASN B 1 381 ? -5.441 -3.834 -6.684 1 87.88 381 ASN B C 1
ATOM 6851 O O . ASN B 1 381 ? -6.625 -4.051 -6.953 1 87.88 381 ASN B O 1
ATOM 6855 N N . SER B 1 382 ? -4.539 -4.703 -6.406 1 91.56 382 SER B N 1
ATOM 6856 C CA . SER B 1 382 ? -4.934 -6.109 -6.328 1 91.56 382 SER B CA 1
ATOM 6857 C C . SER B 1 382 ? -4.324 -6.785 -5.105 1 91.56 382 SER B C 1
ATOM 6859 O O . SER B 1 382 ? -3.148 -6.582 -4.797 1 91.56 382 SER B O 1
ATOM 6861 N N . GLY B 1 383 ? -5.168 -7.531 -4.441 1 90.88 383 GLY B N 1
ATOM 6862 C CA . GLY B 1 383 ? -4.684 -8.398 -3.379 1 90.88 383 GLY B CA 1
ATOM 6863 C C . GLY B 1 383 ? -4.188 -9.742 -3.885 1 90.88 383 GLY B C 1
ATOM 6864 O O . GLY B 1 383 ? -3.566 -9.82 -4.945 1 90.88 383 GLY B O 1
ATOM 6865 N N . HIS B 1 384 ? -4.449 -10.75 -3.127 1 91.88 384 HIS B N 1
ATOM 6866 C CA . HIS B 1 384 ? -3.949 -12.102 -3.336 1 91.88 384 HIS B CA 1
ATOM 6867 C C . HIS B 1 384 ? -4.629 -12.766 -4.531 1 91.88 384 HIS B C 1
ATOM 6869 O O . HIS B 1 384 ? -4.027 -13.602 -5.211 1 91.88 384 HIS B O 1
ATOM 6875 N N . PHE B 1 385 ? -5.855 -12.375 -4.75 1 91.25 385 PHE B N 1
ATOM 6876 C CA . PHE B 1 385 ? -6.652 -13 -5.801 1 91.25 385 PHE B CA 1
ATOM 6877 C C . PHE B 1 385 ? -6.809 -12.055 -6.988 1 91.25 385 PHE B C 1
ATOM 6879 O O . PHE B 1 385 ? -7.875 -11.469 -7.184 1 91.25 385 PHE B O 1
ATOM 6886 N N . VAL B 1 386 ? -5.84 -12.086 -7.844 1 94.38 386 VAL B N 1
ATOM 6887 C CA . VAL B 1 386 ? -5.73 -11.125 -8.938 1 94.38 386 VAL B CA 1
ATOM 6888 C C . VAL B 1 386 ? -6.953 -11.242 -9.844 1 94.38 386 VAL B C 1
ATOM 6890 O O . VAL B 1 386 ? -7.555 -10.227 -10.219 1 94.38 386 VAL B O 1
ATOM 6893 N N . PRO B 1 387 ? -7.449 -12.43 -10.18 1 93.38 387 PRO B N 1
ATOM 6894 C CA . PRO B 1 387 ? -8.617 -12.5 -11.07 1 93.38 387 PRO B CA 1
ATOM 6895 C C . PRO B 1 387 ? -9.883 -11.945 -10.414 1 93.38 387 PRO B C 1
ATOM 6897 O O . PRO B 1 387 ? -10.82 -11.555 -11.117 1 93.38 387 PRO B O 1
ATOM 6900 N N . VAL B 1 388 ? -9.906 -11.969 -9.086 1 87.69 388 VAL B N 1
ATOM 6901 C CA . VAL B 1 388 ? -11.055 -11.43 -8.367 1 87.69 388 VAL B CA 1
ATOM 6902 C C . VAL B 1 388 ? -10.945 -9.914 -8.273 1 87.69 388 VAL B C 1
ATOM 6904 O O . VAL B 1 388 ? -11.898 -9.195 -8.562 1 87.69 388 VAL B O 1
ATOM 6907 N N . ASN B 1 389 ? -9.797 -9.43 -7.895 1 87.19 389 ASN B N 1
ATOM 6908 C CA . ASN B 1 389 ? -9.602 -8.016 -7.617 1 87.19 389 ASN B CA 1
ATOM 6909 C C . ASN B 1 389 ? -9.508 -7.195 -8.906 1 87.19 389 ASN B C 1
ATOM 6911 O O . ASN B 1 389 ? -9.898 -6.027 -8.938 1 87.19 389 ASN B O 1
ATOM 6915 N N . GLN B 1 390 ? -8.93 -7.812 -9.922 1 90.81 390 GLN B N 1
ATOM 6916 C CA . GLN B 1 390 ? -8.703 -7.156 -11.203 1 90.81 390 GLN B CA 1
ATOM 6917 C C . GLN B 1 390 ? -9.078 -8.07 -12.367 1 90.81 390 GLN B C 1
ATOM 6919 O O . GLN B 1 390 ? -8.219 -8.469 -13.148 1 90.81 390 GLN B O 1
ATOM 6924 N N . ALA B 1 391 ? -10.352 -8.25 -12.5 1 91.5 391 ALA B N 1
ATOM 6925 C CA . ALA B 1 391 ? -10.852 -9.234 -13.453 1 91.5 391 ALA B CA 1
ATOM 6926 C C . ALA B 1 391 ? -10.469 -8.852 -14.883 1 91.5 391 ALA B C 1
ATOM 6928 O O . ALA B 1 391 ? -9.953 -9.688 -15.633 1 91.5 391 ALA B O 1
ATOM 6929 N N . ARG B 1 392 ? -10.688 -7.629 -15.227 1 93.44 392 ARG B N 1
ATOM 6930 C CA . ARG B 1 392 ? -10.375 -7.168 -16.578 1 93.44 392 ARG B CA 1
ATOM 6931 C C . ARG B 1 392 ? -8.883 -7.289 -16.859 1 93.44 392 ARG B C 1
ATOM 6933 O O . ARG B 1 392 ? -8.484 -7.789 -17.906 1 93.44 392 ARG B O 1
ATOM 6940 N N . ASN B 1 393 ? -8.117 -6.773 -15.969 1 95.81 393 ASN B N 1
ATOM 6941 C CA . ASN B 1 393 ? -6.668 -6.832 -16.141 1 95.81 393 ASN B CA 1
ATOM 6942 C C . ASN B 1 393 ? -6.164 -8.273 -16.156 1 95.81 393 ASN B C 1
ATOM 6944 O O . ASN B 1 393 ? -5.188 -8.586 -16.844 1 95.81 393 ASN B O 1
ATOM 6948 N N . SER B 1 394 ? -6.773 -9.125 -15.383 1 96.69 394 SER B N 1
ATOM 6949 C CA . SER B 1 394 ? -6.402 -10.539 -15.336 1 96.69 394 SER B CA 1
ATOM 6950 C C . SER B 1 394 ? -6.637 -11.219 -16.688 1 96.69 394 SER B C 1
ATOM 6952 O O . SER B 1 394 ? -5.824 -12.039 -17.109 1 96.69 394 SER B O 1
ATOM 6954 N N . LEU B 1 395 ? -7.73 -10.898 -17.297 1 97.06 395 LEU B N 1
ATOM 6955 C CA . LEU B 1 395 ? -7.992 -11.445 -18.625 1 97.06 395 LEU B CA 1
ATOM 6956 C C . LEU B 1 395 ? -6.957 -10.953 -19.625 1 97.06 395 LEU B C 1
ATOM 6958 O O . LEU B 1 395 ? -6.488 -11.719 -20.469 1 97.06 395 LEU B O 1
ATOM 6962 N N . ASN B 1 396 ? -6.648 -9.672 -19.547 1 97.69 396 ASN B N 1
ATOM 6963 C CA . ASN B 1 396 ? -5.582 -9.148 -20.406 1 97.69 396 ASN B CA 1
ATOM 6964 C C . ASN B 1 396 ? -4.258 -9.859 -20.141 1 97.69 396 ASN B C 1
ATOM 6966 O O . ASN B 1 396 ? -3.533 -10.195 -21.078 1 97.69 396 ASN B O 1
ATOM 6970 N N . LEU B 1 397 ? -3.975 -10.062 -18.891 1 98.44 397 LEU B N 1
ATOM 6971 C CA . LEU B 1 397 ? -2.738 -10.688 -18.438 1 98.44 397 LEU B CA 1
ATOM 6972 C C . LEU B 1 397 ? -2.58 -12.078 -19.047 1 98.44 397 LEU B C 1
ATOM 6974 O O . LEU B 1 397 ? -1.558 -12.375 -19.672 1 98.44 397 LEU B O 1
ATOM 6978 N N . ILE B 1 398 ? -3.57 -12.938 -18.938 1 97.88 398 ILE B N 1
ATOM 6979 C CA . ILE B 1 398 ? -3.447 -14.305 -19.438 1 97.88 398 ILE B CA 1
ATOM 6980 C C . ILE B 1 398 ? -3.436 -14.297 -20.953 1 97.88 398 ILE B C 1
ATOM 6982 O O . ILE B 1 398 ? -2.746 -15.109 -21.578 1 97.88 398 ILE B O 1
ATOM 6986 N N . GLY B 1 399 ? -4.191 -13.414 -21.531 1 96.62 399 GLY B N 1
ATOM 6987 C CA . GLY B 1 399 ? -4.164 -13.297 -22.984 1 96.62 399 GLY B CA 1
ATOM 6988 C C . GLY B 1 399 ? -2.783 -12.984 -23.531 1 96.62 399 GLY B C 1
ATOM 6989 O O . GLY B 1 399 ? -2.328 -13.625 -24.484 1 96.62 399 GLY B O 1
ATOM 6990 N N . ARG B 1 400 ? -2.15 -12.07 -22.922 1 97.19 400 ARG B N 1
ATOM 6991 C CA . ARG B 1 400 ? -0.818 -11.695 -23.391 1 97.19 400 ARG B CA 1
ATOM 6992 C C . ARG B 1 400 ? 0.185 -12.82 -23.141 1 97.19 400 ARG B C 1
ATOM 6994 O O . ARG B 1 400 ? 1.094 -13.031 -23.938 1 97.19 400 ARG B O 1
ATOM 7001 N N . MET B 1 401 ? 0.029 -13.492 -22.016 1 96.94 401 MET B N 1
ATOM 7002 C CA . MET B 1 401 ? 0.888 -14.633 -21.734 1 96.94 401 MET B CA 1
ATOM 7003 C C . MET B 1 401 ? 0.752 -15.695 -22.828 1 96.94 401 MET B C 1
ATOM 7005 O O . MET B 1 401 ? 1.755 -16.203 -23.328 1 96.94 401 MET B O 1
ATOM 7009 N N . LEU B 1 402 ? -0.446 -15.984 -23.203 1 95.25 402 LEU B N 1
ATOM 7010 C CA . LEU B 1 402 ? -0.721 -17.047 -24.156 1 95.25 402 LEU B CA 1
ATOM 7011 C C . LEU B 1 402 ? -0.251 -16.641 -25.562 1 95.25 402 LEU B C 1
ATOM 7013 O O . LEU B 1 402 ? 0.196 -17.5 -26.328 1 95.25 402 LEU B O 1
ATOM 7017 N N . ASP B 1 403 ? -0.294 -15.336 -25.844 1 93.44 403 ASP B N 1
ATOM 7018 C CA . ASP B 1 403 ? 0.068 -14.844 -27.172 1 93.44 403 ASP B CA 1
ATOM 7019 C C . ASP B 1 403 ? 1.547 -14.461 -27.234 1 93.44 403 ASP B C 1
ATOM 7021 O O . ASP B 1 403 ? 2.057 -14.094 -28.297 1 93.44 403 ASP B O 1
ATOM 7025 N N . ASP B 1 404 ? 2.168 -14.531 -26.156 1 93.44 404 ASP B N 1
ATOM 7026 C CA . ASP B 1 404 ? 3.57 -14.141 -26.031 1 93.44 404 ASP B CA 1
ATOM 7027 C C . ASP B 1 404 ? 3.764 -12.672 -26.406 1 93.44 404 ASP B C 1
ATOM 7029 O O . ASP B 1 404 ? 4.625 -12.344 -27.219 1 93.44 404 ASP B O 1
ATOM 7033 N N . VAL B 1 405 ? 2.932 -11.914 -25.875 1 92.25 405 VAL B N 1
ATOM 7034 C CA . VAL B 1 405 ? 3.027 -10.461 -26.031 1 92.25 405 VAL B CA 1
ATOM 7035 C C . VAL B 1 405 ? 3.545 -9.852 -24.719 1 92.25 405 VAL B C 1
ATOM 7037 O O . VAL B 1 405 ? 3.045 -10.156 -23.641 1 92.25 405 VAL B O 1
ATOM 7040 N N . SER B 1 406 ? 4.516 -8.977 -24.844 1 90.69 406 SER B N 1
ATOM 7041 C CA . SER B 1 406 ? 5.078 -8.328 -23.656 1 90.69 406 SER B CA 1
ATOM 7042 C C . SER B 1 406 ? 4.051 -7.426 -22.984 1 90.69 406 SER B C 1
ATOM 7044 O O . SER B 1 406 ? 3.195 -6.84 -23.656 1 90.69 406 SER B O 1
ATOM 7046 N N . PHE B 1 407 ? 4.227 -7.312 -21.688 1 95.12 407 PHE B N 1
ATOM 7047 C CA . PHE B 1 407 ? 3.352 -6.465 -20.891 1 95.12 407 PHE B CA 1
ATOM 7048 C C . PHE B 1 407 ? 3.855 -5.027 -20.891 1 95.12 407 PHE B C 1
ATOM 7050 O O . PHE B 1 407 ? 3.154 -4.121 -20.422 1 95.12 407 PHE B O 1
ATOM 7057 N N . GLY B 1 408 ? 5.07 -4.789 -21.344 1 95.44 408 GLY B N 1
ATOM 7058 C CA . GLY B 1 408 ? 5.668 -3.463 -21.297 1 95.44 408 GLY B CA 1
ATOM 7059 C C . GLY B 1 408 ? 5.137 -2.527 -22.359 1 95.44 408 GLY B C 1
ATOM 7060 O O . GLY B 1 408 ? 5.609 -2.549 -23.5 1 95.44 408 GLY B O 1
ATOM 7061 N N . ASP B 1 409 ? 4.277 -1.67 -21.984 1 94.31 409 ASP B N 1
ATOM 7062 C CA . ASP B 1 409 ? 3.645 -0.766 -22.938 1 94.31 409 ASP B CA 1
ATOM 7063 C C . ASP B 1 409 ? 4.352 0.586 -22.969 1 94.31 409 ASP B C 1
ATOM 7065 O O . ASP B 1 409 ? 4.43 1.229 -24.016 1 94.31 409 ASP B O 1
ATOM 7069 N N . GLU B 1 410 ? 4.785 1.065 -21.875 1 92.44 410 GLU B N 1
ATOM 7070 C CA . GLU B 1 410 ? 5.488 2.342 -21.781 1 92.44 410 GLU B CA 1
ATOM 7071 C C . GLU B 1 410 ? 6.832 2.186 -21.078 1 92.44 410 GLU B C 1
ATOM 7073 O O . GLU B 1 410 ? 6.895 1.666 -19.969 1 92.44 410 GLU B O 1
ATOM 7078 N N . SER B 1 411 ? 7.875 2.656 -21.75 1 92 411 SER B N 1
ATOM 7079 C CA . SER B 1 411 ? 9.211 2.643 -21.156 1 92 411 SER B CA 1
ATOM 7080 C C . SER B 1 411 ? 9.383 3.789 -20.172 1 92 411 SER B C 1
ATOM 7082 O O . SER B 1 411 ? 8.852 4.883 -20.391 1 92 411 SER B O 1
ATOM 7084 N N . LEU B 1 412 ? 10.078 3.473 -19.156 1 92.06 412 LEU B N 1
ATOM 7085 C CA . LEU B 1 412 ? 10.328 4.449 -18.094 1 92.06 412 LEU B CA 1
ATOM 7086 C C . LEU B 1 412 ? 11.82 4.766 -17.984 1 92.06 412 LEU B C 1
ATOM 7088 O O . LEU B 1 412 ? 12.656 3.953 -18.375 1 92.06 412 LEU B O 1
ATOM 7092 N N . PRO B 1 413 ? 12.086 5.98 -17.484 1 88.06 413 PRO B N 1
ATOM 7093 C CA . PRO B 1 413 ? 13.492 6.309 -17.266 1 88.06 413 PRO B CA 1
ATOM 7094 C C . PRO B 1 413 ? 14.188 5.324 -16.328 1 88.06 413 PRO B C 1
ATOM 7096 O O . PRO B 1 413 ? 13.578 4.867 -15.352 1 88.06 413 PRO B O 1
ATOM 7099 N N . GLN B 1 414 ? 15.43 4.992 -16.734 1 86.81 414 GLN B N 1
ATOM 7100 C CA . GLN B 1 414 ? 16.25 4.109 -15.906 1 86.81 414 GLN B CA 1
ATOM 7101 C C . GLN B 1 414 ? 17.25 4.902 -15.078 1 86.81 414 GLN B C 1
ATOM 7103 O O . GLN B 1 414 ? 17.656 5.996 -15.477 1 86.81 414 GLN B O 1
ATOM 7108 N N . PHE B 1 415 ? 17.562 4.406 -13.914 1 84.5 415 PHE B N 1
ATOM 7109 C CA . PHE B 1 415 ? 18.531 5.035 -13.023 1 84.5 415 PHE B CA 1
ATOM 7110 C C . PHE B 1 415 ? 19.672 4.078 -12.703 1 84.5 415 PHE B C 1
ATOM 7112 O O . PHE B 1 415 ? 19.594 3.297 -11.75 1 84.5 415 PHE B O 1
ATOM 7119 N N . PRO B 1 416 ? 20.719 4.133 -13.484 1 78 416 PRO B N 1
ATOM 7120 C CA . PRO B 1 416 ? 21.828 3.191 -13.281 1 78 416 PRO B CA 1
ATOM 7121 C C . PRO B 1 416 ? 22.609 3.473 -12 1 78 416 PRO B C 1
ATOM 7123 O O . PRO B 1 416 ? 22.672 4.617 -11.547 1 78 416 PRO B O 1
ATOM 7126 N N . SER B 1 417 ? 22.922 2.377 -11.273 1 75.06 417 SER B N 1
ATOM 7127 C CA . SER B 1 417 ? 23.781 2.484 -10.102 1 75.06 417 SER B CA 1
ATOM 7128 C C . SER B 1 417 ? 25.25 2.545 -10.508 1 75.06 417 SER B C 1
ATOM 7130 O O . SER B 1 417 ? 25.656 1.915 -11.484 1 75.06 417 SER B O 1
ATOM 7132 N N . SER B 1 418 ? 25.938 3.527 -9.945 1 62.5 418 SER B N 1
ATOM 7133 C CA . SER B 1 418 ? 27.375 3.551 -10.211 1 62.5 418 SER B CA 1
ATOM 7134 C C . SER B 1 418 ? 28.094 2.428 -9.477 1 62.5 418 SER B C 1
ATOM 7136 O O . SER B 1 418 ? 29.234 2.078 -9.82 1 62.5 418 SER B O 1
ATOM 7138 N N . ARG B 1 419 ? 27.578 2.146 -8.227 1 58.75 419 ARG B N 1
ATOM 7139 C CA . ARG B 1 419 ? 28.266 1.165 -7.391 1 58.75 419 ARG B CA 1
ATOM 7140 C C . ARG B 1 419 ? 28.031 -0.25 -7.91 1 58.75 419 ARG B C 1
ATOM 7142 O O . ARG B 1 419 ? 26.906 -0.605 -8.281 1 58.75 419 ARG B O 1
ATOM 7149 N N . GLY B 1 420 ? 28.5 -0.554 -8.977 1 46.34 420 GLY B N 1
ATOM 7150 C CA . GLY B 1 420 ? 28.234 -1.898 -9.469 1 46.34 420 GLY B CA 1
ATOM 7151 C C . GLY B 1 420 ? 27.062 -2.568 -8.789 1 46.34 420 GLY B C 1
ATOM 7152 O O . GLY B 1 420 ? 26.266 -1.907 -8.109 1 46.34 420 GLY B O 1
ATOM 7153 N N . ARG B 1 421 ? 27.203 -4.008 -8.406 1 45.84 421 ARG B N 1
ATOM 7154 C CA . ARG B 1 421 ? 26.172 -4.934 -7.953 1 45.84 421 ARG B CA 1
ATOM 7155 C C . ARG B 1 421 ? 25.578 -4.484 -6.625 1 45.84 421 ARG B C 1
ATOM 7157 O O . ARG B 1 421 ? 26.297 -4.023 -5.738 1 45.84 421 ARG B O 1
ATOM 7164 N N . ALA B 1 422 ? 24.188 -4.273 -6.566 1 44.06 422 ALA B N 1
ATOM 7165 C CA . ALA B 1 422 ? 23.281 -4.176 -5.422 1 44.06 422 ALA B CA 1
ATOM 7166 C C . ALA B 1 422 ? 23.844 -4.902 -4.207 1 44.06 422 ALA B C 1
ATOM 7168 O O . ALA B 1 422 ? 24.688 -5.789 -4.348 1 44.06 422 ALA B O 1
ATOM 7169 N N . LYS B 1 423 ? 23.469 -4.348 -2.98 1 44.19 423 LYS B N 1
ATOM 7170 C CA . LYS B 1 423 ? 23.609 -5.168 -1.781 1 44.19 423 LYS B CA 1
ATOM 7171 C C . LYS B 1 423 ? 23.375 -6.645 -2.096 1 44.19 423 LYS B C 1
ATOM 7173 O O . LYS B 1 423 ? 22.578 -6.977 -2.971 1 44.19 423 LYS B O 1
AT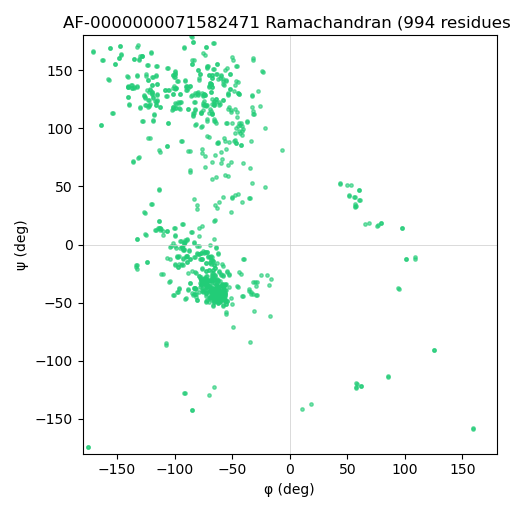OM 7178 N N . GLU B 1 424 ? 24.344 -7.465 -1.669 1 40.62 424 GLU B N 1
ATOM 7179 C CA . GLU B 1 424 ? 24.25 -8.914 -1.864 1 40.62 424 GLU B CA 1
ATOM 7180 C C . GLU B 1 424 ? 22.828 -9.398 -1.696 1 40.62 424 GLU B C 1
ATOM 7182 O O . GLU B 1 424 ? 22.188 -9.156 -0.663 1 40.62 424 GLU B O 1
ATOM 7187 N N . PRO B 1 425 ? 22.25 -9.695 -2.793 1 40.16 425 PRO B N 1
ATOM 7188 C CA . PRO B 1 425 ? 20.906 -10.266 -2.666 1 40.16 425 PRO B CA 1
ATOM 7189 C C . PRO B 1 425 ? 20.828 -11.32 -1.567 1 40.16 425 PRO B C 1
ATOM 7191 O O . PRO B 1 425 ? 21.812 -12.008 -1.287 1 40.16 425 PRO B O 1
ATOM 7194 N N . LEU B 1 426 ? 19.875 -11.188 -0.715 1 42 426 LEU B N 1
ATOM 7195 C CA . LEU B 1 426 ? 19.562 -12.297 0.177 1 42 426 LEU B CA 1
ATOM 7196 C C . LEU B 1 426 ? 19.562 -13.617 -0.585 1 42 426 LEU B C 1
ATOM 7198 O O . LEU B 1 426 ? 18.984 -13.711 -1.672 1 42 426 LEU B O 1
ATOM 7202 N N . VAL B 1 427 ? 20.641 -14.344 -0.57 1 38.38 427 VAL B N 1
ATOM 7203 C CA . VAL B 1 427 ? 20.719 -15.625 -1.264 1 38.38 427 VAL B CA 1
ATOM 7204 C C . VAL B 1 427 ? 19.891 -16.672 -0.505 1 38.38 427 VAL B C 1
ATOM 7206 O O . VAL B 1 427 ? 19.984 -16.766 0.721 1 38.38 427 VAL B O 1
ATOM 7209 N N . SER B 1 428 ? 18.891 -17.172 -1.264 1 44.59 428 SER B N 1
ATOM 7210 C CA . SER B 1 428 ? 18.266 -18.359 -0.7 1 44.59 428 SER B CA 1
ATOM 7211 C C . SER B 1 428 ? 19.281 -19.469 -0.476 1 44.59 428 SER B C 1
ATOM 7213 O O . SER B 1 428 ? 20.141 -19.719 -1.331 1 44.59 428 SER B O 1
ATOM 7215 N N . PRO B 1 429 ? 19.328 -19.906 0.706 1 39.91 429 PRO B N 1
ATOM 7216 C CA . PRO B 1 429 ? 20.328 -20.938 0.974 1 39.91 429 PRO B CA 1
ATOM 7217 C C . PRO B 1 429 ? 20.141 -22.188 0.115 1 39.91 429 PRO B C 1
ATOM 7219 O O . PRO B 1 429 ? 21.047 -23.016 0.024 1 39.91 429 PRO B O 1
ATOM 7222 N N . VAL B 1 430 ? 18.922 -22.5 -0.372 1 40 430 VAL B N 1
ATOM 7223 C CA . VAL B 1 430 ? 18.734 -23.781 -1.059 1 40 430 VAL B CA 1
ATOM 7224 C C . VAL B 1 430 ? 19.047 -23.625 -2.543 1 40 430 VAL B C 1
ATOM 7226 O O . VAL B 1 430 ? 18.219 -23.125 -3.311 1 40 430 VAL B O 1
ATOM 7229 N N . MET B 1 431 ? 20.344 -23.656 -2.898 1 43.97 431 MET B N 1
ATOM 7230 C CA . MET B 1 431 ? 20.766 -23.391 -4.27 1 43.97 431 MET B CA 1
ATOM 7231 C C . MET B 1 431 ? 20.797 -24.672 -5.09 1 43.97 431 MET B C 1
ATOM 7233 O O . MET B 1 431 ? 20.922 -24.625 -6.316 1 43.97 431 MET B O 1
ATOM 7237 N N . THR B 1 432 ? 20.641 -25.922 -4.383 1 45.75 432 THR B N 1
ATOM 7238 C CA . THR B 1 432 ? 20.891 -27.094 -5.227 1 45.75 432 THR B CA 1
ATOM 7239 C C . THR B 1 432 ? 19.703 -28.031 -5.23 1 45.75 432 THR B C 1
ATOM 7241 O O . THR B 1 432 ? 18.969 -28.125 -4.238 1 45.75 432 THR B O 1
ATOM 7244 N N . ILE B 1 433 ? 19.25 -28.516 -6.473 1 47 433 ILE B N 1
ATOM 7245 C CA . ILE B 1 433 ? 18.25 -29.562 -6.621 1 47 433 ILE B CA 1
ATOM 7246 C C . ILE B 1 433 ? 18.75 -30.859 -5.992 1 47 433 ILE B C 1
ATOM 7248 O O . ILE B 1 433 ? 19.891 -31.266 -6.242 1 47 433 ILE B O 1
ATOM 7252 N N . PRO B 1 434 ? 18.078 -31.344 -5.062 1 45.12 434 PRO B N 1
ATOM 7253 C CA . PRO B 1 434 ? 18.547 -32.625 -4.566 1 45.12 434 PRO B CA 1
ATOM 7254 C C . PRO B 1 434 ? 18.703 -33.688 -5.676 1 45.12 434 PRO B C 1
ATOM 7256 O O . PRO B 1 434 ? 17.984 -33.625 -6.684 1 45.12 434 PRO B O 1
ATOM 7259 N N . GLY B 1 435 ? 19.859 -34.375 -5.738 1 44.25 435 GLY B N 1
ATOM 7260 C CA . GLY B 1 435 ? 20.172 -35.406 -6.695 1 44.25 435 GLY B CA 1
ATOM 7261 C C . GLY B 1 435 ? 19 -36.344 -6.949 1 44.25 435 GLY B C 1
ATOM 7262 O O . GLY B 1 435 ? 18.312 -36.75 -6.016 1 44.25 435 GLY B O 1
ATOM 7263 N N . GLU B 1 436 ? 18.328 -36.188 -8.016 1 46 436 GLU B N 1
ATOM 7264 C CA . GLU B 1 436 ? 17.219 -37.031 -8.453 1 46 436 GLU B CA 1
ATOM 7265 C C . GLU B 1 436 ? 17.625 -38.5 -8.484 1 46 436 GLU B C 1
ATOM 7267 O O . GLU B 1 436 ? 18.734 -38.844 -8.914 1 46 436 GLU B O 1
ATOM 7272 N N . ASP B 1 437 ? 17.094 -39.312 -7.762 1 39.03 437 ASP B N 1
ATOM 7273 C CA . ASP B 1 437 ? 17.234 -40.75 -7.988 1 39.03 437 ASP B CA 1
ATOM 7274 C C . ASP B 1 437 ? 16.828 -41.125 -9.414 1 39.03 437 ASP B C 1
ATOM 7276 O O . ASP B 1 437 ? 15.727 -40.812 -9.859 1 39.03 437 ASP B O 1
ATOM 7280 N N . GLU B 1 438 ? 17.688 -41.406 -10.336 1 40.72 438 GLU B N 1
ATOM 7281 C CA . GLU B 1 438 ? 17.578 -41.875 -11.719 1 40.72 438 GLU B CA 1
ATOM 7282 C C . GLU B 1 438 ? 16.422 -42.844 -11.906 1 40.72 438 GLU B C 1
ATOM 7284 O O . GLU B 1 438 ? 15.906 -43 -13.016 1 40.72 438 GLU B O 1
ATOM 7289 N N . ASN B 1 439 ? 16.156 -43.688 -11 1 35.59 439 ASN B N 1
ATOM 7290 C CA . ASN B 1 439 ? 15.266 -44.812 -11.25 1 35.59 439 ASN B CA 1
ATOM 7291 C C . ASN B 1 439 ? 13.805 -44.406 -11.031 1 35.59 439 ASN B C 1
ATOM 7293 O O . ASN B 1 439 ? 12.953 -45.281 -10.82 1 35.59 439 ASN B O 1
ATOM 7297 N N . GLU B 1 440 ? 13.484 -43.281 -10.883 1 44.25 440 GLU B N 1
ATOM 7298 C CA . GLU B 1 440 ? 12.086 -42.969 -10.609 1 44.25 440 GLU B CA 1
ATOM 7299 C C . GLU B 1 440 ? 11.211 -43.219 -11.836 1 44.25 440 GLU B C 1
ATOM 7301 O O . GLU B 1 440 ? 11.43 -42.594 -12.883 1 44.25 440 GLU B O 1
ATOM 7306 N N . THR B 1 441 ? 10.641 -44.406 -11.961 1 42.12 441 THR B N 1
ATOM 7307 C CA . THR B 1 441 ? 9.836 -44.969 -13.047 1 42.12 441 THR B CA 1
ATOM 7308 C C . THR B 1 441 ? 8.555 -44.156 -13.234 1 42.12 441 THR B C 1
ATOM 7310 O O . THR B 1 441 ? 7.742 -44.062 -12.312 1 42.12 441 THR B O 1
ATOM 7313 N N . TYR B 1 442 ? 8.539 -43.094 -14.016 1 43 442 TYR B N 1
ATOM 7314 C CA . TYR B 1 442 ? 7.352 -42.438 -14.562 1 43 442 TYR B CA 1
ATOM 7315 C C . TYR B 1 442 ? 6.43 -43.469 -15.227 1 43 442 TYR B C 1
ATOM 7317 O O . TYR B 1 442 ? 6.047 -43.281 -16.391 1 43 442 TYR B O 1
ATOM 7325 N N . ARG B 1 443 ? 6.207 -44.719 -14.672 1 42.53 443 ARG B N 1
ATOM 7326 C CA . ARG B 1 443 ? 5.301 -45.719 -15.219 1 42.53 443 ARG B CA 1
ATOM 7327 C C . ARG B 1 443 ? 3.846 -45.312 -15.023 1 42.53 443 ARG B C 1
ATOM 7329 O O . ARG B 1 443 ? 3.451 -44.906 -13.922 1 42.53 443 ARG B O 1
ATOM 7336 N N . THR B 1 444 ? 3.172 -44.906 -16.062 1 43.12 444 THR B N 1
ATOM 7337 C CA . THR B 1 444 ? 1.743 -44.625 -16.078 1 43.12 444 THR B CA 1
ATOM 7338 C C . THR B 1 444 ? 0.923 -45.875 -15.844 1 43.12 444 THR B C 1
ATOM 7340 O O . THR B 1 444 ? 1.238 -46.938 -16.391 1 43.12 444 THR B O 1
ATOM 7343 N N . VAL B 1 445 ? 0.305 -46.062 -14.742 1 35.97 445 VAL B N 1
ATOM 7344 C CA . VAL B 1 445 ? -0.681 -47.125 -14.602 1 35.97 445 VAL B CA 1
ATOM 7345 C C . VAL B 1 445 ? -1.906 -46.812 -15.461 1 35.97 445 VAL B C 1
ATOM 7347 O O . VAL B 1 445 ? -2.447 -45.719 -15.398 1 35.97 445 VAL B O 1
ATOM 7350 N N . SER B 1 446 ? -2.146 -47.625 -16.547 1 34.31 446 SER B N 1
ATOM 7351 C CA . SER B 1 446 ? -3.342 -47.5 -17.375 1 34.31 446 SER B CA 1
ATOM 7352 C C . SER B 1 446 ? -4.609 -47.656 -16.531 1 34.31 446 SER B C 1
ATOM 7354 O O . SER B 1 446 ? -4.785 -48.688 -15.859 1 34.31 446 SER B O 1
ATOM 7356 N N . ILE B 1 447 ? -5.199 -46.688 -16.016 1 34.44 447 ILE B N 1
ATOM 7357 C CA . ILE B 1 447 ? -6.5 -46.844 -15.375 1 34.44 447 ILE B CA 1
ATOM 7358 C C . ILE B 1 447 ? -7.566 -47.125 -16.422 1 34.44 447 ILE B C 1
ATOM 7360 O O . ILE B 1 447 ? -7.633 -46.469 -17.469 1 34.44 447 ILE B O 1
ATOM 7364 N N . THR B 1 448 ? -8.172 -48.344 -16.422 1 29.72 448 THR B N 1
ATOM 7365 C CA . THR B 1 448 ? -9.305 -48.719 -17.266 1 29.72 448 THR B CA 1
ATOM 7366 C C . THR B 1 448 ? -10.43 -47.688 -17.141 1 29.72 448 THR B C 1
ATOM 7368 O O . THR B 1 448 ? -10.562 -47.031 -16.109 1 29.72 448 THR B O 1
ATOM 7371 N N . THR B 1 449 ? -11.266 -47.406 -18.312 1 33.12 449 THR B N 1
ATOM 7372 C CA . THR B 1 449 ? -12.344 -46.469 -18.641 1 33.12 449 THR B CA 1
ATOM 7373 C C . THR B 1 449 ? -13.359 -46.406 -17.516 1 33.12 449 THR B C 1
ATOM 7375 O O . THR B 1 449 ? -14.094 -45.406 -17.391 1 33.12 449 THR B O 1
ATOM 7378 N N . ALA B 1 450 ? -13.656 -47.469 -16.859 1 29.33 450 ALA B N 1
ATOM 7379 C CA . ALA B 1 450 ? -14.836 -47.469 -16 1 29.33 450 ALA B CA 1
ATOM 7380 C C . ALA B 1 450 ? -14.688 -46.438 -14.859 1 29.33 450 ALA B C 1
ATOM 7382 O O . ALA B 1 450 ? -15.68 -45.938 -14.336 1 29.33 450 ALA B O 1
ATOM 7383 N N . LEU B 1 451 ? -13.57 -46.375 -14.336 1 30.09 451 LEU B N 1
ATOM 7384 C CA . LEU B 1 451 ? -13.453 -45.562 -13.117 1 30.09 451 LEU B CA 1
ATOM 7385 C C . LEU B 1 451 ? -13.344 -44.094 -13.453 1 30.09 451 LEU B C 1
ATOM 7387 O O . LEU B 1 451 ? -13.133 -43.25 -12.562 1 30.09 451 LEU B O 1
ATOM 7391 N N . TRP B 1 452 ? -13.344 -43.781 -14.703 1 30.36 452 TRP B N 1
ATOM 7392 C CA . TRP B 1 452 ? -13.219 -42.375 -15.109 1 30.36 452 TRP B CA 1
ATOM 7393 C C . TRP B 1 452 ? -14.477 -41.594 -14.742 1 30.36 452 TRP B C 1
ATOM 7395 O O . TRP B 1 452 ? -14.633 -40.438 -15.141 1 30.36 452 TRP B O 1
ATOM 7405 N N . GLY B 1 453 ? -15.438 -42.312 -14.141 1 28.44 453 GLY B N 1
ATOM 7406 C CA . GLY B 1 453 ? -16.594 -41.5 -13.852 1 28.44 453 GLY B CA 1
ATOM 7407 C C . GLY B 1 453 ? -16.25 -40.219 -13.125 1 28.44 453 GLY B C 1
ATOM 7408 O O . GLY B 1 453 ? -16.859 -39.156 -13.375 1 28.44 453 GLY B O 1
ATOM 7409 N N . CYS B 1 454 ? -15.414 -40.406 -12.133 1 28.83 454 CYS B N 1
ATOM 7410 C CA . CYS B 1 454 ? -15.328 -39.25 -11.219 1 28.83 454 CYS B CA 1
ATOM 7411 C C . CYS B 1 454 ? -14.477 -38.156 -11.82 1 28.83 454 CYS B C 1
ATOM 7413 O O . CYS B 1 454 ? -14.492 -37.031 -11.328 1 28.83 454 CYS B O 1
ATOM 7415 N N . VAL B 1 455 ? -13.484 -38.562 -12.57 1 30.97 455 VAL B N 1
ATOM 7416 C CA . VAL B 1 455 ? -12.57 -37.5 -12.984 1 30.97 455 VAL B CA 1
ATOM 7417 C C . VAL B 1 455 ? -13.242 -36.625 -14.031 1 30.97 455 VAL B C 1
ATOM 7419 O O . VAL B 1 455 ? -12.922 -35.438 -14.148 1 30.97 455 VAL B O 1
ATOM 7422 N N . LEU B 1 456 ? -14.055 -37.312 -14.891 1 30.94 456 LEU B N 1
ATOM 7423 C CA . LEU B 1 456 ? -14.594 -36.562 -16 1 30.94 456 LEU B CA 1
ATOM 7424 C C . LEU B 1 456 ? -15.5 -35.438 -15.5 1 30.94 456 LEU B C 1
ATOM 7426 O O . LEU B 1 456 ? -16.156 -34.75 -16.297 1 30.94 456 LEU B O 1
ATOM 7430 N N . GLY B 1 457 ? -15.867 -35.562 -14.266 1 27.69 457 GLY B N 1
ATOM 7431 C CA . GLY B 1 457 ? -16.938 -34.594 -14.055 1 27.69 457 GLY B CA 1
ATOM 7432 C C . GLY B 1 457 ? -16.594 -33.188 -14.547 1 27.69 457 GLY B C 1
ATOM 7433 O O . GLY B 1 457 ? -17.391 -32.562 -15.242 1 27.69 457 GLY B O 1
ATOM 7434 N N . ALA B 1 458 ? -15.633 -32.531 -13.766 1 28.69 458 ALA B N 1
ATOM 7435 C CA . ALA B 1 458 ? -15.828 -31.078 -13.859 1 28.69 458 ALA B CA 1
ATOM 7436 C C . ALA B 1 458 ? -15.258 -30.531 -15.164 1 28.69 458 ALA B C 1
ATOM 7438 O O . ALA B 1 458 ? -14.117 -30.062 -15.203 1 28.69 458 ALA B O 1
ATOM 7439 N N . LEU B 1 459 ? -14.945 -31.312 -16.109 1 31.05 459 LEU B N 1
ATOM 7440 C CA . LEU B 1 459 ? -14.914 -30.547 -17.344 1 31.05 459 LEU B CA 1
ATOM 7441 C C . LEU B 1 459 ? -16.141 -29.641 -17.453 1 31.05 459 LEU B C 1
ATOM 7443 O O . LEU B 1 459 ? -17.234 -30.109 -17.781 1 31.05 459 LEU B O 1
ATOM 7447 N N . ILE B 1 460 ? -16.531 -29.016 -16.531 1 32.28 460 ILE B N 1
ATOM 7448 C CA . ILE B 1 460 ? -17.641 -28.078 -16.703 1 32.28 460 ILE B CA 1
ATOM 7449 C C . ILE B 1 460 ? -17.484 -27.328 -18.031 1 32.28 460 ILE B C 1
ATOM 7451 O O . ILE B 1 460 ? -16.547 -26.547 -18.203 1 32.28 460 ILE B O 1
ATOM 7455 N N . SER B 1 461 ? -17.656 -27.984 -19.062 1 30.12 461 SER B N 1
ATOM 7456 C CA . SER B 1 461 ? -18.031 -27.172 -20.219 1 30.12 461 SER B CA 1
ATOM 7457 C C . SER B 1 461 ? -18.875 -25.969 -19.797 1 30.12 461 SER B C 1
ATOM 7459 O O . SER B 1 461 ? -19.688 -26.078 -18.891 1 30.12 461 SER B O 1
ATOM 7461 N N . SER B 1 462 ? -18.438 -24.797 -20.016 1 34.81 462 SER B N 1
ATOM 7462 C CA . SER B 1 462 ? -19.172 -23.547 -19.875 1 34.81 462 SER B CA 1
ATOM 7463 C C . SER B 1 462 ? -20.672 -23.75 -20.016 1 34.81 462 SER B C 1
ATOM 7465 O O . SER B 1 462 ? -21.453 -22.938 -19.516 1 34.81 462 SER B O 1
ATOM 7467 N N . LEU B 1 463 ? -21.125 -24.781 -20.734 1 32.12 463 LEU B N 1
ATOM 7468 C CA . LEU B 1 463 ? -22.516 -24.922 -21.141 1 32.12 463 LEU B CA 1
ATOM 7469 C C . LEU B 1 463 ? -23.344 -25.5 -20 1 32.12 463 LEU B C 1
ATOM 7471 O O . LEU B 1 463 ? -24.5 -25.094 -19.797 1 32.12 463 LEU B O 1
ATOM 7475 N N . VAL B 1 464 ? -22.812 -26.422 -19.266 1 32.59 464 VAL B N 1
ATOM 7476 C CA . VAL B 1 464 ? -23.734 -27.109 -18.359 1 32.59 464 VAL B CA 1
ATOM 7477 C C . VAL B 1 464 ? -23.953 -26.281 -17.109 1 32.59 464 VAL B C 1
ATOM 7479 O O . VAL B 1 464 ? -25.078 -26.156 -16.609 1 32.59 464 VAL B O 1
ATOM 7482 N N . THR B 1 465 ? -22.953 -25.719 -16.562 1 36.91 465 THR B N 1
ATOM 7483 C CA . THR B 1 465 ? -23.141 -24.953 -15.336 1 36.91 465 THR B CA 1
ATOM 7484 C C . THR B 1 465 ? -24 -23.719 -15.602 1 36.91 465 THR B C 1
ATOM 7486 O O . THR B 1 465 ? -24.828 -23.359 -14.773 1 36.91 465 THR B O 1
ATOM 7489 N N . SER B 1 466 ? -23.797 -23.109 -16.688 1 38.12 466 SER B N 1
ATOM 7490 C CA . SER B 1 466 ? -24.719 -22.031 -17 1 38.12 466 SER B CA 1
ATOM 7491 C C . SER B 1 466 ? -26.156 -22.547 -17.062 1 38.12 466 SER B C 1
ATOM 7493 O O . SER B 1 466 ? -27.094 -21.844 -16.672 1 38.12 466 SER B O 1
ATOM 7495 N N . HIS B 1 467 ? -26.359 -23.781 -17.516 1 37.19 467 HIS B N 1
ATOM 7496 C CA . HIS B 1 467 ? -27.703 -24.328 -17.672 1 37.19 467 HIS B CA 1
ATOM 7497 C C . HIS B 1 467 ? -28.312 -24.656 -16.312 1 37.19 467 HIS B C 1
ATOM 7499 O O . HIS B 1 467 ? -29.516 -24.438 -16.109 1 37.19 467 HIS B O 1
ATOM 7505 N N . ILE B 1 468 ? -27.578 -25.141 -15.445 1 39.16 468 ILE B N 1
ATOM 7506 C CA . ILE B 1 468 ? -28.156 -25.516 -14.164 1 39.16 468 ILE B CA 1
ATOM 7507 C C . ILE B 1 468 ? -28.484 -24.266 -13.359 1 39.16 468 ILE B C 1
ATOM 7509 O O . ILE B 1 468 ? -29.547 -24.172 -12.75 1 39.16 468 ILE B O 1
ATOM 7513 N N . LEU B 1 469 ? -27.578 -23.328 -13.375 1 43.59 469 LEU B N 1
ATOM 7514 C CA . LEU B 1 469 ? -27.828 -22.109 -12.609 1 43.59 469 LEU B CA 1
ATOM 7515 C C . LEU B 1 469 ? -28.969 -21.312 -13.203 1 43.59 469 LEU B C 1
ATOM 7517 O O . LEU B 1 469 ? -29.75 -20.703 -12.469 1 43.59 469 LEU B O 1
ATOM 7521 N N . LEU B 1 470 ? -29.156 -21.328 -14.516 1 41.06 470 LEU B N 1
ATOM 7522 C CA . LEU B 1 470 ? -30.312 -20.688 -15.133 1 41.06 470 LEU B CA 1
ATOM 7523 C C . LEU B 1 470 ? -31.594 -21.422 -14.758 1 41.06 470 LEU B C 1
ATOM 7525 O O . LEU B 1 470 ? -32.656 -20.797 -14.586 1 41.06 470 LEU B O 1
ATOM 7529 N N . LYS B 1 471 ? -31.516 -22.672 -14.555 1 40.59 471 LYS B N 1
ATOM 7530 C CA . LYS B 1 471 ? -32.75 -23.391 -14.195 1 40.59 471 LYS B CA 1
ATOM 7531 C C . LYS B 1 471 ? -33.125 -23.141 -12.75 1 40.59 471 LYS B C 1
ATOM 7533 O O . LYS B 1 471 ? -34.312 -23.062 -12.422 1 40.59 471 LYS B O 1
ATOM 7538 N N . LYS B 1 472 ? -32.219 -22.953 -11.859 1 43.53 472 LYS B N 1
ATOM 7539 C CA . LYS B 1 472 ? -32.594 -22.688 -10.469 1 43.53 472 LYS B CA 1
ATOM 7540 C C . LYS B 1 472 ? -33.062 -21.25 -10.289 1 43.53 472 LYS B C 1
ATOM 7542 O O . LYS B 1 472 ? -33.844 -20.969 -9.383 1 43.53 472 LYS B O 1
ATOM 7547 N N . ARG B 1 473 ? -32.656 -20.266 -11.047 1 42 473 ARG B N 1
ATOM 7548 C CA . ARG B 1 473 ? -33.219 -18.938 -10.969 1 42 473 ARG B CA 1
ATOM 7549 C C . ARG B 1 473 ? -34.719 -18.969 -11.352 1 42 473 ARG B C 1
ATOM 7551 O O . ARG B 1 473 ? -35.5 -18.172 -10.836 1 42 473 ARG B O 1
ATOM 7558 N N . LYS B 1 474 ? -35.125 -19.875 -12.266 1 41.75 474 LYS B N 1
ATOM 7559 C CA . LYS B 1 474 ? -36.531 -19.922 -12.656 1 41.75 474 LYS B CA 1
ATOM 7560 C C . LYS B 1 474 ? -37.406 -20.469 -11.531 1 41.75 474 LYS B C 1
ATOM 7562 O O . LYS B 1 474 ? -38.531 -20.016 -11.328 1 41.75 474 LYS B O 1
ATOM 7567 N N . ARG B 1 475 ? -36.938 -21.391 -10.781 1 36.22 475 ARG B N 1
ATOM 7568 C CA . ARG B 1 475 ? -37.812 -21.922 -9.727 1 36.22 475 ARG B CA 1
ATOM 7569 C C . ARG B 1 475 ? -37.875 -20.953 -8.555 1 36.22 475 ARG B C 1
ATOM 7571 O O . ARG B 1 475 ? -38.906 -20.891 -7.863 1 36.22 475 ARG B O 1
ATOM 7578 N N . ALA B 1 476 ? -36.781 -20.203 -8.297 1 40.66 476 ALA B N 1
ATOM 7579 C CA . ALA B 1 476 ? -36.906 -19.281 -7.168 1 40.66 476 ALA B CA 1
ATOM 7580 C C . ALA B 1 476 ? -37.844 -18.125 -7.484 1 40.66 476 ALA B C 1
ATOM 7582 O O . ALA B 1 476 ? -38.531 -17.609 -6.594 1 40.66 476 ALA B O 1
ATOM 7583 N N . SER B 1 477 ? -37.969 -17.641 -8.711 1 36.22 477 SER B N 1
ATOM 7584 C CA . SER B 1 477 ? -38.969 -16.625 -9.047 1 36.22 477 SER B CA 1
ATOM 7585 C C . SER B 1 477 ? -40.375 -17.188 -8.891 1 36.22 477 SER B C 1
ATOM 7587 O O . SER B 1 477 ? -41.344 -16.438 -8.656 1 36.22 477 SER B O 1
ATOM 7589 N N . GLN B 1 478 ? -40.562 -18.484 -9.086 1 34.66 478 GLN B N 1
ATOM 7590 C CA . GLN B 1 478 ? -41.938 -18.938 -8.984 1 34.66 478 GLN B CA 1
ATOM 7591 C C . GLN B 1 478 ? -42.375 -19.047 -7.527 1 34.66 478 GLN B C 1
ATOM 7593 O O . GLN B 1 478 ? -43.562 -18.922 -7.223 1 34.66 478 GLN B O 1
ATOM 7598 N N . HIS B 1 479 ? -41.5 -19.422 -6.637 1 34.09 479 HIS B N 1
ATOM 7599 C CA . HIS B 1 479 ? -42 -19.594 -5.281 1 34.09 479 HIS B CA 1
ATOM 7600 C C . HIS B 1 479 ? -42.25 -18.25 -4.609 1 34.09 479 HIS B C 1
ATOM 7602 O O . HIS B 1 479 ? -42.906 -18.172 -3.564 1 34.09 479 HIS B O 1
ATOM 7608 N N . SER B 1 480 ? -41.5 -17.188 -4.969 1 31.47 480 SER B N 1
ATOM 7609 C CA . SER B 1 480 ? -41.781 -15.953 -4.23 1 31.47 480 SER B CA 1
ATOM 7610 C C . SER B 1 480 ? -43.125 -15.375 -4.617 1 31.47 480 SER B C 1
ATOM 7612 O O . SER B 1 480 ? -43.562 -14.344 -4.086 1 31.47 480 SER B O 1
ATOM 7614 N N . GLN B 1 481 ? -43.75 -15.883 -5.68 1 28.08 481 GLN B N 1
ATOM 7615 C CA . GLN B 1 481 ? -45.031 -15.227 -5.926 1 28.08 481 GLN B CA 1
ATOM 7616 C C . GLN B 1 481 ? -46.062 -15.625 -4.867 1 28.08 481 GLN B C 1
ATOM 7618 O O . GLN B 1 481 ? -47.031 -14.906 -4.648 1 28.08 481 GLN B O 1
ATOM 7623 N N . SER B 1 482 ? -46.062 -16.891 -4.375 1 29.09 482 SER B N 1
ATOM 7624 C CA . SER B 1 482 ? -47.312 -17.281 -3.732 1 29.09 482 SER B CA 1
ATOM 7625 C C . SER B 1 482 ? -47.438 -16.688 -2.334 1 29.09 482 SER B C 1
ATOM 7627 O O . SER B 1 482 ? -48.531 -16.594 -1.772 1 29.09 482 SER B O 1
ATOM 7629 N N . GLY B 1 483 ? -46.344 -16.578 -1.569 1 25.2 483 GLY B N 1
ATOM 7630 C CA . GLY B 1 483 ? -46.594 -16.391 -0.147 1 25.2 483 GLY B CA 1
ATOM 7631 C C . GLY B 1 483 ? -46.969 -14.969 0.217 1 25.2 483 GLY B C 1
ATOM 7632 O O . GLY B 1 483 ? -46.875 -14.578 1.383 1 25.2 483 GLY B O 1
ATOM 7633 N N . LEU B 1 484 ? -47.188 -14.086 -0.775 1 25.44 484 LEU B N 1
ATOM 7634 C CA . LEU B 1 484 ? -47.594 -12.766 -0.332 1 25.44 484 LEU B CA 1
ATOM 7635 C C . LEU B 1 484 ? -48.969 -12.844 0.369 1 25.44 484 LEU B C 1
ATOM 7637 O O . LEU B 1 484 ? -50 -12.727 -0.275 1 25.44 484 LEU B O 1
ATOM 7641 N N . THR B 1 485 ? -49.25 -14.008 1.1 1 23.83 485 THR B N 1
ATOM 7642 C CA . THR B 1 485 ? -50.562 -13.93 1.763 1 23.83 485 THR B CA 1
ATOM 7643 C C . THR B 1 485 ? -50.656 -12.672 2.621 1 23.83 485 THR B C 1
ATOM 7645 O O . THR B 1 485 ? -49.625 -12.133 3.064 1 23.83 485 THR B O 1
ATOM 7648 N N . GLU B 1 486 ? -51.906 -12.156 2.811 1 24 486 GLU B N 1
ATOM 7649 C CA . GLU B 1 486 ? -52.562 -11 3.42 1 24 486 GLU B CA 1
ATOM 7650 C C . GLU B 1 486 ? -52.25 -10.914 4.91 1 24 486 GLU B C 1
ATOM 7652 O O . GLU B 1 486 ? -52.531 -11.836 5.668 1 24 486 GLU B O 1
ATOM 7657 N N . ILE B 1 487 ? -51.031 -10.516 5.297 1 22.5 487 ILE B N 1
ATOM 7658 C CA . ILE B 1 487 ? -50.812 -10.258 6.719 1 22.5 487 ILE B CA 1
ATOM 7659 C C . ILE B 1 487 ? -51.969 -9.414 7.258 1 22.5 487 ILE B C 1
ATOM 7661 O O . ILE B 1 487 ? -52.219 -8.297 6.797 1 22.5 487 ILE B O 1
ATOM 7665 N N . THR B 1 488 ? -53.094 -10.07 7.715 1 23.23 488 THR B N 1
ATOM 7666 C CA . THR B 1 488 ? -54.25 -9.508 8.398 1 23.23 488 THR B CA 1
ATOM 7667 C C . THR B 1 488 ? -53.812 -8.695 9.617 1 23.23 488 THR B C 1
ATOM 7669 O O . THR B 1 488 ? -52.938 -9.102 10.352 1 23.23 488 THR B O 1
ATOM 7672 N N . PRO B 1 489 ? -54.281 -7.414 9.75 1 23.47 489 PRO B N 1
ATOM 7673 C CA . PRO B 1 489 ? -54.031 -6.457 10.828 1 23.47 489 PRO B CA 1
ATOM 7674 C C . PRO B 1 489 ? -54.406 -7 12.203 1 23.47 489 PRO B C 1
ATOM 7676 O O . PRO B 1 489 ? -55.531 -7.492 12.391 1 23.47 489 PRO B O 1
ATOM 7679 N N . LEU B 1 490 ? -53.531 -7.805 12.852 1 20.7 490 LEU B N 1
ATOM 7680 C CA . LEU B 1 490 ? -53.906 -8.281 14.18 1 20.7 490 LEU B CA 1
ATOM 7681 C C . LEU B 1 490 ? -54.469 -7.141 15.039 1 20.7 490 LEU B C 1
ATOM 7683 O O . LEU B 1 490 ? -53.844 -6.086 15.148 1 20.7 490 LEU B O 1
ATOM 7687 N N . LYS B 1 491 ? -55.812 -7.105 15.359 1 21.89 491 LYS B N 1
ATOM 7688 C CA . LYS B 1 491 ? -56.688 -6.359 16.281 1 21.89 491 LYS B CA 1
ATOM 7689 C C . LYS B 1 491 ? -56.094 -6.324 17.688 1 21.89 491 LYS B C 1
ATOM 7691 O O . LYS B 1 491 ? -55.438 -7.277 18.109 1 21.89 491 LYS B O 1
ATOM 7696 N N . ALA B 1 492 ? -56.125 -5.184 18.375 1 23.31 492 ALA B N 1
ATOM 7697 C CA . ALA B 1 492 ? -55.844 -4.633 19.703 1 23.31 492 ALA B CA 1
ATOM 7698 C C . ALA B 1 492 ? -56.531 -5.438 20.797 1 23.31 492 ALA B C 1
ATOM 7700 O O . ALA B 1 492 ? -57.75 -5.461 20.859 1 23.31 492 ALA B O 1
ATOM 7701 N N . ARG B 1 493 ? -56.188 -6.648 21.172 1 21.31 493 ARG B N 1
ATOM 7702 C CA . ARG B 1 493 ? -56.844 -7.344 22.25 1 21.31 493 ARG B CA 1
ATOM 7703 C C . ARG B 1 493 ? -56.938 -6.473 23.5 1 21.31 493 ARG B C 1
ATOM 7705 O O . ARG B 1 493 ? -55.938 -5.938 23.969 1 21.31 493 ARG B O 1
ATOM 7712 N N . GLN B 1 494 ? -58.188 -5.926 23.781 1 22.39 494 GLN B N 1
ATOM 7713 C CA . GLN B 1 494 ? -58.781 -5.309 24.953 1 22.39 494 GLN B CA 1
ATOM 7714 C C . GLN B 1 494 ? -58.656 -6.227 26.172 1 22.39 494 GLN B C 1
ATOM 7716 O O . GLN B 1 494 ? -59.188 -7.34 26.172 1 22.39 494 GLN B O 1
ATOM 7721 N N . SER B 1 495 ? -57.438 -6.488 26.75 1 20.38 495 SER B N 1
ATOM 7722 C CA . SER B 1 495 ? -57.469 -7.168 28.031 1 20.38 495 SER B CA 1
ATOM 7723 C C . SER B 1 495 ? -58.469 -6.512 28.984 1 20.38 495 SER B C 1
ATOM 7725 O O . SER B 1 495 ? -58.406 -5.309 29.234 1 20.38 495 SER B O 1
ATOM 7727 N N . LYS B 1 496 ? -59.75 -7.008 29.109 1 22.83 496 LYS B N 1
ATOM 7728 C CA . LYS B 1 496 ? -60.812 -6.859 30.094 1 22.83 496 LYS B CA 1
ATOM 7729 C C . LYS B 1 496 ? -60.312 -7.105 31.516 1 22.83 496 LYS B C 1
ATOM 7731 O O . LYS B 1 496 ? -59.312 -7.793 31.703 1 22.83 496 LYS B O 1
ATOM 7736 N N . THR B 1 497 ? -61.125 -6.602 32.438 1 22.22 497 THR B N 1
ATOM 7737 C CA . THR B 1 497 ? -61.406 -6.383 33.844 1 22.22 497 THR B CA 1
ATOM 7738 C C . THR B 1 497 ? -61.625 -7.707 34.594 1 22.22 497 THR B C 1
ATOM 7740 O O . THR B 1 497 ? -62.562 -8.445 34.281 1 22.22 497 THR B O 1
ATOM 7743 N N . ILE B 1 498 ? -60.781 -8.656 34.656 1 21.27 498 ILE B N 1
ATOM 7744 C CA . ILE B 1 498 ? -61.031 -9.578 35.75 1 21.27 498 ILE B CA 1
ATOM 7745 C C . ILE B 1 498 ? -61.312 -8.789 37.031 1 21.27 498 ILE B C 1
ATOM 7747 O O . ILE B 1 498 ? -60.5 -7.938 37.438 1 21.27 498 ILE B O 1
ATOM 7751 N N . ASP B 1 499 ? -62.531 -8.922 37.5 1 22.12 499 ASP B N 1
ATOM 7752 C CA . ASP B 1 499 ? -63.156 -9.188 38.781 1 22.12 499 ASP B CA 1
ATOM 7753 C C . ASP B 1 499 ? -62.438 -10.328 39.5 1 22.12 499 ASP B C 1
ATOM 7755 O O . ASP B 1 499 ? -62.094 -11.344 38.906 1 22.12 499 ASP B O 1
#

pLDDT: mean 74.95, std 23.92, range [20.34, 98.81]

InterPro domains:
  IPR001563 Peptidase S10, serine carboxypeptidase [PF00450] (12-403)
  IPR001563 Peptidase S10, serine carboxypeptidase [PR00724] (60-72)
  IPR001563 Peptidase S10, serine carboxypeptidase [PR00724] (73-83)
  IPR001563 Peptidase S10, serine carboxypeptidase [PR00724] (112-137)
  IPR001563 Peptidase S10, serine carboxypeptidase [PR00724] (374-387)
  IPR001563 Peptidase S10, serine carboxypeptidase [PTHR11802] (12-390)
  IPR018202 Serine carboxypeptidase, serine active site [PS00131] (126-133)
  IPR029058 Alpha/Beta hydrolase fold [G3DSA:3.40.50.1820] (11-412)
  IPR029058 Alpha/Beta hydrolase fold [SSF53474] (12-407)
  IPR033124 Serine carboxypeptidases, histidine active site [PS00560] (374-391)

Foldseek 3Di:
DQPPPVLEQEEEEEDEPQPQFFLVLCQADFQHQKHFDFDAFQDEPPVDVGLDLDTDIDTFPLHLSNRHQYFTDRDDQPHFLSPPPCVVDDVPNAQQALLSLLLVVLLVVQLVCVVVVVRQSGAYEYEYEEQVLVNVLSNVLSLVVCQVVDDPSGDRRRYAAYEYELYQFAQLLLQLVLLVLCPVVPQADPVLSVVLVVLVVVQCVVQVVDDPPLQQDQVVPHPSSCSNVSSCVRSDQAALQFRSYRDVSCQQFPCSGPSQCQSLDQVNCVVLLGDHCVSPVGGGRGDNSCSHNVVYRHRHCLQSVQCCVAPVVHAYEYEYECRHSRRHLVSVVLSLQQRDHPCNVLCQDCVNWPKAFFDDPRHTQFIKTDDRRYIYTYGYSGGRRCCSNPVNVVSVVVNCVVVVHDRHDGTDDDDDDPPPDDDNRPHRPPRDDPDDDPPPPSDNDNDDPPVCSHVPGCSVPVPPVVVVSVVVVVVVVVVVPPPPPDPPDPPDPPPDDDD/DQPPPVLEQEEEEEDEPLPQFFLVLCQADFQHQKHWDFDAFQDEPPVDCGLDLETDIDTFPLHLSNRHQYHTDRDDQPHFLSPPPPVVDDVPSAQQALLSLLLVVLLVVQQVCVVVVVRQSGAYEYEYEEQCLVNVLSNVLSLVVCQVVDDPSGDRRRYAAYEYELYQFACQLLLLVLLVLCPVVPQADPVLSVVLVVLVVVQCVVVVVDDPAQQQDFSVSPNSSCSNVSSCVRSDQAAQQFRSYRDVSCQQFPCSGPSQCQSLDQVNCVQLLGDHCVSPVGGGRGDGRCSHNVRYRHRHCLQSVQCCVAPVVHAYEYEYECRHSNRHLVSVVLSLQQRDHPCNVLCQDCVNWPKAFFDDPNHTQFIKTDDRRYIYTYGYSGGRRCCSNPVNVVSVVVNCVVVVHDRHDGTDDDDDDPPPDDDNRPHRPCRDDPDDDPPPPSDNDNDDPPVCSHVPRPSVPVPVVVVVSVVVVVVVVVVVVPPPPDPPDPDDPPPDDDD

Solvent-accessible surface area (backbone atoms only — not comparable to full-atom values): 53039 Å² total; per-residue (Å²): 95,64,81,51,75,74,38,68,45,31,37,34,34,39,31,40,17,65,49,26,16,21,10,61,52,40,39,46,45,33,40,21,60,32,18,50,66,69,72,68,78,56,53,54,65,82,76,48,64,48,70,34,49,75,47,63,77,37,82,32,95,40,19,44,46,76,61,21,39,69,42,64,49,45,38,54,74,56,10,38,74,34,63,51,41,67,83,75,26,56,97,81,54,68,51,28,33,60,65,45,44,11,51,50,49,44,41,48,52,49,53,49,34,66,73,40,66,82,56,48,78,23,44,29,30,45,33,30,23,33,36,20,28,45,48,47,40,41,32,53,49,36,42,55,54,44,47,74,59,58,48,91,92,53,70,69,74,46,70,51,32,38,36,33,27,20,35,45,40,36,48,76,59,35,46,65,39,38,49,57,45,34,34,64,56,58,44,43,53,71,64,48,42,50,18,50,50,50,48,42,52,54,40,49,53,52,47,67,68,42,63,92,53,64,60,28,51,47,51,69,35,72,34,78,59,38,51,54,57,48,50,42,44,42,38,50,65,59,14,56,48,26,61,57,26,52,58,78,56,52,38,71,62,31,79,79,8,46,56,28,48,49,63,54,30,68,69,49,22,58,75,47,40,40,65,49,57,89,77,43,73,70,52,42,48,55,43,68,22,77,77,39,29,65,64,22,21,73,47,54,40,57,42,48,46,30,45,35,50,66,72,66,60,31,31,37,36,39,36,13,14,43,33,12,46,77,33,26,40,59,31,50,47,50,47,61,73,38,44,78,45,90,56,37,71,50,56,73,29,66,89,70,21,46,62,16,34,20,63,54,94,89,31,82,43,30,32,24,39,51,50,93,50,40,35,43,36,38,33,57,78,9,19,54,50,39,36,48,51,32,28,66,61,37,35,52,51,53,44,27,62,74,68,70,46,82,59,60,70,41,87,39,64,80,56,81,53,85,64,67,85,64,77,78,59,71,65,59,84,71,70,70,69,74,84,72,71,84,76,70,73,85,72,65,77,85,74,68,78,78,72,46,50,58,66,44,61,65,62,62,47,58,60,56,59,53,47,51,55,55,51,50,55,56,54,56,61,58,61,69,63,67,74,73,63,81,81,70,82,79,74,82,79,75,83,72,80,80,124,99,64,81,52,75,75,35,68,45,33,37,35,34,37,30,39,18,51,38,27,17,22,10,61,52,40,41,45,44,33,42,20,59,32,18,50,66,70,69,69,79,58,53,54,65,82,75,48,67,47,69,35,47,75,49,62,78,38,80,31,95,41,19,44,46,75,61,22,39,73,44,59,49,46,38,54,76,54,10,39,75,32,67,49,42,64,84,76,25,54,97,80,54,68,53,27,32,59,66,44,44,10,51,52,49,43,40,49,52,50,52,49,34,65,75,40,66,82,55,50,79,22,44,29,33,43,32,29,24,33,35,20,26,46,48,47,41,42,32,52,50,36,42,55,54,43,46,75,60,58,47,92,93,52,70,70,71,46,70,52,31,38,37,31,27,21,36,44,39,39,48,76,58,36,52,65,40,39,50,56,46,34,35,65,58,58,44,40,53,71,65,46,42,51,18,49,50,49,48,42,52,56,40,49,56,52,46,68,69,43,63,93,58,56,58,26,56,42,32,67,56,44,37,81,59,39,51,56,58,48,50,43,45,43,38,49,65,61,13,54,48,26,63,56,26,52,57,76,54,52,38,71,61,32,78,79,7,46,56,29,48,49,63,56,30,67,67,49,21,57,75,30,38,40,65,49,58,91,77,44,73,70,52,42,47,55,43,68,14,77,75,40,33,71,64,25,19,69,44,53,41,57,43,46,46,30,46,35,50,66,73,67,61,32,31,38,37,40,34,14,15,42,34,11,48,78,33,25,40,60,32,49,49,49,47,60,73,39,44,78,45,91,56,38,70,50,55,73,28,64,89,68,22,47,61,16,34,18,64,54,94,88,30,80,44,31,31,23,38,50,49,93,50,40,34,42,34,39,32,54,77,9,20,54,50,39,36,48,52,32,29,65,60,37,33,51,51,52,44,27,62,76,67,70,47,81,59,60,70,41,84,38,65,81,57,80,53,84,65,66,85,65,78,79,59,71,63,59,84,72,71,70,68,74,82,72,71,84,76,70,74,86,72,67,77,85,74,68,78,78,71,46,52,51,69,58,21,65,62,63,50,63,60,57,58,55,49,53,55,55,52,52,55,55,54,56,62,57,59,67,62,67,71,74,61,81,84,70,82,82,77,83,79,76,83,78,82,80,128

Nearest PDB structures (foldseek):
  1ac5-assembly1_A  TM=8.131E-01  e=1.213E-29  Saccharomyces cerevisiae
  4mws-assembly1_B  TM=8.174E-01  e=6.494E-28  Homo sapiens
  4cib-assembly1_A-2  TM=7.918E-01  e=1.757E-27  Homo sapiens
  1cpy-assembly1_A  TM=8.277E-01  e=4.394E-23  Saccharomyces cerevisiae
  1bcs-assembly1_B  TM=8.895E-01  e=2.749E-05  Triticum aestivum

Radius of gyration: 32.56 Å; Cα contacts (8 Å, |Δi|>4): 1970; chains: 2; bounding box: 94×100×105 Å

Organism: Thalassiosira pseudonana (NCBI:txid35128)

Sequence (998 aa):
MSNNNNLLCIQVIWLNGGPGCSSMIGLLVENGPITLPTFPSGIPPGKNPSSSMGALFTSNPFAWTRKSAMLYVEQPGGVGYSSASSKWRGEDADVRTEKDVALDFYRFLQNFYRVFDDEETKKLFIAGESYAGMYIPSIARGIIKGNERLMAANEVINLQGVAIGNGWIDAYIQGPTVIDYAFWHGMIDLRTVNSLHEKWDECIKNKITSSESEPFHPFTTPDECGVTMAVMEASGSSNMYDVTTYDTYPVHVDPHGTIAEFFNDADVRMALNAPSSDVLSTWEACVPGNLILLANDRTSVVPYIAELLDEAKVRILFYNGDLDLSCSSQSTEMVLDSMKWSGNEAWLNPDTTQWKEWIVEDQVAGHTKRYSNLEFVVVYNSGHFVPVNQARNSLNLIGRMLDDVSFGDESLPQFPSSRGRAKEPLVSPVMTIPGEDENETYRTVSITTALWGCVLGALISSLVTSHILLKKRKRASQHSQSGLTEITPLKARQSKTIDMSNNNNLLCIQVIWLNGGPGCSSMIGLLVENGPITLPTFPSGIPPGKNPSSSMGALFTSNPFAWTRKSAMLYVEQPGGVGYSSASSKWRGEDADVRTEKDVALDFYRFLQNFYRVFDDEETKKLFIAGESYAGMYIPSIARGIIKGNERLMAANEVINLQGVAIGNGWIDAYIQGPTVIDYAFWHGMIDLRTVNSLHEKWDECIKNKITSSESEPFHPFTTPDECGVTMAVMEASGSSNMYDVTTYDTYPVHVDPHGTIAEFFNDADVRMALNAPSSDVLSTWEACVPGNLILLANDRTSVVPYIAELLDEAKVRILFYNGDLDLSCSSQSTEMVLDSMKWSGNEAWLNPDTTQWKEWIVEDQVAGHTKRYSNLEFVVVYNSGHFVPVNQARNSLNLIGRMLDDVSFGDESLPQFPSSRGRAKEPLVSPVMTIPGEDENETYRTVSITTALWGCVLGALISSLVTSHILLKKRKRASQHSQSGLTEITPLKARQSKTID

Secondary structure (DSSP, 8-state):
----GGGGGEEEEEE--TTTB-THHIIIIISSSEE--PPPTT--TTS-GGGSTTPPPEE-TT-GGGTSEEEE---STTSTT----TTTS-TT----SHHHHHHHHHHHHHHHHHHSGGGTTSEEEEEEETTHHHHHHHHHHHHHHHHHT--TT-PPP-EEEEEEES---BHHHHHHHHHHHHHHTTSS-HHHHHHHHHHHHHHHHHHHHS-SS-----S--TTTTSHHHHHHHHH-S--TT-TT-----HHHH-TTSHHHHHHH-HHHHHHTTPPPTTT-S---SB--GGGSSTT---SB-HHHHHHIIIII--EEEEEEETT-STT-HHHHHHHHHH--STTHHHHT-TTTS--EEEEETTEEEEEEEEETTEEEEEETT--S-HHHHTHHHHHHHHHHHHHT--S--EE------SSSS-S-----S--S-----TT---------GGGGGTT------HHHHHHHHHHHHHHHHHHTTTT----------------/----GGGGGEEEEEE--TTTB-THHIIIIISSSEE--PPPTT--TTS-GGGSTTPPPEE-TT-GGGTSEEEE---STTSTT----TTTS-TT----SHHHHHHHHHHHHHHHHHHSGGGTTSEEEEEEETTHHHHHHHHHHHHHHHHHT--TT-PPP-EEEEEEES---BHHHHHHHHHHHHHHTTSS-HHHHHHHHHHHHHHHHHHHHS-SS-----SS---TTSHHHHHHHHH-S--TT-TT-S---HHHH-TTSHHHHHHH-HHHHHHTTPPPTTT-S---SB--GGGSSTT---SB-HHHHHHIIIII--EEEEEEETT-STT-HHHHHHHHHH--STTHHHHT-TTTS--EEEEETTEEEEEEEEETTEEEEEETT--S-HHHHTHHHHHHHHHHHHHT--S--EE------SSSS-S-----S--S-----TT---------GGGGGTTSTT---HHHHHHHHHHHHHHHHHHTTTT----------------